Protein AF-A0A1G0Y8S6-F1 (afdb_monomer_lite)

pLDDT: mean 76.22, std 14.05, range [30.44, 97.62]

Structure (mmCIF, N/CA/C/O backbone):
data_AF-A0A1G0Y8S6-F1
#
_entry.id   AF-A0A1G0Y8S6-F1
#
loop_
_atom_site.group_PDB
_atom_site.id
_atom_site.type_symbol
_atom_site.label_atom_id
_atom_site.label_alt_id
_atom_site.label_comp_id
_atom_site.label_asym_id
_atom_site.label_entity_id
_atom_site.label_seq_id
_atom_site.pdbx_PDB_ins_code
_atom_site.Cartn_x
_atom_site.Cartn_y
_atom_site.Cartn_z
_atom_site.occupancy
_atom_site.B_iso_or_equiv
_atom_site.auth_seq_id
_atom_site.auth_comp_id
_atom_site.auth_asym_id
_atom_site.auth_atom_id
_atom_site.pdbx_PDB_model_num
ATOM 1 N N . MET A 1 1 ? -8.773 -1.621 13.819 1.00 30.67 1 MET A N 1
ATOM 2 C CA . MET A 1 1 ? -7.389 -1.190 13.480 1.00 30.67 1 MET A CA 1
ATOM 3 C C . MET A 1 1 ? -6.711 -2.099 12.460 1.00 30.67 1 MET A C 1
ATOM 5 O O . MET A 1 1 ? -6.146 -1.555 11.522 1.00 30.67 1 MET A O 1
ATOM 9 N N . LYS A 1 2 ? -6.812 -3.435 12.575 1.00 30.44 2 LYS A N 1
ATOM 10 C CA . LYS A 1 2 ? -6.300 -4.381 11.562 1.00 30.44 2 LYS A CA 1
ATOM 11 C C . LYS A 1 2 ? -6.852 -4.113 10.144 1.00 30.44 2 LYS A C 1
ATOM 13 O O . LYS A 1 2 ? -6.083 -4.081 9.198 1.00 30.44 2 LYS A O 1
ATOM 18 N N . THR A 1 3 ? -8.129 -3.753 10.005 1.00 31.64 3 THR A N 1
ATOM 19 C CA . THR A 1 3 ? -8.796 -3.513 8.704 1.00 31.64 3 THR A CA 1
ATOM 20 C C . THR A 1 3 ? -8.373 -2.226 7.988 1.00 31.64 3 THR A C 1
ATOM 22 O O . THR A 1 3 ? -8.253 -2.219 6.774 1.00 31.64 3 THR A O 1
ATOM 25 N N . ARG A 1 4 ? -8.048 -1.147 8.719 1.00 34.62 4 ARG A N 1
ATOM 26 C CA . ARG A 1 4 ? -7.542 0.110 8.121 1.00 34.62 4 ARG A CA 1
ATOM 27 C C . ARG A 1 4 ? -6.103 -0.017 7.600 1.00 34.62 4 ARG A C 1
ATOM 29 O O . ARG A 1 4 ? -5.719 0.720 6.698 1.00 34.62 4 ARG A O 1
ATOM 36 N N . ALA A 1 5 ? -5.329 -0.953 8.155 1.00 37.53 5 ALA A N 1
ATOM 37 C CA . ALA A 1 5 ? -4.032 -1.354 7.615 1.00 37.53 5 ALA A CA 1
ATOM 38 C C . ALA A 1 5 ? -4.201 -2.224 6.356 1.00 37.53 5 ALA A C 1
ATOM 40 O O . ALA A 1 5 ? -3.472 -2.025 5.390 1.00 37.53 5 ALA A O 1
ATOM 41 N N . ILE A 1 6 ? -5.235 -3.075 6.329 1.00 42.25 6 ILE A N 1
ATOM 42 C CA . ILE A 1 6 ? -5.616 -3.892 5.168 1.00 42.25 6 ILE A CA 1
ATOM 43 C C . ILE A 1 6 ? -6.104 -3.024 3.996 1.00 42.25 6 ILE A C 1
ATOM 45 O O . ILE A 1 6 ? -5.758 -3.316 2.862 1.00 42.25 6 ILE A O 1
ATOM 49 N N . THR A 1 7 ? -6.827 -1.918 4.218 1.00 44.09 7 THR A N 1
ATOM 50 C CA . THR A 1 7 ? -7.294 -1.046 3.114 1.00 44.09 7 THR A CA 1
ATOM 51 C C . THR A 1 7 ? -6.171 -0.208 2.490 1.00 44.09 7 THR A C 1
ATOM 53 O O . THR A 1 7 ? -6.143 -0.016 1.278 1.00 44.09 7 THR A O 1
ATOM 56 N N . LEU A 1 8 ? -5.211 0.266 3.296 1.00 43.88 8 LEU A N 1
ATOM 57 C CA . LEU A 1 8 ? -4.004 0.935 2.791 1.00 43.88 8 LEU A CA 1
ATOM 58 C C . LEU A 1 8 ? -3.078 -0.067 2.079 1.00 43.88 8 LEU A C 1
ATOM 60 O O . LEU A 1 8 ? -2.473 0.273 1.065 1.00 43.88 8 LEU A O 1
ATOM 64 N N . GLN A 1 9 ? -3.028 -1.313 2.562 1.00 43.22 9 GLN A N 1
ATOM 65 C CA . GLN A 1 9 ? -2.413 -2.433 1.851 1.00 43.22 9 GLN A CA 1
ATOM 66 C C . GLN A 1 9 ? -3.140 -2.756 0.548 1.00 43.22 9 GLN A C 1
ATOM 68 O O . GLN A 1 9 ? -2.463 -2.920 -0.448 1.00 43.22 9 GLN A O 1
ATOM 73 N N . LEU A 1 10 ? -4.473 -2.798 0.506 1.00 47.16 10 LEU A N 1
ATOM 74 C CA . LEU A 1 10 ? -5.250 -3.034 -0.715 1.00 47.16 10 LEU A CA 1
ATOM 75 C C . LEU A 1 10 ? -5.042 -1.912 -1.732 1.00 47.16 10 LEU A C 1
ATOM 77 O O . LEU A 1 10 ? -4.941 -2.194 -2.915 1.00 47.16 10 LEU A O 1
ATOM 81 N N . PHE A 1 11 ? -4.895 -0.660 -1.292 1.00 53.50 11 PHE A N 1
ATOM 82 C CA . PHE A 1 11 ? -4.526 0.452 -2.168 1.00 53.50 11 PHE A CA 1
ATOM 83 C C . PHE A 1 11 ? -3.085 0.323 -2.685 1.00 53.50 11 PHE A C 1
ATOM 85 O O . PHE A 1 11 ? -2.850 0.513 -3.872 1.00 53.50 11 PHE A O 1
ATOM 92 N N . LEU A 1 12 ? -2.123 -0.071 -1.843 1.00 50.16 12 LEU A N 1
ATOM 93 C CA . LEU A 1 12 ? -0.749 -0.373 -2.271 1.00 50.16 12 LEU A CA 1
ATOM 94 C C . LEU A 1 12 ? -0.668 -1.619 -3.167 1.00 50.16 12 LEU A C 1
ATOM 96 O O . LEU A 1 12 ? 0.142 -1.632 -4.081 1.00 50.16 12 LEU A O 1
ATOM 100 N N . ILE A 1 13 ? -1.525 -2.620 -2.961 1.00 52.06 13 ILE A N 1
ATOM 101 C CA . ILE A 1 13 ? -1.684 -3.824 -3.790 1.00 52.06 13 ILE A CA 1
ATOM 102 C C . ILE A 1 13 ? -2.394 -3.482 -5.100 1.00 52.06 13 ILE A C 1
ATOM 104 O O . ILE A 1 13 ? -2.052 -4.057 -6.120 1.00 52.06 13 ILE A O 1
ATOM 108 N N . LEU A 1 14 ? -3.331 -2.531 -5.118 1.00 52.31 14 LEU A N 1
ATOM 109 C CA . LEU A 1 14 ? -3.975 -2.035 -6.336 1.00 52.31 14 LEU A CA 1
ATOM 110 C C . LEU A 1 14 ? -3.008 -1.159 -7.136 1.00 52.31 14 LEU A C 1
ATOM 112 O O . LEU A 1 14 ? -2.934 -1.299 -8.346 1.00 52.31 14 LEU A O 1
ATOM 116 N N . VAL A 1 15 ? -2.214 -0.302 -6.487 1.00 55.47 15 VAL A N 1
ATOM 117 C CA . VAL A 1 15 ? -1.160 0.493 -7.141 1.00 55.47 15 VAL A CA 1
ATOM 118 C C . VAL A 1 15 ? -0.022 -0.409 -7.616 1.00 55.47 15 VAL A C 1
ATOM 120 O O . VAL A 1 15 ? 0.441 -0.247 -8.742 1.00 55.47 15 VAL A O 1
ATOM 123 N N . ALA A 1 16 ? 0.388 -1.404 -6.825 1.00 52.12 16 ALA A N 1
ATOM 124 C CA . ALA A 1 16 ? 1.326 -2.438 -7.250 1.00 52.12 16 ALA A CA 1
ATOM 125 C C . ALA A 1 16 ? 0.719 -3.321 -8.346 1.00 52.12 16 ALA A C 1
ATOM 127 O O . ALA A 1 16 ? 1.417 -3.651 -9.286 1.00 52.12 16 ALA A O 1
ATOM 128 N N . GLY A 1 17 ? -0.575 -3.631 -8.294 1.00 50.94 17 GLY A N 1
ATOM 129 C CA . GLY A 1 17 ? -1.324 -4.411 -9.278 1.00 50.94 17 GLY A CA 1
ATOM 130 C C . GLY A 1 17 ? -1.535 -3.666 -10.593 1.00 50.94 17 GLY A C 1
ATOM 131 O O . GLY A 1 17 ? -1.421 -4.270 -11.648 1.00 50.94 17 GLY A O 1
ATOM 132 N N . ILE A 1 18 ? -1.741 -2.348 -10.557 1.00 53.69 18 ILE A N 1
ATOM 133 C CA . ILE A 1 18 ? -1.744 -1.455 -11.724 1.00 53.69 18 ILE A CA 1
ATOM 134 C C . ILE A 1 18 ? -0.318 -1.297 -12.253 1.00 53.69 18 ILE A C 1
ATOM 136 O O . ILE A 1 18 ? -0.124 -1.318 -13.460 1.00 53.69 18 ILE A O 1
ATOM 140 N N . SER A 1 19 ? 0.692 -1.218 -11.382 1.00 49.88 19 SER A N 1
ATOM 141 C CA . SER A 1 19 ? 2.106 -1.213 -11.784 1.00 49.88 19 SER A CA 1
ATOM 142 C C . SER A 1 19 ? 2.529 -2.554 -12.390 1.00 49.88 19 SER A C 1
ATOM 144 O O . SER A 1 19 ? 3.310 -2.559 -13.329 1.00 49.88 19 SER A O 1
ATOM 146 N N . VAL A 1 20 ? 1.972 -3.675 -11.918 1.00 48.00 20 VAL A N 1
ATOM 147 C CA . VAL A 1 20 ? 2.131 -5.035 -12.454 1.00 48.00 20 VAL A CA 1
ATOM 148 C C . VAL A 1 20 ? 1.331 -5.208 -13.729 1.00 48.00 20 VAL A C 1
ATOM 150 O O . VAL A 1 20 ? 1.852 -5.799 -14.650 1.00 48.00 20 VAL A O 1
ATOM 153 N N . TYR A 1 21 ? 0.120 -4.671 -13.846 1.00 50.75 21 TYR A N 1
ATOM 154 C CA . TYR A 1 21 ? -0.646 -4.668 -15.090 1.00 50.75 21 TYR A CA 1
ATOM 155 C C . TYR A 1 21 ? 0.060 -3.812 -16.145 1.00 50.75 21 TYR A C 1
ATOM 157 O O . TYR A 1 21 ? 0.194 -4.245 -17.282 1.00 50.75 21 TYR A O 1
ATOM 165 N N . LEU A 1 22 ? 0.617 -2.656 -15.766 1.00 48.78 22 LEU A N 1
ATOM 166 C CA . LEU A 1 22 ? 1.491 -1.825 -16.602 1.00 48.78 22 LEU A CA 1
ATOM 167 C C . LEU A 1 22 ? 2.840 -2.508 -16.895 1.00 48.78 22 LEU A C 1
ATOM 169 O O . LEU A 1 22 ? 3.374 -2.331 -17.982 1.00 48.78 22 LEU A O 1
ATOM 173 N N . ALA A 1 23 ? 3.391 -3.310 -15.977 1.00 46.53 23 ALA A N 1
ATOM 174 C CA . ALA A 1 23 ? 4.618 -4.091 -16.182 1.00 46.53 23 ALA A CA 1
ATOM 175 C C . ALA A 1 23 ? 4.381 -5.399 -16.961 1.00 46.53 23 ALA A C 1
ATOM 177 O O . ALA A 1 23 ? 5.291 -5.877 -17.625 1.00 46.53 23 ALA A O 1
ATOM 178 N N . ALA A 1 24 ? 3.171 -5.960 -16.922 1.00 45.12 24 ALA A N 1
ATOM 179 C CA . ALA A 1 24 ? 2.723 -7.156 -17.634 1.00 45.12 24 ALA A CA 1
ATOM 180 C C . ALA A 1 24 ? 2.270 -6.801 -19.052 1.00 45.12 24 ALA A C 1
ATOM 182 O O . ALA A 1 24 ? 2.642 -7.484 -19.999 1.00 45.12 24 ALA A O 1
ATOM 183 N N . THR A 1 25 ? 1.600 -5.659 -19.234 1.00 45.56 25 THR A N 1
ATOM 184 C CA . THR A 1 25 ? 1.437 -5.034 -20.560 1.00 45.56 25 THR A CA 1
ATOM 185 C C . THR A 1 25 ? 2.776 -4.545 -21.129 1.00 45.56 25 THR A C 1
ATOM 187 O O . THR A 1 25 ? 2.906 -4.440 -22.342 1.00 45.56 25 THR A O 1
ATOM 190 N N . ARG A 1 26 ? 3.807 -4.351 -20.285 1.00 49.28 26 ARG A N 1
ATOM 191 C CA . ARG A 1 26 ? 5.222 -4.156 -20.670 1.00 49.28 26 ARG A CA 1
ATOM 192 C C . ARG A 1 26 ? 6.102 -5.415 -20.565 1.00 49.28 26 ARG A C 1
ATOM 194 O O . ARG A 1 26 ? 7.317 -5.294 -20.714 1.00 49.28 26 ARG A O 1
ATOM 201 N N . CYS A 1 27 ? 5.548 -6.617 -20.340 1.00 49.22 27 CYS A N 1
ATOM 202 C CA . CYS A 1 27 ? 6.350 -7.854 -20.410 1.00 49.22 27 CYS A CA 1
ATOM 203 C C . CYS A 1 27 ? 6.883 -8.068 -21.825 1.00 49.22 27 CYS A C 1
ATOM 205 O O . CYS A 1 27 ? 7.946 -8.660 -21.994 1.00 49.22 27 CYS A O 1
ATOM 207 N N . PHE A 1 28 ? 6.163 -7.517 -22.800 1.00 52.59 28 PHE A N 1
ATOM 208 C CA . PHE A 1 28 ? 6.634 -7.250 -24.140 1.00 52.59 28 PHE A CA 1
ATOM 209 C C . PHE A 1 28 ? 7.039 -5.783 -24.210 1.00 52.59 28 PHE A C 1
ATOM 211 O O . PHE A 1 28 ? 6.192 -4.891 -24.263 1.00 52.59 28 PHE A O 1
ATOM 218 N N . ILE A 1 29 ? 8.341 -5.521 -24.171 1.00 59.16 29 ILE A N 1
ATOM 219 C CA . ILE A 1 29 ? 8.837 -4.193 -24.517 1.00 59.16 29 ILE A CA 1
ATOM 220 C C . ILE A 1 29 ? 8.958 -4.154 -26.032 1.00 59.16 29 ILE A C 1
ATOM 222 O O . ILE A 1 29 ? 9.528 -5.054 -26.647 1.00 59.16 29 ILE A O 1
ATOM 226 N N . THR A 1 30 ? 8.390 -3.110 -26.624 1.00 64.12 30 THR A N 1
ATOM 227 C CA . THR A 1 30 ? 8.680 -2.716 -27.996 1.00 64.12 30 THR A CA 1
ATOM 228 C C . THR A 1 30 ? 10.148 -2.292 -28.054 1.00 64.12 30 THR A C 1
ATOM 230 O O . THR A 1 30 ? 10.500 -1.181 -27.656 1.00 64.12 30 THR A O 1
ATOM 233 N N . SER A 1 31 ? 11.005 -3.212 -28.480 1.00 70.62 31 SER A N 1
ATOM 234 C CA . SER A 1 31 ? 12.427 -2.988 -28.711 1.00 70.62 31 SER A CA 1
ATOM 235 C C . SER A 1 31 ? 12.639 -2.607 -30.170 1.00 70.62 31 SER A C 1
ATOM 237 O O . SER A 1 31 ? 11.973 -3.123 -31.068 1.00 70.62 31 SER A O 1
ATOM 239 N N . LYS A 1 32 ? 13.576 -1.695 -30.405 1.00 75.31 32 LYS A N 1
ATOM 240 C CA . LYS A 1 32 ? 14.074 -1.410 -31.750 1.00 75.31 32 LYS A CA 1
ATOM 241 C C . LYS A 1 32 ? 15.210 -2.361 -32.088 1.00 75.31 32 LYS A C 1
ATOM 243 O O . LYS A 1 32 ? 15.882 -2.859 -31.191 1.00 75.31 32 LYS A O 1
ATOM 248 N N . TYR A 1 33 ? 15.424 -2.568 -33.379 1.00 75.88 33 TYR A N 1
ATOM 249 C CA . TYR A 1 33 ? 16.599 -3.268 -33.878 1.00 75.88 33 TYR A CA 1
ATOM 250 C C . TYR A 1 33 ? 17.886 -2.514 -33.539 1.00 75.88 33 TYR A C 1
ATOM 252 O O . TYR A 1 33 ? 18.043 -1.338 -33.879 1.00 75.88 33 TYR A O 1
ATOM 260 N N . ASP A 1 34 ? 18.833 -3.214 -32.924 1.00 67.88 34 ASP A N 1
ATOM 261 C CA . ASP A 1 34 ? 20.193 -2.730 -32.728 1.00 67.88 34 ASP A CA 1
ATOM 262 C C . ASP A 1 34 ? 21.003 -2.949 -34.010 1.00 67.88 34 ASP A C 1
ATOM 264 O O . ASP A 1 34 ? 21.408 -4.070 -34.298 1.00 67.88 34 ASP A O 1
ATOM 268 N N . ILE A 1 35 ? 21.235 -1.876 -34.783 1.00 71.44 35 ILE A N 1
ATOM 269 C CA . ILE A 1 35 ? 22.024 -1.828 -36.040 1.00 71.44 35 ILE A CA 1
ATOM 270 C C . ILE A 1 35 ? 22.065 -3.196 -36.749 1.00 71.44 35 ILE A C 1
ATOM 272 O O . ILE A 1 35 ? 23.044 -3.940 -36.616 1.00 71.44 35 ILE A O 1
ATOM 276 N N . PRO A 1 36 ? 21.005 -3.564 -37.472 1.00 72.75 36 PRO A N 1
ATOM 277 C CA . PRO A 1 36 ? 20.971 -4.827 -38.184 1.00 72.75 36 PRO A CA 1
ATOM 278 C C . PRO A 1 36 ? 22.057 -4.834 -39.266 1.00 72.75 36 PRO A C 1
ATOM 280 O O . PRO A 1 36 ? 22.321 -3.821 -39.913 1.00 72.75 36 PRO A O 1
ATOM 283 N N . VAL A 1 37 ? 22.728 -5.969 -39.443 1.00 72.69 37 VAL A N 1
ATOM 284 C CA . VAL A 1 37 ? 23.848 -6.124 -40.394 1.00 72.69 37 VAL A CA 1
ATOM 285 C C . VAL A 1 37 ? 23.597 -7.201 -41.437 1.00 72.69 37 VAL A C 1
ATOM 287 O O . VAL A 1 37 ? 24.137 -7.128 -42.538 1.00 72.69 37 VAL A O 1
ATOM 290 N N . ALA A 1 38 ? 22.751 -8.179 -41.129 1.00 79.94 38 ALA A N 1
ATOM 291 C CA . ALA A 1 38 ? 22.314 -9.196 -42.071 1.00 79.94 38 ALA A CA 1
ATOM 292 C C . ALA A 1 38 ? 20.927 -9.697 -41.678 1.00 79.94 38 ALA A C 1
ATOM 294 O O . ALA A 1 38 ? 20.570 -9.692 -40.504 1.00 79.94 38 ALA A O 1
ATOM 295 N N . PHE A 1 39 ? 20.154 -10.174 -42.647 1.00 85.81 39 PHE A N 1
ATOM 296 C CA . PHE A 1 39 ? 18.897 -10.852 -42.372 1.00 85.81 39 PHE A CA 1
ATOM 297 C C . PHE A 1 39 ? 18.607 -11.906 -43.441 1.00 85.81 39 PHE A C 1
ATOM 299 O O . PHE A 1 39 ? 19.156 -11.858 -44.545 1.00 85.81 39 PHE A O 1
ATOM 306 N N . THR A 1 40 ? 17.747 -12.862 -43.114 1.00 84.38 40 THR A N 1
ATOM 307 C CA . THR A 1 40 ? 17.173 -13.811 -44.066 1.00 84.38 40 THR A CA 1
ATOM 308 C C . THR A 1 40 ? 15.798 -14.265 -43.584 1.00 84.38 40 THR A C 1
ATOM 310 O O . THR A 1 40 ? 15.443 -14.058 -42.426 1.00 84.38 40 THR A O 1
ATOM 313 N N . TYR A 1 41 ? 15.017 -14.882 -44.463 1.00 80.12 41 TYR A N 1
ATOM 314 C CA . TYR A 1 41 ? 13.725 -15.464 -44.116 1.00 80.12 41 TYR A CA 1
ATOM 315 C C . TYR A 1 41 ? 13.748 -16.962 -44.402 1.00 80.12 41 TYR A C 1
ATOM 317 O O . TYR A 1 41 ? 14.223 -17.372 -45.460 1.00 80.12 41 TYR A O 1
ATOM 325 N N . GLN A 1 42 ? 13.271 -17.773 -43.463 1.00 78.81 42 GLN A N 1
ATOM 326 C CA . GLN A 1 42 ? 13.177 -19.224 -43.617 1.00 78.81 42 GLN A CA 1
ATOM 327 C C . GLN A 1 42 ? 12.058 -19.764 -42.716 1.00 78.81 42 GLN A C 1
ATOM 329 O O . GLN A 1 42 ? 11.950 -19.346 -41.569 1.00 78.81 42 GLN A O 1
ATOM 334 N N . ASP A 1 43 ? 11.248 -20.701 -43.219 1.00 74.31 43 ASP A N 1
ATOM 335 C CA . ASP A 1 43 ? 10.218 -21.415 -42.438 1.00 74.31 43 ASP A CA 1
ATOM 336 C C . ASP A 1 43 ? 9.293 -20.498 -41.612 1.00 74.31 43 ASP A C 1
ATOM 338 O O . ASP A 1 43 ? 9.096 -20.704 -40.415 1.00 74.31 43 ASP A O 1
ATOM 342 N N . ASP A 1 44 ? 8.752 -19.464 -42.259 1.00 76.25 44 ASP A N 1
ATOM 343 C CA . ASP A 1 44 ? 7.870 -18.445 -41.666 1.00 76.25 44 ASP A CA 1
ATOM 344 C C . ASP A 1 44 ? 8.487 -17.612 -40.535 1.00 76.25 44 ASP A C 1
ATOM 346 O O . ASP A 1 44 ? 7.796 -16.992 -39.718 1.00 76.25 44 ASP A O 1
ATOM 350 N N . LYS A 1 45 ? 9.822 -17.581 -40.489 1.00 83.38 45 LYS A N 1
ATOM 351 C CA . LYS A 1 45 ? 10.598 -16.844 -39.498 1.00 83.38 45 LYS A CA 1
ATOM 352 C C . LYS A 1 45 ? 11.553 -15.877 -40.172 1.00 83.38 45 LYS A C 1
ATOM 354 O O . LYS A 1 45 ? 12.260 -16.213 -41.125 1.00 83.38 45 LYS A O 1
ATOM 359 N N . LEU A 1 46 ? 11.604 -14.671 -39.619 1.00 85.25 46 LEU A N 1
ATOM 360 C CA . LEU A 1 46 ? 12.569 -13.652 -39.997 1.00 85.25 46 LEU A CA 1
ATOM 361 C C . LEU A 1 46 ? 13.779 -13.754 -39.067 1.00 85.25 46 LEU A C 1
ATOM 363 O O . LEU A 1 46 ? 13.661 -13.630 -37.850 1.00 85.25 46 LEU A O 1
ATOM 367 N N . PHE A 1 47 ? 14.946 -13.962 -39.654 1.00 87.50 47 PHE A N 1
ATOM 368 C CA . PHE A 1 47 ? 16.224 -14.027 -38.963 1.00 87.50 47 PHE A CA 1
ATOM 369 C C . PHE A 1 47 ? 16.971 -12.726 -39.194 1.00 87.50 47 PHE A C 1
ATOM 371 O O . PHE A 1 47 ? 17.249 -12.392 -40.342 1.00 87.50 47 PHE A O 1
ATOM 378 N N . VAL A 1 48 ? 17.305 -11.994 -38.135 1.00 87.75 48 VAL A N 1
ATOM 379 C CA . VAL A 1 48 ? 18.015 -10.707 -38.219 1.00 87.75 48 VAL A CA 1
ATOM 380 C C . VAL A 1 48 ? 19.234 -10.759 -37.317 1.00 87.75 48 VAL A C 1
ATOM 382 O O . VAL A 1 48 ? 19.104 -11.094 -36.149 1.00 87.75 48 VAL A O 1
ATOM 385 N N . VAL A 1 49 ? 20.414 -10.430 -37.832 1.00 86.94 49 VAL A N 1
ATOM 386 C CA . VAL A 1 49 ? 21.620 -10.272 -37.014 1.00 86.94 49 VAL A CA 1
ATOM 387 C C . VAL A 1 49 ? 21.816 -8.805 -36.710 1.00 86.94 49 VAL A C 1
ATOM 389 O O . VAL A 1 49 ? 21.990 -7.987 -37.613 1.00 86.94 49 VAL A O 1
ATOM 392 N N . GLU A 1 50 ? 21.809 -8.502 -35.425 1.00 85.25 50 GLU A N 1
ATOM 393 C CA . GLU A 1 50 ? 22.183 -7.227 -34.840 1.00 85.25 50 GLU A CA 1
ATOM 394 C C . GLU A 1 50 ? 23.711 -7.155 -34.706 1.00 85.25 50 GLU A C 1
ATOM 396 O O . GLU A 1 50 ? 24.380 -8.135 -34.357 1.00 85.25 50 GLU A O 1
ATOM 401 N N . LYS A 1 51 ? 24.288 -5.983 -34.996 1.00 76.75 51 LYS A N 1
ATOM 402 C CA . LYS A 1 51 ? 25.746 -5.765 -34.965 1.00 76.75 51 LYS A CA 1
ATOM 403 C C . LYS A 1 51 ? 26.352 -6.028 -33.585 1.00 76.75 51 LYS A C 1
ATOM 405 O O . LYS A 1 51 ? 27.525 -6.386 -33.486 1.00 76.75 51 LYS A O 1
ATOM 410 N N . SER A 1 52 ? 25.584 -5.806 -32.520 1.00 70.12 52 SER A N 1
ATOM 411 C CA . SER A 1 52 ? 26.009 -6.009 -31.137 1.00 70.12 52 SER A CA 1
ATOM 412 C C . SER A 1 52 ? 26.365 -7.483 -30.908 1.00 70.12 52 SER A C 1
ATOM 414 O O . SER A 1 52 ? 25.502 -8.350 -30.814 1.00 70.12 52 SER A O 1
ATOM 416 N N . ALA A 1 53 ? 27.669 -7.773 -30.854 1.00 71.75 53 ALA A N 1
ATOM 417 C CA . ALA A 1 53 ? 28.227 -9.112 -30.644 1.00 71.75 53 ALA A CA 1
ATOM 418 C C . ALA A 1 53 ? 27.758 -10.196 -31.644 1.00 71.75 53 ALA A C 1
ATOM 420 O O . ALA A 1 53 ? 27.821 -11.375 -31.298 1.00 71.75 53 ALA A O 1
ATOM 421 N N . ASN A 1 54 ? 27.318 -9.817 -32.856 1.00 84.38 54 ASN A N 1
ATOM 422 C CA . ASN A 1 54 ? 26.678 -10.705 -33.844 1.00 84.38 54 ASN A CA 1
ATOM 423 C C . ASN A 1 54 ? 25.478 -11.466 -33.251 1.00 84.38 54 ASN A C 1
ATOM 425 O O . ASN A 1 54 ? 25.390 -12.698 -33.284 1.00 84.38 54 ASN A O 1
ATOM 429 N N . THR A 1 55 ? 24.552 -10.720 -32.657 1.00 87.69 55 THR A N 1
ATOM 430 C CA . THR A 1 55 ? 23.369 -11.291 -32.018 1.00 87.69 55 THR A CA 1
ATOM 431 C C . THR A 1 55 ? 22.312 -11.610 -33.067 1.00 87.69 55 THR A C 1
ATOM 433 O O . THR A 1 55 ? 21.771 -10.716 -33.707 1.00 87.69 55 THR A O 1
ATOM 436 N N . LEU A 1 56 ? 21.987 -12.888 -33.235 1.00 87.88 56 LEU A N 1
ATOM 437 C CA . LEU A 1 56 ? 20.910 -13.346 -34.100 1.00 87.88 56 LEU A CA 1
ATOM 438 C C . LEU A 1 56 ? 19.571 -13.322 -33.356 1.00 87.88 56 LEU A C 1
ATOM 440 O O . LEU A 1 56 ? 19.398 -13.984 -32.330 1.00 87.88 56 LEU A O 1
ATOM 444 N N . LEU A 1 57 ? 18.606 -12.618 -33.934 1.00 89.19 57 LEU A N 1
ATOM 445 C CA . LEU A 1 57 ? 17.199 -12.619 -33.569 1.00 89.19 57 LEU A CA 1
ATOM 446 C C . LEU A 1 57 ? 16.422 -13.544 -34.505 1.00 89.19 57 LEU A C 1
ATOM 448 O O . LEU A 1 57 ? 16.430 -13.360 -35.721 1.00 89.19 57 LEU A O 1
ATOM 452 N N . GLN A 1 58 ? 15.705 -14.504 -33.934 1.00 88.81 58 GLN A N 1
ATOM 453 C CA . GLN A 1 58 ? 14.684 -15.288 -34.620 1.00 88.81 58 GLN A CA 1
ATOM 454 C C . GLN A 1 58 ? 13.320 -14.687 -34.290 1.00 88.81 58 GLN A C 1
ATOM 456 O O . GLN A 1 58 ? 12.902 -14.693 -33.129 1.00 88.81 58 GLN A O 1
ATOM 461 N N . LEU A 1 59 ? 12.625 -14.194 -35.309 1.00 87.62 59 LEU A N 1
ATOM 462 C CA . LEU A 1 59 ? 11.358 -13.487 -35.178 1.00 87.62 59 LEU A CA 1
ATOM 463 C C . LEU A 1 59 ? 10.224 -14.268 -35.852 1.00 87.62 59 LEU A C 1
ATOM 465 O O . LEU A 1 59 ? 10.426 -14.849 -36.919 1.00 87.62 59 LEU A O 1
ATOM 469 N N . SER A 1 60 ? 9.032 -14.263 -35.253 1.00 83.25 60 SER A N 1
ATOM 470 C CA . SER A 1 60 ? 7.822 -14.903 -35.790 1.00 83.25 60 SER A CA 1
ATOM 471 C C . SER A 1 60 ? 6.632 -13.935 -35.830 1.00 83.25 60 SER A C 1
ATOM 473 O O . SER A 1 60 ? 6.573 -12.983 -35.049 1.00 83.25 60 SER A O 1
ATOM 475 N N . GLY A 1 61 ? 5.674 -14.215 -36.723 1.00 70.94 61 GLY A N 1
ATOM 476 C CA . GLY A 1 61 ? 4.337 -13.613 -36.734 1.00 70.94 61 GLY A CA 1
ATOM 477 C C . GLY A 1 61 ? 4.273 -12.144 -37.167 1.00 70.94 61 GLY A C 1
ATOM 478 O O . GLY A 1 61 ? 4.846 -11.257 -36.542 1.00 70.94 61 GLY A O 1
ATOM 479 N N . VAL A 1 62 ? 3.481 -11.863 -38.204 1.00 58.84 62 VAL A N 1
ATOM 480 C CA . VAL A 1 62 ? 3.026 -10.504 -38.529 1.00 58.84 62 VAL A CA 1
ATOM 481 C C . VAL A 1 62 ? 1.690 -10.290 -37.811 1.00 58.84 62 VAL A C 1
ATOM 483 O O . VAL A 1 62 ? 0.633 -10.643 -38.329 1.00 58.84 62 VAL A O 1
ATOM 486 N N . GLY A 1 63 ? 1.722 -9.803 -36.567 1.00 50.84 63 GLY A N 1
ATOM 487 C CA . GLY A 1 63 ? 0.502 -9.589 -35.776 1.00 50.84 63 GLY A CA 1
ATOM 488 C C . GLY A 1 63 ? -0.449 -8.551 -36.398 1.00 50.84 63 GLY A C 1
ATOM 489 O O . GLY A 1 63 ? -0.011 -7.661 -37.130 1.00 50.84 63 GLY A O 1
ATOM 490 N N . LYS A 1 64 ? -1.751 -8.625 -36.068 1.00 43.62 64 LYS A N 1
ATOM 491 C CA . LYS A 1 64 ? -2.785 -7.655 -36.504 1.00 43.62 64 LYS A CA 1
ATOM 492 C C . LYS A 1 64 ? -2.502 -6.207 -36.054 1.00 43.62 64 LYS A C 1
ATOM 494 O O . LYS A 1 64 ? -2.996 -5.287 -36.697 1.00 43.62 64 LYS A O 1
ATOM 499 N N . ASP A 1 65 ? -1.640 -6.031 -35.049 1.00 49.62 65 ASP A N 1
ATOM 500 C CA . ASP A 1 65 ? -1.196 -4.733 -34.514 1.00 49.62 65 ASP A CA 1
ATOM 501 C C . ASP A 1 65 ? 0.145 -4.243 -35.096 1.00 49.62 65 ASP A C 1
ATOM 503 O O . ASP A 1 65 ? 0.631 -3.178 -34.723 1.00 49.62 65 ASP A O 1
ATOM 507 N N . GLY A 1 66 ? 0.762 -4.994 -36.018 1.00 56.91 66 GLY A N 1
ATOM 508 C CA . GLY A 1 66 ? 1.892 -4.484 -36.794 1.00 56.91 66 GLY A CA 1
ATOM 509 C C . GLY A 1 66 ? 3.284 -4.594 -36.146 1.00 56.91 66 GLY A C 1
ATOM 510 O O . GLY A 1 66 ? 4.108 -3.722 -36.395 1.00 56.91 66 GLY A O 1
ATOM 511 N N . GLY A 1 67 ? 3.589 -5.631 -35.350 1.00 67.44 67 GLY A N 1
ATOM 512 C CA . GLY A 1 67 ? 4.939 -5.870 -34.794 1.00 67.44 67 GLY A CA 1
ATOM 513 C C . GLY A 1 67 ? 5.405 -7.330 -34.900 1.00 67.44 67 GLY A C 1
ATOM 514 O O . GLY A 1 67 ? 4.573 -8.234 -34.988 1.00 67.44 67 GLY A O 1
ATOM 515 N N . LEU A 1 68 ? 6.728 -7.548 -34.898 1.00 80.75 68 LEU A N 1
ATOM 516 C CA . LEU A 1 68 ? 7.379 -8.869 -34.976 1.00 80.75 68 LEU A CA 1
ATOM 517 C C . LEU A 1 68 ? 7.664 -9.423 -33.569 1.00 80.75 68 LEU A C 1
ATOM 519 O O . LEU A 1 68 ? 8.101 -8.681 -32.691 1.00 80.75 68 LEU A O 1
ATOM 523 N N . LYS A 1 69 ? 7.443 -10.719 -33.323 1.00 81.50 69 LYS A N 1
ATOM 524 C CA . LYS A 1 69 ? 7.678 -11.331 -32.003 1.00 81.50 69 LYS A CA 1
ATOM 525 C C . LYS A 1 69 ? 9.057 -11.980 -31.933 1.00 81.50 69 LYS A C 1
ATOM 527 O O . LYS A 1 69 ? 9.373 -12.812 -32.778 1.00 81.50 69 LYS A O 1
ATOM 532 N N . LEU A 1 70 ? 9.854 -11.656 -30.912 1.00 85.75 70 LEU A N 1
ATOM 533 C CA . LEU A 1 70 ? 11.123 -12.343 -30.662 1.00 85.75 70 LEU A CA 1
ATOM 534 C C . LEU A 1 70 ? 10.879 -13.735 -30.074 1.00 85.75 70 LEU A C 1
ATOM 536 O O . LEU A 1 70 ? 10.398 -13.866 -28.951 1.00 85.75 70 LEU A O 1
ATOM 540 N N . GLU A 1 71 ? 11.238 -14.771 -30.830 1.00 85.12 71 GLU A N 1
ATOM 541 C CA . GLU A 1 71 ? 11.193 -16.167 -30.380 1.00 85.12 71 GLU A CA 1
ATOM 542 C C . GLU A 1 71 ? 12.488 -16.569 -29.688 1.00 85.12 71 GLU A C 1
ATOM 544 O O . GLU A 1 71 ? 12.478 -17.274 -28.681 1.00 85.12 71 GLU A O 1
ATOM 549 N N . LYS A 1 72 ? 13.621 -16.138 -30.244 1.00 84.75 72 LYS A N 1
ATOM 550 C CA . LYS A 1 72 ? 14.927 -16.540 -29.744 1.00 84.75 72 LYS A CA 1
ATOM 551 C C . LYS A 1 72 ? 15.989 -15.506 -30.060 1.00 84.75 72 LYS A C 1
ATOM 553 O O . LYS A 1 72 ? 15.987 -14.919 -31.139 1.00 84.75 72 LYS A O 1
ATOM 558 N N . ARG A 1 73 ? 16.914 -15.336 -29.120 1.00 86.62 73 ARG A N 1
ATOM 559 C CA . ARG A 1 73 ? 18.136 -14.553 -29.278 1.00 86.62 73 ARG A CA 1
ATOM 560 C C . ARG A 1 73 ? 19.326 -15.468 -29.003 1.00 86.62 73 ARG A C 1
ATOM 562 O O . ARG A 1 73 ? 19.402 -16.037 -27.917 1.00 86.62 73 ARG A O 1
ATOM 569 N N . SER A 1 74 ? 20.235 -15.593 -29.963 1.00 86.38 74 SER A N 1
ATOM 570 C CA . SER A 1 74 ? 21.471 -16.372 -29.818 1.00 86.38 74 SER A CA 1
ATOM 571 C C . SER A 1 74 ? 22.650 -15.592 -30.382 1.00 86.38 74 SER A C 1
ATOM 573 O O . SER A 1 74 ? 22.512 -14.880 -31.372 1.00 86.38 74 SER A O 1
ATOM 575 N N . ARG A 1 75 ? 23.828 -15.738 -29.774 1.00 86.06 75 ARG A N 1
ATOM 576 C CA . ARG A 1 75 ? 25.070 -15.222 -30.355 1.00 86.06 75 ARG A CA 1
ATOM 577 C C . ARG A 1 75 ? 25.522 -16.175 -31.458 1.00 86.06 75 ARG A C 1
ATOM 579 O O . ARG A 1 75 ? 25.607 -17.375 -31.210 1.00 86.06 75 ARG A O 1
ATOM 586 N N . ILE A 1 76 ? 25.824 -15.653 -32.641 1.00 85.00 76 ILE A N 1
ATOM 587 C CA . ILE A 1 76 ? 26.445 -16.424 -33.725 1.00 85.00 76 ILE A CA 1
ATOM 588 C C . ILE A 1 76 ? 27.814 -15.829 -34.039 1.00 85.00 76 ILE A C 1
ATOM 590 O O . ILE A 1 76 ? 27.992 -14.630 -33.883 1.00 85.00 76 ILE A O 1
ATOM 594 N N . GLU A 1 77 ? 28.782 -16.648 -34.459 1.00 82.50 77 GLU A N 1
ATOM 595 C CA . GLU A 1 77 ? 30.140 -16.174 -34.795 1.00 82.50 77 GLU A CA 1
ATOM 596 C C . GLU A 1 77 ? 30.737 -15.273 -33.693 1.00 82.50 77 GLU A C 1
ATOM 598 O O . GLU A 1 77 ? 30.994 -14.083 -33.893 1.00 82.50 77 GLU A O 1
ATOM 603 N N . GLY A 1 78 ? 30.870 -15.836 -32.488 1.00 76.44 78 GLY A N 1
ATOM 604 C CA . GLY A 1 78 ? 31.521 -15.162 -31.367 1.00 76.44 78 GLY A CA 1
ATOM 605 C C . GLY A 1 78 ? 33.030 -15.036 -31.570 1.00 76.44 78 GLY A C 1
ATOM 606 O O . GLY A 1 78 ? 33.626 -15.790 -32.335 1.00 76.44 78 GLY A O 1
ATOM 607 N N . ASP A 1 79 ? 33.636 -14.085 -30.867 1.00 80.44 79 ASP A N 1
ATOM 608 C CA . ASP A 1 79 ? 35.078 -13.850 -30.946 1.00 80.44 79 ASP A CA 1
ATOM 609 C C . ASP A 1 79 ? 35.863 -15.031 -30.360 1.00 80.44 79 ASP A C 1
ATOM 611 O O . ASP A 1 79 ? 35.412 -15.665 -29.400 1.00 80.44 79 ASP A O 1
ATOM 615 N N . ASP A 1 80 ? 37.043 -15.312 -30.912 1.00 74.31 80 ASP A N 1
ATOM 616 C CA . ASP A 1 80 ? 37.936 -16.368 -30.432 1.00 74.31 80 ASP A CA 1
ATOM 617 C C . ASP A 1 80 ? 39.351 -15.838 -30.142 1.00 74.31 80 ASP A C 1
ATOM 619 O O . ASP A 1 80 ? 39.605 -14.639 -30.181 1.00 74.31 80 ASP A O 1
ATOM 623 N N . ALA A 1 81 ? 40.292 -16.721 -29.799 1.00 68.19 81 ALA A N 1
ATOM 624 C CA . ALA A 1 81 ? 41.658 -16.316 -29.455 1.00 68.19 81 ALA A CA 1
ATOM 625 C C . ALA A 1 81 ? 42.436 -15.663 -30.620 1.00 68.19 81 ALA A C 1
ATOM 627 O O . ALA A 1 81 ? 43.438 -14.991 -30.375 1.00 68.19 81 ALA A O 1
ATOM 628 N N . ASN A 1 82 ? 41.993 -15.857 -31.866 1.00 65.50 82 ASN A N 1
ATOM 629 C CA . ASN A 1 82 ? 42.710 -15.460 -33.077 1.00 65.50 82 ASN A CA 1
ATOM 630 C C . ASN A 1 82 ? 42.127 -14.200 -33.736 1.00 65.50 82 ASN A C 1
ATOM 632 O O . ASN A 1 82 ? 42.785 -13.606 -34.588 1.00 65.50 82 ASN A O 1
ATOM 636 N N . GLY A 1 83 ? 40.920 -13.772 -33.359 1.00 77.12 83 GLY A N 1
ATOM 637 C CA . GLY A 1 83 ? 40.274 -12.611 -33.962 1.00 77.12 83 GLY A CA 1
ATOM 638 C C . GLY A 1 83 ? 38.815 -12.439 -33.555 1.00 77.12 83 GLY A C 1
ATOM 639 O O . GLY A 1 83 ? 38.235 -13.263 -32.844 1.00 77.12 83 GLY A O 1
ATOM 640 N N . TYR A 1 84 ? 38.210 -11.357 -34.039 1.00 82.94 84 TYR A N 1
ATOM 641 C CA . TYR A 1 84 ? 36.766 -11.169 -33.959 1.00 82.94 84 TYR A CA 1
ATOM 642 C C . TYR A 1 84 ? 36.131 -11.351 -35.332 1.00 82.94 84 TYR A C 1
ATOM 644 O O . TYR A 1 84 ? 36.719 -11.072 -36.381 1.00 82.94 84 TYR A O 1
ATOM 652 N N . TYR A 1 85 ? 34.893 -11.819 -35.311 1.00 84.62 85 TYR A N 1
ATOM 653 C CA . TYR A 1 85 ? 34.124 -12.126 -36.503 1.00 84.62 85 TYR A CA 1
ATOM 654 C C . TYR A 1 85 ? 33.028 -11.082 -36.643 1.00 84.62 85 TYR A C 1
ATOM 656 O O . TYR A 1 85 ? 32.486 -10.602 -35.650 1.00 84.62 85 TYR A O 1
ATOM 664 N N . MET A 1 86 ? 32.677 -10.704 -37.865 1.00 82.44 86 MET A N 1
ATOM 665 C CA . MET A 1 86 ? 31.529 -9.829 -38.105 1.00 82.44 86 MET A CA 1
ATOM 666 C C . MET A 1 86 ? 30.650 -10.419 -39.183 1.00 82.44 86 MET A C 1
ATOM 668 O O . MET A 1 86 ? 31.062 -10.501 -40.340 1.00 82.44 86 MET A O 1
ATOM 672 N N . VAL A 1 87 ? 29.422 -10.776 -38.824 1.00 85.06 87 VAL A N 1
ATOM 673 C CA . VAL A 1 87 ? 28.441 -11.264 -39.793 1.00 85.06 87 VAL A CA 1
ATOM 674 C C . VAL A 1 87 ? 28.063 -10.126 -40.739 1.00 85.06 87 VAL A C 1
ATOM 676 O O . VAL A 1 87 ? 27.664 -9.043 -40.310 1.00 85.06 87 VAL A O 1
ATOM 679 N N . ARG A 1 88 ? 28.186 -10.369 -42.044 1.00 80.12 88 ARG A N 1
ATOM 680 C CA . ARG A 1 88 ? 27.837 -9.414 -43.112 1.00 80.12 88 ARG A CA 1
ATOM 681 C C . ARG A 1 88 ? 26.755 -9.943 -44.036 1.00 80.12 88 ARG A C 1
ATOM 683 O O . ARG A 1 88 ? 26.037 -9.172 -44.675 1.00 80.12 88 ARG A O 1
ATOM 690 N N . GLN A 1 89 ? 26.617 -11.262 -44.127 1.00 80.31 89 GLN A N 1
ATOM 691 C CA . GLN A 1 89 ? 25.675 -11.880 -45.041 1.00 80.31 89 GLN A CA 1
ATOM 692 C C . GLN A 1 89 ? 24.951 -13.064 -44.404 1.00 80.31 89 GLN A C 1
ATOM 694 O O . GLN A 1 89 ? 25.514 -13.789 -43.592 1.00 80.31 89 GLN A O 1
ATOM 699 N N . MET A 1 90 ? 23.684 -13.246 -44.782 1.00 82.62 90 MET A N 1
ATOM 700 C CA . MET A 1 90 ? 22.891 -14.417 -44.431 1.00 82.62 90 MET A CA 1
ATOM 701 C C . MET A 1 90 ? 22.014 -14.832 -45.608 1.00 82.62 90 MET A C 1
ATOM 703 O O . MET A 1 90 ? 21.449 -13.985 -46.306 1.00 82.62 90 MET A O 1
ATOM 707 N N . HIS A 1 91 ? 21.914 -16.140 -45.821 1.00 79.50 91 HIS A N 1
ATOM 708 C CA . HIS A 1 91 ? 21.147 -16.750 -46.902 1.00 79.50 91 HIS A CA 1
ATOM 709 C C . HIS A 1 91 ? 20.327 -17.916 -46.346 1.00 79.50 91 HIS A C 1
ATOM 711 O O . HIS A 1 91 ? 20.810 -18.679 -45.512 1.00 79.50 91 HIS A O 1
ATOM 717 N N . SER A 1 92 ? 19.087 -18.050 -46.806 1.00 75.81 92 SER A N 1
ATOM 718 C CA . SER A 1 92 ? 18.234 -19.206 -46.533 1.00 75.81 92 SER A CA 1
ATOM 719 C C . SER A 1 92 ? 18.760 -20.440 -47.261 1.00 75.81 92 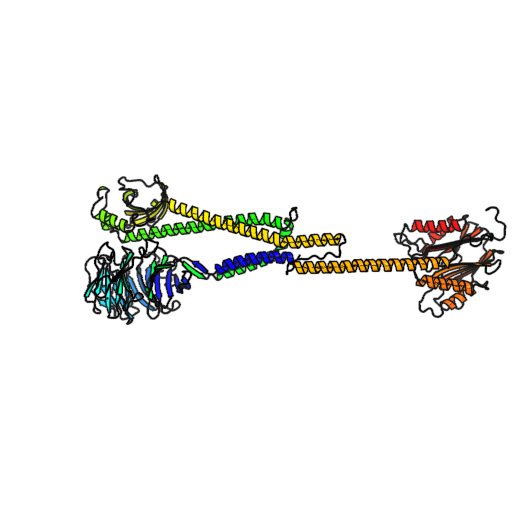SER A C 1
ATOM 721 O O . SER A 1 92 ? 19.214 -20.337 -48.401 1.00 75.81 92 SER A O 1
ATOM 723 N N . TYR A 1 93 ? 18.654 -21.602 -46.628 1.00 75.88 93 TYR A N 1
ATOM 724 C CA . TYR A 1 93 ? 19.032 -22.896 -47.182 1.00 75.88 93 TYR A CA 1
ATOM 725 C C . TYR A 1 93 ? 17.983 -23.957 -46.790 1.00 75.88 93 TYR A C 1
ATOM 727 O O . TYR A 1 93 ? 17.322 -23.819 -45.764 1.00 75.88 93 TYR A O 1
ATOM 735 N N . GLN A 1 94 ? 17.809 -25.009 -47.604 1.00 67.75 94 GLN A N 1
ATOM 736 C CA . GLN A 1 94 ? 16.745 -26.022 -47.426 1.00 67.75 94 GLN A CA 1
ATOM 737 C C . GLN A 1 94 ? 16.728 -26.660 -46.018 1.00 67.75 94 GLN A C 1
ATOM 739 O O . GLN A 1 94 ? 15.670 -27.023 -45.521 1.00 67.75 94 GLN A O 1
ATOM 744 N N . GLU A 1 95 ? 17.884 -26.729 -45.350 1.00 71.50 95 GLU A N 1
ATOM 745 C CA . GLU A 1 95 ? 18.040 -27.216 -43.972 1.00 71.50 95 GLU A CA 1
ATOM 746 C C . GLU A 1 95 ? 18.811 -26.211 -43.092 1.00 71.50 95 GLU A C 1
ATOM 748 O O . GLU A 1 95 ? 19.858 -26.545 -42.529 1.00 71.50 95 GLU A O 1
ATOM 753 N N . GLY A 1 96 ? 18.367 -24.951 -43.037 1.00 78.62 96 GLY A N 1
ATOM 754 C CA . GLY A 1 96 ? 18.921 -23.929 -42.135 1.00 78.62 96 GLY A CA 1
ATOM 755 C C . GLY A 1 96 ? 19.415 -22.673 -42.854 1.00 78.62 96 GLY A C 1
ATOM 756 O O . GLY A 1 96 ? 18.894 -22.309 -43.903 1.00 78.62 96 GLY A O 1
ATOM 757 N N . ILE A 1 97 ? 20.435 -21.999 -42.320 1.00 84.44 97 ILE A N 1
ATOM 758 C CA . ILE A 1 97 ? 20.967 -20.770 -42.934 1.00 84.44 97 ILE A CA 1
ATOM 759 C C . ILE A 1 97 ? 22.459 -20.864 -43.236 1.00 84.44 97 ILE A C 1
ATOM 761 O O . ILE A 1 97 ? 23.206 -21.585 -42.576 1.00 84.44 97 ILE A O 1
ATOM 765 N N . ILE A 1 98 ? 22.900 -20.085 -44.218 1.00 84.88 98 ILE A N 1
ATOM 766 C CA . ILE A 1 98 ? 24.312 -19.840 -44.497 1.00 84.88 98 ILE A CA 1
ATOM 767 C C . ILE A 1 98 ? 24.661 -18.447 -43.983 1.00 84.88 98 ILE A C 1
ATOM 769 O O . ILE A 1 98 ? 24.006 -17.474 -44.354 1.00 84.88 98 ILE A O 1
ATOM 773 N N . VAL A 1 99 ? 25.692 -18.351 -43.150 1.00 87.62 99 VAL A N 1
ATOM 774 C CA . VAL A 1 99 ? 26.199 -17.109 -42.559 1.00 87.62 99 VAL A CA 1
ATOM 775 C C . VAL A 1 99 ? 27.553 -16.790 -43.182 1.00 87.62 99 VAL A C 1
ATOM 777 O O . VAL A 1 99 ? 28.445 -17.634 -43.171 1.00 87.62 99 VAL A O 1
ATOM 780 N N . GLY A 1 100 ? 27.689 -15.584 -43.731 1.00 87.00 100 GLY A N 1
ATOM 781 C CA . GLY A 1 100 ? 28.932 -15.030 -44.262 1.00 87.00 100 GLY A CA 1
ATOM 782 C C . GLY A 1 100 ? 29.500 -13.970 -43.320 1.00 87.00 100 GLY A C 1
ATOM 783 O O . GLY A 1 100 ? 28.839 -12.959 -43.051 1.00 87.00 100 GLY A O 1
ATOM 784 N N . SER A 1 101 ? 30.722 -14.185 -42.844 1.00 87.12 101 SER A N 1
ATOM 785 C CA . SER A 1 101 ? 31.384 -13.373 -41.823 1.00 87.12 101 SER A CA 1
ATOM 786 C C . SER A 1 101 ? 32.744 -12.880 -42.282 1.00 87.12 101 SER A C 1
ATOM 788 O O . SER A 1 101 ? 33.514 -13.621 -42.885 1.00 87.12 101 SER A O 1
ATOM 790 N N . TYR A 1 102 ? 33.057 -11.629 -41.963 1.00 85.50 102 TYR A N 1
ATOM 791 C CA . TYR A 1 102 ? 34.388 -11.063 -42.153 1.00 85.50 102 TYR A CA 1
ATOM 792 C C . TYR A 1 102 ? 35.249 -11.384 -40.935 1.00 85.50 102 TYR A C 1
ATOM 794 O O . TYR A 1 102 ? 34.788 -11.279 -39.797 1.00 85.50 102 TYR A O 1
ATOM 802 N N . LEU A 1 103 ? 36.485 -11.789 -41.204 1.00 84.81 103 LEU A N 1
ATOM 803 C CA . LEU A 1 103 ? 37.502 -12.137 -40.221 1.00 84.81 103 LEU A CA 1
ATOM 804 C C . LEU A 1 103 ? 38.333 -10.890 -39.936 1.00 84.81 103 LEU A C 1
ATOM 806 O O . LEU A 1 103 ? 38.809 -10.259 -40.882 1.00 84.81 103 LEU A O 1
ATOM 810 N N . TYR A 1 104 ? 38.514 -10.540 -38.666 1.00 81.31 104 TYR A N 1
ATOM 811 C CA . TYR A 1 104 ? 39.352 -9.416 -38.264 1.00 81.31 104 TYR A CA 1
ATOM 812 C C . TYR A 1 104 ? 40.365 -9.830 -37.207 1.00 81.31 104 TYR A C 1
ATOM 814 O O . TYR A 1 104 ? 40.038 -10.534 -36.252 1.00 81.31 104 TYR A O 1
ATOM 822 N N . ASP A 1 105 ? 41.587 -9.328 -37.348 1.00 78.94 105 ASP A N 1
ATOM 823 C CA . ASP A 1 105 ? 42.630 -9.503 -36.343 1.00 78.94 105 ASP A CA 1
ATOM 824 C C . ASP A 1 105 ? 42.459 -8.494 -35.192 1.00 78.94 105 ASP A C 1
ATOM 826 O O . ASP A 1 105 ? 42.233 -7.298 -35.405 1.00 78.94 105 ASP A O 1
ATOM 830 N N . PHE A 1 106 ? 42.582 -8.970 -33.951 1.00 78.12 106 PHE A N 1
ATOM 831 C CA . PHE A 1 106 ? 42.368 -8.145 -32.757 1.00 78.12 106 PHE A CA 1
ATOM 832 C C . PHE A 1 106 ? 43.397 -7.025 -32.588 1.00 78.12 106 PHE A C 1
ATOM 834 O O . PHE A 1 106 ? 43.058 -5.959 -32.071 1.00 78.12 106 PHE A O 1
ATOM 841 N N . LYS A 1 107 ? 44.650 -7.259 -32.992 1.00 74.94 107 LYS A N 1
ATOM 842 C CA . LYS A 1 107 ? 45.761 -6.326 -32.756 1.00 74.94 107 LYS A CA 1
ATOM 843 C C . LYS A 1 107 ? 45.783 -5.212 -33.793 1.00 74.94 107 LYS A C 1
ATOM 845 O O . LYS A 1 107 ? 45.978 -4.051 -33.454 1.00 74.94 107 LYS A O 1
ATOM 850 N N . THR A 1 108 ? 45.591 -5.574 -35.054 1.00 73.62 108 THR A N 1
ATOM 851 C CA . THR A 1 108 ? 45.686 -4.675 -36.207 1.00 73.62 108 THR A CA 1
ATOM 852 C C . THR A 1 108 ? 44.342 -4.072 -36.598 1.00 73.62 108 THR A C 1
ATOM 854 O O . THR A 1 108 ? 44.320 -3.082 -37.323 1.00 73.62 108 THR A O 1
ATOM 857 N N . GLN A 1 109 ? 43.225 -4.657 -36.142 1.00 71.75 109 GLN A N 1
ATOM 858 C CA . GLN A 1 109 ? 41.857 -4.316 -36.558 1.00 71.75 109 GLN A CA 1
ATOM 859 C C . GLN A 1 109 ? 41.636 -4.403 -38.077 1.00 71.75 109 GLN A C 1
ATOM 861 O O . GLN A 1 109 ? 40.655 -3.870 -38.599 1.00 71.75 109 GLN A O 1
ATOM 866 N N . SER A 1 110 ? 42.540 -5.074 -38.792 1.00 74.25 110 SER A N 1
ATOM 867 C CA . SER A 1 110 ? 42.469 -5.250 -40.236 1.00 74.25 110 SER A CA 1
ATOM 868 C C . SER A 1 110 ? 41.641 -6.485 -40.586 1.00 74.25 110 SER A C 1
ATOM 870 O O . SER A 1 110 ? 41.601 -7.457 -39.826 1.00 74.25 110 SER A O 1
ATOM 872 N N . GLN A 1 111 ? 40.942 -6.431 -41.722 1.00 77.19 111 GLN A N 1
ATOM 873 C CA . GLN A 1 111 ? 40.198 -7.577 -42.235 1.00 77.19 111 GLN A CA 1
ATOM 874 C C . GLN A 1 111 ? 41.181 -8.589 -42.827 1.00 77.19 111 GLN A C 1
ATOM 876 O O . GLN A 1 111 ? 41.854 -8.288 -43.810 1.00 77.19 111 GLN A O 1
ATOM 881 N N . THR A 1 112 ? 41.227 -9.791 -42.261 1.00 77.62 112 THR A N 1
ATOM 882 C CA . THR A 1 112 ? 42.155 -10.866 -42.646 1.00 77.62 112 THR A CA 1
ATOM 883 C C . THR A 1 112 ? 41.525 -11.899 -43.578 1.00 77.62 112 THR A C 1
ATOM 885 O O . THR A 1 112 ? 42.226 -12.726 -44.165 1.00 77.62 112 THR A O 1
ATOM 888 N N . GLY A 1 113 ? 40.201 -11.860 -43.755 1.00 80.44 113 GLY A N 1
ATOM 889 C CA . GLY A 1 113 ? 39.515 -12.791 -44.642 1.00 80.44 113 GLY A CA 1
ATOM 890 C C . GLY A 1 113 ? 37.993 -12.807 -44.520 1.00 80.44 113 GLY A C 1
ATOM 891 O O . GLY A 1 113 ? 37.383 -11.905 -43.938 1.00 80.44 113 GLY A O 1
ATOM 892 N N . ILE A 1 114 ? 37.380 -13.839 -45.102 1.00 83.75 114 ILE A N 1
ATOM 893 C CA . ILE A 1 114 ? 35.929 -14.073 -45.129 1.00 83.75 114 ILE A CA 1
ATOM 894 C C . ILE A 1 114 ? 35.654 -15.560 -44.904 1.00 83.75 114 ILE A C 1
ATOM 896 O O . ILE A 1 114 ? 36.374 -16.417 -45.409 1.00 83.75 114 ILE A O 1
ATOM 900 N N . ARG A 1 115 ? 34.589 -15.876 -44.170 1.00 86.81 115 ARG A N 1
ATOM 901 C CA . ARG A 1 115 ? 34.141 -17.242 -43.900 1.00 86.81 115 ARG A CA 1
ATOM 902 C C . ARG A 1 115 ? 32.648 -17.395 -44.160 1.00 86.81 115 ARG A C 1
ATOM 904 O O . ARG A 1 115 ? 31.866 -16.559 -43.726 1.00 86.81 115 ARG A O 1
ATOM 911 N N . TYR A 1 116 ? 32.263 -18.496 -44.793 1.00 86.50 116 TYR A N 1
ATOM 912 C CA . TYR A 1 116 ? 30.885 -18.942 -44.958 1.00 86.50 116 TYR A CA 1
ATOM 913 C C . TYR A 1 116 ? 30.652 -20.242 -44.190 1.00 86.50 116 TYR A C 1
ATOM 915 O O . TYR A 1 116 ? 31.392 -21.211 -44.368 1.00 86.50 116 TYR A O 1
ATOM 923 N N . ARG A 1 117 ? 29.600 -20.277 -43.370 1.00 87.00 117 ARG A N 1
ATOM 924 C CA . ARG A 1 117 ? 29.207 -21.425 -42.540 1.00 87.00 117 ARG A CA 1
ATOM 925 C C . ARG A 1 117 ? 27.737 -21.764 -42.706 1.00 87.00 117 ARG A C 1
ATOM 927 O O . ARG A 1 117 ? 26.905 -20.865 -42.781 1.00 87.00 117 ARG A O 1
ATOM 934 N N . LYS A 1 118 ? 27.413 -23.055 -42.716 1.00 86.69 118 LYS A N 1
ATOM 935 C CA . LYS A 1 118 ? 26.045 -23.582 -42.677 1.00 86.69 118 LYS A CA 1
ATOM 936 C C . LYS A 1 118 ? 25.645 -23.868 -41.231 1.00 86.69 118 LYS A C 1
ATOM 938 O O . LYS A 1 118 ? 26.346 -24.577 -40.514 1.00 86.69 118 LYS A O 1
ATOM 943 N N . TYR A 1 119 ? 24.474 -23.384 -40.840 1.00 86.44 119 TYR A N 1
ATOM 944 C CA . TYR A 1 119 ? 23.842 -23.638 -39.550 1.00 86.44 119 TYR A CA 1
ATOM 945 C C . TYR A 1 119 ? 22.540 -24.408 -39.773 1.00 86.44 119 TYR A C 1
ATOM 947 O O . TYR A 1 119 ? 21.576 -23.824 -40.260 1.00 86.44 119 TYR A O 1
ATOM 955 N N . ARG A 1 120 ? 22.501 -25.703 -39.411 1.00 81.12 120 ARG A N 1
ATOM 956 C CA . ARG A 1 120 ? 21.258 -26.511 -39.441 1.00 81.12 120 ARG A CA 1
ATOM 957 C C . ARG A 1 120 ? 20.306 -26.132 -38.309 1.00 81.12 120 ARG A C 1
ATOM 959 O O . ARG A 1 120 ? 19.103 -26.013 -38.506 1.00 81.12 120 ARG A O 1
ATOM 966 N N . THR A 1 121 ? 20.867 -25.916 -37.123 1.00 76.50 121 THR A N 1
ATOM 967 C CA . THR A 1 121 ? 20.199 -25.349 -35.949 1.00 76.50 121 THR A CA 1
ATOM 968 C C . THR A 1 121 ? 21.126 -24.308 -35.326 1.00 76.50 121 THR A C 1
ATOM 970 O O . THR A 1 121 ? 22.345 -24.450 -35.379 1.00 76.50 121 THR A O 1
ATOM 973 N N . PHE A 1 122 ? 20.569 -23.252 -34.733 1.00 73.31 122 PHE A N 1
ATOM 974 C CA . PHE A 1 122 ? 21.366 -22.134 -34.202 1.00 73.31 122 PHE A CA 1
ATOM 975 C C . PHE A 1 122 ? 22.178 -22.460 -32.948 1.00 73.31 122 PHE A C 1
ATOM 977 O O . PHE A 1 122 ? 23.128 -21.748 -32.648 1.00 73.31 122 PHE A O 1
ATOM 984 N N . ASP A 1 123 ? 21.818 -23.533 -32.241 1.00 69.06 123 ASP A N 1
ATOM 985 C CA . ASP A 1 123 ? 22.589 -24.039 -31.097 1.00 69.06 123 ASP A CA 1
ATOM 986 C C . ASP A 1 123 ? 23.508 -25.205 -31.490 1.00 69.06 123 ASP A C 1
ATOM 988 O O . ASP A 1 123 ? 24.269 -25.707 -30.665 1.00 69.06 123 ASP A O 1
ATOM 992 N N . GLY A 1 124 ? 23.404 -25.684 -32.733 1.00 72.31 124 GLY A N 1
ATOM 993 C CA . GLY A 1 124 ? 24.231 -26.763 -33.252 1.00 72.31 124 GLY A CA 1
ATOM 994 C C . GLY A 1 124 ? 25.605 -26.262 -33.691 1.00 72.31 124 GLY A C 1
ATOM 995 O O . GLY A 1 124 ? 25.795 -25.085 -33.996 1.00 72.31 124 GLY A O 1
ATOM 996 N N . LYS A 1 125 ? 26.577 -27.177 -33.769 1.00 81.25 125 LYS A N 1
ATOM 997 C CA . LYS A 1 125 ? 27.899 -26.871 -34.327 1.00 81.25 125 LYS A CA 1
ATOM 998 C C . LYS A 1 125 ? 27.759 -26.542 -35.828 1.00 81.25 125 LYS A C 1
ATOM 1000 O O . LYS A 1 125 ? 27.220 -27.380 -36.554 1.00 81.25 125 LYS A O 1
ATOM 1005 N N . PRO A 1 126 ? 28.220 -25.368 -36.303 1.00 87.19 126 PRO A N 1
ATOM 1006 C CA . PRO A 1 126 ? 28.155 -25.023 -37.720 1.00 87.19 126 PRO A CA 1
ATOM 1007 C C . PRO A 1 126 ? 29.117 -25.861 -38.566 1.00 87.19 126 PRO A C 1
ATOM 1009 O O . PRO A 1 126 ? 30.150 -26.326 -38.082 1.00 87.19 126 PRO A O 1
ATOM 1012 N N . GLU A 1 127 ? 28.779 -26.016 -39.843 1.00 87.12 127 GLU A N 1
ATOM 1013 C CA . GLU A 1 127 ? 29.586 -26.699 -40.859 1.00 87.12 127 GLU A CA 1
ATOM 1014 C C . GLU A 1 127 ? 30.250 -25.658 -41.777 1.00 87.12 127 GLU A C 1
ATOM 1016 O O . GLU A 1 127 ? 29.574 -24.776 -42.311 1.00 87.12 127 GLU A O 1
ATOM 1021 N N . ASP A 1 128 ? 31.571 -25.732 -41.957 1.00 85.88 128 ASP A N 1
ATOM 1022 C CA . ASP A 1 128 ? 32.317 -24.788 -42.798 1.00 85.88 128 ASP A CA 1
ATOM 1023 C C . ASP A 1 128 ? 32.042 -25.032 -44.292 1.00 85.88 128 ASP A C 1
ATOM 1025 O O . ASP A 1 128 ? 32.119 -26.154 -44.792 1.00 85.88 128 ASP A O 1
ATOM 1029 N N . ILE A 1 129 ? 31.718 -23.965 -45.028 1.00 83.50 129 ILE A N 1
ATOM 1030 C CA . ILE A 1 129 ? 31.495 -24.006 -46.481 1.00 83.50 129 ILE A CA 1
ATOM 1031 C C . ILE A 1 129 ? 32.754 -23.560 -47.213 1.00 83.50 129 ILE A C 1
ATOM 1033 O O . ILE A 1 129 ? 33.288 -24.304 -48.034 1.00 83.50 129 ILE A O 1
ATOM 1037 N N . LEU A 1 130 ? 33.191 -22.337 -46.917 1.00 83.12 130 LEU A N 1
ATOM 1038 C CA . LEU A 1 130 ? 34.326 -21.680 -47.548 1.00 83.12 130 LEU A CA 1
ATOM 1039 C C . LEU A 1 130 ? 34.986 -20.771 -46.514 1.00 83.12 130 LEU A C 1
ATOM 1041 O O . LEU A 1 130 ? 34.329 -19.868 -46.001 1.00 83.12 130 LEU A O 1
ATOM 1045 N N . THR A 1 131 ? 36.267 -20.972 -46.232 1.00 84.38 131 THR A N 1
ATOM 1046 C CA . THR A 1 131 ? 37.079 -20.016 -45.468 1.00 84.38 131 THR A CA 1
ATOM 1047 C C . THR A 1 131 ? 38.188 -19.496 -46.364 1.00 84.38 131 THR A C 1
ATOM 1049 O O . THR A 1 131 ? 38.959 -20.270 -46.921 1.00 84.38 131 THR A O 1
ATOM 1052 N N . LEU A 1 132 ? 38.261 -18.179 -46.500 1.00 80.25 132 LEU A N 1
ATOM 1053 C CA . LEU A 1 132 ? 39.265 -17.478 -47.281 1.00 80.25 132 LEU A CA 1
ATOM 1054 C C . LEU A 1 132 ? 40.077 -16.599 -46.338 1.00 80.25 132 LEU A C 1
ATOM 1056 O O . LEU A 1 132 ? 39.538 -15.649 -45.772 1.00 80.25 132 LEU A O 1
ATOM 1060 N N . THR A 1 133 ? 41.356 -16.914 -46.177 1.00 76.88 133 THR A N 1
ATOM 1061 C CA . THR A 1 133 ? 42.322 -16.134 -45.393 1.00 76.88 133 THR A CA 1
ATOM 1062 C C . THR A 1 133 ? 43.396 -15.582 -46.324 1.00 76.88 133 THR A C 1
ATOM 1064 O O . THR A 1 133 ? 43.861 -16.265 -47.241 1.00 76.88 133 THR A O 1
ATOM 1067 N N . MET A 1 134 ? 43.757 -14.310 -46.151 1.00 71.75 134 MET A N 1
ATOM 1068 C CA . MET A 1 134 ? 44.734 -13.651 -47.021 1.00 71.75 134 MET A CA 1
ATOM 1069 C C . MET A 1 134 ? 45.718 -12.829 -46.199 1.00 71.75 134 MET A C 1
ATOM 1071 O O . MET A 1 134 ? 45.373 -11.760 -45.702 1.00 71.75 134 MET A O 1
ATOM 1075 N N . ASP A 1 135 ? 46.961 -13.310 -46.115 1.00 61.06 135 ASP A N 1
ATOM 1076 C CA . ASP A 1 135 ? 48.002 -12.718 -45.265 1.00 61.06 135 ASP A CA 1
ATOM 1077 C C . ASP A 1 135 ? 48.643 -11.462 -45.906 1.00 61.06 135 ASP A C 1
ATOM 1079 O O . ASP A 1 135 ? 49.290 -10.671 -45.222 1.00 61.06 135 ASP A O 1
ATOM 1083 N N . LYS A 1 136 ? 48.478 -11.250 -47.226 1.00 53.41 136 LYS A N 1
ATOM 1084 C CA . LYS A 1 136 ? 49.214 -10.227 -48.012 1.00 53.41 136 LYS A CA 1
ATOM 1085 C C . LYS A 1 136 ? 48.367 -9.140 -48.694 1.00 53.41 136 LYS A C 1
ATOM 1087 O O . LYS A 1 136 ? 48.925 -8.314 -49.417 1.00 53.41 136 LYS A O 1
ATOM 1092 N N . MET A 1 137 ? 47.046 -9.104 -48.510 1.00 50.72 137 MET A N 1
ATOM 1093 C CA . MET A 1 137 ? 46.181 -8.086 -49.137 1.00 50.72 137 MET A CA 1
ATOM 1094 C C . MET A 1 137 ? 45.826 -6.942 -48.178 1.00 50.72 137 MET A C 1
ATOM 1096 O O . MET A 1 137 ? 45.611 -7.163 -46.994 1.00 50.72 137 MET A O 1
ATOM 1100 N N . LYS A 1 138 ? 45.705 -5.710 -48.707 1.00 53.25 138 LYS A N 1
ATOM 1101 C CA . LYS A 1 138 ? 45.220 -4.538 -47.944 1.00 53.25 138 LYS A CA 1
ATOM 1102 C C . LYS A 1 138 ? 43.735 -4.654 -47.543 1.00 53.25 138 LYS A C 1
ATOM 1104 O O . LYS A 1 138 ? 43.320 -3.990 -46.599 1.00 53.25 138 LYS A O 1
ATOM 1109 N N . SER A 1 139 ? 42.943 -5.464 -48.255 1.00 54.41 139 SER A N 1
ATOM 1110 C CA . SER A 1 139 ? 41.525 -5.745 -47.972 1.00 54.41 139 SER A CA 1
ATOM 1111 C C . SER A 1 139 ? 41.078 -7.048 -48.645 1.00 54.41 139 SER A C 1
ATOM 1113 O O . SER A 1 139 ? 41.419 -7.277 -49.808 1.00 54.41 139 SER A O 1
ATOM 1115 N N . ALA A 1 140 ? 40.288 -7.878 -47.960 1.00 60.88 140 ALA A N 1
ATOM 1116 C CA . ALA A 1 140 ? 39.692 -9.073 -48.562 1.00 60.88 140 ALA A CA 1
ATOM 1117 C C . ALA A 1 140 ? 38.567 -8.703 -49.565 1.00 60.88 140 ALA A C 1
ATOM 1119 O O . ALA A 1 140 ? 37.886 -7.693 -49.367 1.00 60.88 140 ALA A O 1
ATOM 1120 N N . PRO A 1 141 ? 38.380 -9.478 -50.652 1.00 65.62 141 PRO A N 1
ATOM 1121 C CA . PRO A 1 141 ? 37.402 -9.187 -51.706 1.00 65.62 141 PRO A CA 1
ATOM 1122 C C . PRO A 1 141 ? 35.970 -9.407 -51.211 1.00 65.62 141 PRO A C 1
ATOM 1124 O O . PRO A 1 141 ? 35.723 -10.365 -50.490 1.00 65.62 141 PRO A O 1
ATOM 1127 N N . ASP A 1 142 ? 35.013 -8.578 -51.631 1.00 65.75 142 ASP A N 1
ATOM 1128 C CA . ASP A 1 142 ? 33.597 -8.850 -51.357 1.00 65.75 142 ASP A CA 1
ATOM 1129 C C . ASP A 1 142 ? 33.139 -10.047 -52.203 1.00 65.75 142 ASP A C 1
ATOM 1131 O O . ASP A 1 142 ? 33.327 -10.066 -53.422 1.00 65.75 142 ASP A O 1
ATOM 1135 N N . LEU A 1 143 ? 32.581 -11.065 -51.555 1.00 75.00 143 LEU A N 1
ATOM 1136 C CA . LEU A 1 143 ? 32.100 -12.280 -52.205 1.00 75.00 143 LEU A CA 1
ATOM 1137 C C . LEU A 1 143 ? 30.585 -12.323 -52.061 1.00 75.00 143 LEU A C 1
ATOM 1139 O O . LEU A 1 143 ? 30.059 -12.033 -50.988 1.00 75.00 143 LEU A O 1
ATOM 1143 N N . ALA A 1 144 ? 29.885 -12.743 -53.107 1.00 76.44 144 ALA A N 1
ATOM 1144 C CA . ALA A 1 144 ? 28.458 -13.030 -53.035 1.00 76.44 144 ALA A CA 1
ATOM 1145 C C . ALA A 1 144 ? 28.230 -14.504 -53.358 1.00 76.44 144 ALA A C 1
ATOM 1147 O O . ALA A 1 144 ? 28.786 -15.015 -54.326 1.00 76.44 144 ALA A O 1
ATOM 1148 N N . ILE A 1 145 ? 27.421 -15.189 -52.550 1.00 81.50 145 ILE A N 1
ATOM 1149 C CA . ILE A 1 145 ? 27.116 -16.612 -52.723 1.00 81.50 145 ILE A CA 1
ATOM 1150 C C . ILE A 1 145 ? 25.629 -16.824 -53.007 1.00 81.50 145 ILE A C 1
ATOM 1152 O O . ILE A 1 145 ? 24.757 -16.208 -52.387 1.00 81.50 145 ILE A O 1
ATOM 1156 N N . CYS A 1 146 ? 25.333 -17.746 -53.914 1.00 80.88 146 CYS A N 1
ATOM 1157 C CA . CYS A 1 146 ? 23.999 -18.303 -54.091 1.00 80.88 146 CYS A CA 1
ATOM 1158 C C . CYS A 1 146 ? 24.065 -19.831 -54.209 1.00 80.88 146 CYS A C 1
ATOM 1160 O O . CYS A 1 146 ? 25.140 -20.434 -54.270 1.00 80.88 146 CYS A O 1
ATOM 1162 N N . THR A 1 147 ? 22.908 -20.477 -54.150 1.00 79.38 147 THR A N 1
ATOM 1163 C CA . THR A 1 147 ? 22.774 -21.933 -54.237 1.00 79.38 147 THR A CA 1
ATOM 1164 C C . THR A 1 147 ? 21.588 -22.237 -55.136 1.00 79.38 147 THR A C 1
ATOM 1166 O O . THR A 1 147 ? 20.560 -21.577 -54.995 1.00 79.38 147 THR A O 1
ATOM 1169 N N . ASP A 1 148 ? 21.749 -23.183 -56.058 1.00 80.25 148 ASP A N 1
ATOM 1170 C CA . ASP A 1 148 ? 20.658 -23.645 -56.918 1.00 80.25 148 ASP A CA 1
ATOM 1171 C C . ASP A 1 148 ? 19.754 -24.666 -56.203 1.00 80.25 148 ASP A C 1
ATOM 1173 O O . ASP A 1 148 ? 20.039 -25.117 -55.088 1.00 80.25 148 ASP A O 1
ATOM 1177 N N . ASP A 1 149 ? 18.661 -25.059 -56.858 1.00 74.19 149 ASP A N 1
ATOM 1178 C CA . ASP A 1 149 ? 17.687 -26.019 -56.316 1.00 74.19 149 ASP A CA 1
ATOM 1179 C C . ASP A 1 149 ? 18.285 -27.413 -56.051 1.00 74.19 149 ASP A C 1
ATOM 1181 O O . ASP A 1 149 ? 17.736 -28.192 -55.267 1.00 74.19 149 ASP A O 1
ATOM 1185 N N . LYS A 1 150 ? 19.426 -27.728 -56.679 1.00 73.69 150 LYS A N 1
ATOM 1186 C CA . LYS A 1 150 ? 20.162 -28.993 -56.534 1.00 73.69 150 LYS A CA 1
ATOM 1187 C C . LYS A 1 150 ? 21.222 -28.926 -55.430 1.00 73.69 150 LYS A C 1
ATOM 1189 O O . LYS A 1 150 ? 21.907 -29.917 -55.181 1.00 73.69 150 LYS A O 1
ATOM 1194 N N . GLY A 1 151 ? 21.360 -27.786 -54.751 1.00 73.62 151 GLY A N 1
ATOM 1195 C CA . GLY A 1 151 ? 22.317 -27.587 -53.666 1.00 73.62 151 GLY A CA 1
ATOM 1196 C C . GLY A 1 151 ? 23.734 -27.230 -54.123 1.00 73.62 151 GLY A C 1
ATOM 1197 O O . GLY A 1 151 ? 24.625 -27.142 -53.271 1.00 73.62 151 GLY A O 1
ATOM 1198 N N . VAL A 1 152 ? 23.958 -27.000 -55.422 1.00 80.88 152 VAL A N 1
ATOM 1199 C CA . VAL A 1 152 ? 25.249 -26.550 -55.959 1.00 80.88 152 VAL A CA 1
ATOM 1200 C C . VAL A 1 152 ? 25.419 -25.067 -55.669 1.00 80.88 152 VAL A C 1
ATOM 1202 O O . VAL A 1 152 ? 24.482 -24.276 -55.793 1.00 80.88 152 VAL A O 1
ATOM 1205 N N . ARG A 1 153 ? 26.623 -24.673 -55.253 1.00 85.25 153 ARG A N 1
ATOM 1206 C CA . ARG A 1 153 ? 26.894 -23.309 -54.788 1.00 85.25 153 ARG A CA 1
ATOM 1207 C C . ARG A 1 153 ? 27.698 -22.544 -55.821 1.00 85.25 153 ARG A C 1
ATOM 1209 O O . ARG A 1 153 ? 28.679 -23.066 -56.345 1.00 85.25 153 ARG A O 1
ATOM 1216 N N . TYR A 1 154 ? 27.314 -21.294 -56.037 1.00 86.56 154 TYR A N 1
ATOM 1217 C CA . TYR A 1 154 ? 27.996 -20.381 -56.944 1.00 86.56 154 TYR A CA 1
ATOM 1218 C C . TYR A 1 154 ? 28.457 -19.159 -56.155 1.00 86.56 154 TYR A C 1
ATOM 1220 O O . TYR A 1 154 ? 27.657 -18.536 -55.453 1.00 86.56 154 TYR A O 1
ATOM 1228 N N . VAL A 1 155 ? 29.742 -18.831 -56.245 1.00 85.38 155 VAL A N 1
ATOM 1229 C CA . VAL A 1 155 ? 30.361 -17.685 -55.575 1.00 85.38 155 VAL A CA 1
ATOM 1230 C C . VAL A 1 155 ? 30.851 -16.705 -56.631 1.00 85.38 155 VAL A C 1
ATOM 1232 O O . VAL A 1 155 ? 31.624 -17.079 -57.509 1.00 85.38 155 VAL A O 1
ATOM 1235 N N . LEU A 1 156 ? 30.433 -15.445 -56.538 1.00 81.56 156 LEU A N 1
ATOM 1236 C CA . LEU A 1 156 ? 31.078 -14.361 -57.270 1.00 81.56 156 LEU A CA 1
ATOM 1237 C C . LEU A 1 156 ? 32.422 -14.082 -56.631 1.00 81.56 156 LEU A C 1
ATOM 1239 O O . LEU A 1 156 ? 32.499 -13.672 -55.471 1.00 81.56 156 LEU A O 1
ATOM 1243 N N . ASN A 1 157 ? 33.468 -14.291 -57.410 1.00 78.31 157 ASN A N 1
ATOM 1244 C CA . ASN A 1 157 ? 34.825 -14.021 -57.012 1.00 78.31 157 ASN A CA 1
ATOM 1245 C C . ASN A 1 157 ? 35.235 -12.634 -57.525 1.00 78.31 157 ASN A C 1
ATOM 1247 O O . ASN A 1 157 ? 35.340 -12.415 -58.728 1.00 78.31 157 ASN A O 1
ATOM 1251 N N . ASN A 1 158 ? 35.488 -11.705 -56.599 1.00 75.12 158 ASN A N 1
ATOM 1252 C CA . ASN A 1 158 ? 35.988 -10.359 -56.900 1.00 75.12 158 ASN A CA 1
ATOM 1253 C C . ASN A 1 158 ? 37.490 -10.187 -56.604 1.00 75.12 158 ASN A C 1
ATOM 1255 O O . ASN A 1 158 ? 37.966 -9.052 -56.487 1.00 75.12 158 ASN A O 1
ATOM 1259 N N . ILE A 1 159 ? 38.261 -11.275 -56.473 1.00 73.62 159 ILE A N 1
ATOM 1260 C CA . ILE A 1 159 ? 39.717 -11.190 -56.294 1.00 73.62 159 ILE A CA 1
ATOM 1261 C C . ILE A 1 159 ? 40.325 -10.411 -57.476 1.00 73.62 159 ILE A C 1
ATOM 1263 O O . ILE A 1 159 ? 40.088 -10.764 -58.638 1.00 73.62 159 ILE A O 1
ATOM 1267 N N . PRO A 1 160 ? 41.117 -9.349 -57.223 1.00 66.25 160 PRO A N 1
ATOM 1268 C CA . PRO A 1 160 ? 41.797 -8.617 -58.286 1.00 66.25 160 PRO A CA 1
ATOM 1269 C C . PRO A 1 160 ? 42.608 -9.556 -59.194 1.00 66.25 160 PRO A C 1
ATOM 1271 O O . PRO A 1 160 ? 43.405 -10.355 -58.712 1.00 66.25 160 PRO A O 1
ATOM 1274 N N . GLY A 1 161 ? 42.395 -9.473 -60.511 1.00 64.88 161 GLY A N 1
ATOM 1275 C CA . GLY A 1 161 ? 43.079 -10.311 -61.508 1.00 64.88 161 GLY A CA 1
ATOM 1276 C C . GLY A 1 161 ? 42.434 -11.677 -61.789 1.00 64.88 161 GLY A C 1
ATOM 1277 O O . GLY A 1 161 ? 42.816 -12.324 -62.758 1.00 64.88 161 GLY A O 1
ATOM 1278 N N . ARG A 1 162 ? 41.435 -12.100 -61.005 1.00 68.75 162 ARG A N 1
ATOM 1279 C CA . ARG A 1 162 ? 40.612 -13.296 -61.253 1.00 68.75 162 ARG A CA 1
ATOM 1280 C C . ARG A 1 162 ? 39.166 -12.984 -60.887 1.00 68.75 162 ARG A C 1
ATOM 1282 O O . ARG A 1 162 ? 38.688 -13.448 -59.865 1.00 68.75 162 ARG A O 1
ATOM 1289 N N . ARG A 1 163 ? 38.495 -12.131 -61.661 1.00 74.69 163 ARG A N 1
ATOM 1290 C CA . ARG A 1 163 ? 37.068 -11.844 -61.453 1.00 74.69 163 ARG A CA 1
ATOM 1291 C C . ARG A 1 163 ? 36.240 -12.795 -62.305 1.00 74.69 163 ARG A C 1
ATOM 1293 O O . ARG A 1 163 ? 36.324 -12.699 -63.524 1.00 74.69 163 ARG A O 1
ATOM 1300 N N . ASN A 1 164 ? 35.522 -13.719 -61.674 1.00 81.12 164 ASN A N 1
ATOM 1301 C CA . ASN A 1 164 ? 34.748 -14.775 -62.335 1.00 81.12 164 ASN A CA 1
ATOM 1302 C C . ASN A 1 164 ? 33.712 -15.406 -61.380 1.00 81.12 164 ASN A C 1
ATOM 1304 O O . ASN A 1 164 ? 33.523 -14.949 -60.249 1.00 81.12 164 ASN A O 1
ATOM 1308 N N . ILE A 1 165 ? 33.016 -16.447 -61.843 1.00 86.25 165 ILE A N 1
ATOM 1309 C CA . ILE A 1 165 ? 32.057 -17.232 -61.055 1.00 86.25 165 ILE A CA 1
ATOM 1310 C C . ILE A 1 165 ? 32.721 -18.548 -60.645 1.00 86.25 165 ILE A C 1
ATOM 1312 O O . ILE A 1 165 ? 33.275 -19.261 -61.475 1.00 86.25 165 ILE A O 1
ATOM 1316 N N . TRP A 1 166 ? 32.639 -18.910 -59.371 1.00 86.06 166 TRP A N 1
ATOM 1317 C CA . TRP A 1 166 ? 33.113 -20.192 -58.853 1.00 86.06 166 TRP A CA 1
ATOM 1318 C C . TRP A 1 166 ? 31.949 -21.120 -58.552 1.00 86.06 166 TRP A C 1
ATOM 1320 O O . TRP A 1 166 ? 31.111 -20.801 -57.713 1.00 86.06 166 TRP A O 1
ATOM 1330 N N . LYS A 1 167 ? 31.930 -22.297 -59.172 1.00 87.38 167 LYS A N 1
ATOM 1331 C CA . LYS A 1 167 ? 31.004 -23.389 -58.864 1.00 87.38 167 LYS A CA 1
ATOM 1332 C C . LYS A 1 167 ? 31.667 -24.359 -57.884 1.00 87.38 167 LYS A C 1
ATOM 1334 O O . LYS A 1 167 ? 32.693 -24.961 -58.202 1.00 87.38 167 LYS A O 1
ATOM 1339 N N . LEU A 1 168 ? 31.097 -24.486 -56.686 1.00 84.69 168 LEU A N 1
ATOM 1340 C CA . LEU A 1 168 ? 31.610 -25.323 -55.599 1.00 84.69 168 LEU A CA 1
ATOM 1341 C C . LEU A 1 168 ? 30.828 -26.643 -55.540 1.00 84.69 168 LEU A C 1
ATOM 1343 O O . LEU A 1 168 ? 29.626 -26.639 -55.266 1.00 84.69 168 LEU A O 1
ATOM 1347 N N . ASN A 1 169 ? 31.526 -27.765 -55.740 1.00 72.62 169 ASN A N 1
ATOM 1348 C CA . ASN A 1 169 ? 30.934 -29.111 -55.689 1.00 72.62 169 ASN A CA 1
ATOM 1349 C C . ASN A 1 169 ? 31.124 -29.814 -54.327 1.00 72.62 169 ASN A C 1
ATOM 1351 O O . ASN A 1 169 ? 30.534 -30.865 -54.092 1.00 72.62 169 ASN A O 1
ATOM 1355 N N . VAL A 1 170 ? 31.939 -29.248 -53.427 1.00 70.38 170 VAL A N 1
ATOM 1356 C CA . VAL A 1 170 ? 32.255 -29.791 -52.090 1.00 70.38 170 VAL A CA 1
ATOM 1357 C C . VAL A 1 170 ? 32.178 -28.695 -51.012 1.00 70.38 170 VAL A C 1
ATOM 1359 O O . VAL A 1 170 ? 32.271 -27.508 -51.321 1.00 70.38 170 VAL A O 1
ATOM 1362 N N . SER A 1 171 ? 31.967 -29.080 -49.746 1.00 73.44 171 SER A N 1
ATOM 1363 C CA . SER A 1 171 ? 32.000 -28.174 -48.574 1.00 73.44 171 SER A CA 1
ATOM 1364 C C . SER A 1 171 ? 33.356 -28.258 -47.856 1.00 73.44 171 SER A C 1
ATOM 1366 O O . SER A 1 171 ? 34.132 -29.168 -48.130 1.00 73.44 171 SER A O 1
ATOM 1368 N N . GLY A 1 172 ? 33.641 -27.337 -46.931 1.00 72.56 172 GLY A N 1
ATOM 1369 C CA . GLY A 1 172 ? 34.884 -27.341 -46.148 1.00 72.56 172 GLY A CA 1
ATOM 1370 C C . GLY A 1 172 ? 36.111 -26.841 -46.910 1.00 72.56 172 GLY A C 1
ATOM 1371 O O . GLY A 1 172 ? 37.230 -27.234 -46.600 1.00 72.56 172 GLY A O 1
ATOM 1372 N N . ILE A 1 173 ? 35.912 -25.998 -47.922 1.00 77.44 173 ILE A N 1
ATOM 1373 C CA . ILE A 1 173 ? 37.004 -25.472 -48.740 1.00 77.44 173 ILE A CA 1
ATOM 1374 C C . ILE A 1 173 ? 37.729 -24.381 -47.947 1.00 77.44 173 ILE A C 1
ATOM 1376 O O . ILE A 1 173 ? 37.138 -23.358 -47.599 1.00 77.44 173 ILE A O 1
ATOM 1380 N N . GLU A 1 174 ? 39.015 -24.574 -47.681 1.00 76.25 174 GLU A N 1
ATOM 1381 C CA . GLU A 1 174 ? 39.875 -23.552 -47.090 1.00 76.25 174 GLU A CA 1
ATOM 1382 C C . GLU A 1 174 ? 40.884 -23.071 -48.130 1.00 76.25 174 GLU A C 1
ATOM 1384 O O . GLU A 1 174 ? 41.586 -23.869 -48.752 1.00 76.25 174 GLU A O 1
ATOM 1389 N N . MET A 1 175 ? 40.934 -21.757 -48.339 1.00 74.75 175 MET A N 1
ATOM 1390 C CA . MET A 1 175 ? 41.857 -21.125 -49.267 1.00 74.75 175 MET A CA 1
ATOM 1391 C C . MET A 1 175 ? 42.735 -20.121 -48.532 1.00 74.75 175 MET A C 1
ATOM 1393 O O . MET A 1 175 ? 42.232 -19.192 -47.898 1.00 74.75 175 MET A O 1
ATOM 1397 N N . ARG A 1 176 ? 44.049 -20.279 -48.702 1.00 71.31 176 ARG A N 1
ATOM 1398 C CA . ARG A 1 176 ? 45.070 -19.372 -48.185 1.00 71.31 176 ARG A CA 1
ATOM 1399 C C . ARG A 1 176 ? 45.850 -18.775 -49.351 1.00 71.31 176 ARG A C 1
ATOM 1401 O O . ARG A 1 176 ? 46.314 -19.510 -50.214 1.00 71.31 176 ARG A O 1
ATOM 1408 N N . ASP A 1 177 ? 45.954 -17.450 -49.404 1.00 66.62 177 ASP A N 1
ATOM 1409 C CA . ASP A 1 177 ? 46.765 -16.714 -50.392 1.00 66.62 177 ASP A CA 1
ATOM 1410 C C . ASP A 1 177 ? 46.405 -16.927 -51.887 1.00 66.62 177 ASP A C 1
ATOM 1412 O O . ASP A 1 177 ? 47.232 -16.717 -52.773 1.00 66.62 177 ASP A O 1
ATOM 1416 N N . GLY A 1 178 ? 45.152 -17.279 -52.205 1.00 60.47 178 GLY A N 1
ATOM 1417 C CA . GLY A 1 178 ? 44.629 -17.247 -53.585 1.00 60.47 178 GLY A CA 1
ATOM 1418 C C . GLY A 1 178 ? 44.900 -18.485 -54.457 1.00 60.47 178 GLY A C 1
ATOM 1419 O O . GLY A 1 178 ? 44.653 -18.448 -55.668 1.00 60.47 178 GLY A O 1
ATOM 1420 N N . THR A 1 179 ? 45.387 -19.585 -53.881 1.00 65.00 179 THR A N 1
ATOM 1421 C CA . THR A 1 179 ? 45.495 -20.891 -54.556 1.00 65.00 179 THR A CA 1
ATOM 1422 C C . THR A 1 179 ? 44.168 -21.652 -54.509 1.00 65.00 179 THR A C 1
ATOM 1424 O O . THR A 1 179 ? 43.687 -22.001 -53.438 1.00 65.00 179 THR A O 1
ATOM 1427 N N . LEU A 1 180 ? 43.573 -21.935 -55.675 1.00 64.94 180 LEU A N 1
ATOM 1428 C CA . LEU A 1 180 ? 42.306 -22.673 -55.786 1.00 64.94 180 LEU A CA 1
ATOM 1429 C C . LEU A 1 180 ? 42.457 -24.118 -55.261 1.00 64.94 180 LEU A C 1
ATOM 1431 O O . LEU A 1 180 ? 43.285 -24.862 -55.792 1.00 64.94 180 LEU A O 1
ATOM 1435 N N . PRO A 1 181 ? 41.668 -24.547 -54.261 1.00 65.62 181 PRO A N 1
ATOM 1436 C CA . PRO A 1 181 ? 41.640 -25.938 -53.806 1.00 65.62 181 PRO A CA 1
ATOM 1437 C C . PRO A 1 181 ? 40.960 -26.869 -54.825 1.00 65.62 181 PRO A C 1
ATOM 1439 O O . PRO A 1 181 ? 40.178 -26.428 -55.670 1.00 65.62 181 PRO A O 1
ATOM 1442 N N . ALA A 1 182 ? 41.207 -28.178 -54.721 1.00 63.34 182 ALA A N 1
ATOM 1443 C CA . ALA A 1 182 ? 40.505 -29.175 -55.531 1.00 63.34 182 ALA A CA 1
ATOM 1444 C C . ALA A 1 182 ? 38.985 -29.134 -55.256 1.00 63.34 182 ALA A C 1
ATOM 1446 O O . ALA A 1 182 ? 38.565 -29.197 -54.102 1.00 63.34 182 ALA A O 1
ATOM 1447 N N . GLY A 1 183 ? 38.160 -29.037 -56.310 1.00 68.56 183 GLY A N 1
ATOM 1448 C CA . GLY A 1 183 ? 36.689 -29.040 -56.206 1.00 68.56 183 GLY A CA 1
ATOM 1449 C C . GLY A 1 183 ? 35.972 -27.736 -56.590 1.00 68.56 183 GLY A C 1
ATOM 1450 O O . GLY A 1 183 ? 34.742 -27.685 -56.490 1.00 68.56 183 GLY A O 1
ATOM 1451 N N . ILE A 1 184 ? 36.705 -26.713 -57.054 1.00 79.31 184 ILE A N 1
ATOM 1452 C CA . ILE A 1 184 ? 36.154 -25.467 -57.618 1.00 79.31 184 ILE A CA 1
ATOM 1453 C C . ILE A 1 184 ? 36.235 -25.503 -59.148 1.00 79.31 184 ILE A C 1
ATOM 1455 O O . ILE A 1 184 ? 37.295 -25.776 -59.704 1.00 79.31 184 ILE A O 1
ATOM 1459 N N . THR A 1 185 ? 35.125 -25.211 -59.830 1.00 84.06 185 THR A N 1
ATOM 1460 C CA . THR A 1 185 ? 35.094 -24.970 -61.285 1.00 84.06 185 THR A CA 1
ATOM 1461 C C . THR A 1 185 ? 34.894 -23.480 -61.549 1.00 84.06 185 THR A C 1
ATOM 1463 O O . THR A 1 185 ? 33.960 -22.887 -61.012 1.00 84.06 185 THR A O 1
ATOM 1466 N N . GLU A 1 186 ? 35.761 -22.871 -62.353 1.00 84.81 186 GLU A N 1
ATOM 1467 C CA . GLU A 1 186 ? 35.650 -21.462 -62.748 1.00 84.81 186 GLU A CA 1
ATOM 1468 C C . GLU A 1 186 ? 34.755 -21.320 -63.991 1.00 84.81 186 GLU A C 1
ATOM 1470 O O . GLU A 1 186 ? 34.904 -22.078 -64.946 1.00 84.81 186 GLU A O 1
ATOM 1475 N N . LEU A 1 187 ? 33.818 -20.369 -63.966 1.00 83.75 187 LEU A N 1
ATOM 1476 C CA . LEU A 1 187 ? 32.831 -20.087 -65.014 1.00 83.75 187 LEU A CA 1
ATOM 1477 C C . LEU A 1 187 ? 32.787 -18.577 -65.319 1.00 83.75 187 LEU A C 1
ATOM 1479 O O . LEU A 1 187 ? 33.075 -17.753 -64.444 1.00 83.75 187 LEU A O 1
ATOM 1483 N N . GLY A 1 188 ? 32.337 -18.217 -66.523 1.00 74.56 188 GLY A N 1
ATOM 1484 C CA . GLY A 1 188 ? 32.200 -16.827 -66.971 1.00 74.56 188 GLY A CA 1
ATOM 1485 C C . GLY A 1 188 ? 33.499 -16.214 -67.504 1.00 74.56 188 GLY A C 1
ATOM 1486 O O . GLY A 1 188 ? 34.591 -16.753 -67.318 1.00 74.56 188 GLY A O 1
ATOM 1487 N N . ASP A 1 189 ? 33.374 -15.066 -68.168 1.00 67.62 189 ASP A N 1
ATOM 1488 C CA . ASP A 1 189 ? 34.511 -14.362 -68.763 1.00 67.62 189 ASP A CA 1
ATOM 1489 C C . ASP A 1 189 ? 35.422 -13.738 -67.695 1.00 67.62 189 ASP A C 1
ATOM 1491 O O . ASP A 1 189 ? 34.963 -13.093 -66.748 1.00 67.62 189 ASP A O 1
ATOM 1495 N N . VAL A 1 190 ? 36.737 -13.874 -67.882 1.00 62.03 190 VAL A N 1
ATOM 1496 C CA . VAL A 1 190 ? 37.745 -13.216 -67.046 1.00 62.03 190 VAL A CA 1
ATOM 1497 C C . VAL A 1 190 ? 38.029 -11.824 -67.617 1.00 62.03 190 VAL A C 1
ATOM 1499 O O . VAL A 1 190 ? 38.721 -11.689 -68.618 1.00 62.03 190 VAL A O 1
ATOM 1502 N N . ASN A 1 191 ? 37.578 -10.790 -66.903 1.00 54.16 191 ASN A N 1
ATOM 1503 C CA . ASN A 1 191 ? 38.036 -9.397 -67.016 1.00 54.16 191 ASN A CA 1
ATOM 1504 C C . ASN A 1 191 ? 37.648 -8.616 -68.301 1.00 54.16 191 ASN A C 1
ATOM 1506 O O . ASN A 1 191 ? 38.307 -8.689 -69.333 1.00 54.16 191 ASN A O 1
ATOM 1510 N N . THR A 1 192 ? 36.690 -7.695 -68.160 1.00 49.69 192 THR A N 1
ATOM 1511 C CA . THR A 1 192 ? 36.672 -6.417 -68.898 1.00 49.69 192 THR A CA 1
ATOM 1512 C C . THR A 1 192 ? 36.528 -5.278 -67.886 1.00 49.69 192 THR A C 1
ATOM 1514 O O . THR A 1 192 ? 35.934 -5.461 -66.825 1.00 49.69 192 THR A O 1
ATOM 1517 N N . GLU A 1 193 ? 37.141 -4.136 -68.182 1.00 48.44 193 GLU A N 1
ATOM 1518 C CA . GLU A 1 193 ? 37.401 -2.990 -67.299 1.00 48.44 193 GLU A CA 1
ATOM 1519 C C . GLU A 1 193 ? 36.355 -2.699 -66.202 1.00 48.44 193 GLU A C 1
ATOM 1521 O O . GLU A 1 193 ? 35.156 -2.595 -66.443 1.00 48.44 193 GLU A O 1
ATOM 1526 N N . ASN A 1 194 ? 36.847 -2.490 -64.974 1.00 49.53 194 ASN A N 1
ATOM 1527 C CA . ASN A 1 194 ? 36.150 -1.844 -63.852 1.00 49.53 194 ASN A CA 1
ATOM 1528 C C . ASN A 1 194 ? 34.757 -2.351 -63.436 1.00 49.53 194 ASN A C 1
ATOM 1530 O O . ASN A 1 194 ? 34.125 -1.715 -62.597 1.00 49.53 194 ASN A O 1
ATOM 1534 N N . SER A 1 195 ? 34.283 -3.517 -63.870 1.00 54.88 195 SER A N 1
ATOM 1535 C CA . SER A 1 195 ? 33.036 -4.066 -63.330 1.00 54.88 195 SER A CA 1
ATOM 1536 C C . SER A 1 195 ? 33.284 -4.767 -61.990 1.00 54.88 195 SER A C 1
ATOM 1538 O O . SER A 1 195 ? 33.710 -5.919 -61.964 1.00 54.88 195 SER A O 1
ATOM 1540 N N . ASN A 1 196 ? 33.030 -4.085 -60.869 1.00 61.94 196 ASN A N 1
ATOM 1541 C CA . ASN A 1 196 ? 32.863 -4.750 -59.572 1.00 61.94 196 ASN A CA 1
ATOM 1542 C C . ASN A 1 196 ? 31.532 -5.521 -59.610 1.00 61.94 196 ASN A C 1
ATOM 1544 O O . ASN A 1 196 ? 30.476 -4.907 -59.816 1.00 61.94 196 ASN A O 1
ATOM 1548 N N . TRP A 1 197 ? 31.584 -6.852 -59.526 1.00 74.31 197 TRP A N 1
ATOM 1549 C CA . TRP A 1 197 ? 30.390 -7.697 -59.569 1.00 74.31 197 TRP A CA 1
ATOM 1550 C C . TRP A 1 197 ? 29.729 -7.671 -58.197 1.00 74.31 197 TRP A C 1
ATOM 1552 O O . TRP A 1 197 ? 30.409 -7.837 -57.187 1.00 74.31 197 TRP A O 1
ATOM 1562 N N . MET A 1 198 ? 28.424 -7.411 -58.145 1.00 72.62 198 MET A N 1
ATOM 1563 C CA . MET A 1 198 ? 27.759 -7.111 -56.871 1.00 72.62 198 MET A CA 1
ATOM 1564 C C . MET A 1 198 ? 26.797 -8.205 -56.402 1.00 72.62 198 MET A C 1
ATOM 1566 O O . MET A 1 198 ? 26.781 -8.522 -55.215 1.00 72.62 198 MET A O 1
ATOM 1570 N N . GLY A 1 199 ? 26.029 -8.818 -57.304 1.00 79.25 199 GLY A N 1
ATOM 1571 C CA . GLY A 1 199 ? 25.038 -9.834 -56.951 1.00 79.25 199 GLY A CA 1
ATOM 1572 C C . GLY A 1 199 ? 24.971 -10.977 -57.954 1.00 79.25 199 GLY A C 1
ATOM 1573 O O . GLY A 1 199 ? 25.217 -10.772 -59.142 1.00 79.25 199 GLY A O 1
ATOM 1574 N N . ILE A 1 200 ? 24.609 -12.167 -57.461 1.00 85.75 200 ILE A N 1
ATOM 1575 C CA . ILE A 1 200 ? 24.428 -13.399 -58.242 1.00 85.75 200 ILE A CA 1
ATOM 1576 C C . ILE A 1 200 ? 23.122 -14.104 -57.879 1.00 85.75 200 ILE A C 1
ATOM 1578 O O . ILE A 1 200 ? 22.766 -14.192 -56.702 1.00 85.75 200 ILE A O 1
ATOM 1582 N N . ALA A 1 201 ? 22.438 -14.639 -58.888 1.00 86.81 201 ALA A N 1
ATOM 1583 C CA . ALA A 1 201 ? 21.295 -15.536 -58.743 1.00 86.81 201 ALA A CA 1
ATOM 1584 C C . ALA A 1 201 ? 21.364 -16.652 -59.792 1.00 86.81 201 ALA A C 1
ATOM 1586 O O . ALA A 1 201 ? 21.937 -16.449 -60.860 1.00 86.81 201 ALA A O 1
ATOM 1587 N N . VAL A 1 202 ? 20.776 -17.812 -59.493 1.00 87.81 202 VAL A N 1
ATOM 1588 C CA . VAL A 1 202 ? 20.710 -18.961 -60.409 1.00 87.81 202 VAL A CA 1
ATOM 1589 C C . VAL A 1 202 ? 19.280 -19.478 -60.460 1.00 87.81 202 VAL A C 1
ATOM 1591 O O . VAL A 1 202 ? 18.651 -19.593 -59.407 1.00 87.81 202 VAL A O 1
ATOM 1594 N N . ASP A 1 203 ? 18.761 -19.733 -61.662 1.00 86.06 203 ASP A N 1
ATOM 1595 C CA . ASP A 1 203 ? 17.410 -20.272 -61.857 1.00 86.06 203 ASP A CA 1
ATOM 1596 C C . ASP A 1 203 ? 17.353 -21.807 -61.798 1.00 86.06 203 ASP A C 1
ATOM 1598 O O . ASP A 1 203 ? 18.364 -22.492 -61.642 1.00 86.06 203 ASP A O 1
ATOM 1602 N N . SER A 1 204 ? 16.143 -22.360 -61.913 1.00 81.69 204 SER A N 1
ATOM 1603 C CA . SER A 1 204 ? 15.906 -23.808 -61.888 1.00 81.69 204 SER A CA 1
ATOM 1604 C C . SER A 1 204 ? 16.514 -24.555 -63.083 1.00 81.69 204 SER A C 1
ATOM 1606 O O . SER A 1 204 ? 16.706 -25.771 -63.020 1.00 81.69 204 SER A O 1
ATOM 1608 N N . GLU A 1 205 ? 16.796 -23.850 -64.182 1.00 82.81 205 GLU A N 1
ATOM 1609 C CA . GLU A 1 205 ? 17.424 -24.392 -65.394 1.00 82.81 205 GLU A CA 1
ATOM 1610 C C . GLU A 1 205 ? 18.963 -24.313 -65.321 1.00 82.81 205 GLU A C 1
ATOM 1612 O O . GLU A 1 205 ? 19.661 -25.007 -66.061 1.00 82.81 205 GLU A O 1
ATOM 1617 N N . GLY A 1 206 ? 19.496 -23.561 -64.353 1.00 83.00 206 GLY A N 1
ATOM 1618 C CA . GLY A 1 206 ? 20.918 -23.372 -64.098 1.00 83.00 206 GLY A CA 1
ATOM 1619 C C . GLY A 1 206 ? 21.512 -22.133 -64.769 1.00 83.00 206 GLY A C 1
ATOM 1620 O O . GLY A 1 206 ? 22.737 -22.003 -64.778 1.00 83.00 206 GLY A O 1
ATOM 1621 N N . HIS A 1 207 ? 20.694 -21.236 -65.331 1.00 88.00 207 HIS A N 1
ATOM 1622 C CA . HIS A 1 207 ? 21.173 -19.955 -65.850 1.00 88.00 207 HIS A CA 1
ATOM 1623 C C . HIS A 1 207 ? 21.630 -19.059 -64.702 1.00 88.00 207 HIS A C 1
ATOM 1625 O O . HIS A 1 207 ? 20.966 -18.963 -63.668 1.00 88.00 207 HIS A O 1
ATOM 1631 N N . ILE A 1 208 ? 22.768 -18.394 -64.889 1.00 88.75 208 ILE A N 1
ATOM 1632 C CA . ILE A 1 208 ? 23.433 -17.590 -63.868 1.00 88.75 208 ILE A CA 1
ATOM 1633 C C . ILE A 1 208 ? 23.300 -16.112 -64.224 1.00 88.75 208 ILE A C 1
ATOM 1635 O O . ILE A 1 208 ? 23.745 -15.670 -65.279 1.00 88.75 208 ILE A O 1
ATOM 1639 N N . PHE A 1 209 ? 22.738 -15.323 -63.316 1.00 88.25 209 PHE A N 1
ATOM 1640 C CA . PHE A 1 209 ? 22.540 -13.886 -63.479 1.00 88.25 209 PHE A CA 1
ATOM 1641 C C . PHE A 1 209 ? 23.511 -13.125 -62.586 1.00 88.25 209 PHE A C 1
ATOM 1643 O O . PHE A 1 209 ? 23.574 -13.397 -61.388 1.00 88.25 209 PHE A O 1
ATOM 1650 N N . VAL A 1 210 ? 24.235 -12.152 -63.142 1.00 85.81 210 VAL A N 1
ATOM 1651 C CA . VAL A 1 210 ? 25.260 -11.378 -62.425 1.00 85.81 210 VAL A CA 1
ATOM 1652 C C . VAL A 1 210 ? 25.089 -9.882 -62.657 1.00 85.81 210 VAL A C 1
ATOM 1654 O O . VAL A 1 210 ? 25.033 -9.435 -63.802 1.00 85.81 210 VAL A O 1
ATOM 1657 N N . THR A 1 211 ? 25.067 -9.086 -61.587 1.00 80.62 211 THR A N 1
ATOM 1658 C CA . THR A 1 211 ? 24.997 -7.617 -61.679 1.00 80.62 211 THR A CA 1
ATOM 1659 C C . THR A 1 211 ? 26.373 -6.964 -61.610 1.00 80.62 211 THR A C 1
ATOM 1661 O O . THR A 1 211 ? 27.263 -7.402 -60.876 1.00 80.62 211 THR A O 1
ATOM 1664 N N . SER A 1 212 ? 26.530 -5.851 -62.326 1.00 73.19 212 SER A N 1
ATOM 1665 C CA . SER A 1 212 ? 27.708 -4.987 -62.252 1.00 73.19 212 SER A CA 1
ATOM 1666 C C . SER A 1 212 ? 27.335 -3.606 -61.716 1.00 73.19 212 SER A C 1
ATOM 1668 O O . SER A 1 212 ? 26.612 -2.856 -62.371 1.00 73.19 212 SER A O 1
ATOM 1670 N N . GLY A 1 213 ? 27.897 -3.237 -60.561 1.00 61.94 213 GLY A N 1
ATOM 1671 C CA . GLY A 1 213 ? 27.649 -1.928 -59.945 1.00 61.94 213 GLY A CA 1
ATOM 1672 C C . GLY A 1 213 ? 28.185 -0.765 -60.778 1.00 61.94 213 GLY A C 1
ATOM 1673 O O . GLY A 1 213 ? 27.524 0.257 -60.912 1.00 61.94 213 GLY A O 1
ATOM 1674 N N . ALA A 1 214 ? 29.349 -0.954 -61.406 1.00 59.09 214 ALA A N 1
ATOM 1675 C CA . ALA A 1 214 ? 30.013 0.081 -62.199 1.00 59.09 214 ALA A CA 1
ATOM 1676 C C . ALA A 1 214 ? 29.335 0.358 -63.548 1.00 59.09 214 ALA A C 1
ATOM 1678 O O . ALA A 1 214 ? 29.408 1.474 -64.053 1.00 59.09 214 ALA A O 1
ATOM 1679 N N . THR A 1 215 ? 28.695 -0.653 -64.144 1.00 61.28 215 THR A N 1
ATOM 1680 C CA . THR A 1 215 ? 28.044 -0.511 -65.455 1.00 61.28 215 THR A CA 1
ATOM 1681 C C . THR A 1 215 ? 26.524 -0.459 -65.368 1.00 61.28 215 THR A C 1
ATOM 1683 O O . THR A 1 215 ? 25.893 -0.140 -66.364 1.00 61.28 215 THR A O 1
ATOM 1686 N N . GLY A 1 216 ? 25.921 -0.777 -64.215 1.00 65.38 216 GLY A N 1
ATOM 1687 C CA . GLY A 1 216 ? 24.466 -0.851 -64.048 1.00 65.38 216 GLY A CA 1
ATOM 1688 C C . GLY A 1 216 ? 23.796 -2.004 -64.807 1.00 65.38 216 GLY A C 1
ATOM 1689 O O . GLY A 1 216 ? 22.572 -2.057 -64.862 1.00 65.38 216 GLY A O 1
ATOM 1690 N N . LYS A 1 217 ? 24.579 -2.923 -65.388 1.00 74.31 217 LYS A N 1
ATOM 1691 C CA . LYS A 1 217 ? 24.110 -4.011 -66.260 1.00 74.31 217 LYS A CA 1
ATOM 1692 C C . LYS A 1 217 ? 23.902 -5.320 -65.502 1.00 74.31 217 LYS A C 1
ATOM 1694 O O . LYS A 1 217 ? 24.578 -5.577 -64.498 1.00 74.31 217 LYS A O 1
ATOM 1699 N N . VAL A 1 218 ? 23.024 -6.174 -66.032 1.00 83.06 218 VAL A N 1
ATOM 1700 C CA . VAL A 1 218 ? 22.843 -7.561 -65.582 1.00 83.06 218 VAL A CA 1
ATOM 1701 C C . VAL A 1 218 ? 23.212 -8.513 -66.712 1.00 83.06 218 VAL A C 1
ATOM 1703 O O . VAL A 1 218 ? 22.647 -8.440 -67.794 1.00 83.06 218 VAL A O 1
ATOM 1706 N N . ASN A 1 219 ? 24.171 -9.400 -66.479 1.00 85.44 219 ASN A N 1
ATOM 1707 C CA . ASN A 1 219 ? 24.602 -10.402 -67.451 1.00 85.44 219 ASN A CA 1
ATOM 1708 C C . ASN A 1 219 ? 23.956 -11.748 -67.128 1.00 85.44 219 ASN A C 1
ATOM 1710 O O . ASN A 1 219 ? 23.925 -12.141 -65.963 1.00 85.44 219 ASN A O 1
ATOM 1714 N N . GLU A 1 220 ? 23.486 -12.448 -68.153 1.00 88.12 220 GLU A N 1
ATOM 1715 C CA . GLU A 1 220 ? 22.982 -13.818 -68.063 1.00 88.12 220 GLU A CA 1
ATOM 1716 C C . GLU A 1 220 ? 23.995 -14.776 -68.697 1.00 88.12 220 GLU A C 1
ATOM 1718 O O . GLU A 1 220 ? 24.462 -14.537 -69.814 1.00 88.12 220 GLU A O 1
ATOM 1723 N N . TYR A 1 221 ? 24.322 -15.853 -67.989 1.00 88.06 221 TYR A N 1
ATOM 1724 C CA . TYR A 1 221 ? 25.226 -16.915 -68.418 1.00 88.06 221 TYR A CA 1
ATOM 1725 C C . TYR A 1 221 ? 24.508 -18.265 -68.402 1.00 88.06 221 TYR A C 1
ATOM 1727 O O . TYR A 1 221 ? 23.642 -18.510 -67.563 1.00 88.06 221 TYR A O 1
ATOM 1735 N N . SER A 1 222 ? 24.892 -19.168 -69.295 1.00 87.94 222 SER A N 1
ATOM 1736 C CA . SER A 1 222 ? 24.443 -20.560 -69.292 1.00 87.94 222 SER A CA 1
ATOM 1737 C C . SER A 1 222 ? 25.064 -21.364 -68.137 1.00 87.94 222 SER A C 1
ATOM 1739 O O . SER A 1 222 ? 26.053 -20.928 -67.537 1.00 87.94 222 SER A O 1
ATOM 1741 N N . PRO A 1 223 ? 24.535 -22.568 -67.826 1.00 84.75 223 PRO A N 1
ATOM 1742 C CA . PRO A 1 223 ? 25.061 -23.422 -66.751 1.00 84.75 223 PRO A CA 1
ATOM 1743 C C . PRO A 1 223 ? 26.543 -23.823 -66.891 1.00 84.75 223 PRO A C 1
ATOM 1745 O O . PRO A 1 223 ? 27.163 -24.255 -65.914 1.00 84.75 223 PRO A O 1
ATOM 1748 N N . ASP A 1 224 ? 27.094 -23.723 -68.103 1.00 83.75 224 ASP A N 1
ATOM 1749 C CA . ASP A 1 224 ? 28.496 -23.981 -68.451 1.00 83.75 224 ASP A CA 1
ATOM 1750 C C . ASP A 1 224 ? 29.376 -22.713 -68.443 1.00 83.75 224 ASP A C 1
ATOM 1752 O O . ASP A 1 224 ? 30.585 -22.809 -68.633 1.00 83.75 224 ASP A O 1
ATOM 1756 N N . GLY A 1 225 ? 28.799 -21.537 -68.166 1.00 81.94 225 GLY A N 1
ATOM 1757 C CA . GLY A 1 225 ? 29.516 -20.270 -68.032 1.00 81.94 225 GLY A CA 1
ATOM 1758 C C . GLY A 1 225 ? 29.590 -19.407 -69.294 1.00 81.94 225 GLY A C 1
ATOM 1759 O O . GLY A 1 225 ? 30.237 -18.363 -69.245 1.00 81.94 225 GLY A O 1
ATOM 1760 N N . THR A 1 226 ? 28.935 -19.779 -70.397 1.00 86.00 226 THR A N 1
ATOM 1761 C CA . THR A 1 226 ? 28.897 -18.952 -71.619 1.00 86.00 226 THR A CA 1
ATOM 1762 C C . THR A 1 226 ? 27.943 -17.765 -71.450 1.00 86.00 226 THR A C 1
ATOM 1764 O O . THR A 1 226 ? 26.809 -17.937 -71.010 1.00 86.00 226 THR A O 1
ATOM 1767 N N . LYS A 1 227 ? 28.359 -16.539 -71.800 1.00 86.38 227 LYS A N 1
ATOM 1768 C CA . LYS A 1 227 ? 27.477 -15.359 -71.734 1.00 86.38 227 LYS A CA 1
ATOM 1769 C C . LYS A 1 227 ? 26.367 -15.464 -72.787 1.00 86.38 227 LYS A C 1
ATOM 1771 O O . LYS A 1 227 ? 26.649 -15.480 -73.981 1.00 86.38 227 LYS A O 1
ATOM 1776 N N . LEU A 1 228 ? 25.110 -15.497 -72.346 1.00 86.06 228 LEU A N 1
ATOM 1777 C CA . LEU A 1 228 ? 23.931 -15.609 -73.210 1.00 86.06 228 LEU A CA 1
ATOM 1778 C C . LEU A 1 228 ? 23.449 -14.240 -73.693 1.00 86.06 228 LEU A C 1
ATOM 1780 O O . LEU A 1 228 ? 23.271 -14.028 -74.891 1.00 86.06 228 LEU A O 1
ATOM 1784 N N . ARG A 1 229 ? 23.229 -13.300 -72.766 1.00 85.75 229 ARG A N 1
ATOM 1785 C CA . ARG A 1 229 ? 22.764 -11.939 -73.079 1.00 85.75 229 ARG A CA 1
ATOM 1786 C C . ARG A 1 229 ? 23.036 -10.953 -71.946 1.00 85.75 229 ARG A C 1
ATOM 1788 O O . ARG A 1 229 ? 23.479 -11.316 -70.858 1.00 85.75 229 ARG A O 1
ATOM 1795 N N . GLU A 1 230 ? 22.749 -9.688 -72.220 1.00 83.81 230 GLU A N 1
ATOM 1796 C CA . GLU A 1 230 ? 22.799 -8.582 -71.267 1.00 83.81 230 GLU A CA 1
ATOM 1797 C C . GLU A 1 230 ? 21.392 -7.985 -71.110 1.00 83.81 230 GLU A C 1
ATOM 1799 O O . GLU A 1 230 ? 20.699 -7.758 -72.102 1.00 83.81 230 GLU A O 1
ATOM 1804 N N . ILE A 1 231 ? 20.957 -7.781 -69.867 1.00 80.25 231 ILE A N 1
ATOM 1805 C CA . ILE A 1 231 ? 19.605 -7.373 -69.480 1.00 80.25 231 ILE A CA 1
ATOM 1806 C C . ILE A 1 231 ? 19.670 -6.004 -68.786 1.00 80.25 231 ILE A C 1
ATOM 1808 O O . ILE A 1 231 ? 20.435 -5.808 -67.836 1.00 80.25 231 ILE A O 1
ATOM 1812 N N . GLY A 1 232 ? 18.818 -5.081 -69.244 1.00 67.19 232 GLY A N 1
ATOM 1813 C CA . GLY A 1 232 ? 18.648 -3.731 -68.695 1.00 67.19 232 GLY A CA 1
ATOM 1814 C C . GLY A 1 232 ? 19.414 -2.629 -69.445 1.00 67.19 232 GLY A C 1
ATOM 1815 O O . GLY A 1 232 ? 20.444 -2.873 -70.069 1.00 67.19 232 GLY A O 1
ATOM 1816 N N . THR A 1 233 ? 18.906 -1.396 -69.365 1.00 58.28 233 THR A N 1
ATOM 1817 C CA . THR A 1 233 ? 19.558 -0.165 -69.850 1.00 58.28 233 THR A CA 1
ATOM 1818 C C . THR A 1 233 ? 19.841 0.788 -68.685 1.00 58.28 233 THR A C 1
ATOM 1820 O O . THR A 1 233 ? 19.073 0.865 -67.723 1.00 58.28 233 THR A O 1
ATOM 1823 N N . VAL A 1 234 ? 20.969 1.503 -68.757 1.00 51.66 234 VAL A N 1
ATOM 1824 C CA . VAL A 1 234 ? 21.392 2.483 -67.742 1.00 51.66 234 VAL A CA 1
ATOM 1825 C C . VAL A 1 234 ? 20.680 3.812 -67.979 1.00 51.66 234 VAL A C 1
ATOM 1827 O O . VAL A 1 234 ? 20.798 4.366 -69.069 1.00 51.66 234 VAL A O 1
ATOM 1830 N N . GLY A 1 235 ? 20.050 4.375 -66.945 1.00 48.28 235 GLY A N 1
ATOM 1831 C CA . GLY A 1 235 ? 19.586 5.763 -66.970 1.00 48.28 235 GLY A CA 1
ATOM 1832 C C . GLY A 1 235 ? 18.816 6.219 -65.716 1.00 48.28 235 GLY A C 1
ATOM 1833 O O . GLY A 1 235 ? 18.859 5.567 -64.671 1.00 48.28 235 GLY A O 1
ATOM 1834 N N . PHE A 1 236 ? 18.210 7.412 -65.796 1.00 43.72 236 PHE A N 1
ATOM 1835 C CA . PHE A 1 236 ? 17.596 8.167 -64.686 1.00 43.72 236 PHE A CA 1
ATOM 1836 C C . PHE A 1 236 ? 16.057 8.229 -64.736 1.00 43.72 236 PHE A C 1
ATOM 1838 O O . PHE A 1 236 ? 15.456 8.929 -63.914 1.00 43.72 236 PHE A O 1
ATOM 1845 N N . ALA A 1 237 ? 15.417 7.545 -65.688 1.00 49.03 237 ALA A N 1
ATOM 1846 C CA . ALA A 1 237 ? 13.965 7.459 -65.790 1.00 49.03 237 ALA A CA 1
ATOM 1847 C C . ALA A 1 237 ? 13.389 6.384 -64.851 1.00 49.03 237 ALA A C 1
ATOM 1849 O O . ALA A 1 237 ? 14.086 5.484 -64.375 1.00 49.03 237 ALA A O 1
ATOM 1850 N N . LYS A 1 238 ? 12.080 6.477 -64.592 1.00 50.56 238 LYS A N 1
ATOM 1851 C CA . LYS A 1 238 ? 11.310 5.361 -64.032 1.00 50.56 238 LYS A CA 1
ATOM 1852 C C . LYS A 1 238 ? 11.496 4.194 -65.015 1.00 50.56 238 LYS A C 1
ATOM 1854 O O . LYS A 1 238 ? 11.298 4.423 -66.201 1.00 50.56 238 LYS A O 1
ATOM 1859 N N . ASP A 1 239 ? 11.937 3.029 -64.532 1.00 55.50 239 ASP A N 1
ATOM 1860 C CA . ASP A 1 239 ? 12.197 1.789 -65.302 1.00 55.50 239 ASP A CA 1
ATOM 1861 C C . ASP A 1 239 ? 13.668 1.482 -65.686 1.00 55.50 239 ASP A C 1
ATOM 1863 O O . ASP A 1 239 ? 13.928 0.434 -66.274 1.00 55.50 239 ASP A O 1
ATOM 1867 N N . GLU A 1 240 ? 14.652 2.299 -65.281 1.00 61.97 240 GLU A N 1
ATOM 1868 C CA . GLU A 1 240 ? 16.087 2.060 -65.561 1.00 61.97 240 GLU A CA 1
ATOM 1869 C C . GLU A 1 240 ? 16.905 1.608 -64.327 1.00 61.97 240 GLU A C 1
ATOM 1871 O O . GLU A 1 240 ? 16.573 1.916 -63.176 1.00 61.97 240 GLU A O 1
ATOM 1876 N N . LEU A 1 241 ? 18.007 0.872 -64.555 1.00 63.09 241 LEU A N 1
ATOM 1877 C CA . LEU A 1 241 ? 18.890 0.361 -63.493 1.00 63.09 241 LEU A CA 1
ATOM 1878 C C . LEU A 1 241 ? 20.056 1.314 -63.218 1.00 63.09 241 LEU A C 1
ATOM 1880 O O . LEU A 1 241 ? 21.036 1.361 -63.963 1.00 63.09 241 LEU A O 1
ATOM 1884 N N . LEU A 1 242 ? 19.994 2.028 -62.093 1.00 62.72 242 LEU A N 1
ATOM 1885 C CA . LEU A 1 242 ? 21.117 2.821 -61.588 1.00 62.72 242 LEU A CA 1
ATOM 1886 C C . LEU A 1 242 ? 21.881 2.021 -60.523 1.00 62.72 242 LEU A C 1
ATOM 1888 O O . LEU A 1 242 ? 21.292 1.684 -59.505 1.00 62.72 242 LEU A O 1
ATOM 1892 N N . ALA A 1 243 ? 23.171 1.725 -60.694 1.00 63.06 243 ALA A N 1
ATOM 1893 C CA . ALA A 1 243 ? 23.945 0.954 -59.705 1.00 63.06 243 ALA A CA 1
ATOM 1894 C C . ALA A 1 243 ? 23.226 -0.352 -59.282 1.00 63.06 243 ALA A C 1
ATOM 1896 O O . ALA A 1 243 ? 22.765 -0.508 -58.147 1.00 63.06 243 ALA A O 1
ATOM 1897 N N . ALA A 1 244 ? 23.063 -1.274 -60.239 1.00 72.06 244 ALA A N 1
ATOM 1898 C CA . ALA A 1 244 ? 22.470 -2.588 -60.000 1.00 72.06 244 ALA A CA 1
ATOM 1899 C C . ALA A 1 244 ? 23.322 -3.359 -58.983 1.00 72.06 244 ALA A C 1
ATOM 1901 O O . ALA A 1 244 ? 24.396 -3.875 -59.299 1.00 72.06 244 ALA A O 1
ATOM 1902 N N . SER A 1 245 ? 22.847 -3.419 -57.743 1.00 68.81 245 SER A N 1
ATOM 1903 C CA . SER A 1 245 ? 23.629 -3.939 -56.629 1.00 68.81 245 SER A CA 1
ATOM 1904 C C . SER A 1 245 ? 23.323 -5.404 -56.366 1.00 68.81 245 SER A C 1
ATOM 1906 O O . SER A 1 245 ? 24.217 -6.159 -56.010 1.00 68.81 245 SER A O 1
ATOM 1908 N N . ASN A 1 246 ? 22.073 -5.835 -56.540 1.00 76.81 246 ASN A N 1
ATOM 1909 C CA . ASN A 1 246 ? 21.683 -7.211 -56.253 1.00 76.81 246 ASN A CA 1
ATOM 1910 C C . ASN A 1 246 ? 20.668 -7.747 -57.245 1.00 76.81 246 ASN A C 1
ATOM 1912 O O . ASN A 1 246 ? 19.880 -6.998 -57.819 1.00 76.81 246 ASN A O 1
ATOM 1916 N N . VAL A 1 247 ? 20.666 -9.067 -57.385 1.00 81.88 247 VAL A N 1
ATOM 1917 C CA . VAL A 1 247 ? 19.786 -9.806 -58.279 1.00 81.88 247 VAL A CA 1
ATOM 1918 C C . VAL A 1 247 ? 19.198 -11.003 -57.553 1.00 81.88 247 VAL A C 1
ATOM 1920 O O . VAL A 1 247 ? 19.869 -11.655 -56.752 1.00 81.88 247 VAL A O 1
ATOM 1923 N N . TYR A 1 248 ? 17.927 -11.269 -57.827 1.00 81.94 248 TYR A N 1
ATOM 1924 C CA . TYR A 1 248 ? 17.164 -12.356 -57.232 1.00 81.94 248 TYR A CA 1
ATOM 1925 C C . TYR A 1 248 ? 16.184 -12.922 -58.246 1.00 81.94 248 TYR A C 1
ATOM 1927 O O . TYR A 1 248 ? 15.793 -12.250 -59.197 1.00 81.94 248 TYR A O 1
ATOM 1935 N N . LEU A 1 249 ? 15.703 -14.125 -57.967 1.00 82.81 249 LEU A N 1
ATOM 1936 C CA . LEU A 1 249 ? 14.551 -14.699 -58.644 1.00 82.81 249 LEU A CA 1
ATOM 1937 C C . LEU A 1 249 ? 13.387 -14.685 -57.664 1.00 82.81 249 LEU A C 1
ATOM 1939 O O . LEU A 1 249 ? 13.410 -15.371 -56.642 1.00 82.81 249 LEU A O 1
ATOM 1943 N N . ILE A 1 250 ? 12.402 -13.831 -57.936 1.00 78.81 250 ILE A N 1
ATOM 1944 C CA . ILE A 1 250 ? 11.295 -13.563 -57.016 1.00 78.81 250 ILE A CA 1
ATOM 1945 C C . ILE A 1 250 ? 9.979 -13.833 -57.720 1.00 78.81 250 ILE A C 1
ATOM 1947 O O . ILE A 1 250 ? 9.696 -13.290 -58.787 1.00 78.81 250 ILE A O 1
ATOM 1951 N N . LYS A 1 251 ? 9.147 -14.645 -57.073 1.00 79.06 251 LYS A N 1
ATOM 1952 C CA . LYS A 1 251 ? 7.759 -14.876 -57.455 1.00 79.06 251 LYS A CA 1
ATOM 1953 C C . LYS A 1 251 ? 6.864 -14.013 -56.569 1.00 79.06 251 LYS A C 1
ATOM 1955 O O . LYS A 1 251 ? 6.736 -14.294 -55.383 1.00 79.06 251 LYS A O 1
ATOM 1960 N N . LEU A 1 252 ? 6.276 -12.956 -57.130 1.00 73.94 252 LEU A N 1
ATOM 1961 C CA . LEU A 1 252 ? 5.284 -12.151 -56.410 1.00 73.94 252 LEU A CA 1
ATOM 1962 C C . LEU A 1 252 ? 3.921 -12.867 -56.356 1.00 73.94 252 LEU A C 1
ATOM 1964 O O . LEU A 1 252 ? 3.644 -13.711 -57.218 1.00 73.94 252 LEU A O 1
ATOM 1968 N N . PRO A 1 253 ? 3.042 -12.506 -55.398 1.00 68.62 253 PRO A N 1
ATOM 1969 C CA . PRO A 1 253 ? 1.676 -13.019 -55.348 1.00 68.62 253 PRO A CA 1
ATOM 1970 C C . PRO A 1 253 ? 0.955 -12.829 -56.692 1.00 68.62 253 PRO A C 1
ATOM 1972 O O . PRO A 1 253 ? 0.955 -11.731 -57.247 1.00 68.62 253 PRO A O 1
ATOM 1975 N N . GLY A 1 254 ? 0.358 -13.904 -57.216 1.00 67.00 254 GLY A N 1
ATOM 1976 C CA . GLY A 1 254 ? -0.389 -13.896 -58.482 1.00 67.00 254 GLY A CA 1
ATOM 1977 C C . GLY A 1 254 ? 0.424 -14.177 -59.754 1.00 67.00 254 GLY A C 1
ATOM 1978 O O . GLY A 1 254 ? -0.162 -14.215 -60.831 1.00 67.00 254 GLY A O 1
ATOM 1979 N N . MET A 1 255 ? 1.740 -14.401 -59.667 1.00 72.19 255 MET A N 1
ATOM 1980 C CA . MET A 1 255 ? 2.561 -14.829 -60.813 1.00 72.19 255 MET A CA 1
ATOM 1981 C C . MET A 1 255 ? 2.708 -16.355 -60.870 1.00 72.19 255 MET A C 1
ATOM 1983 O O . MET A 1 255 ? 2.675 -17.015 -59.834 1.00 72.19 255 MET A O 1
ATOM 1987 N N . GLU A 1 256 ? 2.927 -16.931 -62.058 1.00 73.44 256 GLU A N 1
ATOM 1988 C CA . GLU A 1 256 ? 3.162 -18.378 -62.219 1.00 73.44 256 GLU A CA 1
ATOM 1989 C C . GLU A 1 256 ? 4.627 -18.777 -61.976 1.00 73.44 256 GLU A C 1
ATOM 1991 O O . GLU A 1 256 ? 4.892 -19.728 -61.231 1.00 73.44 256 GLU A O 1
ATOM 1996 N N . LYS A 1 257 ? 5.580 -18.018 -62.537 1.00 78.44 257 LYS A N 1
ATOM 1997 C CA . LYS A 1 257 ? 7.030 -18.274 -62.465 1.00 78.44 257 LYS A CA 1
ATOM 1998 C C . LYS A 1 257 ? 7.771 -17.149 -61.726 1.00 78.44 257 LYS A C 1
ATOM 2000 O O . LYS A 1 257 ? 7.309 -16.008 -61.761 1.00 78.44 257 LYS A O 1
ATOM 2005 N N . PRO A 1 258 ? 8.900 -17.441 -61.049 1.00 81.50 258 PRO A N 1
ATOM 2006 C CA . PRO A 1 258 ? 9.766 -16.399 -60.512 1.00 81.50 258 PRO A CA 1
ATOM 2007 C C . PRO A 1 258 ? 10.359 -15.563 -61.651 1.00 81.50 258 PRO A C 1
ATOM 2009 O O . PRO A 1 258 ? 10.708 -16.092 -62.706 1.00 81.50 258 PRO A O 1
ATOM 2012 N N . LEU A 1 259 ? 10.464 -14.256 -61.428 1.00 85.50 259 LEU A N 1
ATOM 2013 C CA . LEU A 1 259 ? 11.040 -13.307 -62.374 1.00 85.50 259 LEU A CA 1
ATOM 2014 C C . LEU A 1 259 ? 12.364 -12.760 -61.849 1.00 85.50 259 LEU A C 1
ATOM 2016 O O . LEU A 1 259 ? 12.548 -12.580 -60.637 1.00 85.50 259 LEU A O 1
ATOM 2020 N N . LEU A 1 260 ? 13.259 -12.444 -62.782 1.00 86.94 260 LEU A N 1
ATOM 2021 C CA . LEU A 1 260 ? 14.514 -11.766 -62.496 1.00 86.94 260 LEU A CA 1
ATOM 2022 C C . LEU A 1 260 ? 14.211 -10.397 -61.891 1.00 86.94 260 LEU A C 1
ATOM 2024 O O . LEU A 1 260 ? 13.640 -9.530 -62.540 1.00 86.94 260 LEU A O 1
ATOM 2028 N N . THR A 1 261 ? 14.571 -10.208 -60.631 1.00 85.31 261 THR A N 1
ATOM 2029 C CA . THR A 1 261 ? 14.336 -8.974 -59.886 1.00 85.31 261 THR A CA 1
ATOM 2030 C C . THR A 1 261 ? 15.670 -8.371 -59.502 1.00 85.31 261 THR A C 1
ATOM 2032 O O . THR A 1 261 ? 16.470 -9.002 -58.814 1.00 85.31 261 THR A O 1
ATOM 2035 N N . VAL A 1 262 ? 15.901 -7.141 -59.939 1.00 82.19 262 VAL A N 1
ATOM 2036 C CA . VAL A 1 262 ? 17.160 -6.427 -59.746 1.00 82.19 262 VAL A CA 1
ATOM 2037 C C . VAL A 1 262 ? 16.916 -5.250 -58.815 1.00 82.19 262 VAL A C 1
ATOM 2039 O O . VAL A 1 262 ? 15.993 -4.463 -59.023 1.00 82.19 262 VAL A O 1
ATOM 2042 N N . ALA A 1 263 ? 17.744 -5.137 -57.781 1.00 78.12 263 ALA A N 1
ATOM 2043 C CA . ALA A 1 263 ? 17.743 -4.011 -56.863 1.00 78.12 263 ALA A CA 1
ATOM 2044 C C . ALA A 1 263 ? 18.780 -2.971 -57.266 1.00 78.12 263 ALA A C 1
ATOM 2046 O O . ALA A 1 263 ? 19.958 -3.287 -57.446 1.00 78.12 263 ALA A O 1
ATOM 2047 N N . SER A 1 264 ? 18.328 -1.726 -57.363 1.00 73.31 264 SER A N 1
ATOM 2048 C CA . SER A 1 264 ? 19.173 -0.557 -57.558 1.00 73.31 264 SER A CA 1
ATOM 2049 C C . SER A 1 264 ? 19.497 0.072 -56.203 1.00 73.31 264 SER A C 1
ATOM 2051 O O . SER A 1 264 ? 18.595 0.511 -55.486 1.00 73.31 264 SER A O 1
ATOM 2053 N N . SER A 1 265 ? 20.784 0.154 -55.853 1.00 62.81 265 SER A N 1
ATOM 2054 C CA . SER A 1 265 ? 21.219 0.923 -54.677 1.00 62.81 265 SER A CA 1
ATOM 2055 C C . SER A 1 265 ? 21.163 2.429 -54.922 1.00 62.81 265 SER A C 1
ATOM 2057 O O . SER A 1 265 ? 21.012 3.199 -53.977 1.00 62.81 265 SER A O 1
ATOM 2059 N N . GLY A 1 266 ? 21.280 2.850 -56.183 1.00 60.25 266 GLY A N 1
ATOM 2060 C CA . GLY A 1 266 ? 21.344 4.257 -56.550 1.00 60.25 266 GLY A CA 1
ATOM 2061 C C . GLY A 1 266 ? 19.987 4.959 -56.488 1.00 60.25 266 GLY A C 1
ATOM 2062 O O . GLY A 1 266 ? 19.847 5.958 -55.787 1.00 60.25 266 GLY A O 1
ATOM 2063 N N . ASN A 1 267 ? 18.984 4.451 -57.215 1.00 61.69 267 ASN A N 1
ATOM 2064 C CA . ASN A 1 267 ? 17.644 5.052 -57.254 1.00 61.69 267 ASN A CA 1
ATOM 2065 C C . ASN A 1 267 ? 16.653 4.377 -56.305 1.00 61.69 267 ASN A C 1
ATOM 2067 O O . ASN A 1 267 ? 15.502 4.804 -56.249 1.00 61.69 267 ASN A O 1
ATOM 2071 N N . ARG A 1 268 ? 17.098 3.364 -55.547 1.00 69.56 268 ARG A N 1
ATOM 2072 C CA . ARG A 1 268 ? 16.310 2.791 -54.457 1.00 69.56 268 ARG A CA 1
ATOM 2073 C C . ARG A 1 268 ? 15.005 2.137 -54.939 1.00 69.56 268 ARG A C 1
ATOM 2075 O O . ARG A 1 268 ? 14.021 2.053 -54.203 1.00 69.56 268 ARG A O 1
ATOM 2082 N N . THR A 1 269 ? 15.025 1.608 -56.164 1.00 73.88 269 THR A N 1
ATOM 2083 C CA . THR A 1 269 ? 13.917 0.855 -56.768 1.00 73.88 269 THR A CA 1
ATOM 2084 C C . THR A 1 269 ? 14.281 -0.604 -57.027 1.00 73.88 269 THR A C 1
ATOM 2086 O O . THR A 1 269 ? 15.455 -0.983 -57.130 1.00 73.88 269 THR A O 1
ATOM 2089 N N . TRP A 1 270 ? 13.247 -1.434 -57.155 1.00 80.31 270 TRP A N 1
ATOM 2090 C CA . TRP A 1 270 ? 13.380 -2.791 -57.671 1.00 80.31 270 TRP A CA 1
ATOM 2091 C C . TRP A 1 270 ? 12.709 -2.905 -59.028 1.00 80.31 270 TRP A C 1
ATOM 2093 O O . TRP A 1 270 ? 11.557 -2.502 -59.188 1.00 80.31 270 TRP A O 1
ATOM 2103 N N . VAL A 1 271 ? 13.408 -3.509 -59.980 1.00 81.38 271 VAL A N 1
ATOM 2104 C CA . VAL A 1 271 ? 12.909 -3.721 -61.339 1.00 81.38 271 VAL A CA 1
ATOM 2105 C C . VAL A 1 271 ? 12.807 -5.218 -61.590 1.00 81.38 271 VAL A C 1
ATOM 2107 O O . VAL A 1 271 ? 13.776 -5.952 -61.393 1.00 81.38 271 VAL A O 1
ATOM 2110 N N . GLN A 1 272 ? 11.626 -5.680 -61.993 1.00 84.50 272 GLN A N 1
ATOM 2111 C CA . GLN A 1 272 ? 11.389 -7.059 -62.406 1.00 84.50 272 GLN A CA 1
ATOM 2112 C C . GLN A 1 272 ? 11.406 -7.165 -63.924 1.00 84.50 272 GLN A C 1
ATOM 2114 O O . GLN A 1 272 ? 10.715 -6.407 -64.608 1.00 84.50 272 GLN A O 1
ATOM 2119 N N . TYR A 1 273 ? 12.146 -8.146 -64.423 1.00 85.75 273 TYR A N 1
ATOM 2120 C CA . TYR A 1 273 ? 12.309 -8.444 -65.834 1.00 85.75 273 TYR A CA 1
ATOM 2121 C C . TYR A 1 273 ? 11.566 -9.718 -66.215 1.00 85.75 273 TYR A C 1
ATOM 2123 O O . TYR A 1 273 ? 11.585 -10.717 -65.490 1.00 85.75 273 TYR A O 1
ATOM 2131 N N . GLY A 1 274 ? 10.919 -9.671 -67.374 1.00 82.44 274 GLY A N 1
ATOM 2132 C CA . GLY A 1 274 ? 10.351 -10.835 -68.032 1.00 82.44 274 GLY A CA 1
ATOM 2133 C C . GLY A 1 274 ? 11.441 -11.741 -68.600 1.00 82.44 274 GLY A C 1
ATOM 2134 O O . GLY A 1 274 ? 12.611 -11.371 -68.691 1.00 82.44 274 GLY A O 1
ATOM 2135 N N . GLN A 1 275 ? 11.039 -12.933 -69.038 1.00 80.00 275 GLN A N 1
ATOM 2136 C CA . GLN A 1 275 ? 11.930 -13.889 -69.708 1.00 80.00 275 GLN A CA 1
ATOM 2137 C C . GLN A 1 275 ? 12.506 -13.338 -71.027 1.00 80.00 275 GLN A C 1
ATOM 2139 O O . GLN A 1 275 ? 13.559 -13.777 -71.482 1.00 80.00 275 GLN A O 1
ATOM 2144 N N . ASP A 1 276 ? 11.852 -12.342 -71.626 1.00 78.75 276 ASP A N 1
ATOM 2145 C CA . ASP A 1 276 ? 12.309 -11.609 -72.811 1.00 78.75 276 ASP A CA 1
ATOM 2146 C C . ASP A 1 276 ? 13.303 -10.474 -72.489 1.00 78.75 276 ASP A C 1
ATOM 2148 O O . ASP A 1 276 ? 13.799 -9.821 -73.405 1.00 78.75 276 ASP A O 1
ATOM 2152 N N . GLY A 1 277 ? 13.612 -10.240 -71.208 1.00 76.19 277 GLY A N 1
ATOM 2153 C CA . GLY A 1 277 ? 14.504 -9.175 -70.749 1.00 76.19 277 GLY A CA 1
ATOM 2154 C C . GLY A 1 277 ? 13.854 -7.790 -70.671 1.00 76.19 277 GLY A C 1
ATOM 2155 O O . GLY A 1 277 ? 14.559 -6.816 -70.408 1.00 76.19 277 GLY A O 1
ATOM 2156 N N . LYS A 1 278 ? 12.533 -7.665 -70.875 1.00 81.38 278 LYS A N 1
ATOM 2157 C CA . LYS A 1 278 ? 11.808 -6.389 -70.740 1.00 81.38 278 LYS A CA 1
ATOM 2158 C C . LYS A 1 278 ? 11.325 -6.153 -69.314 1.00 81.38 278 LYS A C 1
ATOM 2160 O O . LYS A 1 278 ? 11.064 -7.097 -68.571 1.00 81.38 278 LYS A O 1
ATOM 2165 N N . VAL A 1 279 ? 11.166 -4.884 -68.943 1.00 83.12 279 VAL A N 1
ATOM 2166 C CA . VAL A 1 279 ? 10.626 -4.494 -67.635 1.00 83.12 279 VAL A CA 1
ATOM 2167 C C . VAL A 1 279 ? 9.149 -4.878 -67.544 1.00 83.12 279 VAL A C 1
ATOM 2169 O O . VAL A 1 279 ? 8.331 -4.450 -68.354 1.00 83.12 279 VAL A O 1
ATOM 2172 N N . VAL A 1 280 ? 8.812 -5.685 -66.540 1.00 82.38 280 VAL A N 1
ATOM 2173 C CA . VAL A 1 280 ? 7.443 -6.127 -66.233 1.00 82.38 280 VAL A CA 1
ATOM 2174 C C . VAL A 1 280 ? 6.845 -5.293 -65.106 1.00 82.38 280 VAL A C 1
ATOM 2176 O O . VAL A 1 280 ? 5.663 -4.955 -65.136 1.00 82.38 280 VAL A O 1
ATOM 2179 N N . LYS A 1 281 ? 7.646 -4.973 -64.084 1.00 81.19 281 LYS A N 1
ATOM 2180 C CA . LYS A 1 281 ? 7.179 -4.232 -62.910 1.00 81.19 281 LYS A CA 1
ATOM 2181 C C . LYS A 1 281 ? 8.310 -3.448 -62.265 1.00 81.19 281 LYS A C 1
ATOM 2183 O O . LYS A 1 281 ? 9.374 -4.005 -62.009 1.00 81.19 281 LYS A O 1
ATOM 2188 N N . VAL A 1 282 ? 8.034 -2.195 -61.914 1.00 80.69 282 VAL A N 1
ATOM 2189 C CA . VAL A 1 282 ? 8.893 -1.389 -61.042 1.00 80.69 282 VAL A CA 1
ATOM 2190 C C . VAL A 1 282 ? 8.224 -1.227 -59.691 1.00 80.69 282 VAL A C 1
ATOM 2192 O O . VAL A 1 282 ? 7.072 -0.801 -59.592 1.00 80.69 282 VAL A O 1
ATOM 2195 N N . ILE A 1 283 ? 8.951 -1.590 -58.644 1.00 77.94 283 ILE A N 1
ATOM 2196 C CA . ILE A 1 283 ? 8.539 -1.395 -57.263 1.00 77.94 283 ILE A CA 1
ATOM 2197 C C . ILE A 1 283 ? 9.327 -0.197 -56.740 1.00 77.94 283 ILE A C 1
ATOM 2199 O O . ILE A 1 283 ? 10.524 -0.290 -56.469 1.00 77.94 283 ILE A O 1
ATOM 2203 N N . ASP A 1 284 ? 8.623 0.924 -56.625 1.00 75.12 284 ASP A N 1
ATOM 2204 C CA . ASP A 1 284 ? 9.106 2.165 -56.028 1.00 75.12 284 ASP A CA 1
ATOM 2205 C C . ASP A 1 284 ? 8.464 2.308 -54.637 1.00 75.12 284 ASP A C 1
ATOM 2207 O O . ASP A 1 284 ? 7.252 2.562 -54.531 1.00 75.12 284 ASP A O 1
ATOM 2211 N N . PRO A 1 285 ? 9.237 2.098 -53.556 1.00 72.25 285 PRO A N 1
ATOM 2212 C CA . PRO A 1 285 ? 8.693 2.154 -52.210 1.00 72.25 285 PRO A CA 1
ATOM 2213 C C . PRO A 1 285 ? 8.125 3.522 -51.818 1.00 72.25 285 PRO A C 1
ATOM 2215 O O . PRO A 1 285 ? 7.107 3.577 -51.123 1.00 72.25 285 PRO A O 1
ATOM 2218 N N . LEU A 1 286 ? 8.732 4.615 -52.290 1.00 67.00 286 LEU A N 1
ATOM 2219 C CA . LEU A 1 286 ? 8.303 5.981 -51.976 1.00 67.00 286 LEU A CA 1
ATOM 2220 C C . LEU A 1 286 ? 6.965 6.290 -52.637 1.00 67.00 286 LEU A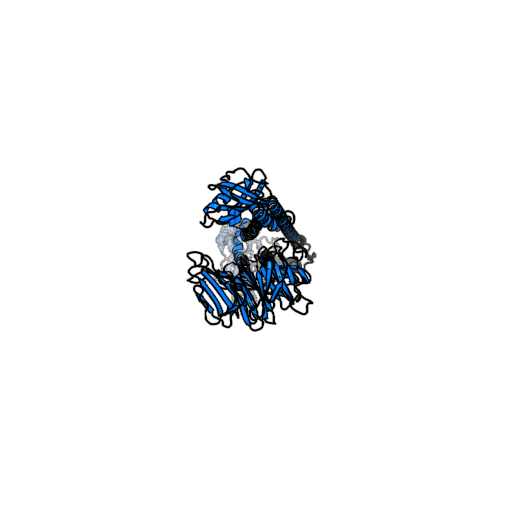 C 1
ATOM 2222 O O . LEU A 1 286 ? 6.035 6.750 -51.973 1.00 67.00 286 LEU A O 1
ATOM 2226 N N . ALA A 1 287 ? 6.828 5.945 -53.919 1.00 69.94 287 ALA A N 1
ATOM 2227 C CA . ALA A 1 287 ? 5.564 6.091 -54.639 1.00 69.94 287 ALA A CA 1
ATOM 2228 C C . ALA A 1 287 ? 4.431 5.232 -54.040 1.00 69.94 287 ALA A C 1
ATOM 2230 O O . ALA A 1 287 ? 3.256 5.548 -54.210 1.00 69.94 287 ALA A O 1
ATOM 2231 N N . SER A 1 288 ? 4.773 4.166 -53.311 1.00 68.38 288 SER A N 1
ATOM 2232 C CA . SER A 1 288 ? 3.826 3.211 -52.719 1.00 68.38 288 SER A CA 1
ATOM 2233 C C . SER A 1 288 ? 3.418 3.543 -51.272 1.00 68.38 288 SER A C 1
ATOM 2235 O O . SER A 1 288 ? 2.798 2.715 -50.601 1.00 68.38 288 SER A O 1
ATOM 2237 N N . GLY A 1 289 ? 3.743 4.744 -50.776 1.00 63.78 289 GLY A N 1
ATOM 2238 C CA . GLY A 1 289 ? 3.303 5.247 -49.467 1.00 63.78 289 GLY A CA 1
ATOM 2239 C C . GLY A 1 289 ? 4.276 5.012 -48.307 1.00 63.78 289 GLY A C 1
ATOM 2240 O O . GLY A 1 289 ? 3.926 5.289 -47.155 1.00 63.78 289 GLY A O 1
ATOM 2241 N N . TYR A 1 290 ? 5.493 4.532 -48.578 1.00 66.69 290 TYR A N 1
ATOM 2242 C CA . TYR A 1 290 ? 6.559 4.498 -47.581 1.00 66.69 290 TYR A CA 1
ATOM 2243 C C . TYR A 1 290 ? 7.098 5.907 -47.316 1.00 66.69 290 TYR A C 1
ATOM 2245 O O . TYR A 1 290 ? 7.321 6.685 -48.239 1.00 66.69 290 TYR A O 1
ATOM 2253 N N . ARG A 1 291 ? 7.305 6.248 -46.041 1.00 56.25 291 ARG A N 1
ATOM 2254 C CA . ARG A 1 291 ? 7.562 7.637 -45.627 1.00 56.25 291 ARG A CA 1
ATOM 2255 C C . ARG A 1 291 ? 9.032 8.032 -45.577 1.00 56.25 291 ARG A C 1
ATOM 2257 O O . ARG A 1 291 ? 9.303 9.225 -45.475 1.00 56.25 291 ARG A O 1
ATOM 2264 N N . PHE A 1 292 ? 9.963 7.076 -45.596 1.00 59.16 292 PHE A N 1
ATOM 2265 C CA . PHE A 1 292 ? 11.385 7.402 -45.496 1.00 59.16 292 PHE A CA 1
ATOM 2266 C C . PHE A 1 292 ? 12.068 7.337 -46.867 1.00 59.16 292 PHE A C 1
ATOM 2268 O O . PHE A 1 292 ? 11.998 6.303 -47.523 1.00 59.16 292 PHE A O 1
ATOM 2275 N N . PRO A 1 293 ? 12.784 8.395 -47.276 1.00 49.50 293 PRO A N 1
ATOM 2276 C CA . PRO A 1 293 ? 13.486 8.486 -48.565 1.00 49.50 293 PRO A CA 1
ATOM 2277 C C . PRO A 1 293 ? 14.631 7.471 -48.716 1.00 49.50 293 PRO A C 1
ATOM 2279 O O . PRO A 1 293 ? 15.188 7.320 -49.803 1.00 49.50 293 PRO A O 1
ATOM 2282 N N . ASP A 1 294 ? 15.005 6.808 -47.615 1.00 53.38 294 ASP A N 1
ATOM 2283 C CA . ASP A 1 294 ? 16.266 6.090 -47.434 1.00 53.38 294 ASP A CA 1
ATOM 2284 C C . ASP A 1 294 ? 16.271 4.600 -47.776 1.00 53.38 294 ASP A C 1
ATOM 2286 O O . ASP A 1 294 ? 17.287 3.935 -47.571 1.00 53.38 294 ASP A O 1
ATOM 2290 N N . ILE A 1 295 ? 15.201 4.061 -48.367 1.00 50.50 295 ILE A N 1
ATOM 2291 C CA . ILE A 1 295 ? 15.176 2.622 -48.639 1.00 50.50 295 ILE A CA 1
ATOM 2292 C C . ILE A 1 295 ? 16.138 2.268 -49.769 1.00 50.50 295 ILE A C 1
ATOM 2294 O O . ILE A 1 295 ? 15.813 2.505 -50.909 1.00 50.50 295 ILE A O 1
ATOM 2298 N N . LEU A 1 296 ? 17.250 1.591 -49.501 1.00 51.53 296 LEU A N 1
ATOM 2299 C CA . LEU A 1 296 ? 17.350 0.164 -49.841 1.00 51.53 296 LEU A CA 1
ATOM 2300 C C . LEU A 1 296 ? 18.727 -0.402 -49.562 1.00 51.53 296 LEU A C 1
ATOM 2302 O O . LEU A 1 296 ? 19.733 0.023 -50.122 1.00 51.53 296 LEU A O 1
ATOM 2306 N N . VAL A 1 297 ? 18.725 -1.473 -48.770 1.00 50.97 297 VAL A N 1
ATOM 2307 C CA . VAL A 1 297 ? 19.836 -2.406 -48.702 1.00 50.97 297 VAL A CA 1
ATOM 2308 C C . VAL A 1 297 ? 19.391 -3.753 -49.252 1.00 50.97 297 VAL A C 1
ATOM 2310 O O . VAL A 1 297 ? 18.693 -4.518 -48.599 1.00 50.97 297 VAL A O 1
ATOM 2313 N N . ASN A 1 298 ? 19.838 -4.007 -50.479 1.00 52.91 298 ASN A N 1
ATOM 2314 C CA . ASN A 1 298 ? 20.547 -5.197 -50.953 1.00 52.91 298 ASN A CA 1
ATOM 2315 C C . ASN A 1 298 ? 20.039 -6.615 -50.658 1.00 52.91 298 ASN A C 1
ATOM 2317 O O . ASN A 1 298 ? 20.731 -7.547 -51.064 1.00 52.91 298 ASN A O 1
ATOM 2321 N N . LYS A 1 299 ? 18.901 -6.868 -50.000 1.00 66.25 299 LYS A N 1
ATOM 2322 C CA . LYS A 1 299 ? 18.362 -8.234 -49.831 1.00 66.25 299 LYS A CA 1
ATOM 2323 C C . LYS A 1 299 ? 16.842 -8.188 -49.878 1.00 66.25 299 LYS A C 1
ATOM 2325 O O . LYS A 1 299 ? 16.228 -7.584 -49.016 1.00 66.25 299 LYS A O 1
ATOM 2330 N N . ILE A 1 300 ? 16.234 -8.833 -50.869 1.00 74.62 300 ILE A N 1
ATOM 2331 C CA . ILE A 1 300 ? 14.820 -9.215 -50.809 1.00 74.62 300 ILE A CA 1
ATOM 2332 C C . ILE A 1 300 ? 14.777 -10.725 -50.618 1.00 74.62 300 ILE A C 1
ATOM 2334 O O . ILE A 1 300 ? 15.534 -11.461 -51.256 1.00 74.62 300 ILE A O 1
ATOM 2338 N N . LYS A 1 301 ? 13.907 -11.196 -49.730 1.00 77.00 301 LYS A N 1
ATOM 2339 C CA . LYS A 1 301 ? 13.651 -12.618 -49.506 1.00 77.00 301 LYS A CA 1
ATOM 2340 C C . LYS A 1 301 ? 12.161 -12.884 -49.634 1.00 77.00 301 LYS A C 1
ATOM 2342 O O . LYS A 1 301 ? 11.353 -12.092 -49.163 1.00 77.00 301 LYS A O 1
ATOM 2347 N N . VAL A 1 302 ? 11.809 -13.989 -50.274 1.00 74.44 302 VAL A N 1
ATOM 2348 C CA . VAL A 1 302 ? 10.413 -14.410 -50.423 1.00 74.44 302 VAL A CA 1
ATOM 2349 C C . VAL A 1 302 ? 10.075 -15.343 -49.267 1.00 74.44 302 VAL A C 1
ATOM 2351 O O . VAL A 1 302 ? 10.819 -16.292 -49.009 1.00 74.44 302 VAL A O 1
ATOM 2354 N N . GLY A 1 303 ? 8.993 -15.047 -48.549 1.00 71.88 303 GLY A N 1
ATOM 2355 C CA . GLY A 1 303 ? 8.448 -15.941 -47.534 1.00 71.88 303 GLY A CA 1
ATOM 2356 C C . GLY A 1 303 ? 7.642 -17.087 -48.137 1.00 71.88 303 GLY A C 1
ATOM 2357 O O . GLY A 1 303 ? 7.297 -17.061 -49.319 1.00 71.88 303 GLY A O 1
ATOM 2358 N N . LYS A 1 304 ? 7.319 -18.115 -47.340 1.00 67.81 304 LYS A N 1
ATOM 2359 C CA . LYS A 1 304 ? 6.456 -19.214 -47.821 1.00 67.81 304 LYS A CA 1
ATOM 2360 C C . LYS A 1 304 ? 5.025 -18.743 -48.086 1.00 67.81 304 LYS A C 1
ATOM 2362 O O . LYS A 1 304 ? 4.328 -19.339 -48.899 1.00 67.81 304 LYS A O 1
ATOM 2367 N N . ASP A 1 305 ? 4.620 -17.655 -47.441 1.00 66.06 305 ASP A N 1
ATOM 2368 C CA . ASP A 1 305 ? 3.363 -16.940 -47.661 1.00 66.06 305 ASP A CA 1
ATOM 2369 C C . ASP A 1 305 ? 3.322 -16.140 -48.979 1.00 66.06 305 ASP A C 1
ATOM 2371 O O . ASP A 1 305 ? 2.300 -15.540 -49.310 1.00 66.06 305 ASP A O 1
ATOM 2375 N N . GLY A 1 306 ? 4.420 -16.130 -49.744 1.00 68.81 306 GLY A N 1
ATOM 2376 C CA . GLY A 1 306 ? 4.545 -15.393 -50.999 1.00 68.81 306 GLY A CA 1
ATOM 2377 C C . GLY A 1 306 ? 4.755 -13.888 -50.818 1.00 68.81 306 GLY A C 1
ATOM 2378 O O . GLY A 1 306 ? 4.832 -13.171 -51.816 1.00 68.81 306 GLY A O 1
ATOM 2379 N N . LEU A 1 307 ? 4.866 -13.388 -49.581 1.00 75.12 307 LEU A N 1
ATOM 2380 C CA . LEU A 1 307 ? 5.213 -11.994 -49.321 1.00 75.12 307 LEU A CA 1
ATOM 2381 C C . LEU A 1 307 ? 6.717 -11.783 -49.492 1.00 75.12 307 LEU A C 1
ATOM 2383 O O . LEU A 1 307 ? 7.543 -12.626 -49.134 1.00 75.12 307 LEU A O 1
ATOM 2387 N N . CYS A 1 308 ? 7.083 -10.622 -50.026 1.00 78.44 308 CYS A N 1
ATOM 2388 C CA . CYS A 1 308 ? 8.481 -10.244 -50.169 1.00 78.44 308 CYS A CA 1
ATOM 2389 C C . CYS A 1 308 ? 8.915 -9.409 -48.970 1.00 78.44 308 CYS A C 1
ATOM 2391 O O . CYS A 1 308 ? 8.323 -8.379 -48.658 1.00 78.44 308 CYS A O 1
ATOM 2393 N N . TYR A 1 309 ? 9.978 -9.842 -48.313 1.00 79.00 309 TYR A N 1
ATOM 2394 C CA . TYR A 1 309 ? 10.565 -9.182 -47.162 1.00 79.00 309 TYR A CA 1
ATOM 2395 C C . TYR A 1 309 ? 11.854 -8.489 -47.582 1.00 79.00 309 TYR A C 1
ATOM 2397 O O . TYR A 1 309 ? 12.726 -9.094 -48.205 1.00 79.00 309 TYR A O 1
ATOM 2405 N N . SER A 1 310 ? 11.986 -7.227 -47.206 1.00 79.88 310 SER A N 1
ATOM 2406 C CA . SER A 1 310 ? 13.219 -6.456 -47.307 1.00 79.88 310 SER A CA 1
ATOM 2407 C C . SER A 1 310 ? 13.563 -5.888 -45.937 1.00 79.88 310 SER A C 1
ATOM 2409 O O . SER A 1 310 ? 12.708 -5.817 -45.057 1.00 79.88 310 SER A O 1
ATOM 2411 N N . PHE A 1 311 ? 14.805 -5.468 -45.739 1.00 75.69 311 PHE A N 1
ATOM 2412 C CA . PHE A 1 311 ? 15.208 -4.796 -44.514 1.00 75.69 311 PHE A CA 1
ATOM 2413 C C . PHE A 1 311 ? 15.886 -3.476 -44.856 1.00 75.69 311 PHE A C 1
ATOM 2415 O O . PHE A 1 311 ? 16.815 -3.411 -45.661 1.00 75.69 311 PHE A O 1
ATOM 2422 N N . ASP A 1 312 ? 15.404 -2.412 -44.238 1.00 73.69 312 ASP A N 1
ATOM 2423 C CA . ASP A 1 312 ? 15.998 -1.093 -44.295 1.00 73.69 312 ASP A CA 1
ATOM 2424 C C . ASP A 1 312 ? 17.076 -1.003 -43.212 1.00 73.69 312 ASP A C 1
ATOM 2426 O O . ASP A 1 312 ? 16.774 -0.759 -42.043 1.00 73.69 312 ASP A O 1
ATOM 2430 N N . LEU A 1 313 ? 18.342 -1.248 -43.576 1.00 64.44 313 LEU A N 1
ATOM 2431 C CA . LEU A 1 313 ? 19.439 -1.108 -42.610 1.00 64.44 313 LEU A CA 1
ATOM 2432 C C . LEU A 1 313 ? 19.608 0.344 -42.151 1.00 64.44 313 LEU A C 1
ATOM 2434 O O . LEU A 1 313 ? 20.098 0.573 -41.046 1.00 64.44 313 LEU A O 1
ATOM 2438 N N . ALA A 1 314 ? 19.220 1.322 -42.978 1.00 59.88 314 ALA A N 1
ATOM 2439 C CA . ALA A 1 314 ? 19.404 2.726 -42.650 1.00 59.88 314 ALA A CA 1
ATOM 2440 C C . ALA A 1 314 ? 18.441 3.167 -41.544 1.00 59.88 314 ALA A C 1
ATOM 2442 O O . ALA A 1 314 ? 18.852 3.860 -40.614 1.00 59.88 314 ALA A O 1
ATOM 2443 N N . ASN A 1 315 ? 17.194 2.703 -41.624 1.00 62.44 315 ASN A N 1
ATOM 2444 C CA . ASN A 1 315 ? 16.141 2.972 -40.646 1.00 62.44 315 ASN A CA 1
ATOM 2445 C C . ASN A 1 315 ? 15.939 1.822 -39.646 1.00 62.44 315 ASN A C 1
ATOM 2447 O O . ASN A 1 315 ? 15.010 1.859 -38.845 1.00 62.44 315 ASN A O 1
ATOM 2451 N N . SER A 1 316 ? 16.797 0.798 -39.675 1.00 72.94 316 SER A N 1
ATOM 2452 C CA . SER A 1 316 ? 16.719 -0.392 -38.819 1.00 72.94 316 SER A CA 1
ATOM 2453 C C . SER A 1 316 ? 15.318 -1.027 -38.796 1.00 72.94 316 SER A C 1
ATOM 2455 O O . SER A 1 316 ? 14.802 -1.333 -37.729 1.00 72.94 316 SER A O 1
ATOM 2457 N N . SER A 1 317 ? 14.679 -1.171 -39.960 1.00 75.25 317 SER A N 1
ATOM 2458 C CA . SER A 1 317 ? 13.261 -1.544 -40.065 1.00 75.25 317 SER A CA 1
ATOM 2459 C C . SER A 1 317 ? 13.022 -2.677 -41.062 1.00 75.25 317 SER A C 1
ATOM 2461 O O . SER A 1 317 ? 13.596 -2.691 -42.150 1.00 75.25 317 SER A O 1
ATOM 2463 N N . ALA A 1 318 ? 12.141 -3.618 -40.727 1.00 79.56 318 ALA A N 1
ATOM 2464 C CA . ALA A 1 318 ? 11.720 -4.672 -41.643 1.00 79.56 318 ALA A CA 1
ATOM 2465 C C . ALA A 1 318 ? 10.568 -4.181 -42.533 1.00 79.56 318 ALA A C 1
ATOM 2467 O O . ALA A 1 318 ? 9.589 -3.607 -42.059 1.00 79.56 318 ALA A O 1
ATOM 2468 N N . ILE A 1 319 ? 10.670 -4.431 -43.833 1.00 79.00 319 ILE A N 1
ATOM 2469 C CA . ILE A 1 319 ? 9.699 -4.031 -44.850 1.00 79.00 319 ILE A CA 1
ATOM 2470 C C . ILE A 1 319 ? 9.039 -5.286 -45.405 1.00 79.00 319 ILE A C 1
ATOM 2472 O O . ILE A 1 319 ? 9.717 -6.207 -45.853 1.00 79.00 319 ILE A O 1
ATOM 2476 N N . VAL A 1 320 ? 7.710 -5.299 -45.420 1.00 80.31 320 VAL A N 1
ATOM 2477 C CA . VAL A 1 320 ? 6.905 -6.368 -46.013 1.00 80.31 320 VAL A CA 1
ATOM 2478 C C . VAL A 1 320 ? 6.177 -5.817 -47.231 1.00 80.31 320 VAL A C 1
ATOM 2480 O O . VAL A 1 320 ? 5.465 -4.814 -47.147 1.00 80.31 320 VAL A O 1
ATOM 2483 N N . ILE A 1 321 ? 6.360 -6.484 -48.363 1.00 76.50 321 ILE A N 1
ATOM 2484 C CA . ILE A 1 321 ? 5.848 -6.108 -49.675 1.00 76.50 321 ILE A CA 1
ATOM 2485 C C . ILE A 1 321 ? 4.781 -7.137 -50.062 1.00 76.50 321 ILE A C 1
ATOM 2487 O O . ILE A 1 321 ? 5.088 -8.290 -50.371 1.00 76.50 321 ILE A O 1
ATOM 2491 N N . GLY A 1 322 ? 3.524 -6.698 -50.027 1.00 72.81 322 GLY A N 1
ATOM 2492 C CA . GLY A 1 322 ? 2.357 -7.418 -50.548 1.00 72.81 322 GLY A CA 1
ATOM 2493 C C . GLY A 1 322 ? 1.550 -6.506 -51.476 1.00 72.81 322 GLY A C 1
ATOM 2494 O O . GLY A 1 322 ? 2.130 -5.794 -52.290 1.00 72.81 322 GLY A O 1
ATOM 2495 N N . GLU A 1 323 ? 0.223 -6.457 -51.321 1.00 67.19 323 GLU A N 1
ATOM 2496 C CA . GLU A 1 323 ? -0.627 -5.465 -52.016 1.00 67.19 323 GLU A CA 1
ATOM 2497 C C . GLU A 1 323 ? -0.336 -4.015 -51.586 1.00 67.19 323 GLU A C 1
ATOM 2499 O O . GLU A 1 323 ? -0.514 -3.076 -52.358 1.00 67.19 323 GLU A O 1
ATOM 2504 N N . LYS A 1 324 ? 0.123 -3.832 -50.342 1.00 69.69 324 LYS A N 1
ATOM 2505 C CA . LYS A 1 324 ? 0.600 -2.564 -49.776 1.00 69.69 324 LYS A CA 1
ATOM 2506 C C . LYS A 1 324 ? 1.921 -2.801 -49.056 1.00 69.69 324 LYS A C 1
ATOM 2508 O O . LYS A 1 324 ? 2.153 -3.894 -48.534 1.00 69.69 324 LYS A O 1
ATOM 2513 N N . ILE A 1 325 ? 2.757 -1.769 -48.990 1.00 75.44 325 ILE A N 1
ATOM 2514 C CA . ILE A 1 325 ? 3.995 -1.806 -48.209 1.00 75.44 325 ILE A CA 1
ATOM 2515 C C . ILE A 1 325 ? 3.658 -1.630 -46.725 1.00 75.44 325 ILE A C 1
ATOM 2517 O O . ILE A 1 325 ? 2.953 -0.693 -46.346 1.00 75.44 325 ILE A O 1
ATOM 2521 N N . LYS A 1 326 ? 4.165 -2.534 -45.885 1.00 76.00 326 LYS A N 1
ATOM 2522 C CA . LYS A 1 326 ? 4.099 -2.447 -44.419 1.00 76.00 326 LYS A CA 1
ATOM 2523 C C . LYS A 1 326 ? 5.507 -2.370 -43.842 1.00 76.00 326 LYS A C 1
ATOM 2525 O O . LYS A 1 326 ? 6.422 -2.994 -44.374 1.00 76.00 326 LYS A O 1
ATOM 2530 N N . VAL A 1 327 ? 5.663 -1.629 -42.750 1.00 77.38 327 VAL A N 1
ATOM 2531 C CA . VAL A 1 327 ? 6.964 -1.357 -42.128 1.00 77.38 327 VAL A CA 1
ATOM 2532 C C . VAL A 1 327 ? 6.896 -1.679 -40.647 1.00 77.38 327 VAL A C 1
ATOM 2534 O O . VAL A 1 327 ? 5.931 -1.310 -39.978 1.00 77.38 327 VAL A O 1
ATOM 2537 N N . PHE A 1 328 ? 7.913 -2.384 -40.170 1.00 76.69 328 PHE A N 1
ATOM 2538 C CA . PHE A 1 328 ? 8.038 -2.876 -38.811 1.00 76.69 328 PHE A CA 1
ATOM 2539 C C . PHE A 1 328 ? 9.401 -2.458 -38.260 1.00 76.69 328 PHE A C 1
ATOM 2541 O O . PHE A 1 328 ? 10.414 -3.114 -38.493 1.00 76.69 328 PHE A O 1
ATOM 2548 N N . ASP A 1 329 ? 9.415 -1.363 -37.511 1.00 73.06 329 ASP A N 1
ATOM 2549 C CA . ASP A 1 329 ? 10.646 -0.791 -36.944 1.00 73.06 329 ASP A CA 1
ATOM 2550 C C . ASP A 1 329 ? 10.970 -1.395 -35.566 1.00 73.06 329 ASP A C 1
ATOM 2552 O O . ASP A 1 329 ? 12.039 -1.163 -34.999 1.00 73.06 329 ASP A O 1
ATOM 2556 N N . ASN A 1 330 ? 10.017 -2.144 -35.000 1.00 76.44 330 ASN A N 1
ATOM 2557 C CA . ASN A 1 330 ? 10.099 -2.682 -33.655 1.00 76.44 330 ASN A CA 1
ATOM 2558 C C . ASN A 1 330 ? 9.746 -4.171 -33.607 1.00 76.44 330 ASN A C 1
ATOM 2560 O O . ASN A 1 330 ? 8.860 -4.651 -34.322 1.00 76.44 330 ASN A O 1
ATOM 2564 N N . TYR A 1 331 ? 10.372 -4.863 -32.663 1.00 77.81 331 TYR A N 1
ATOM 2565 C CA . TYR A 1 331 ? 10.010 -6.209 -32.251 1.00 77.81 331 TYR A CA 1
ATOM 2566 C C . TYR A 1 331 ? 9.655 -6.244 -30.765 1.00 77.81 331 TYR A C 1
ATOM 2568 O O . TYR A 1 331 ? 10.029 -5.371 -29.983 1.00 77.81 331 TYR A O 1
ATOM 2576 N N . PHE A 1 332 ? 8.911 -7.264 -30.365 1.00 73.94 332 PHE A N 1
ATOM 2577 C CA . PHE A 1 332 ? 8.529 -7.473 -28.976 1.00 73.94 332 PHE A CA 1
ATOM 2578 C C . PHE A 1 332 ? 9.517 -8.415 -28.292 1.00 73.94 332 PHE A C 1
ATOM 2580 O O . PHE A 1 332 ? 9.639 -9.575 -28.689 1.00 73.94 332 PHE A O 1
ATOM 2587 N N . GLU A 1 333 ? 10.198 -7.925 -27.255 1.00 70.25 333 GLU A N 1
ATOM 2588 C CA . GLU A 1 333 ? 11.104 -8.712 -26.412 1.00 70.25 333 GLU A CA 1
ATOM 2589 C C . GLU A 1 333 ? 10.448 -9.060 -25.071 1.00 70.25 333 GLU A C 1
ATOM 2591 O O . GLU A 1 333 ? 9.896 -8.192 -24.391 1.00 70.25 333 GLU A O 1
ATOM 2596 N N . SER A 1 334 ? 10.551 -10.332 -24.678 1.00 63.00 334 SER A N 1
ATOM 2597 C CA . SER A 1 334 ? 10.127 -10.835 -23.368 1.00 63.00 334 SER A CA 1
ATOM 2598 C C . SER A 1 334 ? 11.175 -10.513 -22.296 1.00 63.00 334 SER A C 1
ATOM 2600 O O . SER A 1 334 ? 12.307 -10.993 -22.364 1.00 63.00 334 SER A O 1
ATOM 2602 N N . ARG A 1 335 ? 10.812 -9.730 -21.269 1.00 63.31 335 ARG A N 1
ATOM 2603 C CA . ARG A 1 335 ? 11.693 -9.414 -20.122 1.00 63.31 335 ARG A CA 1
ATOM 2604 C C . ARG A 1 335 ? 11.240 -10.080 -18.828 1.00 63.31 335 ARG A C 1
ATOM 2606 O O . ARG A 1 335 ? 10.811 -9.423 -17.879 1.00 63.31 335 ARG A O 1
ATOM 2613 N N . TRP A 1 336 ? 11.415 -11.396 -18.760 1.00 57.91 336 TRP A N 1
ATOM 2614 C CA . TRP A 1 336 ? 11.041 -12.191 -17.585 1.00 57.91 336 TRP A CA 1
ATOM 2615 C C . TRP A 1 336 ? 11.763 -11.758 -16.289 1.00 57.91 336 TRP A C 1
ATOM 2617 O O . TRP A 1 336 ? 11.171 -11.787 -15.216 1.00 57.91 336 TRP A O 1
ATOM 2627 N N . LEU A 1 337 ? 13.009 -11.273 -16.363 1.00 55.53 337 LEU A N 1
ATOM 2628 C CA . LEU A 1 337 ? 13.739 -10.770 -15.187 1.00 55.53 337 LEU A CA 1
ATOM 2629 C C . LEU A 1 337 ? 13.154 -9.470 -14.625 1.00 55.53 337 LEU A C 1
ATOM 2631 O O . LEU A 1 337 ? 13.154 -9.279 -13.414 1.00 55.53 337 LEU A O 1
ATOM 2635 N N . LEU A 1 338 ? 12.635 -8.584 -15.483 1.00 54.25 338 LEU A N 1
ATOM 2636 C CA . LEU A 1 338 ? 11.952 -7.366 -15.037 1.00 54.25 338 LEU A CA 1
ATOM 2637 C C . LEU A 1 338 ? 10.648 -7.727 -14.322 1.00 54.25 338 LEU A C 1
ATOM 2639 O O . LEU A 1 338 ? 10.338 -7.159 -13.281 1.00 54.25 338 LEU A O 1
ATOM 2643 N N . PHE A 1 339 ? 9.938 -8.729 -14.841 1.00 52.66 339 PHE A N 1
ATOM 2644 C CA . PHE A 1 339 ? 8.780 -9.314 -14.178 1.00 52.66 339 PHE A CA 1
ATOM 2645 C C . PHE A 1 339 ? 9.143 -9.867 -12.787 1.00 52.66 339 PHE A C 1
ATOM 2647 O O . PHE A 1 339 ? 8.488 -9.524 -11.803 1.00 52.66 339 PHE A O 1
ATOM 2654 N N . VAL A 1 340 ? 10.241 -10.623 -12.662 1.00 55.22 340 VAL A N 1
ATOM 2655 C CA . VAL A 1 340 ? 10.738 -11.119 -11.363 1.00 55.22 340 VAL A CA 1
ATOM 2656 C C . VAL A 1 340 ? 11.171 -9.979 -10.433 1.00 55.22 340 VAL A C 1
ATOM 2658 O O . VAL A 1 340 ? 10.834 -10.000 -9.254 1.00 55.22 340 VAL A O 1
ATOM 2661 N N . ALA A 1 341 ? 11.862 -8.954 -10.934 1.00 52.22 341 ALA A N 1
ATOM 2662 C CA . ALA A 1 341 ? 12.271 -7.791 -10.144 1.00 52.22 341 ALA A CA 1
ATOM 2663 C C . ALA A 1 341 ? 11.065 -6.987 -9.631 1.00 52.22 341 ALA A C 1
ATOM 2665 O O . ALA A 1 341 ? 11.066 -6.539 -8.486 1.00 52.22 341 ALA A O 1
ATOM 2666 N N . CYS A 1 342 ? 10.006 -6.859 -10.435 1.00 54.06 342 CYS A N 1
ATOM 2667 C CA . CYS A 1 342 ? 8.732 -6.297 -9.994 1.00 54.06 342 CYS A CA 1
ATOM 2668 C C . CYS A 1 342 ? 8.093 -7.156 -8.893 1.00 54.06 342 CYS A C 1
ATOM 2670 O O . CYS A 1 342 ? 7.647 -6.606 -7.890 1.00 54.06 342 CYS A O 1
ATOM 2672 N N . MET A 1 343 ? 8.124 -8.488 -9.014 1.00 52.91 343 MET A N 1
ATOM 2673 C CA . MET A 1 343 ? 7.671 -9.401 -7.951 1.00 52.91 343 MET A CA 1
ATOM 2674 C C . MET A 1 343 ? 8.499 -9.266 -6.663 1.00 52.91 343 MET A C 1
ATOM 2676 O O . MET A 1 343 ? 7.962 -9.341 -5.559 1.00 52.91 343 MET A O 1
ATOM 2680 N N . LEU A 1 344 ? 9.796 -8.993 -6.784 1.00 50.66 344 LEU A N 1
ATOM 2681 C CA . LEU A 1 344 ? 10.698 -8.763 -5.655 1.00 50.66 344 LEU A CA 1
ATOM 2682 C C . LEU A 1 344 ? 10.468 -7.390 -5.002 1.00 50.66 344 LEU A C 1
ATOM 2684 O O . LEU A 1 344 ? 10.484 -7.281 -3.780 1.00 50.66 344 LEU A O 1
ATOM 2688 N N . ALA A 1 345 ? 10.168 -6.354 -5.789 1.00 51.12 345 ALA A N 1
ATOM 2689 C CA . ALA A 1 345 ? 9.747 -5.046 -5.285 1.00 51.12 345 ALA A CA 1
ATOM 2690 C C . ALA A 1 345 ? 8.404 -5.126 -4.539 1.00 51.12 345 ALA A C 1
ATOM 2692 O O . ALA A 1 345 ? 8.226 -4.457 -3.524 1.00 51.12 345 ALA A O 1
ATOM 2693 N N . ILE A 1 346 ? 7.490 -5.994 -4.986 1.00 51.50 346 ILE A N 1
ATOM 2694 C CA . ILE A 1 346 ? 6.258 -6.336 -4.261 1.00 51.50 346 ILE A CA 1
ATOM 2695 C C . ILE A 1 346 ? 6.599 -7.013 -2.934 1.00 51.50 346 ILE A C 1
ATOM 2697 O O . ILE A 1 346 ? 6.091 -6.595 -1.899 1.00 51.50 346 ILE A O 1
ATOM 2701 N N . ALA A 1 347 ? 7.504 -7.995 -2.934 1.00 53.16 347 ALA A N 1
ATOM 2702 C CA . ALA A 1 347 ? 7.959 -8.647 -1.707 1.00 53.16 347 ALA A CA 1
ATOM 2703 C C . ALA A 1 347 ? 8.624 -7.658 -0.730 1.00 53.16 347 ALA A C 1
ATOM 2705 O O . ALA A 1 347 ? 8.399 -7.736 0.474 1.00 53.16 347 ALA A O 1
ATOM 2706 N N . LEU A 1 348 ? 9.375 -6.674 -1.235 1.00 49.03 348 LEU A N 1
ATOM 2707 C CA . LEU A 1 348 ? 9.990 -5.610 -0.435 1.00 49.03 348 LEU A CA 1
ATOM 2708 C C . LEU A 1 348 ? 8.971 -4.577 0.067 1.00 49.03 348 LEU A C 1
ATOM 2710 O O . LEU A 1 348 ? 9.091 -4.122 1.201 1.00 49.03 348 LEU A O 1
ATOM 2714 N N . ALA A 1 349 ? 7.941 -4.240 -0.712 1.00 53.94 349 ALA A N 1
ATOM 2715 C CA . ALA A 1 349 ? 6.822 -3.409 -0.260 1.00 53.94 349 ALA A CA 1
ATOM 2716 C C . ALA A 1 349 ? 5.996 -4.123 0.828 1.00 53.94 349 ALA A C 1
ATOM 2718 O O . ALA A 1 349 ? 5.605 -3.507 1.822 1.00 53.94 349 ALA A O 1
ATOM 2719 N N . ILE A 1 350 ? 5.814 -5.441 0.687 1.00 52.50 350 ILE A N 1
ATOM 2720 C CA . ILE A 1 350 ? 5.262 -6.332 1.716 1.00 52.50 350 ILE A CA 1
ATOM 2721 C C . ILE A 1 350 ? 6.211 -6.418 2.924 1.00 52.50 350 ILE A C 1
ATOM 2723 O O . ILE A 1 350 ? 5.748 -6.487 4.053 1.00 52.50 350 ILE A O 1
ATOM 2727 N N . GLY A 1 351 ? 7.528 -6.344 2.736 1.00 52.16 351 GLY A N 1
ATOM 2728 C CA . GLY A 1 351 ? 8.507 -6.241 3.824 1.00 52.16 351 GLY A CA 1
ATOM 2729 C C . GLY A 1 351 ? 8.444 -4.896 4.561 1.00 52.16 351 GLY A C 1
ATOM 2730 O O . GLY A 1 351 ? 8.493 -4.853 5.788 1.00 52.16 351 GLY A O 1
ATOM 2731 N N . GLY A 1 352 ? 8.241 -3.791 3.839 1.00 49.34 352 GLY A N 1
ATOM 2732 C CA . GLY A 1 352 ? 8.065 -2.445 4.399 1.00 49.34 352 GLY A CA 1
ATOM 2733 C C . GLY A 1 352 ? 6.822 -2.311 5.285 1.00 49.34 352 GLY A C 1
ATOM 2734 O O . GLY A 1 352 ? 6.823 -1.528 6.237 1.00 49.34 352 GLY A O 1
ATOM 2735 N N . PHE A 1 353 ? 5.804 -3.147 5.051 1.00 49.75 353 PHE A N 1
ATOM 2736 C CA . PHE A 1 353 ? 4.651 -3.326 5.939 1.00 49.75 353 PHE A CA 1
ATOM 2737 C C . PHE A 1 353 ? 5.064 -3.675 7.380 1.00 49.75 353 PHE A C 1
ATOM 2739 O O . PHE A 1 353 ? 4.428 -3.224 8.330 1.00 49.75 353 PHE A O 1
ATOM 2746 N N . PHE A 1 354 ? 6.182 -4.384 7.575 1.00 52.31 354 PHE A N 1
ATOM 2747 C CA . PHE A 1 354 ? 6.679 -4.729 8.910 1.00 52.31 354 PHE A CA 1
ATOM 2748 C C . PHE A 1 354 ? 7.360 -3.556 9.648 1.00 52.31 354 PHE A C 1
ATOM 2750 O O . PHE A 1 354 ? 7.545 -3.628 10.862 1.00 52.31 354 PHE A O 1
ATOM 2757 N N . VAL A 1 355 ? 7.662 -2.435 8.974 1.00 51.31 355 VAL A N 1
ATOM 2758 C CA . VAL A 1 355 ? 8.364 -1.258 9.548 1.00 51.31 355 VAL A CA 1
ATOM 2759 C C . VAL A 1 355 ? 7.397 -0.114 9.947 1.00 51.31 355 VAL A C 1
ATOM 2761 O O . VAL A 1 355 ? 7.788 0.885 10.557 1.00 51.31 355 VAL A O 1
ATOM 2764 N N . GLN A 1 356 ? 6.093 -0.288 9.696 1.00 50.47 356 GLN A N 1
ATOM 2765 C CA . GLN A 1 356 ? 4.991 0.686 9.833 1.00 50.47 356 GLN A CA 1
ATOM 2766 C C . GLN A 1 356 ? 4.898 1.437 11.183 1.00 50.47 356 GLN A C 1
ATOM 2768 O O . GLN A 1 356 ? 4.383 2.558 11.235 1.00 50.47 356 GLN A O 1
ATOM 2773 N N . LYS A 1 357 ? 5.413 0.870 12.282 1.00 50.22 357 LYS A N 1
ATOM 2774 C CA . LYS A 1 357 ? 5.307 1.464 13.630 1.00 50.22 357 LYS A CA 1
ATOM 2775 C C . LYS A 1 357 ? 6.010 2.820 13.784 1.00 50.22 357 LYS A C 1
ATOM 2777 O O . LYS A 1 357 ? 5.569 3.621 14.602 1.00 50.22 357 LYS A O 1
ATOM 2782 N N . ARG A 1 358 ? 7.067 3.109 13.015 1.00 53.31 358 ARG A N 1
ATOM 2783 C CA . ARG A 1 358 ? 7.862 4.345 13.190 1.00 53.31 358 ARG A CA 1
ATOM 2784 C C . ARG A 1 358 ? 7.260 5.590 12.530 1.00 53.31 358 ARG A C 1
ATOM 2786 O O . ARG A 1 358 ? 7.450 6.689 13.035 1.00 53.31 358 ARG A O 1
ATOM 2793 N N . ILE A 1 359 ? 6.503 5.437 11.445 1.00 48.84 359 ILE A N 1
ATOM 2794 C CA . ILE A 1 359 ? 5.980 6.576 10.666 1.00 48.84 359 ILE A CA 1
ATOM 2795 C C . ILE A 1 359 ? 4.697 7.149 11.293 1.00 48.84 359 ILE A C 1
ATOM 2797 O O . ILE A 1 359 ? 4.471 8.359 11.254 1.00 48.84 359 ILE A O 1
ATOM 2801 N N . LEU A 1 360 ? 3.898 6.310 11.965 1.00 49.91 360 LEU A N 1
ATOM 2802 C CA . LEU A 1 360 ? 2.682 6.743 12.666 1.00 49.91 360 LEU A CA 1
ATOM 2803 C C . LEU A 1 360 ? 2.958 7.777 13.776 1.00 49.91 360 LEU A C 1
ATOM 2805 O O . LEU A 1 360 ? 2.111 8.629 14.041 1.00 49.91 360 LEU A O 1
ATOM 2809 N N . ALA A 1 361 ? 4.147 7.734 14.387 1.00 53.66 361 ALA A N 1
ATOM 2810 C CA . ALA A 1 361 ? 4.532 8.611 15.493 1.00 53.66 361 ALA A CA 1
ATOM 2811 C C . ALA A 1 361 ? 4.715 10.087 15.080 1.00 53.66 361 ALA A C 1
ATOM 2813 O O . ALA A 1 361 ? 4.518 10.984 15.896 1.00 53.66 361 ALA A O 1
ATOM 2814 N N . LEU A 1 362 ? 5.037 10.364 13.811 1.00 47.50 362 LEU A N 1
ATOM 2815 C CA . LEU A 1 362 ? 5.364 11.717 13.335 1.00 47.50 362 LEU A CA 1
ATOM 2816 C C . LEU A 1 362 ? 4.137 12.542 12.910 1.00 47.50 362 LEU A C 1
ATOM 2818 O O . LEU A 1 362 ? 4.152 13.767 12.985 1.00 47.50 362 LEU A O 1
ATOM 2822 N N . THR A 1 363 ? 3.040 11.897 12.508 1.00 45.53 363 THR A N 1
ATOM 2823 C CA . THR A 1 363 ? 1.867 12.589 11.925 1.00 45.53 363 THR A CA 1
ATOM 2824 C C . THR A 1 363 ? 0.780 13.005 12.929 1.00 45.53 363 THR A C 1
ATOM 2826 O O . THR A 1 363 ? -0.241 13.580 12.545 1.00 45.53 363 THR A O 1
ATOM 2829 N N . ALA A 1 364 ? 0.986 12.759 14.226 1.00 45.91 364 ALA A N 1
ATOM 2830 C CA . ALA A 1 364 ? -0.027 12.941 15.270 1.00 45.91 364 ALA A CA 1
ATOM 2831 C C . ALA A 1 364 ? -0.362 14.411 15.626 1.00 45.91 364 ALA A C 1
ATOM 2833 O O . ALA A 1 364 ? -1.329 14.648 16.343 1.00 45.91 364 ALA A O 1
ATOM 2834 N N . LYS A 1 365 ? 0.380 15.412 15.123 1.00 51.25 365 LYS A N 1
ATOM 2835 C CA . LYS A 1 365 ? 0.276 16.814 15.594 1.00 51.25 365 LYS A CA 1
ATOM 2836 C C . LYS A 1 365 ? -0.597 17.781 14.768 1.00 51.25 365 LYS A C 1
ATOM 2838 O O . LYS A 1 365 ? -0.821 18.897 15.219 1.00 51.25 365 LYS A O 1
ATOM 2843 N N . ALA A 1 366 ? -1.137 17.409 13.604 1.00 47.09 366 ALA A N 1
ATOM 2844 C CA . ALA A 1 366 ? -1.931 18.332 12.765 1.00 47.09 366 ALA A CA 1
ATOM 2845 C C . ALA A 1 366 ? -3.461 18.143 12.923 1.00 47.09 366 ALA A C 1
ATOM 2847 O O . ALA A 1 366 ? -3.931 17.009 12.979 1.00 47.09 366 ALA A O 1
ATOM 2848 N N . LYS A 1 367 ? -4.275 19.214 12.928 1.00 45.31 367 LYS A N 1
ATOM 2849 C CA . LYS A 1 367 ? -5.762 19.171 13.000 1.00 45.31 367 LYS A CA 1
ATOM 2850 C C . LYS A 1 367 ? -6.416 19.279 11.607 1.00 45.31 367 LYS A C 1
ATOM 2852 O O . LYS A 1 367 ? -6.949 20.309 11.227 1.00 45.31 367 LYS A O 1
ATOM 2857 N N . LEU A 1 368 ? -6.383 18.197 10.837 1.00 52.19 368 LEU A N 1
ATOM 2858 C CA . LEU A 1 368 ? -7.083 18.035 9.549 1.00 52.19 368 LEU A CA 1
ATOM 2859 C C . LEU A 1 368 ? -7.728 16.635 9.513 1.00 52.19 368 LEU A C 1
ATOM 2861 O O . LEU A 1 368 ? -7.227 15.713 10.171 1.00 52.19 368 LEU A O 1
ATOM 2865 N N . ASN A 1 369 ? -8.809 16.451 8.745 1.00 57.47 369 ASN A N 1
ATOM 2866 C CA . ASN A 1 369 ? -9.411 15.128 8.531 1.00 57.47 369 ASN A CA 1
ATOM 2867 C C . ASN A 1 369 ? -8.358 14.165 7.959 1.00 57.47 369 ASN A C 1
ATOM 2869 O O . ASN A 1 369 ? -7.610 14.531 7.054 1.00 57.47 369 ASN A O 1
ATOM 2873 N N . PHE A 1 370 ? -8.290 12.943 8.498 1.00 57.91 370 PHE A N 1
ATOM 2874 C CA . PHE A 1 370 ? -7.212 11.977 8.234 1.00 57.91 370 PHE A CA 1
ATOM 2875 C C . PHE A 1 370 ? -6.913 11.787 6.735 1.00 57.91 370 PHE A C 1
ATOM 2877 O O . PHE A 1 370 ? -5.760 11.873 6.327 1.00 57.91 370 PHE A O 1
ATOM 2884 N N . PHE A 1 371 ? -7.947 11.639 5.902 1.00 59.06 371 PHE A N 1
ATOM 2885 C CA . PHE A 1 371 ? -7.792 11.483 4.451 1.00 59.06 371 PHE A CA 1
ATOM 2886 C C . PHE A 1 371 ? -7.333 12.754 3.728 1.00 59.06 371 PHE A C 1
ATOM 2888 O O . PHE A 1 371 ? -6.556 12.679 2.777 1.00 59.06 371 PHE A O 1
ATOM 2895 N N . LEU A 1 372 ? -7.746 13.933 4.200 1.00 60.19 372 LEU A N 1
ATOM 2896 C CA . LEU A 1 372 ? -7.333 15.203 3.603 1.00 60.19 372 LEU A CA 1
ATOM 2897 C C . LEU A 1 372 ? -5.842 15.472 3.854 1.00 60.19 372 LEU A C 1
ATOM 2899 O O . LEU A 1 372 ? -5.152 15.943 2.960 1.00 60.19 372 LEU A O 1
ATOM 2903 N N . LYS A 1 373 ? -5.319 15.082 5.026 1.00 62.91 373 LYS A N 1
ATOM 2904 C CA . LYS A 1 373 ? -3.874 15.135 5.323 1.00 62.91 373 LYS A CA 1
ATOM 2905 C C . LYS A 1 373 ? -3.057 14.292 4.352 1.00 62.91 373 LYS A C 1
ATOM 2907 O O . LYS A 1 373 ? -2.042 14.756 3.848 1.00 62.91 373 LYS A O 1
ATOM 2912 N N . PHE A 1 374 ? -3.517 13.070 4.083 1.00 62.31 374 PHE A N 1
ATOM 2913 C CA . PHE A 1 374 ? -2.883 12.192 3.103 1.00 62.31 374 PHE A CA 1
ATOM 2914 C C . PHE A 1 374 ? -2.947 12.800 1.703 1.00 62.31 374 PHE A C 1
ATOM 2916 O O . PHE A 1 374 ? -1.946 12.811 1.002 1.00 62.31 374 PHE A O 1
ATOM 2923 N N . THR A 1 375 ? -4.078 13.392 1.324 1.00 66.19 375 THR A N 1
ATOM 2924 C CA . THR A 1 375 ? -4.243 14.032 0.010 1.00 66.19 375 THR A CA 1
ATOM 2925 C C . THR A 1 375 ? -3.274 15.210 -0.173 1.00 66.19 375 THR A C 1
ATOM 2927 O O . THR A 1 375 ? -2.605 15.303 -1.199 1.00 66.19 375 THR A O 1
ATOM 2930 N N . VAL A 1 376 ? -3.117 16.055 0.852 1.00 64.31 376 VAL A N 1
ATOM 2931 C CA . VAL A 1 376 ? -2.182 17.197 0.849 1.00 64.31 376 VAL A CA 1
ATOM 2932 C C . VAL A 1 376 ? -0.718 16.753 0.776 1.00 64.31 376 VAL A C 1
ATOM 2934 O O . VAL A 1 376 ? 0.091 17.466 0.198 1.00 64.31 376 VAL A O 1
ATOM 2937 N N . LEU A 1 377 ? -0.366 15.585 1.322 1.00 61.41 377 LEU A N 1
ATOM 2938 C CA . LEU A 1 377 ? 1.010 15.079 1.294 1.00 61.41 377 LEU A CA 1
ATOM 2939 C C . LEU A 1 377 ? 1.327 14.293 0.010 1.00 61.41 377 LEU A C 1
ATOM 2941 O O . LEU A 1 377 ? 2.401 14.441 -0.568 1.00 61.41 377 LEU A O 1
ATOM 2945 N N . PHE A 1 378 ? 0.388 13.463 -0.450 1.00 65.19 378 PHE A N 1
ATOM 2946 C CA . PHE A 1 378 ? 0.596 12.567 -1.585 1.00 65.19 378 PHE A CA 1
ATOM 2947 C C . PHE A 1 378 ? 0.489 13.275 -2.931 1.00 65.19 378 PHE A C 1
ATOM 2949 O O . PHE A 1 378 ? 1.230 12.905 -3.834 1.00 65.19 378 PHE A O 1
ATOM 2956 N N . ILE A 1 379 ? -0.371 14.291 -3.085 1.00 70.19 379 ILE A N 1
ATOM 2957 C CA . ILE A 1 379 ? -0.494 15.009 -4.365 1.00 70.19 379 ILE A CA 1
ATOM 2958 C C . ILE A 1 379 ? 0.824 15.707 -4.752 1.00 70.19 379 ILE A C 1
ATOM 2960 O O . ILE A 1 379 ? 1.282 15.475 -5.870 1.00 70.19 379 ILE A O 1
ATOM 2964 N N . PRO A 1 380 ? 1.495 16.484 -3.876 1.00 67.69 380 PRO A N 1
ATOM 2965 C CA . PRO A 1 380 ? 2.790 17.082 -4.202 1.00 67.69 380 PRO A CA 1
ATOM 2966 C C . PRO A 1 380 ? 3.878 16.040 -4.461 1.00 67.69 380 PRO A C 1
ATOM 2968 O O . PRO A 1 380 ? 4.703 16.229 -5.349 1.00 67.69 380 PRO A O 1
ATOM 2971 N N . MET A 1 381 ? 3.871 14.924 -3.725 1.00 60.78 381 MET A N 1
ATOM 2972 C CA . MET A 1 381 ? 4.865 13.861 -3.896 1.00 60.78 381 MET A CA 1
ATOM 2973 C C . MET A 1 381 ? 4.668 13.101 -5.218 1.00 60.78 381 MET A C 1
ATOM 2975 O O . MET A 1 381 ? 5.641 12.822 -5.915 1.00 60.78 381 MET A O 1
ATOM 2979 N N . LEU A 1 382 ? 3.415 12.829 -5.600 1.00 61.72 382 LEU A N 1
ATOM 2980 C CA . LEU A 1 382 ? 3.047 12.284 -6.911 1.00 61.72 382 LEU A CA 1
ATOM 2981 C C . LEU A 1 382 ? 3.402 13.260 -8.031 1.00 61.72 382 LEU A C 1
ATOM 2983 O O . LEU A 1 382 ? 3.976 12.840 -9.031 1.00 61.72 382 LEU A O 1
ATOM 2987 N N . ALA A 1 383 ? 3.126 14.553 -7.854 1.00 66.44 383 ALA A N 1
ATOM 2988 C CA . ALA A 1 383 ? 3.489 15.582 -8.821 1.00 66.44 383 ALA A CA 1
ATOM 2989 C C . ALA A 1 383 ? 5.014 15.679 -8.995 1.00 66.44 383 ALA A C 1
ATOM 2991 O O . ALA A 1 383 ? 5.494 15.704 -10.126 1.00 66.44 383 ALA A O 1
ATOM 2992 N N . ALA A 1 384 ? 5.782 15.653 -7.901 1.00 63.53 384 ALA A N 1
ATOM 2993 C CA . ALA A 1 384 ? 7.244 15.675 -7.931 1.00 63.53 384 ALA A CA 1
ATOM 2994 C C . ALA A 1 384 ? 7.832 14.402 -8.563 1.00 63.53 384 ALA A C 1
ATOM 2996 O O . ALA A 1 384 ? 8.716 14.487 -9.413 1.00 63.53 384 ALA A O 1
ATOM 2997 N N . SER A 1 385 ? 7.316 13.223 -8.201 1.00 59.88 385 SER A N 1
ATOM 2998 C CA . SER A 1 385 ? 7.736 11.942 -8.781 1.00 59.88 385 SER A CA 1
ATOM 2999 C C . SER A 1 385 ? 7.415 11.866 -10.272 1.00 59.88 385 SER A C 1
ATOM 3001 O O . SER A 1 385 ? 8.282 11.492 -11.068 1.00 59.88 385 SER A O 1
ATOM 3003 N N . SER A 1 386 ? 6.204 12.279 -10.657 1.00 62.94 386 SER A N 1
ATOM 3004 C CA . SER A 1 386 ? 5.807 12.408 -12.053 1.00 62.94 386 SER A CA 1
ATOM 3005 C C . SER A 1 386 ? 6.787 13.332 -12.765 1.00 62.94 386 SER A C 1
ATOM 3007 O O . SER A 1 386 ? 7.451 12.888 -13.692 1.00 62.94 386 SER A O 1
ATOM 3009 N N . TYR A 1 387 ? 6.977 14.560 -12.279 1.00 69.81 387 TYR A N 1
ATOM 3010 C CA . TYR A 1 387 ? 7.879 15.549 -12.872 1.00 69.81 387 TYR A CA 1
ATOM 3011 C C . TYR A 1 387 ? 9.301 15.011 -13.110 1.00 69.81 387 TYR A C 1
ATOM 3013 O O . TYR A 1 387 ? 9.788 15.061 -14.240 1.00 69.81 387 TYR A O 1
ATOM 3021 N N . ILE A 1 388 ? 9.933 14.409 -12.094 1.00 64.19 388 ILE A N 1
ATOM 3022 C CA . ILE A 1 388 ? 11.276 13.811 -12.213 1.00 64.19 388 ILE A CA 1
ATOM 3023 C C . ILE A 1 388 ? 11.297 12.716 -13.290 1.00 64.19 388 ILE A C 1
ATOM 3025 O O . ILE A 1 388 ? 12.196 12.689 -14.131 1.00 64.19 388 ILE A O 1
ATOM 3029 N N . THR A 1 389 ? 10.284 11.847 -13.309 1.00 61.78 389 THR A N 1
ATOM 3030 C CA . THR A 1 389 ? 10.197 10.730 -14.263 1.00 61.78 389 THR A CA 1
ATOM 3031 C C . THR A 1 389 ? 10.116 11.211 -15.713 1.00 61.78 389 THR A C 1
ATOM 3033 O O . THR A 1 389 ? 10.683 10.582 -16.607 1.00 61.78 389 THR A O 1
ATOM 3036 N N . GLY A 1 390 ? 9.445 12.329 -15.987 1.00 60.34 390 GLY A N 1
ATOM 3037 C CA . GLY A 1 390 ? 9.375 12.872 -17.352 1.00 60.34 390 GLY A CA 1
ATOM 3038 C C . GLY A 1 390 ? 10.567 13.669 -17.774 1.00 60.34 390 GLY A C 1
ATOM 3039 O O . GLY A 1 390 ? 10.853 13.646 -18.963 1.00 60.34 390 GLY A O 1
ATOM 3040 N N . LEU A 1 391 ? 11.259 14.337 -16.850 1.00 67.12 391 LEU A N 1
ATOM 3041 C CA . LEU A 1 391 ? 12.560 14.917 -17.171 1.00 67.12 391 LEU A CA 1
ATOM 3042 C C . LEU A 1 391 ? 13.495 13.808 -17.664 1.00 67.12 391 LEU A C 1
ATOM 3044 O O . LEU A 1 391 ? 13.986 13.871 -18.786 1.00 67.12 391 LEU A O 1
ATOM 3048 N N . TRP A 1 392 ? 13.593 12.715 -16.902 1.00 63.47 392 TRP A N 1
ATOM 3049 C CA . TRP A 1 392 ? 14.381 11.541 -17.285 1.00 63.47 392 TRP A CA 1
ATOM 3050 C C . TRP A 1 392 ? 13.914 10.907 -18.599 1.00 63.47 392 TRP A C 1
ATOM 3052 O O . TRP A 1 392 ? 14.725 10.586 -19.466 1.00 63.47 392 TRP A O 1
ATOM 3062 N N . SER A 1 393 ? 12.602 10.733 -18.773 1.00 59.91 393 SER A N 1
ATOM 3063 C CA . SER A 1 393 ? 12.052 10.146 -20.000 1.00 59.91 393 SER A CA 1
ATOM 3064 C C . SER A 1 393 ? 12.305 11.037 -21.218 1.00 59.91 393 SER A C 1
ATOM 3066 O O . SER A 1 393 ? 12.636 10.532 -22.287 1.00 59.91 393 SER A O 1
ATOM 3068 N N . SER A 1 394 ? 12.181 12.357 -21.063 1.00 66.88 394 SER A N 1
ATOM 3069 C CA . SER A 1 394 ? 12.460 13.330 -22.120 1.00 66.88 394 SER A CA 1
ATOM 3070 C C . SER A 1 394 ? 13.932 13.296 -22.526 1.00 66.88 394 SER A C 1
ATOM 3072 O O . SER A 1 394 ? 14.218 13.303 -23.722 1.00 66.88 394 SER A O 1
ATOM 3074 N N . ASP A 1 395 ? 14.852 13.194 -21.566 1.00 69.81 395 ASP A N 1
ATOM 3075 C CA . ASP A 1 395 ? 16.292 13.120 -21.835 1.00 69.81 395 ASP A CA 1
ATOM 3076 C C . ASP A 1 395 ? 16.673 11.836 -22.581 1.00 69.81 395 ASP A C 1
ATOM 3078 O O . ASP A 1 395 ? 17.412 11.884 -23.565 1.00 69.81 395 ASP A O 1
ATOM 3082 N N . ILE A 1 396 ? 16.114 10.687 -22.182 1.00 68.06 396 ILE A N 1
ATOM 3083 C CA . ILE A 1 396 ? 16.334 9.404 -22.872 1.00 68.06 396 ILE A CA 1
ATOM 3084 C C . ILE A 1 396 ? 15.817 9.468 -24.312 1.00 68.06 396 ILE A C 1
ATOM 3086 O O . ILE A 1 396 ? 16.517 9.075 -25.248 1.00 68.06 396 ILE A O 1
ATOM 3090 N N . VAL A 1 397 ? 14.595 9.972 -24.507 1.00 64.75 397 VAL A N 1
ATOM 3091 C CA . VAL A 1 397 ? 14.006 10.103 -25.846 1.00 64.75 397 VAL A CA 1
ATOM 3092 C C . VAL A 1 397 ? 14.831 11.067 -26.701 1.00 64.75 397 VAL A C 1
ATOM 3094 O O . VAL A 1 397 ? 15.072 10.779 -27.872 1.00 64.75 397 VAL A O 1
ATOM 3097 N N . MET A 1 398 ? 15.314 12.170 -26.127 1.00 72.06 398 MET A N 1
ATOM 3098 C CA . MET A 1 398 ? 16.151 13.138 -26.834 1.00 72.06 398 MET A CA 1
ATOM 3099 C C . MET A 1 398 ? 17.479 12.534 -27.276 1.00 72.06 398 MET A C 1
ATOM 3101 O O . MET A 1 398 ? 17.861 12.687 -28.436 1.00 72.06 398 MET A O 1
ATOM 3105 N N . LYS A 1 399 ? 18.146 11.794 -26.387 1.00 73.81 399 LYS A N 1
ATOM 3106 C CA . LYS A 1 399 ? 19.387 11.090 -26.715 1.00 73.81 399 LYS A CA 1
ATOM 3107 C C . LYS A 1 399 ? 19.179 10.098 -27.860 1.00 73.81 399 LYS A C 1
ATOM 3109 O O . LYS A 1 399 ? 19.928 10.124 -28.828 1.00 73.81 399 LYS A O 1
ATOM 3114 N N . ASN A 1 400 ? 18.099 9.317 -27.817 1.00 68.25 400 ASN A N 1
ATOM 3115 C CA . ASN A 1 400 ? 17.762 8.378 -28.888 1.00 68.25 400 ASN A CA 1
ATOM 3116 C C . ASN A 1 400 ? 17.517 9.076 -30.234 1.00 68.25 400 ASN A C 1
ATOM 3118 O O . ASN A 1 400 ? 17.920 8.559 -31.274 1.00 68.25 400 ASN A O 1
ATOM 3122 N N . ILE A 1 401 ? 16.863 10.243 -30.230 1.00 68.88 401 ILE A N 1
ATOM 3123 C CA . ILE A 1 401 ? 16.658 11.044 -31.444 1.00 68.88 401 ILE A CA 1
ATOM 3124 C C . ILE A 1 401 ? 17.997 11.564 -31.971 1.00 68.88 401 ILE A C 1
ATOM 3126 O O . ILE A 1 401 ? 18.237 11.500 -33.172 1.00 68.88 401 ILE A O 1
ATOM 3130 N N . GLN A 1 402 ? 18.886 12.049 -31.106 1.00 76.12 402 GLN A N 1
ATOM 3131 C CA . GLN A 1 402 ? 20.215 12.496 -31.526 1.00 76.12 402 GLN A CA 1
ATOM 3132 C C . GLN A 1 402 ? 21.044 11.346 -32.111 1.00 76.12 402 GLN A C 1
ATOM 3134 O O . GLN A 1 402 ? 21.608 11.500 -33.192 1.00 76.12 402 GLN A O 1
ATOM 3139 N N . ASP A 1 403 ? 21.048 10.179 -31.467 1.00 72.06 403 A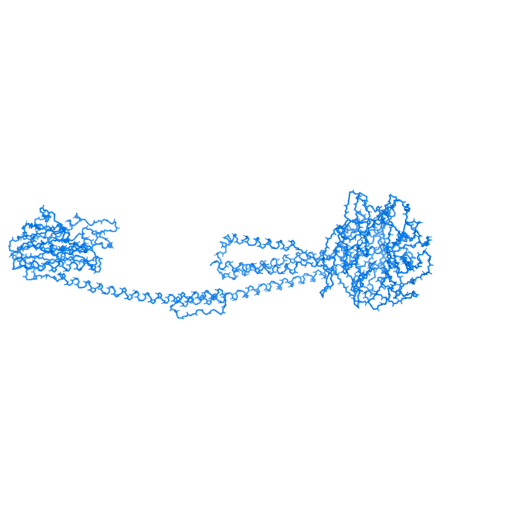SP A N 1
ATOM 3140 C CA . ASP A 1 403 ? 21.733 8.980 -31.962 1.00 72.06 403 ASP A CA 1
ATOM 3141 C C . ASP A 1 403 ? 21.170 8.518 -33.315 1.00 72.06 403 ASP A C 1
ATOM 3143 O O . ASP A 1 403 ? 21.904 8.070 -34.196 1.00 72.06 403 ASP A O 1
ATOM 3147 N N . GLU A 1 404 ? 19.857 8.642 -33.512 1.00 66.31 404 GLU A N 1
ATOM 3148 C CA . GLU A 1 404 ? 19.195 8.389 -34.794 1.00 66.31 404 GLU A CA 1
ATOM 3149 C C . GLU A 1 404 ? 19.633 9.390 -35.875 1.00 66.31 404 GLU A C 1
ATOM 3151 O O . GLU A 1 404 ? 19.946 8.998 -36.999 1.00 66.31 404 GLU A O 1
ATOM 3156 N N . TYR A 1 405 ? 19.727 10.680 -35.543 1.00 72.19 405 TYR A N 1
ATOM 3157 C CA . TYR A 1 405 ? 20.238 11.706 -36.457 1.00 72.19 405 TYR A CA 1
ATOM 3158 C C . TYR A 1 405 ? 21.688 11.426 -36.873 1.00 72.19 405 TYR A C 1
ATOM 3160 O O . TYR A 1 405 ? 22.014 11.537 -38.056 1.00 72.19 405 TYR A O 1
ATOM 3168 N N . ILE A 1 406 ? 22.543 11.022 -35.928 1.00 76.00 406 ILE A N 1
ATOM 3169 C CA . ILE A 1 406 ? 23.935 10.631 -36.195 1.00 76.00 406 ILE A CA 1
ATOM 3170 C C . ILE A 1 406 ? 23.975 9.432 -37.140 1.00 76.00 406 ILE A C 1
ATOM 3172 O O . ILE A 1 406 ? 24.700 9.462 -38.132 1.00 76.00 406 ILE A O 1
ATOM 3176 N N . ARG A 1 407 ? 23.173 8.395 -36.872 1.00 61.78 407 ARG A N 1
ATOM 3177 C CA . ARG A 1 407 ? 23.109 7.184 -37.704 1.00 61.78 407 ARG A CA 1
ATOM 3178 C C . ARG A 1 407 ? 22.664 7.480 -39.134 1.00 61.78 407 ARG A C 1
ATOM 3180 O O . ARG A 1 407 ? 23.310 7.026 -40.074 1.00 61.78 407 ARG A O 1
ATOM 3187 N N . ARG A 1 408 ? 21.620 8.292 -39.314 1.00 67.31 408 ARG A N 1
ATOM 3188 C CA . ARG A 1 408 ? 21.142 8.698 -40.649 1.00 67.31 408 ARG A CA 1
ATOM 3189 C C . ARG A 1 408 ? 22.204 9.462 -41.424 1.00 67.31 408 ARG A C 1
ATOM 3191 O O . ARG A 1 408 ? 22.458 9.152 -42.585 1.00 67.31 408 ARG A O 1
ATOM 3198 N N . SER A 1 409 ? 22.857 10.421 -40.774 1.00 75.56 409 SER A N 1
ATOM 3199 C CA . SER A 1 409 ? 23.961 11.153 -41.388 1.00 75.56 409 SER A CA 1
ATOM 3200 C C . SER A 1 409 ? 25.136 10.229 -41.724 1.00 75.56 409 SER A C 1
ATOM 3202 O O . SER A 1 409 ? 25.688 10.334 -42.811 1.00 75.56 409 SER A O 1
ATOM 3204 N N . ALA A 1 410 ? 25.465 9.255 -40.872 1.00 66.94 410 ALA A N 1
ATOM 3205 C CA . ALA A 1 410 ? 26.498 8.262 -41.166 1.00 66.94 410 ALA A CA 1
ATOM 3206 C C . ALA A 1 410 ? 26.183 7.429 -42.418 1.00 66.94 410 ALA A C 1
ATOM 3208 O O . ALA A 1 410 ? 27.065 7.198 -43.240 1.00 66.94 410 ALA A O 1
ATOM 3209 N N . ASN A 1 411 ? 24.929 7.010 -42.600 1.00 57.56 411 ASN A N 1
ATOM 3210 C CA . ASN A 1 411 ? 24.518 6.222 -43.763 1.00 57.56 411 ASN A CA 1
ATOM 3211 C C . ASN A 1 411 ? 24.579 7.028 -45.063 1.00 57.56 411 ASN A C 1
ATOM 3213 O O . ASN A 1 411 ? 25.113 6.540 -46.057 1.00 57.56 411 ASN A O 1
ATOM 3217 N N . ILE A 1 412 ? 24.091 8.272 -45.042 1.00 64.44 412 ILE A N 1
ATOM 3218 C CA . ILE A 1 412 ? 24.189 9.185 -46.190 1.00 64.44 412 ILE A CA 1
ATOM 3219 C C . ILE A 1 412 ? 25.660 9.471 -46.505 1.00 64.44 412 ILE A C 1
ATOM 3221 O O . ILE A 1 412 ? 26.060 9.407 -47.664 1.00 64.44 412 ILE A O 1
ATOM 3225 N N . ALA A 1 413 ? 26.478 9.724 -45.481 1.00 70.31 413 ALA A N 1
ATOM 3226 C CA . ALA A 1 413 ? 27.905 9.947 -45.653 1.00 70.31 413 ALA A CA 1
ATOM 3227 C C . ALA A 1 413 ? 28.582 8.733 -46.297 1.00 70.31 413 ALA A C 1
ATOM 3229 O O . ALA A 1 413 ? 29.287 8.893 -47.283 1.00 70.31 413 ALA A O 1
ATOM 3230 N N . ASN A 1 414 ? 28.314 7.519 -45.811 1.00 60.56 414 ASN A N 1
ATOM 3231 C CA . ASN A 1 414 ? 28.863 6.295 -46.394 1.00 60.56 414 ASN A CA 1
ATOM 3232 C C . ASN A 1 414 ? 28.433 6.104 -47.854 1.00 60.56 414 ASN A C 1
ATOM 3234 O O . ASN A 1 414 ? 29.277 5.791 -48.684 1.00 60.56 414 ASN A O 1
ATOM 3238 N N . ALA A 1 415 ? 27.159 6.333 -48.184 1.00 54.81 415 ALA A N 1
ATOM 3239 C CA . ALA A 1 415 ? 26.677 6.230 -49.561 1.00 54.81 415 ALA A CA 1
ATOM 3240 C C . ALA A 1 415 ? 27.401 7.219 -50.492 1.00 54.81 415 ALA A C 1
ATOM 3242 O O . ALA A 1 415 ? 27.870 6.831 -51.559 1.00 54.81 415 ALA A O 1
ATOM 3243 N N . ILE A 1 416 ? 27.558 8.474 -50.057 1.00 65.44 416 ILE A N 1
ATOM 3244 C CA . ILE A 1 416 ? 28.309 9.497 -50.796 1.00 65.44 416 ILE A CA 1
ATOM 3245 C C . ILE A 1 416 ? 29.778 9.078 -50.962 1.00 65.44 416 ILE A C 1
ATOM 3247 O O . ILE A 1 416 ? 30.327 9.168 -52.056 1.00 65.44 416 ILE A O 1
ATOM 3251 N N . LEU A 1 417 ? 30.417 8.593 -49.897 1.00 65.56 417 LEU A N 1
ATOM 3252 C CA . LEU A 1 417 ? 31.827 8.198 -49.915 1.00 65.56 417 LEU A CA 1
ATOM 3253 C C . LEU A 1 417 ? 32.101 6.950 -50.763 1.00 65.56 417 LEU A C 1
ATOM 3255 O O . LEU A 1 417 ? 33.185 6.847 -51.329 1.00 65.56 417 LEU A O 1
ATOM 3259 N N . CYS A 1 418 ? 31.149 6.020 -50.864 1.00 58.19 418 CYS A N 1
ATOM 3260 C CA . CYS A 1 418 ? 31.273 4.832 -51.710 1.00 58.19 418 CYS A CA 1
ATOM 3261 C C . CYS A 1 418 ? 31.147 5.143 -53.208 1.00 58.19 418 CYS A C 1
ATOM 3263 O O . CYS A 1 418 ? 31.740 4.429 -54.012 1.00 58.19 418 CYS A O 1
ATOM 3265 N N . GLU A 1 419 ? 30.398 6.186 -53.577 1.00 57.72 419 GLU A N 1
ATOM 3266 C CA . GLU A 1 419 ? 30.133 6.534 -54.981 1.00 57.72 419 GLU A CA 1
ATOM 3267 C C . GLU A 1 419 ? 31.080 7.606 -55.542 1.00 57.72 419 GLU A C 1
ATOM 3269 O O . GLU A 1 419 ? 31.246 7.737 -56.756 1.00 57.72 419 GLU A O 1
ATOM 3274 N N . ILE A 1 420 ? 31.738 8.389 -54.683 1.00 69.06 420 ILE A N 1
ATOM 3275 C CA . ILE A 1 420 ? 32.694 9.404 -55.133 1.00 69.06 420 ILE A CA 1
ATOM 3276 C C . ILE A 1 420 ? 34.043 8.773 -55.497 1.00 69.06 420 ILE A C 1
ATOM 3278 O O . ILE A 1 420 ? 34.679 8.070 -54.715 1.00 69.06 420 ILE A O 1
ATOM 3282 N N . SER A 1 421 ? 34.547 9.136 -56.676 1.00 73.56 421 SER A N 1
ATOM 3283 C CA . SER A 1 421 ? 35.898 8.801 -57.127 1.00 73.56 421 SER A CA 1
ATOM 3284 C C . SER A 1 421 ? 36.953 9.633 -56.384 1.00 73.56 421 SER A C 1
ATOM 3286 O O . SER A 1 421 ? 37.063 10.844 -56.582 1.00 73.56 421 SER A O 1
ATOM 3288 N N . ILE A 1 422 ? 37.771 8.982 -55.544 1.00 74.69 422 ILE A N 1
ATOM 3289 C CA . ILE A 1 422 ? 38.919 9.618 -54.866 1.00 74.69 422 ILE A CA 1
ATOM 3290 C C . ILE A 1 422 ? 39.904 10.249 -55.875 1.00 74.69 422 ILE A C 1
ATOM 3292 O O . ILE A 1 422 ? 40.354 11.368 -55.617 1.00 74.69 422 ILE A O 1
ATOM 3296 N N . PRO A 1 423 ? 40.248 9.609 -57.014 1.00 75.00 423 PRO A N 1
ATOM 3297 C CA . PRO A 1 423 ? 41.071 10.240 -58.048 1.00 75.00 423 PRO A CA 1
ATOM 3298 C C . PRO A 1 423 ? 40.472 11.536 -58.606 1.00 75.00 423 PRO A C 1
ATOM 3300 O O . PRO A 1 423 ? 41.191 12.529 -58.715 1.00 75.00 423 PRO A O 1
ATOM 3303 N N . ASP A 1 424 ? 39.166 11.558 -58.889 1.00 78.44 424 ASP A N 1
ATOM 3304 C CA . ASP A 1 424 ? 38.484 12.758 -59.398 1.00 78.44 424 ASP A CA 1
ATOM 3305 C C . ASP A 1 424 ? 38.484 13.860 -58.319 1.00 78.44 424 ASP A C 1
ATOM 3307 O O . ASP A 1 424 ? 38.787 15.019 -58.598 1.00 78.44 424 ASP A O 1
ATOM 3311 N N . LEU A 1 425 ? 38.283 13.489 -57.048 1.00 80.50 425 LEU A N 1
ATOM 3312 C CA . LEU A 1 425 ? 38.316 14.416 -55.908 1.00 80.50 425 LEU A CA 1
ATOM 3313 C C . LEU A 1 425 ? 39.719 14.995 -55.648 1.00 80.50 425 LEU A C 1
ATOM 3315 O O . LEU A 1 425 ? 39.864 16.071 -55.063 1.00 80.50 425 LEU A O 1
ATOM 3319 N N . ARG A 1 426 ? 40.782 14.291 -56.057 1.00 78.50 426 ARG A N 1
ATOM 3320 C CA . ARG A 1 426 ? 42.161 14.801 -55.991 1.00 78.50 426 ARG A CA 1
ATOM 3321 C C . ARG A 1 426 ? 42.453 15.819 -57.083 1.00 78.50 426 ARG A C 1
ATOM 3323 O O . ARG A 1 426 ? 43.166 16.775 -56.790 1.00 78.50 426 ARG A O 1
ATOM 3330 N N . ARG A 1 427 ? 41.916 15.615 -58.292 1.00 81.50 427 ARG A N 1
ATOM 3331 C CA . ARG A 1 427 ? 42.075 16.541 -59.427 1.00 81.50 427 ARG A CA 1
ATOM 3332 C C . ARG A 1 427 ? 41.448 17.902 -59.151 1.00 81.50 427 ARG A C 1
ATOM 3334 O O . ARG A 1 427 ? 41.981 18.900 -59.608 1.00 81.50 427 ARG A O 1
ATOM 3341 N N . ILE A 1 428 ? 40.393 17.930 -58.339 1.00 81.31 428 ILE A N 1
ATOM 3342 C CA . ILE A 1 428 ? 39.803 19.157 -57.799 1.00 81.31 428 ILE A CA 1
ATOM 3343 C C . ILE A 1 428 ? 40.706 19.671 -56.668 1.00 81.31 428 ILE A C 1
ATOM 3345 O O . ILE A 1 428 ? 40.650 19.202 -55.524 1.00 81.31 428 ILE A O 1
ATOM 3349 N N . GLY A 1 429 ? 41.602 20.595 -57.000 1.00 75.88 429 GLY A N 1
ATOM 3350 C CA . GLY A 1 429 ? 42.664 21.091 -56.127 1.00 75.88 429 GLY A CA 1
ATOM 3351 C C . GLY A 1 429 ? 42.549 22.569 -55.772 1.00 75.88 429 GLY A C 1
ATOM 3352 O O . GLY A 1 429 ? 43.129 22.974 -54.760 1.00 75.88 429 GLY A O 1
ATOM 3353 N N . LYS A 1 430 ? 41.813 23.360 -56.558 1.00 79.88 430 LYS A N 1
ATOM 3354 C CA . LYS A 1 430 ? 41.661 24.804 -56.367 1.00 79.88 430 LYS A CA 1
ATOM 3355 C C . LYS A 1 430 ? 40.219 25.264 -56.613 1.00 79.88 430 LYS A C 1
ATOM 3357 O O . LYS A 1 430 ? 39.451 24.545 -57.253 1.00 79.88 430 LYS A O 1
ATOM 3362 N N . PRO A 1 431 ? 39.830 26.456 -56.131 1.00 76.62 431 PRO A N 1
ATOM 3363 C CA . PRO A 1 431 ? 38.475 26.955 -56.330 1.00 76.62 431 PRO A CA 1
ATOM 3364 C C . PRO A 1 431 ? 38.103 27.184 -57.809 1.00 76.62 431 PRO A C 1
ATOM 3366 O O . PRO A 1 431 ? 36.922 27.132 -58.144 1.00 76.62 431 PRO A O 1
ATOM 3369 N N . GLU A 1 432 ? 39.083 27.381 -58.700 1.00 79.75 432 GLU A N 1
ATOM 3370 C CA . GLU A 1 432 ? 38.869 27.555 -60.147 1.00 79.75 432 GLU A CA 1
ATOM 3371 C C . GLU A 1 432 ? 38.464 26.259 -60.872 1.00 79.75 432 GLU A C 1
ATOM 3373 O O . GLU A 1 432 ? 37.993 26.322 -62.004 1.00 79.75 432 GLU A O 1
ATOM 3378 N N . ASP A 1 433 ? 38.585 25.091 -60.226 1.00 78.50 433 ASP A N 1
ATOM 3379 C CA . ASP A 1 433 ? 38.164 23.797 -60.787 1.00 78.50 433 ASP A CA 1
ATOM 3380 C C . ASP A 1 433 ? 36.626 23.620 -60.783 1.00 78.50 433 ASP A C 1
ATOM 3382 O O . ASP A 1 433 ? 36.103 22.570 -61.176 1.00 78.50 433 ASP A O 1
ATOM 3386 N N . LEU A 1 434 ? 35.882 24.633 -60.326 1.00 71.06 434 LEU A N 1
ATOM 3387 C CA . LEU A 1 434 ? 34.423 24.690 -60.362 1.00 71.06 434 LEU A CA 1
ATOM 3388 C C . LEU A 1 434 ? 33.910 24.588 -61.810 1.00 71.06 434 LEU A C 1
ATOM 3390 O O . LEU A 1 434 ? 34.310 25.356 -62.679 1.00 71.06 434 LEU A O 1
ATOM 3394 N N . GLY A 1 435 ? 32.994 23.653 -62.069 1.00 69.25 435 GLY A N 1
ATOM 3395 C CA . GLY A 1 435 ? 32.456 23.415 -63.417 1.00 69.25 435 GLY A CA 1
ATOM 3396 C C . GLY A 1 435 ? 33.349 22.551 -64.316 1.00 69.25 435 GLY A C 1
ATOM 3397 O O . GLY A 1 435 ? 32.972 22.273 -65.454 1.00 69.25 435 GLY A O 1
ATOM 3398 N N . SER A 1 436 ? 34.496 22.073 -63.813 1.00 83.12 436 SER A N 1
ATOM 3399 C CA . SER A 1 436 ? 35.235 20.981 -64.456 1.00 83.12 436 SER A CA 1
ATOM 3400 C C . SER A 1 436 ? 34.381 19.712 -64.546 1.00 83.12 436 SER A C 1
ATOM 3402 O O . SER A 1 436 ? 33.440 19.509 -63.770 1.00 83.12 436 SER A O 1
ATOM 3404 N N . SER A 1 437 ? 34.731 18.823 -65.480 1.00 77.94 437 SER A N 1
ATOM 3405 C CA . SER A 1 437 ? 34.020 17.552 -65.658 1.00 77.94 437 SER A CA 1
ATOM 3406 C C . SER A 1 437 ? 34.046 16.689 -64.389 1.00 77.94 437 SER A C 1
ATOM 3408 O O . SER A 1 437 ? 33.054 16.053 -64.035 1.00 77.94 437 SER A O 1
ATOM 3410 N N . GLU A 1 438 ? 35.158 16.734 -63.655 1.00 80.12 438 GLU A N 1
ATOM 3411 C CA . GLU A 1 438 ? 35.380 16.059 -62.384 1.00 80.12 438 GLU A CA 1
ATOM 3412 C C . GLU A 1 438 ? 34.540 16.666 -61.258 1.00 80.12 438 GLU A C 1
ATOM 3414 O O . GLU A 1 438 ? 33.900 15.926 -60.506 1.00 80.12 438 GLU A O 1
ATOM 3419 N N . TYR A 1 439 ? 34.497 17.999 -61.158 1.00 85.31 439 TYR A N 1
ATOM 3420 C CA . TYR A 1 439 ? 33.656 18.694 -60.184 1.00 85.31 439 TYR A CA 1
ATOM 3421 C C . TYR A 1 439 ? 32.185 18.359 -60.394 1.00 85.31 439 TYR A C 1
ATOM 3423 O O . TYR A 1 439 ? 31.509 17.957 -59.447 1.00 85.31 439 TYR A O 1
ATOM 3431 N N . GLU A 1 440 ? 31.701 18.470 -61.632 1.00 80.81 440 GLU A N 1
ATOM 3432 C CA . GLU A 1 440 ? 30.296 18.227 -61.949 1.00 80.81 440 GLU A CA 1
ATOM 3433 C C . GLU A 1 440 ? 29.913 16.769 -61.679 1.00 80.81 440 GLU A C 1
ATOM 3435 O O . GLU A 1 440 ? 28.863 16.492 -61.101 1.00 80.81 440 GLU A O 1
ATOM 3440 N N . LYS A 1 441 ? 30.805 15.822 -61.989 1.00 76.94 441 LYS A N 1
ATOM 3441 C CA . LYS A 1 441 ? 30.607 14.404 -61.677 1.00 76.94 441 LYS A CA 1
ATOM 3442 C C . LYS A 1 441 ? 30.456 14.166 -60.173 1.00 76.94 441 LYS A C 1
ATOM 3444 O O . LYS A 1 441 ? 29.525 13.471 -59.764 1.00 76.94 441 LYS A O 1
ATOM 3449 N N . ILE A 1 442 ? 31.316 14.750 -59.339 1.00 80.75 442 ILE A N 1
ATOM 3450 C CA . ILE A 1 442 ? 31.240 14.598 -57.876 1.00 80.75 442 ILE A CA 1
ATOM 3451 C C . ILE A 1 442 ? 30.020 15.316 -57.304 1.00 80.75 442 ILE A C 1
ATOM 3453 O O . ILE A 1 442 ? 29.288 14.733 -56.502 1.00 80.75 442 ILE A O 1
ATOM 3457 N N . PHE A 1 443 ? 29.768 16.551 -57.739 1.00 83.25 443 PHE A N 1
ATOM 3458 C CA . PHE A 1 443 ? 28.625 17.342 -57.302 1.00 83.25 443 PHE A CA 1
ATOM 3459 C C . PHE A 1 443 ? 27.306 16.636 -57.619 1.00 83.25 443 PHE A C 1
ATOM 3461 O O . PHE A 1 443 ? 26.476 16.471 -56.728 1.00 83.25 443 PHE A O 1
ATOM 3468 N N . GLN A 1 444 ? 27.131 16.141 -58.847 1.00 74.69 444 GLN A N 1
ATOM 3469 C CA . GLN A 1 444 ? 25.930 15.403 -59.239 1.00 74.69 444 GLN A CA 1
ATOM 3470 C C . GLN A 1 444 ? 25.802 14.070 -58.505 1.00 74.69 444 GLN A C 1
ATOM 3472 O O . GLN A 1 444 ? 24.691 13.679 -58.163 1.00 74.69 444 GLN A O 1
ATOM 3477 N N . THR A 1 445 ? 26.910 13.384 -58.217 1.00 68.19 445 THR A N 1
ATOM 3478 C CA . THR A 1 445 ? 26.898 12.136 -57.436 1.00 68.19 445 THR A CA 1
ATOM 3479 C C . THR A 1 445 ? 26.405 12.385 -56.011 1.00 68.19 445 THR A C 1
ATOM 3481 O O . THR A 1 445 ? 25.438 11.766 -55.571 1.00 68.19 445 THR A O 1
ATOM 3484 N N . ALA A 1 446 ? 26.988 13.361 -55.311 1.00 72.31 446 ALA A N 1
ATOM 3485 C CA . ALA A 1 446 ? 26.568 13.721 -53.960 1.00 72.31 446 ALA A CA 1
ATOM 3486 C C . ALA A 1 446 ? 25.149 14.320 -53.925 1.00 72.31 446 ALA A C 1
ATOM 3488 O O . ALA A 1 446 ? 24.355 13.977 -53.050 1.00 72.31 446 ALA A O 1
ATOM 3489 N N . LYS A 1 447 ? 24.787 15.157 -54.908 1.00 73.12 447 LYS A N 1
ATOM 3490 C CA . LYS A 1 447 ? 23.443 15.738 -55.036 1.00 73.12 447 LYS A CA 1
ATOM 3491 C C . LYS A 1 447 ? 22.379 14.670 -55.270 1.00 73.12 447 LYS A C 1
ATOM 3493 O O . LYS A 1 447 ? 21.322 14.771 -54.671 1.00 73.12 447 LYS A O 1
ATOM 3498 N N . LYS A 1 448 ? 22.647 13.641 -56.082 1.00 64.06 448 LYS A N 1
ATOM 3499 C CA . LYS A 1 448 ? 21.705 12.528 -56.312 1.00 64.06 448 LYS A CA 1
ATOM 3500 C C . LYS A 1 448 ? 21.407 11.738 -55.041 1.00 64.06 448 LYS A C 1
ATOM 3502 O O . LYS A 1 448 ? 20.282 11.285 -54.869 1.00 64.06 448 LYS A O 1
ATOM 3507 N N . ILE A 1 449 ? 22.400 11.592 -54.166 1.00 61.28 449 ILE A N 1
ATOM 3508 C CA . ILE A 1 449 ? 22.273 10.850 -52.906 1.00 61.28 449 ILE A CA 1
ATOM 3509 C C . ILE A 1 449 ? 21.618 11.716 -51.819 1.00 61.28 449 ILE A C 1
ATOM 3511 O O . ILE A 1 449 ? 20.826 11.215 -51.024 1.00 61.28 449 ILE A O 1
ATOM 3515 N N . ALA A 1 450 ? 21.922 13.015 -51.793 1.00 65.44 450 ALA A N 1
ATOM 3516 C CA . ALA A 1 450 ? 21.417 13.972 -50.814 1.00 65.44 450 ALA A CA 1
ATOM 3517 C C . ALA A 1 450 ? 20.782 15.199 -51.504 1.00 65.44 450 ALA A C 1
ATOM 3519 O O . ALA A 1 450 ? 21.290 16.325 -51.417 1.00 65.44 450 ALA A O 1
ATOM 3520 N N . ASP A 1 451 ? 19.650 14.968 -52.182 1.00 65.50 451 ASP A N 1
ATOM 3521 C CA . ASP A 1 451 ? 18.847 16.008 -52.838 1.00 65.50 451 ASP A CA 1
ATOM 3522 C C . ASP A 1 451 ? 17.771 16.569 -51.892 1.00 65.50 451 ASP A C 1
ATOM 3524 O O . ASP A 1 451 ? 16.938 15.837 -51.354 1.00 65.50 451 ASP A O 1
ATOM 3528 N N . ILE A 1 452 ? 17.770 17.889 -51.706 1.00 55.59 452 ILE A N 1
ATOM 3529 C CA . ILE A 1 452 ? 16.803 18.611 -50.863 1.00 55.59 452 ILE A CA 1
ATOM 3530 C C . ILE A 1 452 ? 15.504 18.888 -51.640 1.00 55.59 452 ILE A C 1
ATOM 3532 O O . ILE A 1 452 ? 14.445 19.049 -51.041 1.00 55.59 452 ILE A O 1
ATOM 3536 N N . SER A 1 453 ? 15.557 18.922 -52.978 1.00 52.75 453 SER A N 1
ATOM 3537 C CA . SER A 1 453 ? 14.413 19.304 -53.822 1.00 52.75 453 SER A CA 1
ATOM 3538 C C . SER A 1 453 ? 13.331 18.228 -53.927 1.00 52.75 453 SER A C 1
ATOM 3540 O O . SER A 1 453 ? 12.183 18.537 -54.235 1.00 52.75 453 SER A O 1
ATOM 3542 N N . LYS A 1 454 ? 13.687 16.967 -53.661 1.00 48.66 454 LYS A N 1
ATOM 3543 C CA . LYS A 1 454 ? 12.783 15.813 -53.776 1.00 48.66 454 LYS A CA 1
ATOM 3544 C C . LYS A 1 454 ? 12.240 15.330 -52.435 1.00 48.66 454 LYS A C 1
ATOM 3546 O O . LYS A 1 454 ? 11.235 14.627 -52.414 1.00 48.66 454 LYS A O 1
ATOM 3551 N N . VAL A 1 455 ? 12.910 15.667 -51.332 1.00 50.06 455 VAL A N 1
ATOM 3552 C CA . VAL A 1 455 ? 12.616 15.119 -50.008 1.00 50.06 455 VAL A CA 1
ATOM 3553 C C . VAL A 1 455 ? 12.846 16.184 -48.941 1.00 50.06 455 VAL A C 1
ATOM 3555 O O . VAL A 1 455 ? 13.970 16.616 -48.677 1.00 50.06 455 VAL A O 1
ATOM 3558 N N . GLU A 1 456 ? 11.762 16.577 -48.282 1.00 47.00 456 GLU A N 1
ATOM 3559 C CA . GLU A 1 456 ? 11.810 17.435 -47.105 1.00 47.00 456 GLU A CA 1
ATOM 3560 C C . GLU A 1 456 ? 12.570 16.686 -45.987 1.00 47.00 456 GLU A C 1
ATOM 3562 O O . GLU A 1 456 ? 12.219 15.552 -45.672 1.00 47.00 456 GLU A O 1
ATOM 3567 N N . GLN A 1 457 ? 13.602 17.308 -45.389 1.00 56.59 457 GLN A N 1
ATOM 3568 C CA . GLN A 1 457 ? 14.507 16.777 -44.333 1.00 56.59 457 GLN A CA 1
ATOM 3569 C C . GLN A 1 457 ? 15.858 16.156 -44.762 1.00 56.59 457 GLN A C 1
ATOM 3571 O O . GLN A 1 457 ? 16.607 15.695 -43.890 1.00 56.59 457 GLN A O 1
ATOM 3576 N N . THR A 1 458 ? 16.242 16.190 -46.042 1.00 64.31 458 THR A N 1
ATOM 3577 C CA . THR A 1 458 ? 17.611 15.814 -46.452 1.00 64.31 458 THR A CA 1
ATOM 3578 C C . THR A 1 458 ? 18.644 16.765 -45.821 1.00 64.31 458 THR A C 1
ATOM 3580 O O . THR A 1 458 ? 18.451 17.985 -45.874 1.00 64.31 458 THR A O 1
ATOM 3583 N N . PRO A 1 459 ? 19.737 16.263 -45.202 1.00 70.75 459 PRO A N 1
ATOM 3584 C CA . PRO A 1 459 ? 20.776 17.133 -44.673 1.00 70.75 459 PRO A CA 1
ATOM 3585 C C . PRO A 1 459 ? 21.412 17.917 -45.812 1.00 70.75 459 PRO A C 1
ATOM 3587 O O . PRO A 1 459 ? 21.665 17.402 -46.903 1.00 70.75 459 PRO A O 1
ATOM 3590 N N . LYS A 1 460 ? 21.713 19.173 -45.528 1.00 81.75 460 LYS A N 1
ATOM 3591 C CA . LYS A 1 460 ? 22.573 19.953 -46.397 1.00 81.75 460 LYS A CA 1
ATOM 3592 C C . LYS A 1 460 ? 23.998 19.410 -46.252 1.00 81.75 460 LYS A C 1
ATOM 3594 O O . LYS A 1 460 ? 24.359 18.909 -45.184 1.00 81.75 460 LYS A O 1
ATOM 3599 N N . TRP A 1 461 ? 24.790 19.460 -47.316 1.00 85.88 461 TRP A N 1
ATOM 3600 C CA . TRP A 1 461 ? 26.093 18.798 -47.334 1.00 85.88 461 TRP A CA 1
ATOM 3601 C C . TRP A 1 461 ? 27.184 19.666 -47.942 1.00 85.88 461 TRP A C 1
ATOM 3603 O O . TRP A 1 461 ? 26.925 20.566 -48.744 1.00 85.88 461 TRP A O 1
ATOM 3613 N N . ILE A 1 462 ? 28.416 19.403 -47.517 1.00 87.81 462 ILE A N 1
ATOM 3614 C CA . ILE A 1 462 ? 29.631 20.008 -48.052 1.00 87.81 462 ILE A CA 1
ATOM 3615 C C . ILE A 1 462 ? 30.786 19.013 -47.965 1.00 87.81 462 ILE A C 1
ATOM 3617 O O . ILE A 1 462 ? 30.995 18.375 -46.940 1.00 87.81 462 ILE A O 1
ATOM 3621 N N . ILE A 1 463 ? 31.552 18.881 -49.039 1.00 88.88 463 ILE A N 1
ATOM 3622 C CA . ILE A 1 463 ? 32.832 18.180 -49.051 1.00 88.88 463 ILE A CA 1
ATOM 3623 C C . ILE A 1 463 ? 33.903 19.252 -48.964 1.00 88.88 463 ILE A C 1
ATOM 3625 O O . ILE A 1 463 ? 34.177 19.952 -49.938 1.00 88.88 463 ILE A O 1
ATOM 3629 N N . HIS A 1 464 ? 34.476 19.404 -47.780 1.00 87.12 464 HIS A N 1
ATOM 3630 C CA . HIS A 1 464 ? 35.528 20.367 -47.513 1.00 87.12 464 HIS A CA 1
ATOM 3631 C C . HIS A 1 464 ? 36.874 19.843 -47.994 1.00 87.12 464 HIS A C 1
ATOM 3633 O O . HIS A 1 464 ? 37.301 18.775 -47.558 1.00 87.12 464 HIS A O 1
ATOM 3639 N N . LYS A 1 465 ? 37.580 20.620 -48.812 1.00 86.62 465 LYS A N 1
ATOM 3640 C CA . LYS A 1 465 ? 38.990 20.400 -49.131 1.00 86.62 465 LYS A CA 1
ATOM 3641 C C . LYS A 1 465 ? 39.854 21.013 -48.036 1.00 86.62 465 LYS A C 1
ATOM 3643 O O . LYS A 1 465 ? 39.670 22.177 -47.668 1.00 86.62 465 LYS A O 1
ATOM 3648 N N . LEU A 1 466 ? 40.811 20.241 -47.531 1.00 84.50 466 LEU A N 1
ATOM 3649 C CA . LEU A 1 466 ? 41.759 20.723 -46.533 1.00 84.50 466 LEU A CA 1
ATOM 3650 C C . LEU A 1 466 ? 43.048 21.203 -47.199 1.00 84.50 466 LEU A C 1
ATOM 3652 O O . LEU A 1 466 ? 43.608 20.524 -48.059 1.00 84.50 466 LEU A O 1
ATOM 3656 N N . HIS A 1 467 ? 43.556 22.347 -46.749 1.00 77.88 467 HIS A N 1
ATOM 3657 C CA . HIS A 1 467 ? 44.896 22.826 -47.071 1.00 77.88 467 HIS A CA 1
ATOM 3658 C C . HIS A 1 467 ? 45.605 23.223 -45.776 1.00 77.88 467 HIS A C 1
ATOM 3660 O O . HIS A 1 467 ? 45.107 24.056 -45.021 1.00 77.88 467 HIS A O 1
ATOM 3666 N N . ARG A 1 468 ? 46.757 22.599 -45.487 1.00 72.81 468 ARG A N 1
ATOM 3667 C CA . ARG A 1 468 ? 47.537 22.825 -44.249 1.00 72.81 468 ARG A CA 1
ATOM 3668 C C . ARG A 1 468 ? 46.705 22.710 -42.955 1.00 72.81 468 ARG A C 1
ATOM 3670 O O . ARG A 1 468 ? 46.915 23.466 -42.016 1.00 72.81 468 ARG A O 1
ATOM 3677 N N . GLY A 1 469 ? 45.746 21.782 -42.910 1.00 67.81 469 GLY A N 1
ATOM 3678 C CA . GLY A 1 469 ? 44.891 21.559 -41.733 1.00 67.81 469 GLY A CA 1
ATOM 3679 C C . GLY A 1 469 ? 43.725 22.544 -41.565 1.00 67.81 469 GLY A C 1
ATOM 3680 O O . GLY A 1 469 ? 42.984 22.436 -40.591 1.00 67.81 469 GLY A O 1
ATOM 3681 N N . HIS A 1 470 ? 43.524 23.462 -42.514 1.00 71.88 470 HIS A N 1
ATOM 3682 C CA . HIS A 1 470 ? 42.403 24.405 -42.539 1.00 71.88 470 HIS A CA 1
ATOM 3683 C C . HIS A 1 470 ? 41.465 24.127 -43.718 1.00 71.88 470 HIS A C 1
ATOM 3685 O O . HIS A 1 470 ? 41.870 23.512 -44.709 1.00 71.88 470 HIS A O 1
ATOM 3691 N N . TYR A 1 471 ? 40.215 24.590 -43.623 1.00 77.56 471 TYR A N 1
ATOM 3692 C CA . TYR A 1 471 ? 39.301 24.569 -44.762 1.00 77.56 471 TYR A CA 1
ATOM 3693 C C . TYR A 1 471 ? 39.775 25.540 -45.835 1.00 77.56 471 TYR A C 1
ATOM 3695 O O . TYR A 1 471 ? 40.060 26.701 -45.546 1.00 77.56 471 TYR A O 1
ATOM 3703 N N . TYR A 1 472 ? 39.860 25.042 -47.065 1.00 76.94 472 TYR A N 1
ATOM 3704 C CA . TYR A 1 472 ? 40.302 25.824 -48.211 1.00 76.94 472 TYR A CA 1
ATOM 3705 C C . TYR A 1 472 ? 39.122 26.228 -49.098 1.00 76.94 472 TYR A C 1
ATOM 3707 O O . TYR A 1 472 ? 38.781 27.400 -49.159 1.00 76.94 472 TYR A O 1
ATOM 3715 N N . PHE A 1 473 ? 38.458 25.250 -49.714 1.00 81.06 473 PHE A N 1
ATOM 3716 C CA . PHE A 1 473 ? 37.197 25.416 -50.445 1.00 81.06 473 PHE A CA 1
ATOM 3717 C C . PHE A 1 473 ? 36.357 24.145 -50.295 1.00 81.06 473 PHE A C 1
ATOM 3719 O O . PHE A 1 473 ? 36.844 23.141 -49.767 1.00 81.06 473 PHE A O 1
ATOM 3726 N N . GLY A 1 474 ? 35.102 24.149 -50.744 1.00 80.19 474 GLY A N 1
ATOM 3727 C CA . GLY A 1 474 ? 34.269 22.952 -50.645 1.00 80.19 474 GLY A CA 1
ATOM 3728 C C . GLY A 1 474 ? 33.183 22.823 -51.703 1.00 80.19 474 GLY A C 1
ATOM 3729 O O . GLY A 1 474 ? 32.577 23.806 -52.130 1.00 80.19 474 GLY A O 1
ATOM 3730 N N . ILE A 1 475 ? 32.911 21.576 -52.087 1.00 85.88 475 ILE A N 1
ATOM 3731 C CA . ILE A 1 475 ? 31.815 21.190 -52.984 1.00 85.88 475 ILE A CA 1
ATOM 3732 C C . ILE A 1 475 ? 30.555 21.083 -52.128 1.00 85.88 475 ILE A C 1
ATOM 3734 O O . ILE A 1 475 ? 30.543 20.293 -51.190 1.00 85.88 475 ILE A O 1
ATOM 3738 N N . ASN A 1 476 ? 29.510 21.867 -52.385 1.00 82.19 476 ASN A N 1
ATOM 3739 C CA . ASN A 1 476 ? 28.334 21.897 -51.511 1.00 82.19 476 ASN A CA 1
ATOM 3740 C C . ASN A 1 476 ? 27.044 22.203 -52.268 1.00 82.19 476 ASN A C 1
ATOM 3742 O O . ASN A 1 476 ? 27.082 22.743 -53.368 1.00 82.19 476 ASN A O 1
ATOM 3746 N N . ASN A 1 477 ? 25.905 21.898 -51.645 1.00 76.94 477 ASN A N 1
ATOM 3747 C CA . ASN A 1 477 ? 24.577 22.105 -52.225 1.00 76.94 477 ASN A CA 1
ATOM 3748 C C . ASN A 1 477 ? 23.801 23.307 -51.653 1.00 76.94 477 ASN A C 1
ATOM 3750 O O . ASN A 1 477 ? 22.625 23.459 -51.981 1.00 76.94 477 ASN A O 1
ATOM 3754 N N . TRP A 1 478 ? 24.404 24.130 -50.785 1.00 64.94 478 TRP A N 1
ATOM 3755 C CA . TRP A 1 478 ? 23.656 25.158 -50.042 1.00 64.94 478 TRP A CA 1
ATOM 3756 C C . TRP A 1 478 ? 24.373 26.493 -49.822 1.00 64.94 478 TRP A C 1
ATOM 3758 O O . TRP A 1 478 ? 23.715 27.525 -49.919 1.00 64.94 478 TRP A O 1
ATOM 3768 N N . ARG A 1 479 ? 25.678 26.523 -49.526 1.00 59.22 479 ARG A N 1
ATOM 3769 C CA . ARG A 1 479 ? 26.396 27.781 -49.225 1.00 59.22 479 ARG A CA 1
ATOM 3770 C C . ARG A 1 479 ? 26.830 28.565 -50.458 1.00 59.22 479 ARG A C 1
ATOM 3772 O O . ARG A 1 479 ? 27.471 29.600 -50.318 1.00 59.22 479 ARG A O 1
ATOM 3779 N N . GLY A 1 480 ? 26.501 28.082 -51.653 1.00 59.19 480 GLY A N 1
ATOM 3780 C CA . GLY A 1 480 ? 27.217 28.514 -52.841 1.00 59.19 480 GLY A CA 1
ATOM 3781 C C . GLY A 1 480 ? 28.705 28.153 -52.721 1.00 59.19 480 GLY A C 1
ATOM 3782 O O . GLY A 1 480 ? 29.153 27.587 -51.721 1.00 59.19 480 GLY A O 1
ATOM 3783 N N . PRO A 1 481 ? 29.498 28.402 -53.756 1.00 56.66 481 PRO A N 1
ATOM 3784 C CA . PRO A 1 481 ? 30.914 28.075 -53.719 1.00 56.66 481 PRO A CA 1
ATOM 3785 C C . PRO A 1 481 ? 31.649 28.891 -52.638 1.00 56.66 481 PRO A C 1
ATOM 3787 O O . PRO A 1 481 ? 31.605 30.118 -52.617 1.00 56.66 481 PRO A O 1
ATOM 3790 N N . ILE A 1 482 ? 32.290 28.183 -51.701 1.00 61.00 482 ILE A N 1
ATOM 3791 C CA . ILE A 1 482 ? 33.121 28.776 -50.646 1.00 61.00 482 ILE A CA 1
ATOM 3792 C C . ILE A 1 482 ? 34.527 28.925 -51.222 1.00 61.00 482 ILE A C 1
ATOM 3794 O O . ILE A 1 482 ? 35.200 27.916 -51.424 1.00 61.00 482 ILE A O 1
ATOM 3798 N N . TYR A 1 483 ? 34.937 30.158 -51.521 1.00 58.09 483 TYR A N 1
ATOM 3799 C CA . TYR A 1 483 ? 36.201 30.458 -52.210 1.00 58.09 483 TYR A CA 1
ATOM 3800 C C . TYR A 1 483 ? 37.327 30.910 -51.277 1.00 58.09 483 TYR A C 1
ATOM 3802 O O . TYR A 1 483 ? 38.500 30.807 -51.635 1.00 58.09 483 TYR A O 1
ATOM 3810 N N . GLU A 1 484 ? 36.981 31.422 -50.096 1.00 60.75 484 GLU A N 1
ATOM 3811 C CA . GLU A 1 484 ? 37.958 31.960 -49.158 1.00 60.75 484 GLU A CA 1
ATOM 3812 C C . GLU A 1 484 ? 38.358 30.902 -48.120 1.00 60.75 484 GLU A C 1
ATOM 3814 O O . GLU A 1 484 ? 37.479 30.301 -47.487 1.00 60.75 484 GLU A O 1
ATOM 3819 N N . PRO A 1 485 ? 39.671 30.686 -47.904 1.00 64.19 485 PRO A N 1
ATOM 3820 C CA . PRO A 1 485 ? 40.144 29.868 -46.802 1.00 64.19 485 PRO A CA 1
ATOM 3821 C C . PRO A 1 485 ? 39.616 30.447 -45.490 1.00 64.19 485 PRO A C 1
ATOM 3823 O O . PRO A 1 485 ? 39.934 31.576 -45.118 1.00 64.19 485 PRO A O 1
ATOM 3826 N N . PHE A 1 486 ? 38.824 29.662 -44.769 1.00 69.62 486 PHE A N 1
ATOM 3827 C CA . PHE A 1 486 ? 38.244 30.067 -43.497 1.00 69.62 486 PHE A CA 1
ATOM 3828 C C . PHE A 1 486 ? 38.856 29.244 -42.365 1.00 69.62 486 PHE A C 1
ATOM 3830 O O . PHE A 1 486 ? 38.901 28.009 -42.397 1.00 69.62 486 PHE A O 1
ATOM 3837 N N . ILE A 1 487 ? 39.328 29.945 -41.335 1.00 70.44 487 ILE A N 1
ATOM 3838 C CA . ILE A 1 487 ? 39.846 29.311 -40.126 1.00 70.44 487 ILE A CA 1
ATOM 3839 C C . ILE A 1 487 ? 38.660 28.859 -39.284 1.00 70.44 487 ILE A C 1
ATOM 3841 O O . ILE A 1 487 ? 37.905 29.677 -38.765 1.00 70.44 487 ILE A O 1
ATOM 3845 N N . VAL A 1 488 ? 38.533 27.545 -39.109 1.00 72.50 488 VAL A N 1
ATOM 3846 C CA . VAL A 1 488 ? 37.508 26.967 -38.240 1.00 72.50 488 VAL A CA 1
ATOM 3847 C C . VAL A 1 488 ? 37.700 27.465 -36.803 1.00 72.50 488 VAL A C 1
ATOM 3849 O O . VAL A 1 488 ? 38.781 27.260 -36.243 1.00 72.50 488 VAL A O 1
ATOM 3852 N N . PRO A 1 489 ? 36.674 28.079 -36.181 1.00 76.50 489 PRO A N 1
ATOM 3853 C CA . PRO A 1 489 ? 36.724 28.498 -34.790 1.00 76.50 489 PRO A CA 1
ATOM 3854 C C . PRO A 1 489 ? 37.105 27.334 -33.881 1.00 76.50 489 PRO A C 1
ATOM 3856 O O . PRO A 1 489 ? 36.608 26.219 -34.057 1.00 76.50 489 PRO A O 1
ATOM 3859 N N . ARG A 1 490 ? 37.946 27.592 -32.870 1.00 74.75 490 ARG A N 1
ATOM 3860 C CA . ARG A 1 490 ? 38.354 26.569 -31.886 1.00 74.75 490 ARG A CA 1
ATOM 3861 C C . ARG A 1 490 ? 37.171 25.923 -31.164 1.00 74.75 490 ARG A C 1
ATOM 3863 O O . ARG A 1 490 ? 37.248 24.759 -30.796 1.00 74.75 490 ARG A O 1
ATOM 3870 N N . GLU A 1 491 ? 36.077 26.663 -31.024 1.00 75.56 491 GLU A N 1
ATOM 3871 C CA . GLU A 1 491 ? 34.809 26.214 -30.437 1.00 75.56 491 GLU A CA 1
ATOM 3872 C C . GLU A 1 491 ? 34.168 25.052 -31.211 1.00 75.56 491 GLU A C 1
ATOM 3874 O O . GLU A 1 491 ? 33.374 24.291 -30.660 1.00 75.56 491 GLU A O 1
ATOM 3879 N N . ARG A 1 492 ? 34.544 24.845 -32.480 1.00 82.62 492 ARG A N 1
ATOM 3880 C CA . ARG A 1 492 ? 34.078 23.721 -33.295 1.00 82.62 492 ARG A CA 1
ATOM 3881 C C . ARG A 1 492 ? 34.931 22.473 -33.049 1.00 82.62 492 ARG A C 1
ATOM 3883 O O . ARG A 1 492 ? 35.516 21.913 -33.975 1.00 82.62 492 ARG A O 1
ATOM 3890 N N . GLU A 1 493 ? 34.984 22.018 -31.797 1.00 82.44 493 GLU A N 1
ATOM 3891 C CA . GLU A 1 493 ? 35.849 20.910 -31.352 1.00 82.44 493 GLU A CA 1
ATOM 3892 C C . GLU A 1 493 ? 35.754 19.654 -32.229 1.00 82.44 493 GLU A C 1
ATOM 3894 O O . GLU A 1 493 ? 36.764 19.010 -32.511 1.00 82.44 493 GLU A O 1
ATOM 3899 N N . MET A 1 494 ? 34.543 19.309 -32.680 1.00 86.62 494 MET A N 1
ATOM 3900 C CA . MET A 1 494 ? 34.285 18.132 -33.517 1.00 86.62 494 MET A CA 1
ATOM 3901 C C . MET A 1 494 ? 35.104 18.128 -34.816 1.00 86.62 494 MET A C 1
ATOM 3903 O O . MET A 1 494 ? 35.466 17.064 -35.311 1.00 86.62 494 MET A O 1
ATOM 3907 N N . PHE A 1 495 ? 35.441 19.306 -35.349 1.00 85.19 495 PHE A N 1
ATOM 3908 C CA . PHE A 1 495 ? 36.288 19.422 -36.529 1.00 85.19 495 PHE A CA 1
ATOM 3909 C C . PHE A 1 495 ? 37.737 19.027 -36.221 1.00 85.19 495 PHE A C 1
ATOM 3911 O O . PHE A 1 495 ? 38.330 18.208 -36.912 1.00 85.19 495 PHE A O 1
ATOM 3918 N N . PHE A 1 496 ? 38.314 19.536 -35.138 1.00 86.00 496 PHE A N 1
ATOM 3919 C CA . PHE A 1 496 ? 39.683 19.169 -34.773 1.00 86.00 496 PHE A CA 1
ATOM 3920 C C . PHE A 1 496 ? 39.783 17.696 -34.359 1.00 86.00 496 PHE A C 1
ATOM 3922 O O . PHE A 1 496 ? 40.753 17.023 -34.710 1.00 86.00 496 PHE A O 1
ATOM 3929 N N . LYS A 1 497 ? 38.742 17.161 -33.707 1.00 87.31 497 LYS A N 1
ATOM 3930 C CA . LYS A 1 497 ? 38.637 15.730 -33.385 1.00 87.31 497 LYS A CA 1
ATOM 3931 C C . LYS A 1 497 ? 38.578 14.854 -34.638 1.00 87.31 497 LYS A C 1
ATOM 3933 O O . LYS A 1 497 ? 39.260 13.834 -34.672 1.00 87.31 497 LYS A O 1
ATOM 3938 N N . VAL A 1 498 ? 37.850 15.249 -35.695 1.00 87.81 498 VAL A N 1
ATOM 3939 C CA . VAL A 1 498 ? 37.757 14.435 -36.928 1.00 87.81 498 VAL A CA 1
ATOM 3940 C C . VAL A 1 498 ? 39.115 14.334 -37.629 1.00 87.81 498 VAL A C 1
ATOM 3942 O O . VAL A 1 498 ? 39.463 13.275 -38.152 1.00 87.81 498 VAL A O 1
ATOM 3945 N N . LEU A 1 499 ? 39.914 15.408 -37.587 1.00 86.75 499 LEU A N 1
ATOM 3946 C CA . LEU A 1 499 ? 41.267 15.440 -38.148 1.00 86.75 499 LEU A CA 1
ATOM 3947 C C . LEU A 1 499 ? 42.264 14.618 -37.321 1.00 86.75 499 LEU A C 1
ATOM 3949 O O . LEU A 1 499 ? 43.061 13.873 -37.890 1.00 86.75 499 LEU A O 1
ATOM 3953 N N . ALA A 1 500 ? 42.214 14.746 -35.993 1.00 85.25 500 ALA A N 1
ATOM 3954 C CA . ALA A 1 500 ? 43.139 14.072 -35.085 1.00 85.25 500 ALA A CA 1
ATOM 3955 C C . ALA A 1 500 ? 42.868 12.563 -34.989 1.00 85.25 500 ALA A C 1
ATOM 3957 O O . ALA A 1 500 ? 43.786 11.753 -35.097 1.00 85.25 500 ALA A O 1
ATOM 3958 N N . GLU A 1 501 ? 41.603 12.177 -34.812 1.00 85.62 501 GLU A N 1
ATOM 3959 C CA . GLU A 1 501 ? 41.208 10.782 -34.591 1.00 85.62 501 GLU A CA 1
ATOM 3960 C C . GLU A 1 501 ? 41.007 10.006 -35.897 1.00 85.62 501 GLU A C 1
ATOM 3962 O O . GLU A 1 501 ? 40.921 8.778 -35.866 1.00 85.62 501 GLU A O 1
ATOM 3967 N N . LYS A 1 502 ? 40.912 10.705 -37.040 1.00 84.00 502 LYS A N 1
ATOM 3968 C CA . LYS A 1 502 ? 40.622 10.131 -38.369 1.00 84.00 502 LYS A CA 1
ATOM 3969 C C . LYS A 1 502 ? 39.363 9.256 -38.377 1.00 84.00 502 LYS A C 1
ATOM 3971 O O . LYS A 1 502 ? 39.247 8.307 -39.151 1.00 84.00 502 LYS A O 1
ATOM 3976 N N . LYS A 1 503 ? 38.409 9.582 -37.505 1.00 83.81 503 LYS A N 1
ATOM 3977 C CA . LYS A 1 503 ? 37.128 8.893 -37.321 1.00 83.81 503 LYS A CA 1
ATOM 3978 C C . LYS A 1 503 ? 35.988 9.899 -37.398 1.00 83.81 503 LYS A C 1
ATOM 3980 O O . LYS A 1 503 ? 36.213 11.052 -37.033 1.00 83.81 503 LYS A O 1
ATOM 3985 N N . PRO A 1 504 ? 34.784 9.485 -37.831 1.00 85.81 504 PRO A N 1
ATOM 3986 C CA . PRO A 1 504 ? 33.647 10.387 -37.902 1.00 85.81 504 PRO A CA 1
ATOM 3987 C C . PRO A 1 504 ? 33.317 11.039 -36.557 1.00 85.81 504 PRO A C 1
ATOM 3989 O O . PRO A 1 504 ? 33.394 10.387 -35.518 1.00 85.81 504 PRO A O 1
ATOM 3992 N N . GLN A 1 505 ? 32.918 12.308 -36.589 1.00 92.38 505 GLN A N 1
ATOM 3993 C CA . GLN A 1 505 ? 32.544 13.096 -35.411 1.00 92.38 505 GLN A CA 1
ATOM 3994 C C . GLN A 1 505 ? 31.177 13.741 -35.614 1.00 92.38 505 GLN A C 1
ATOM 3996 O O . GLN A 1 505 ? 30.744 13.962 -36.743 1.00 92.38 505 GLN A O 1
ATOM 4001 N N . SER A 1 506 ? 30.500 14.091 -34.526 1.00 90.25 506 SER A N 1
ATOM 4002 C CA . SER A 1 506 ? 29.223 14.802 -34.593 1.00 90.25 506 SER A CA 1
ATOM 4003 C C . SER A 1 506 ? 29.047 15.757 -33.428 1.00 90.25 506 SER A C 1
ATOM 4005 O O . SER A 1 506 ? 29.551 15.496 -32.337 1.00 90.25 506 SER A O 1
ATOM 4007 N N . GLY A 1 507 ? 28.290 16.829 -33.629 1.00 87.19 507 GLY A N 1
ATOM 4008 C CA . GLY A 1 507 ? 28.048 17.805 -32.576 1.00 87.19 507 GLY A CA 1
ATOM 4009 C C . GLY A 1 507 ? 27.165 18.961 -33.016 1.00 87.19 507 GLY A C 1
ATOM 4010 O O . GLY A 1 507 ? 26.842 19.114 -34.195 1.00 87.19 507 GLY A O 1
ATOM 4011 N N . ARG A 1 508 ? 26.768 19.772 -32.033 1.00 87.56 508 ARG A N 1
ATOM 4012 C CA . ARG A 1 508 ? 26.107 21.053 -32.276 1.00 87.56 508 ARG A CA 1
ATOM 4013 C C . ARG A 1 508 ? 27.151 22.154 -32.382 1.00 87.56 508 ARG A C 1
ATOM 4015 O O . ARG A 1 508 ? 28.124 22.147 -31.632 1.00 87.56 508 ARG A O 1
ATOM 4022 N N . PHE A 1 509 ? 26.932 23.105 -33.275 1.00 85.06 509 PHE A N 1
ATOM 4023 C CA . PHE A 1 509 ? 27.692 24.347 -33.320 1.00 85.06 509 PHE A CA 1
ATOM 4024 C C . PHE A 1 509 ? 26.774 25.488 -33.753 1.00 85.06 509 PHE A C 1
ATOM 4026 O O . PHE A 1 509 ? 25.714 25.259 -34.335 1.00 85.06 509 PHE A O 1
ATOM 4033 N N . LYS A 1 510 ? 27.185 26.717 -33.456 1.00 82.56 510 LYS A N 1
ATOM 4034 C CA . LYS A 1 510 ? 26.458 27.922 -33.835 1.00 82.56 510 LYS A CA 1
ATOM 4035 C C . LYS A 1 510 ? 27.327 28.756 -34.761 1.00 82.56 510 LYS A C 1
ATOM 4037 O O . LYS A 1 510 ? 28.517 28.914 -34.500 1.00 82.56 510 LYS A O 1
ATOM 4042 N N . ASP A 1 511 ? 26.731 29.267 -35.825 1.00 78.00 511 ASP A N 1
ATOM 4043 C CA . ASP A 1 511 ? 27.344 30.249 -36.710 1.00 78.00 511 ASP A CA 1
ATOM 4044 C C . ASP A 1 511 ? 26.408 31.444 -36.938 1.00 78.00 511 ASP A C 1
ATOM 4046 O O . ASP A 1 511 ? 25.404 31.618 -36.242 1.00 78.00 511 ASP A O 1
ATOM 4050 N N . ASP A 1 512 ? 26.780 32.301 -37.883 1.00 75.00 512 ASP A N 1
ATOM 4051 C CA . ASP A 1 512 ? 26.048 33.492 -38.307 1.00 75.00 512 ASP A CA 1
ATOM 4052 C C . ASP A 1 512 ? 24.667 33.183 -38.913 1.00 75.00 512 ASP A C 1
ATOM 4054 O O . ASP A 1 512 ? 23.793 34.048 -38.919 1.00 75.00 512 ASP A O 1
ATOM 4058 N N . GLN A 1 513 ? 24.446 31.952 -39.381 1.00 71.06 513 GLN A N 1
ATOM 4059 C CA . GLN A 1 513 ? 23.214 31.516 -40.041 1.00 71.06 513 GLN A CA 1
ATOM 4060 C C . GLN A 1 513 ? 22.291 30.706 -39.123 1.00 71.06 513 GLN A C 1
ATOM 4062 O O . GLN A 1 513 ? 21.152 30.434 -39.504 1.00 71.06 513 GLN A O 1
ATOM 4067 N N . GLY A 1 514 ? 22.747 30.323 -37.926 1.00 78.44 514 GLY A N 1
ATOM 4068 C CA . GLY A 1 514 ? 21.923 29.646 -36.927 1.00 78.44 514 GLY A CA 1
ATOM 4069 C C . GLY A 1 514 ? 22.673 28.610 -36.095 1.00 78.44 514 GLY A C 1
ATOM 4070 O O . GLY A 1 514 ? 23.901 28.567 -36.048 1.00 78.44 514 GLY A O 1
ATOM 4071 N N . GLU A 1 515 ? 21.908 27.773 -35.397 1.00 84.88 515 GLU A N 1
ATOM 4072 C CA . GLU A 1 515 ? 22.433 26.604 -34.693 1.00 84.88 515 GLU A CA 1
ATOM 4073 C C . GLU A 1 515 ? 22.235 25.351 -35.556 1.00 84.88 515 GLU A C 1
ATOM 4075 O O . GLU A 1 515 ? 21.157 25.084 -36.101 1.00 84.88 515 GLU A O 1
ATOM 4080 N N . TRP A 1 516 ? 23.305 24.575 -35.684 1.00 84.88 516 TRP A N 1
ATOM 4081 C CA . TRP A 1 516 ? 23.387 23.433 -36.580 1.00 84.88 516 TRP A CA 1
ATOM 4082 C C . TRP A 1 516 ? 23.822 22.190 -35.823 1.00 84.88 516 TRP A C 1
ATOM 4084 O O . TRP A 1 516 ? 24.708 22.231 -34.969 1.00 84.88 516 TRP A O 1
ATOM 4094 N N . PHE A 1 517 ? 23.232 21.057 -36.189 1.00 87.81 517 PHE A N 1
ATOM 4095 C CA . PHE A 1 517 ? 23.743 19.740 -35.842 1.00 87.81 517 PHE A CA 1
ATOM 4096 C C . PHE A 1 517 ? 24.498 19.165 -37.040 1.00 87.81 517 PHE A C 1
ATOM 4098 O O . PHE A 1 517 ? 23.908 19.001 -38.111 1.00 87.81 517 PHE A O 1
ATOM 4105 N N . SER A 1 518 ? 25.773 18.836 -36.847 1.00 89.00 518 SER A N 1
ATOM 4106 C CA . SER A 1 518 ? 26.660 18.348 -37.901 1.00 89.00 518 SER A CA 1
ATOM 4107 C C . SER A 1 518 ? 27.173 16.946 -37.642 1.00 89.00 518 SER A C 1
ATOM 4109 O O . SER A 1 518 ? 27.448 16.560 -36.506 1.00 89.00 518 SER A O 1
ATOM 4111 N N . TYR A 1 519 ? 27.379 16.223 -38.737 1.00 90.12 519 TYR A N 1
ATOM 4112 C CA . TYR A 1 519 ? 28.108 14.966 -38.804 1.00 90.12 519 TYR A CA 1
ATOM 4113 C C . TYR A 1 519 ? 29.260 15.113 -39.802 1.00 90.12 519 TYR A C 1
ATOM 4115 O O . TYR A 1 519 ? 29.021 15.459 -40.958 1.00 90.12 519 TYR A O 1
ATOM 4123 N N . LEU A 1 520 ? 30.492 14.861 -39.364 1.00 90.75 520 LEU A N 1
ATOM 4124 C CA . LEU A 1 520 ? 31.706 14.957 -40.171 1.00 90.75 520 LEU A CA 1
ATOM 4125 C C . LEU A 1 520 ? 32.287 13.566 -40.406 1.00 90.75 520 LEU A C 1
ATOM 4127 O O . LEU A 1 520 ? 32.559 12.847 -39.447 1.00 90.75 520 LEU A O 1
ATOM 4131 N N . ALA A 1 521 ? 32.543 13.219 -41.663 1.00 87.62 521 ALA A N 1
ATOM 4132 C CA . ALA A 1 521 ? 33.226 12.001 -42.072 1.00 87.62 521 ALA A CA 1
ATOM 4133 C C . ALA A 1 521 ? 34.557 12.349 -42.771 1.00 87.62 521 ALA A C 1
ATOM 4135 O O . ALA A 1 521 ? 34.556 13.113 -43.742 1.00 87.62 521 ALA A O 1
ATOM 4136 N N . PRO A 1 522 ? 35.702 11.821 -42.299 1.00 88.50 522 PRO A N 1
ATOM 4137 C CA . PRO A 1 522 ? 36.999 12.097 -42.909 1.00 88.50 522 PRO A CA 1
ATOM 4138 C C . PRO A 1 522 ? 37.183 11.304 -44.209 1.00 88.50 522 PRO A C 1
ATOM 4140 O O . PRO A 1 522 ? 36.825 10.131 -44.288 1.00 88.50 522 PRO A O 1
ATOM 4143 N N . ILE A 1 523 ? 37.809 11.928 -45.207 1.00 85.94 523 ILE A N 1
ATOM 4144 C CA . ILE A 1 523 ? 38.218 11.295 -46.466 1.00 85.94 523 ILE A CA 1
ATOM 4145 C C . ILE A 1 523 ? 39.742 11.228 -46.487 1.00 85.94 523 ILE A C 1
ATOM 4147 O O . ILE A 1 523 ? 40.431 12.252 -46.593 1.00 85.94 523 ILE A O 1
ATOM 4151 N N . THR A 1 524 ? 40.280 10.018 -46.369 1.00 81.81 524 THR A N 1
ATOM 4152 C CA . THR A 1 524 ? 41.723 9.786 -46.296 1.00 81.81 524 THR A CA 1
ATOM 4153 C C . THR A 1 524 ? 42.337 9.551 -47.677 1.00 81.81 524 THR A C 1
ATOM 4155 O O . THR A 1 524 ? 41.755 8.909 -48.549 1.00 81.81 524 THR A O 1
ATOM 4158 N N . GLY A 1 525 ? 43.527 10.113 -47.896 1.00 70.44 525 GLY A N 1
ATOM 4159 C CA . GLY A 1 525 ? 44.355 9.808 -49.064 1.00 70.44 525 GLY A CA 1
ATOM 4160 C C . GLY A 1 525 ? 45.096 8.474 -48.915 1.00 70.44 525 GLY A C 1
ATOM 4161 O O . GLY A 1 525 ? 45.061 7.846 -47.859 1.00 70.44 525 GLY A O 1
ATOM 4162 N N . GLU A 1 526 ? 45.835 8.064 -49.949 1.00 65.44 526 GLU A N 1
ATOM 4163 C CA . GLU A 1 526 ? 46.645 6.825 -49.948 1.00 65.44 526 GLU A CA 1
ATOM 4164 C C . GLU A 1 526 ? 47.671 6.746 -48.809 1.00 65.44 526 GLU A C 1
ATOM 4166 O O . GLU A 1 526 ? 47.992 5.655 -48.345 1.00 65.44 526 GLU A O 1
ATOM 4171 N N . ASN A 1 527 ? 48.124 7.902 -48.319 1.00 67.62 527 ASN A N 1
ATOM 4172 C CA . ASN A 1 527 ? 49.098 8.019 -47.233 1.00 67.62 527 ASN A CA 1
ATOM 4173 C C . ASN A 1 527 ? 48.437 8.017 -45.838 1.00 67.62 527 ASN A C 1
ATOM 4175 O O . ASN A 1 527 ? 49.113 8.196 -44.828 1.00 67.62 527 ASN A O 1
ATOM 4179 N N . GLY A 1 528 ? 47.109 7.863 -45.759 1.00 68.44 528 GLY A N 1
ATOM 4180 C CA . GLY A 1 528 ? 46.355 7.851 -44.502 1.00 68.44 528 GLY A CA 1
ATOM 4181 C C . GLY A 1 528 ? 46.132 9.228 -43.860 1.00 68.44 528 GLY A C 1
ATOM 4182 O O . GLY A 1 528 ? 45.653 9.296 -42.726 1.00 68.44 528 GLY A O 1
ATOM 4183 N N . GLU A 1 529 ? 46.470 10.326 -44.540 1.00 81.00 529 GLU A N 1
ATOM 4184 C CA . GLU A 1 529 ? 46.139 11.695 -44.118 1.00 81.00 529 GLU A CA 1
ATOM 4185 C C . GLU A 1 529 ? 44.728 12.093 -44.559 1.00 81.00 529 GLU A C 1
ATOM 4187 O O . GLU A 1 529 ? 44.272 11.700 -45.635 1.00 81.00 529 GLU A O 1
ATOM 4192 N N . VAL A 1 530 ? 44.033 12.886 -43.738 1.00 83.38 530 VAL A N 1
ATOM 4193 C CA . VAL A 1 530 ? 42.706 13.417 -44.076 1.00 83.38 530 VAL A CA 1
ATOM 4194 C C . VAL A 1 530 ? 42.887 14.543 -45.092 1.00 83.38 530 VAL A C 1
ATOM 4196 O O . VAL A 1 530 ? 43.447 15.587 -44.776 1.00 83.38 530 VAL A O 1
ATOM 4199 N N . THR A 1 531 ? 42.429 14.319 -46.323 1.00 84.06 531 THR A N 1
ATOM 4200 C CA . THR A 1 531 ? 42.554 15.283 -47.434 1.00 84.06 531 THR A CA 1
ATOM 4201 C C . THR A 1 531 ? 41.286 16.104 -47.628 1.00 84.06 531 THR A C 1
ATOM 4203 O O . THR A 1 531 ? 41.342 17.257 -48.055 1.00 84.06 531 THR A O 1
ATOM 4206 N N . ASN A 1 532 ? 40.136 15.511 -47.305 1.00 88.94 532 ASN A N 1
ATOM 4207 C CA . ASN A 1 532 ? 38.836 16.160 -47.363 1.00 88.94 532 ASN A CA 1
ATOM 4208 C C . ASN A 1 532 ? 37.983 15.730 -46.163 1.00 88.94 532 ASN A C 1
ATOM 4210 O O . ASN A 1 532 ? 38.238 14.691 -45.553 1.00 88.94 532 ASN A O 1
ATOM 4214 N N . VAL A 1 533 ? 36.945 16.501 -45.848 1.00 89.50 533 VAL A N 1
ATOM 4215 C CA . VAL A 1 533 ? 35.945 16.159 -44.828 1.00 89.50 533 VAL A CA 1
ATOM 4216 C C . VAL A 1 533 ? 34.559 16.344 -45.424 1.00 89.50 533 VAL A C 1
ATOM 4218 O O . VAL A 1 533 ? 34.198 17.452 -45.808 1.00 89.50 533 VAL A O 1
ATOM 4221 N N . LEU A 1 534 ? 33.776 15.270 -45.490 1.00 89.19 534 LEU A N 1
ATOM 4222 C CA . LEU A 1 534 ? 32.356 15.363 -45.806 1.00 89.19 534 LEU A CA 1
ATOM 4223 C C . LEU A 1 534 ? 31.610 15.780 -44.542 1.00 89.19 534 LEU A C 1
ATOM 4225 O O . LEU A 1 534 ? 31.660 15.086 -43.532 1.00 89.19 534 LEU A O 1
ATOM 4229 N N . GLU A 1 535 ? 30.901 16.894 -44.602 1.00 89.88 535 GLU A N 1
ATOM 4230 C CA . GLU A 1 535 ? 30.059 17.380 -43.525 1.00 89.88 535 GLU A CA 1
ATOM 4231 C C . GLU A 1 535 ? 28.591 17.412 -43.961 1.00 89.88 535 GLU A C 1
ATOM 4233 O O . GLU A 1 535 ? 28.242 17.973 -45.000 1.00 89.88 535 GLU A O 1
ATOM 4238 N N . LEU A 1 536 ? 27.731 16.828 -43.129 1.00 87.00 536 LEU A N 1
ATOM 4239 C CA . LEU A 1 536 ? 26.278 16.839 -43.258 1.00 87.00 536 LEU A CA 1
ATOM 4240 C C . LEU A 1 536 ? 25.692 17.653 -42.106 1.00 87.00 536 LEU A C 1
ATOM 4242 O O . LEU A 1 536 ? 25.850 17.261 -40.949 1.00 87.00 536 LEU A O 1
ATOM 4246 N N . TYR A 1 537 ? 25.003 18.753 -42.406 1.00 83.81 537 TYR A N 1
ATOM 4247 C CA . TYR A 1 537 ? 24.447 19.664 -41.405 1.00 83.81 537 TYR A CA 1
ATOM 4248 C C . TYR A 1 537 ? 22.926 19.784 -41.523 1.00 83.81 537 TYR A C 1
ATOM 4250 O O . TYR A 1 537 ? 22.334 19.782 -42.609 1.00 83.81 537 TYR A O 1
ATOM 4258 N N . ARG A 1 538 ? 22.277 19.873 -40.359 1.00 83.69 538 ARG A N 1
ATOM 4259 C CA . ARG A 1 538 ? 20.828 20.037 -40.208 1.00 83.69 538 ARG A CA 1
ATOM 4260 C C . ARG A 1 538 ? 20.539 21.195 -39.255 1.00 83.69 538 ARG A C 1
ATOM 4262 O O . ARG A 1 538 ? 21.226 21.298 -38.237 1.00 83.69 538 ARG A O 1
ATOM 4269 N N . PRO A 1 539 ? 19.537 22.040 -39.544 1.00 80.94 539 PRO A N 1
ATOM 4270 C CA . PRO A 1 539 ? 19.131 23.076 -38.603 1.00 80.94 539 PRO A CA 1
ATOM 4271 C C . PRO A 1 539 ? 18.615 22.414 -37.322 1.00 80.94 539 PRO A C 1
ATOM 4273 O O . PRO A 1 539 ? 17.830 21.458 -37.388 1.00 80.94 539 PRO A O 1
ATOM 4276 N N . THR A 1 540 ? 19.036 22.902 -36.153 1.00 81.00 540 THR A N 1
ATOM 4277 C CA . THR A 1 540 ? 18.546 22.349 -34.879 1.00 81.00 540 THR A CA 1
ATOM 4278 C C . THR A 1 540 ? 17.070 22.633 -34.661 1.00 81.00 540 THR A C 1
ATOM 4280 O O . THR A 1 540 ? 16.437 21.893 -33.925 1.00 81.00 540 THR A O 1
ATOM 4283 N N . GLU A 1 541 ? 16.475 23.589 -35.379 1.00 76.44 541 GLU A N 1
ATOM 4284 C CA . GLU A 1 541 ? 15.048 23.924 -35.319 1.00 76.44 541 GLU A CA 1
ATOM 4285 C C . GLU A 1 541 ? 14.122 22.707 -35.405 1.00 76.44 541 GLU A C 1
ATOM 4287 O O . GLU A 1 541 ? 13.104 22.660 -34.719 1.00 76.44 541 GLU A O 1
ATOM 4292 N N . ALA A 1 542 ? 14.447 21.718 -36.244 1.00 68.25 542 ALA A N 1
ATOM 4293 C CA . ALA A 1 542 ? 13.659 20.493 -36.362 1.00 68.25 542 ALA A CA 1
ATOM 4294 C C . ALA A 1 542 ? 13.802 19.606 -35.114 1.00 68.25 542 ALA A C 1
ATOM 4296 O O . ALA A 1 542 ? 12.820 19.045 -34.623 1.00 68.25 542 ALA A O 1
ATOM 4297 N N . LEU A 1 543 ? 15.018 19.522 -34.572 1.00 72.12 543 LEU A N 1
ATOM 4298 C CA . LEU A 1 543 ? 15.331 18.789 -33.351 1.00 72.12 543 LEU A CA 1
ATOM 4299 C C . LEU A 1 543 ? 14.714 19.475 -32.120 1.00 72.12 543 LEU A C 1
ATOM 4301 O O . LEU A 1 543 ? 14.171 18.807 -31.245 1.00 72.12 543 LEU A O 1
ATOM 4305 N N . ASP A 1 544 ? 14.724 20.805 -32.084 1.00 76.75 544 ASP A N 1
ATOM 4306 C CA . ASP A 1 544 ? 14.171 21.631 -31.015 1.00 76.75 544 ASP A CA 1
ATOM 4307 C C . ASP A 1 544 ? 12.639 21.683 -31.077 1.00 76.75 544 ASP A C 1
ATOM 4309 O O . ASP A 1 544 ? 11.983 21.608 -30.034 1.00 76.75 544 ASP A O 1
ATOM 4313 N N . ARG A 1 545 ? 12.041 21.692 -32.279 1.00 75.81 545 ARG A N 1
ATOM 4314 C CA . ARG A 1 545 ? 10.598 21.462 -32.467 1.00 75.81 545 ARG A CA 1
ATOM 4315 C C . ARG A 1 545 ? 10.204 20.089 -31.941 1.00 75.81 545 ARG A C 1
ATOM 4317 O O . ARG A 1 545 ? 9.315 20.023 -31.093 1.00 75.81 545 ARG A O 1
ATOM 4324 N N . ALA A 1 546 ? 10.901 19.025 -32.344 1.00 68.81 546 ALA A N 1
ATOM 4325 C CA . ALA A 1 546 ? 10.663 17.681 -31.818 1.00 68.81 546 ALA A CA 1
ATOM 4326 C C . ALA A 1 546 ? 10.801 17.643 -30.285 1.00 68.81 546 ALA A C 1
ATOM 4328 O O . ALA A 1 546 ? 9.938 17.099 -29.600 1.00 68.81 546 ALA A O 1
ATOM 4329 N N . ASN A 1 547 ? 11.820 18.304 -29.732 1.00 73.44 547 ASN A N 1
ATOM 4330 C CA . ASN A 1 547 ? 12.027 18.436 -28.291 1.00 73.44 547 ASN A CA 1
ATOM 4331 C C . ASN A 1 547 ? 10.843 19.123 -27.594 1.00 73.44 547 ASN A C 1
ATOM 4333 O O . ASN A 1 547 ? 10.328 18.637 -26.588 1.00 73.44 547 ASN A O 1
ATOM 4337 N N . SER A 1 548 ? 10.365 20.237 -28.151 1.00 76.19 548 SER A N 1
ATOM 4338 C CA . SER A 1 548 ? 9.220 20.974 -27.614 1.00 76.19 548 SER A CA 1
ATOM 4339 C C . SER A 1 548 ? 7.927 20.154 -27.656 1.00 76.19 548 SER A C 1
ATOM 4341 O O . SER A 1 548 ? 7.175 20.141 -26.681 1.00 76.19 548 SER A O 1
ATOM 4343 N N . GLU A 1 549 ? 7.694 19.400 -28.733 1.00 75.88 549 GLU A N 1
ATOM 4344 C CA . GLU A 1 549 ? 6.521 18.541 -28.858 1.00 75.88 549 GLU A CA 1
ATOM 4345 C C . GLU A 1 549 ? 6.557 17.371 -27.884 1.00 75.88 549 GLU A C 1
ATOM 4347 O O . GLU A 1 549 ? 5.526 17.030 -27.302 1.00 75.88 549 GLU A O 1
ATOM 4352 N N . ILE A 1 550 ? 7.731 16.769 -27.689 1.00 71.31 550 ILE A N 1
ATOM 4353 C CA . ILE A 1 550 ? 7.936 15.671 -26.745 1.00 71.31 550 ILE A CA 1
ATOM 4354 C C . ILE A 1 550 ? 7.719 16.172 -25.325 1.00 71.31 550 ILE A C 1
ATOM 4356 O O . ILE A 1 550 ? 6.905 15.592 -24.611 1.00 71.31 550 ILE A O 1
ATOM 4360 N N . ARG A 1 551 ? 8.334 17.296 -24.935 1.00 74.50 551 ARG A N 1
ATOM 4361 C CA . ARG A 1 551 ? 8.098 17.913 -23.621 1.00 74.50 551 ARG A CA 1
ATOM 4362 C C . ARG A 1 551 ? 6.626 18.248 -23.399 1.00 74.50 551 ARG A C 1
ATOM 4364 O O . ARG A 1 551 ? 6.104 17.975 -22.323 1.00 74.50 551 ARG A O 1
ATOM 4371 N N . ARG A 1 552 ? 5.932 18.772 -24.415 1.00 77.62 552 ARG A N 1
ATOM 4372 C CA . ARG A 1 552 ? 4.491 19.061 -24.343 1.00 77.62 552 ARG A CA 1
ATOM 4373 C C . ARG A 1 552 ? 3.661 17.787 -24.174 1.00 77.62 552 ARG A C 1
ATOM 4375 O O . ARG A 1 552 ? 2.781 17.757 -23.321 1.00 77.62 552 ARG A O 1
ATOM 4382 N N . LYS A 1 553 ? 3.930 16.735 -24.954 1.00 70.38 553 LYS A N 1
ATOM 4383 C CA . LYS A 1 553 ? 3.221 15.444 -24.865 1.00 70.38 553 LYS A CA 1
ATOM 4384 C C . LYS A 1 553 ? 3.476 14.755 -23.524 1.00 70.38 553 LYS A C 1
ATOM 4386 O O . LYS A 1 553 ? 2.526 14.314 -22.887 1.00 70.38 553 LYS A O 1
ATOM 4391 N N . VAL A 1 554 ? 4.729 14.716 -23.070 1.00 68.50 554 VAL A N 1
ATOM 4392 C CA . VAL A 1 554 ? 5.110 14.186 -21.753 1.00 68.50 554 VAL A CA 1
ATOM 4393 C C . VAL A 1 554 ? 4.422 14.990 -20.650 1.00 68.50 554 VAL A C 1
ATOM 4395 O O . VAL A 1 554 ? 3.753 14.400 -19.809 1.00 68.50 554 VAL A O 1
ATOM 4398 N N . GLY A 1 555 ? 4.486 16.324 -20.698 1.00 70.12 555 GLY A N 1
ATOM 4399 C CA . GLY A 1 555 ? 3.814 17.203 -19.739 1.00 70.12 555 GLY A CA 1
ATOM 4400 C C . GLY A 1 555 ? 2.293 17.017 -19.706 1.00 70.12 555 GLY A C 1
ATOM 4401 O O . GLY A 1 555 ? 1.704 16.966 -18.629 1.00 70.12 555 GLY A O 1
ATOM 4402 N N . PHE A 1 556 ? 1.652 16.832 -20.862 1.00 76.31 556 PHE A N 1
ATOM 4403 C CA . PHE A 1 556 ? 0.221 16.531 -20.937 1.00 76.31 556 PHE A CA 1
ATOM 4404 C C . PHE A 1 556 ? -0.119 15.185 -20.287 1.00 76.31 556 PHE A C 1
ATOM 4406 O O . PHE A 1 556 ? -1.026 15.117 -19.461 1.00 76.31 556 PHE A O 1
ATOM 4413 N N . VAL A 1 557 ? 0.627 14.122 -20.610 1.00 67.12 557 VAL A N 1
ATOM 4414 C CA . VAL A 1 557 ? 0.421 12.787 -20.021 1.00 67.12 557 VAL A CA 1
ATOM 4415 C C . VAL A 1 557 ? 0.610 12.826 -18.506 1.00 67.12 557 VAL A C 1
ATOM 4417 O O . VAL A 1 557 ? -0.172 12.222 -17.774 1.00 67.12 557 VAL A O 1
ATOM 4420 N N . MET A 1 558 ? 1.590 13.580 -18.011 1.00 66.06 558 MET A N 1
ATOM 4421 C CA . MET A 1 558 ? 1.786 13.789 -16.576 1.00 66.06 558 MET A CA 1
ATOM 4422 C C . MET A 1 558 ? 0.630 14.494 -15.906 1.00 66.06 558 MET A C 1
ATOM 4424 O O . MET A 1 558 ? 0.180 14.055 -14.849 1.00 66.06 558 MET A O 1
ATOM 4428 N N . LEU A 1 559 ? 0.168 15.590 -16.508 1.00 74.12 559 LEU A N 1
ATOM 4429 C CA . LEU A 1 559 ? -0.934 16.370 -15.976 1.00 74.12 559 LEU A CA 1
ATOM 4430 C C . LEU A 1 559 ? -2.201 15.514 -15.937 1.00 74.12 559 LEU A C 1
ATOM 4432 O O . LEU A 1 559 ? -2.856 15.449 -14.902 1.00 74.12 559 LEU A O 1
ATOM 4436 N N . ALA A 1 560 ? -2.493 14.792 -17.019 1.00 70.75 560 ALA A N 1
ATOM 4437 C CA . ALA A 1 560 ? -3.625 13.879 -17.106 1.00 70.75 560 ALA A CA 1
ATOM 4438 C C . ALA A 1 560 ? -3.537 12.751 -16.065 1.00 70.75 560 ALA A C 1
ATOM 4440 O O . ALA A 1 560 ? -4.512 12.484 -15.369 1.00 70.75 560 ALA A O 1
ATOM 4441 N N . THR A 1 561 ? -2.364 12.132 -15.901 1.00 64.50 561 THR A N 1
ATOM 4442 C CA . THR A 1 561 ? -2.147 11.066 -14.907 1.00 64.50 561 THR A CA 1
ATOM 4443 C C . THR A 1 561 ? -2.266 11.604 -13.479 1.00 64.50 561 THR A C 1
ATOM 4445 O O . THR A 1 561 ? -2.910 10.979 -12.639 1.00 64.50 561 THR A O 1
ATOM 4448 N N . SER A 1 562 ? -1.711 12.787 -13.203 1.00 69.19 562 SER A N 1
ATOM 4449 C CA . SER A 1 562 ? -1.803 13.445 -11.892 1.00 69.19 562 SER A CA 1
ATOM 4450 C C . SER A 1 562 ? -3.240 13.839 -11.554 1.00 69.19 562 SER A C 1
ATOM 4452 O O . SER A 1 562 ? -3.691 13.610 -10.434 1.00 69.19 562 SER A O 1
ATOM 4454 N N . LEU A 1 563 ? -3.981 14.379 -12.527 1.00 74.12 563 LEU A N 1
ATOM 4455 C CA . LEU A 1 563 ? -5.400 14.716 -12.387 1.00 74.12 563 LEU A CA 1
ATOM 4456 C C . LEU A 1 563 ? -6.256 13.466 -12.188 1.00 74.12 563 LEU A C 1
ATOM 4458 O O . LEU A 1 563 ? -7.113 13.462 -11.312 1.00 74.12 563 LEU A O 1
ATOM 4462 N N . ALA A 1 564 ? -6.009 12.395 -12.945 1.00 68.56 564 ALA A N 1
ATOM 4463 C CA . ALA A 1 564 ? -6.707 11.124 -12.779 1.00 68.56 564 ALA A CA 1
ATOM 4464 C C . ALA A 1 564 ? -6.436 10.515 -11.396 1.00 68.56 564 ALA A C 1
ATOM 4466 O O . ALA A 1 564 ? -7.374 10.118 -10.710 1.00 68.56 564 ALA A O 1
ATOM 4467 N N . ALA A 1 565 ? -5.181 10.509 -10.938 1.00 65.50 565 ALA A N 1
ATOM 4468 C CA . ALA A 1 565 ? -4.821 10.048 -9.599 1.00 65.50 565 ALA A CA 1
ATOM 4469 C C . ALA A 1 565 ? -5.471 10.906 -8.501 1.00 65.50 565 ALA A C 1
ATOM 4471 O O . ALA A 1 565 ? -6.003 10.363 -7.533 1.00 65.50 565 ALA A O 1
ATOM 4472 N N . ALA A 1 566 ? -5.492 12.233 -8.665 1.00 71.69 566 ALA A N 1
ATOM 4473 C CA . ALA A 1 566 ? -6.187 13.139 -7.755 1.00 71.69 566 ALA A CA 1
ATOM 4474 C C . ALA A 1 566 ? -7.703 12.889 -7.752 1.00 71.69 566 ALA A C 1
ATOM 4476 O O . ALA A 1 566 ? -8.309 12.848 -6.685 1.00 71.69 566 ALA A O 1
ATOM 4477 N N . LEU A 1 567 ? -8.316 12.660 -8.915 1.00 74.19 567 LEU A N 1
ATOM 4478 C CA . LEU A 1 567 ? -9.739 12.355 -9.040 1.00 74.19 567 LEU A CA 1
ATOM 4479 C C . LEU A 1 567 ? -10.083 11.006 -8.403 1.00 74.19 567 LEU A C 1
ATOM 4481 O O . LEU A 1 567 ? -11.079 10.919 -7.693 1.00 74.19 567 LEU A O 1
ATOM 4485 N N . VAL A 1 568 ? -9.240 9.984 -8.571 1.00 69.12 568 VAL A N 1
ATOM 4486 C CA . VAL A 1 568 ? -9.373 8.690 -7.885 1.00 69.12 568 VAL A CA 1
ATOM 4487 C C . VAL A 1 568 ? -9.225 8.861 -6.373 1.00 69.12 568 VAL A C 1
ATOM 4489 O O . VAL A 1 568 ? -10.044 8.325 -5.636 1.00 69.12 568 VAL A O 1
ATOM 4492 N N . LEU A 1 569 ? -8.254 9.646 -5.893 1.00 68.31 569 LEU A N 1
ATOM 4493 C CA . LEU A 1 569 ? -8.089 9.963 -4.466 1.00 68.31 569 LEU A CA 1
ATOM 4494 C C . LEU A 1 569 ? -9.301 10.716 -3.896 1.00 68.31 569 LEU A C 1
ATOM 4496 O O . LEU A 1 569 ? -9.761 10.401 -2.798 1.00 68.31 569 LEU A O 1
ATOM 4500 N N . LEU A 1 570 ? -9.848 11.682 -4.638 1.00 71.69 570 LEU A N 1
ATOM 4501 C CA . LEU A 1 570 ? -11.049 12.428 -4.256 1.00 71.69 570 LEU A CA 1
ATOM 4502 C C . LEU A 1 570 ? -12.298 11.541 -4.275 1.00 71.69 570 LEU A C 1
ATOM 4504 O O . LEU A 1 570 ? -13.085 11.590 -3.332 1.00 71.69 570 LEU A O 1
ATOM 4508 N N . CYS A 1 571 ? -12.460 10.691 -5.291 1.00 69.50 571 CYS A N 1
ATOM 4509 C CA . CYS A 1 571 ? -13.540 9.709 -5.367 1.00 69.50 571 CYS A CA 1
ATOM 4510 C C . CYS A 1 571 ? -13.434 8.693 -4.230 1.00 69.50 571 CYS A C 1
ATOM 4512 O O . CYS A 1 571 ? -14.428 8.432 -3.563 1.00 69.50 571 CYS A O 1
ATOM 4514 N N . PHE A 1 572 ? -12.237 8.180 -3.945 1.00 65.62 572 PHE A N 1
ATOM 4515 C CA . PHE A 1 572 ? -11.983 7.287 -2.817 1.00 65.62 572 PHE A CA 1
ATOM 4516 C C . PHE A 1 572 ? -12.332 7.977 -1.496 1.00 65.62 572 PHE A C 1
ATOM 4518 O O . PHE A 1 572 ? -13.075 7.427 -0.689 1.00 65.62 572 PHE A O 1
ATOM 4525 N N . SER A 1 573 ? -11.888 9.224 -1.304 1.00 67.88 573 SER A N 1
ATOM 4526 C CA . SER A 1 573 ? -12.267 10.041 -0.149 1.00 67.88 573 SER A CA 1
ATOM 4527 C C . SER A 1 573 ? -13.786 10.185 -0.042 1.00 67.88 573 SER A C 1
ATOM 4529 O O . SER A 1 573 ? -14.340 9.974 1.032 1.00 67.88 573 SER A O 1
ATOM 4531 N N . TYR A 1 574 ? -14.492 10.464 -1.137 1.00 70.62 574 TYR A N 1
ATOM 4532 C CA . TYR A 1 574 ? -15.948 10.608 -1.136 1.00 70.62 574 TYR A CA 1
ATOM 4533 C C . TYR A 1 574 ? -16.676 9.293 -0.819 1.00 70.62 574 TYR A C 1
ATOM 4535 O O . TYR A 1 574 ? -17.528 9.264 0.072 1.00 70.62 574 TYR A O 1
ATOM 4543 N N . VAL A 1 575 ? -16.310 8.206 -1.504 1.00 66.62 575 VAL A N 1
ATOM 4544 C CA . VAL A 1 575 ? -16.918 6.874 -1.372 1.00 66.62 575 VAL A CA 1
ATOM 4545 C C . VAL A 1 575 ? -16.685 6.295 0.022 1.00 66.62 575 VAL A C 1
ATOM 4547 O O . VAL A 1 575 ? -17.616 5.742 0.593 1.00 66.62 575 VAL A O 1
ATOM 4550 N N . PHE A 1 576 ? -15.503 6.485 0.616 1.00 65.25 576 PHE A N 1
ATOM 4551 C CA . PHE A 1 576 ? -15.189 5.968 1.955 1.00 65.25 576 PHE A CA 1
ATOM 4552 C C . PHE A 1 576 ? -15.654 6.894 3.089 1.00 65.25 576 PHE A C 1
ATOM 4554 O O . PHE A 1 576 ? -16.046 6.424 4.160 1.00 65.25 576 PHE A O 1
ATOM 4561 N N . THR A 1 577 ? -15.640 8.217 2.891 1.00 69.81 577 THR A N 1
ATOM 4562 C CA . THR A 1 577 ? -16.014 9.167 3.954 1.00 69.81 577 THR A CA 1
ATOM 4563 C C . THR A 1 577 ? -17.523 9.219 4.168 1.00 69.81 577 THR A C 1
ATOM 4565 O O . THR A 1 577 ? -17.955 9.414 5.303 1.00 69.81 577 THR A O 1
ATOM 4568 N N . ARG A 1 578 ? -18.350 9.033 3.128 1.00 70.88 578 ARG A N 1
ATOM 4569 C CA . ARG A 1 578 ? -19.820 9.075 3.267 1.00 70.88 578 ARG A CA 1
ATOM 4570 C C . ARG A 1 578 ? -20.375 7.992 4.209 1.00 70.88 578 ARG A C 1
ATOM 4572 O O . ARG A 1 578 ? -21.070 8.368 5.158 1.00 70.88 578 ARG A O 1
ATOM 4579 N N . PRO A 1 579 ? -20.064 6.693 4.028 1.00 69.12 579 PRO A N 1
ATOM 4580 C CA . PRO A 1 579 ? -20.496 5.635 4.942 1.00 69.12 579 PRO A CA 1
ATOM 4581 C C . PRO A 1 579 ? -19.970 5.860 6.360 1.00 69.12 579 PRO A C 1
ATOM 4583 O O . PRO A 1 579 ? -20.721 5.744 7.324 1.00 69.12 579 PRO A O 1
ATOM 4586 N N . LEU A 1 580 ? -18.711 6.294 6.497 1.00 70.69 580 LEU A N 1
ATOM 4587 C CA . LEU A 1 580 ? -18.115 6.586 7.800 1.00 70.69 580 LEU A CA 1
ATOM 4588 C C . LEU A 1 580 ? -18.810 7.757 8.509 1.00 70.69 580 LEU A C 1
ATOM 4590 O O . LEU A 1 580 ? -19.045 7.696 9.711 1.00 70.69 580 LEU A O 1
ATOM 4594 N N . LYS A 1 581 ? -19.167 8.820 7.780 1.00 74.88 581 LYS A N 1
ATOM 4595 C CA . LYS A 1 581 ? -19.917 9.956 8.329 1.00 74.88 581 LYS A CA 1
ATOM 4596 C C . LYS A 1 581 ? -21.323 9.535 8.755 1.00 74.88 581 LYS A C 1
ATOM 4598 O O . LYS A 1 581 ? -21.776 9.993 9.796 1.00 74.88 581 LYS A O 1
ATOM 4603 N N . THR A 1 582 ? -21.958 8.641 7.997 1.00 75.50 582 THR A N 1
ATOM 4604 C CA . THR A 1 582 ? -23.273 8.061 8.322 1.00 75.50 582 THR A CA 1
ATOM 4605 C C . THR A 1 582 ? -23.197 7.219 9.599 1.00 75.50 582 THR A C 1
ATOM 4607 O O . THR A 1 582 ? -23.992 7.427 10.506 1.00 75.50 582 THR A O 1
ATOM 4610 N N . LEU A 1 583 ? -22.171 6.371 9.744 1.00 73.00 583 LEU A N 1
ATOM 4611 C CA . LEU A 1 583 ? -21.881 5.628 10.979 1.00 73.00 583 LEU A CA 1
ATOM 4612 C C . LEU A 1 583 ? -21.614 6.561 12.174 1.00 73.00 583 LEU A C 1
ATOM 4614 O O . LEU A 1 583 ? -22.181 6.379 13.247 1.00 73.00 583 LEU A O 1
ATOM 4618 N N . ILE A 1 584 ? -20.794 7.605 11.997 1.00 74.00 584 ILE A N 1
ATOM 4619 C CA . ILE A 1 584 ? -20.517 8.597 13.053 1.00 74.00 584 ILE A CA 1
ATOM 4620 C C . ILE A 1 584 ? -21.797 9.343 13.456 1.00 74.00 584 ILE A C 1
ATOM 4622 O O . ILE A 1 584 ? -22.022 9.586 14.638 1.00 74.00 584 ILE A O 1
ATOM 4626 N N . GLN A 1 585 ? -22.642 9.721 12.498 1.00 78.00 585 GLN A N 1
ATOM 4627 C CA . GLN A 1 585 ? -23.924 10.362 12.792 1.00 78.00 585 GLN A CA 1
ATOM 4628 C C . GLN A 1 585 ? -24.876 9.403 13.514 1.00 78.00 585 GLN A C 1
ATOM 4630 O O . GLN A 1 585 ? -25.425 9.792 14.540 1.00 78.00 585 GLN A O 1
ATOM 4635 N N . GLY A 1 586 ? -24.983 8.152 13.060 1.00 74.94 586 GLY A N 1
ATOM 4636 C CA . GLY A 1 586 ? -25.775 7.111 13.715 1.00 74.94 586 GLY A CA 1
ATOM 4637 C C . GLY A 1 586 ? -25.342 6.870 15.162 1.00 74.94 586 GLY A C 1
ATOM 4638 O O . GLY A 1 586 ? -26.161 6.934 16.069 1.00 74.94 586 GLY A O 1
ATOM 4639 N N . THR A 1 587 ? -24.038 6.724 15.419 1.00 71.00 587 THR A N 1
ATOM 4640 C CA . THR A 1 587 ? -23.517 6.588 16.796 1.00 71.00 587 THR A CA 1
ATOM 4641 C C . THR A 1 587 ? -23.790 7.811 17.677 1.00 71.00 587 THR A C 1
ATOM 4643 O O . THR A 1 587 ? -24.059 7.650 18.864 1.00 71.00 587 THR A O 1
ATOM 4646 N N . ARG A 1 588 ? -23.782 9.031 17.116 1.00 74.94 588 ARG A N 1
ATOM 4647 C CA . ARG A 1 588 ? -24.146 10.254 17.855 1.00 74.94 588 ARG A CA 1
ATOM 4648 C C . ARG A 1 588 ? -25.635 10.329 18.198 1.00 74.94 588 ARG A C 1
ATOM 4650 O O . ARG A 1 588 ? -25.974 10.923 19.218 1.00 74.94 588 ARG A O 1
ATOM 4657 N N . LEU A 1 589 ? -26.512 9.784 17.356 1.00 76.25 589 LEU A N 1
ATOM 4658 C CA . LEU A 1 589 ? -27.951 9.705 17.633 1.00 76.25 589 LEU A CA 1
ATOM 4659 C C . LEU A 1 589 ? -28.232 8.673 18.732 1.00 76.25 589 LEU A C 1
ATOM 4661 O O . LEU A 1 589 ? -28.902 8.995 19.708 1.00 76.25 589 LEU A O 1
ATOM 4665 N N . VAL A 1 590 ? -27.588 7.507 18.659 1.00 73.06 590 VAL A N 1
ATOM 4666 C CA . VAL A 1 590 ? -27.654 6.468 19.702 1.00 73.06 590 VAL A CA 1
ATOM 4667 C C . VAL A 1 590 ? -27.124 6.987 21.042 1.00 73.06 590 VAL A C 1
ATOM 4669 O O . VAL A 1 590 ? -27.757 6.783 22.071 1.00 73.06 590 VAL A O 1
ATOM 4672 N N . SER A 1 591 ? -26.018 7.746 21.055 1.00 68.69 591 SER A N 1
ATOM 4673 C CA . SER A 1 591 ? -25.510 8.357 22.297 1.00 68.69 591 SER A CA 1
ATOM 4674 C C . SER A 1 591 ? -26.456 9.393 22.917 1.00 68.69 591 SER A C 1
ATOM 4676 O O . SER A 1 591 ? -26.277 9.763 24.070 1.00 68.69 591 SER A O 1
ATOM 4678 N N . LYS A 1 592 ? -27.436 9.891 22.151 1.00 76.00 592 LYS A N 1
ATOM 4679 C CA . LYS A 1 592 ? -28.479 10.814 22.621 1.00 76.00 592 LYS A CA 1
ATOM 4680 C C . LYS A 1 592 ? -29.773 10.098 23.036 1.00 76.00 592 LYS A C 1
ATOM 4682 O O . LYS A 1 592 ? -30.749 10.778 23.327 1.00 76.00 592 LYS A O 1
ATOM 4687 N N . GLY A 1 593 ? -29.780 8.763 23.074 1.00 66.44 593 GLY A N 1
ATOM 4688 C CA . GLY A 1 593 ? -30.907 7.956 23.555 1.00 66.44 593 GLY A CA 1
ATOM 4689 C C . GLY A 1 593 ? -31.868 7.451 22.474 1.00 66.44 593 GLY A C 1
ATOM 4690 O O . GLY A 1 593 ? -32.869 6.829 22.812 1.00 66.44 593 GLY A O 1
ATOM 4691 N N . ASP A 1 594 ? -31.586 7.674 21.186 1.00 79.50 594 ASP A N 1
ATOM 4692 C CA . ASP A 1 594 ? -32.388 7.117 20.088 1.00 79.50 594 ASP A CA 1
ATOM 4693 C C . ASP A 1 594 ? -31.896 5.704 19.720 1.00 79.50 594 ASP A C 1
ATOM 4695 O O . ASP A 1 594 ? -31.026 5.524 18.862 1.00 79.50 594 ASP A O 1
ATOM 4699 N N . PHE A 1 595 ? -32.432 4.695 20.414 1.00 78.94 595 PHE A N 1
ATOM 4700 C CA . PHE A 1 595 ? -32.108 3.276 20.201 1.00 78.94 595 PHE A CA 1
ATOM 4701 C C . PHE A 1 595 ? -32.962 2.598 19.108 1.00 78.94 595 PHE A C 1
ATOM 4703 O O . PHE A 1 595 ? -32.719 1.438 18.750 1.00 78.94 595 PHE A O 1
ATOM 4710 N N . GLU A 1 596 ? -33.947 3.306 18.546 1.00 77.56 596 GLU A N 1
ATOM 4711 C CA . GLU A 1 596 ? -34.755 2.819 17.420 1.00 77.56 596 GLU A CA 1
ATOM 4712 C C . GLU A 1 596 ? -34.075 3.088 16.078 1.00 77.56 596 GLU A C 1
ATOM 4714 O O . GLU A 1 596 ? -34.288 2.350 15.113 1.00 77.56 596 GLU A O 1
ATOM 4719 N N . HIS A 1 597 ? -33.194 4.090 16.022 1.00 78.50 597 HIS A N 1
ATOM 4720 C CA . HIS A 1 597 ? -32.417 4.376 14.829 1.00 78.50 597 HIS A CA 1
ATOM 4721 C C . HIS A 1 597 ? -31.623 3.147 14.359 1.00 78.50 597 HIS A C 1
ATOM 4723 O O . HIS A 1 597 ? -30.942 2.459 15.129 1.00 78.50 597 HIS A O 1
ATOM 4729 N N . ARG A 1 598 ? -31.695 2.873 13.056 1.00 78.88 598 ARG A N 1
ATOM 4730 C CA . ARG A 1 598 ? -30.886 1.853 12.385 1.00 78.88 598 ARG A CA 1
ATOM 4731 C C . ARG A 1 598 ? -29.974 2.532 11.387 1.00 78.88 598 ARG A C 1
ATOM 4733 O O . ARG A 1 598 ? -30.403 3.358 10.584 1.00 78.88 598 ARG A O 1
ATOM 4740 N N . ILE A 1 599 ? -28.696 2.181 11.452 1.00 81.25 599 ILE A N 1
ATOM 4741 C CA . ILE A 1 599 ? -27.699 2.709 10.532 1.00 81.25 599 ILE A CA 1
ATOM 4742 C C . ILE A 1 599 ? -27.817 1.910 9.237 1.00 81.25 599 ILE A C 1
ATOM 4744 O O . ILE A 1 599 ? -27.352 0.773 9.156 1.00 81.25 599 ILE A O 1
ATOM 4748 N N . GLU A 1 600 ? -28.443 2.505 8.225 1.00 78.56 600 GLU A N 1
ATOM 4749 C CA . GLU A 1 600 ? -28.537 1.911 6.895 1.00 78.56 600 GLU A CA 1
ATOM 4750 C C . GLU A 1 600 ? -27.342 2.319 6.032 1.00 78.56 600 GLU A C 1
ATOM 4752 O O . GLU A 1 600 ? -27.206 3.462 5.588 1.00 78.56 600 GLU A O 1
ATOM 4757 N N . VAL A 1 601 ? -26.470 1.354 5.752 1.00 76.88 601 VAL A N 1
ATOM 4758 C CA . VAL A 1 601 ? -25.378 1.517 4.793 1.00 76.88 601 VAL A CA 1
ATOM 4759 C C . VAL A 1 601 ? -25.706 0.700 3.548 1.00 76.88 601 VAL A C 1
ATOM 4761 O O . VAL A 1 601 ? -25.807 -0.520 3.600 1.00 76.88 601 VAL A O 1
ATOM 4764 N N . ARG A 1 602 ? -25.849 1.372 2.397 1.00 69.25 602 ARG A N 1
ATOM 4765 C CA . ARG A 1 602 ? -26.162 0.735 1.097 1.00 69.25 602 ARG A CA 1
ATOM 4766 C C . ARG A 1 602 ? -25.009 -0.088 0.497 1.00 69.25 602 ARG A C 1
ATOM 4768 O O . ARG A 1 602 ? -25.161 -0.639 -0.590 1.00 69.25 602 ARG A O 1
ATOM 4775 N N . SER A 1 603 ? -23.864 -0.141 1.172 1.00 64.25 603 SER A N 1
ATOM 4776 C CA . SER A 1 603 ? -22.710 -0.929 0.736 1.00 64.25 603 SER A CA 1
ATOM 4777 C C . SER A 1 603 ? -22.933 -2.427 0.982 1.00 64.25 603 SER A C 1
ATOM 4779 O O . SER A 1 603 ? -23.820 -2.806 1.741 1.00 64.25 603 SER A O 1
ATOM 4781 N N . ARG A 1 604 ? -22.156 -3.295 0.330 1.00 64.62 604 ARG A N 1
ATOM 4782 C CA . ARG A 1 604 ? -22.191 -4.765 0.521 1.00 64.62 604 ARG A CA 1
ATOM 4783 C C . ARG A 1 604 ? -20.854 -5.325 1.025 1.00 64.62 604 ARG A C 1
ATOM 4785 O O . ARG A 1 604 ? -20.577 -6.503 0.845 1.00 64.62 604 ARG A O 1
ATOM 4792 N N . ASP A 1 605 ? -20.027 -4.457 1.583 1.00 68.56 605 ASP A N 1
ATOM 4793 C CA . ASP A 1 605 ? -18.662 -4.726 2.029 1.00 68.56 605 ASP A CA 1
ATOM 4794 C C . ASP A 1 605 ? -18.555 -4.607 3.562 1.00 68.56 605 ASP A C 1
ATOM 4796 O O . ASP A 1 605 ? -19.563 -4.595 4.273 1.00 68.56 605 ASP A O 1
ATOM 4800 N N . GLU A 1 606 ? -17.341 -4.460 4.091 1.00 63.12 606 GLU A N 1
ATOM 4801 C CA . GLU A 1 606 ? -17.079 -4.390 5.531 1.00 63.12 606 GLU A CA 1
ATOM 4802 C C . GLU A 1 606 ? -17.765 -3.198 6.219 1.00 63.12 606 GLU A C 1
ATOM 4804 O O . GLU A 1 606 ? -17.917 -3.193 7.442 1.00 63.12 606 GLU A O 1
ATOM 4809 N N . PHE A 1 607 ? -18.196 -2.170 5.473 1.00 66.69 607 PHE A N 1
ATOM 4810 C CA . PHE A 1 607 ? -18.997 -1.088 6.048 1.00 66.69 607 PHE A CA 1
ATOM 4811 C C . PHE A 1 607 ? -20.412 -1.535 6.389 1.00 66.69 607 PHE A C 1
ATOM 4813 O O . PHE A 1 607 ? -20.985 -0.997 7.337 1.00 66.69 607 PHE A O 1
ATOM 4820 N N . LYS A 1 608 ? -20.962 -2.504 5.651 1.00 73.12 608 LYS A N 1
ATOM 4821 C CA . LYS A 1 608 ? -22.232 -3.133 5.999 1.00 73.12 608 LYS A CA 1
ATOM 4822 C C . LYS A 1 608 ? -22.067 -4.060 7.194 1.00 73.12 608 LYS A C 1
ATOM 4824 O O . LYS A 1 608 ? -22.818 -3.899 8.140 1.00 73.12 608 LYS A O 1
ATOM 4829 N N . ASP A 1 609 ? -21.029 -4.893 7.232 1.00 66.44 609 ASP A N 1
ATOM 4830 C CA . ASP A 1 609 ? -20.759 -5.745 8.402 1.00 66.44 609 ASP A CA 1
ATOM 4831 C C . ASP A 1 609 ? -20.543 -4.917 9.678 1.00 66.44 609 ASP A C 1
ATOM 4833 O O . ASP A 1 609 ? -20.995 -5.279 10.767 1.00 66.44 609 ASP A O 1
ATOM 4837 N N . LEU A 1 610 ? -19.873 -3.765 9.550 1.00 70.81 610 LEU A N 1
ATOM 4838 C CA . LEU A 1 610 ? -19.700 -2.820 10.647 1.00 70.81 610 LEU A CA 1
ATOM 4839 C C . LEU A 1 610 ? -21.023 -2.147 11.027 1.00 70.81 610 LEU A C 1
ATOM 4841 O O . LEU A 1 610 ? -21.296 -2.021 12.216 1.00 70.81 610 LEU A O 1
ATOM 4845 N N . ALA A 1 611 ? -21.842 -1.730 10.058 1.00 75.31 611 ALA A N 1
ATOM 4846 C CA . ALA A 1 611 ? -23.173 -1.185 10.324 1.00 75.31 611 ALA A CA 1
ATOM 4847 C C . ALA A 1 611 ? -24.083 -2.219 10.999 1.00 75.31 611 ALA A C 1
ATOM 4849 O O . ALA A 1 611 ? -24.742 -1.883 11.974 1.00 75.31 611 ALA A O 1
ATOM 4850 N N . ASP A 1 612 ? -24.045 -3.475 10.563 1.00 77.50 612 ASP A N 1
ATOM 4851 C CA . ASP A 1 612 ? -24.796 -4.590 11.136 1.00 77.50 612 ASP A CA 1
ATOM 4852 C C . ASP A 1 612 ? -24.297 -4.921 12.549 1.00 77.50 612 ASP A C 1
ATOM 4854 O O . ASP A 1 612 ? -25.103 -5.111 13.455 1.00 77.50 612 ASP A O 1
ATOM 4858 N N . SER A 1 613 ? -22.982 -4.880 12.788 1.00 74.44 613 SER A N 1
ATOM 4859 C CA . SER A 1 613 ? -22.398 -5.019 14.132 1.00 74.44 613 SER A CA 1
ATOM 4860 C C . SER A 1 613 ? -22.780 -3.857 15.054 1.00 74.44 613 SER A C 1
ATOM 4862 O O . SER A 1 613 ? -23.080 -4.078 16.225 1.00 74.44 613 SER A O 1
ATOM 4864 N N . PHE A 1 614 ? -22.808 -2.622 14.542 1.00 73.81 614 PHE A N 1
ATOM 4865 C CA . PHE A 1 614 ? -23.300 -1.457 15.283 1.00 73.81 614 PHE A CA 1
ATOM 4866 C C . PHE A 1 614 ? -24.799 -1.567 15.562 1.00 73.81 614 PHE A C 1
ATOM 4868 O O . PHE A 1 614 ? -25.212 -1.302 16.681 1.00 73.81 614 PHE A O 1
ATOM 4875 N N . ASN A 1 615 ? -25.606 -2.003 14.594 1.00 81.75 615 ASN A N 1
ATOM 4876 C CA . ASN A 1 615 ? -27.035 -2.253 14.773 1.00 81.75 615 ASN A CA 1
ATOM 4877 C C . ASN A 1 615 ? -27.274 -3.364 15.804 1.00 81.75 615 ASN A C 1
ATOM 4879 O O . ASN A 1 615 ? -28.155 -3.225 16.647 1.00 81.75 615 ASN A O 1
ATOM 4883 N N . LYS A 1 616 ? -26.449 -4.418 15.807 1.00 78.38 616 LYS A N 1
ATOM 4884 C CA . LYS A 1 616 ? -26.466 -5.460 16.837 1.00 78.38 616 LYS A CA 1
ATOM 4885 C C . LYS A 1 616 ? -26.106 -4.900 18.212 1.00 78.38 616 LYS A C 1
ATOM 4887 O O . LYS A 1 616 ? -26.848 -5.133 19.149 1.00 78.38 616 LYS A O 1
ATOM 4892 N N . MET A 1 617 ? -25.062 -4.078 18.321 1.00 78.31 617 MET A N 1
ATOM 4893 C CA . MET A 1 617 ? -24.726 -3.374 19.564 1.00 78.31 617 MET A CA 1
ATOM 4894 C C . MET A 1 617 ? -25.838 -2.411 20.009 1.00 78.31 617 MET A C 1
ATOM 4896 O O . MET A 1 617 ? -26.047 -2.268 21.201 1.00 78.31 617 MET A O 1
ATOM 4900 N N . ILE A 1 618 ? -26.566 -1.752 19.098 1.00 81.19 618 ILE A N 1
ATOM 4901 C CA . ILE A 1 618 ? -27.733 -0.914 19.438 1.00 81.19 618 ILE A CA 1
ATOM 4902 C C . ILE A 1 618 ? -28.856 -1.780 20.018 1.00 81.19 618 ILE A C 1
ATOM 4904 O O . ILE A 1 618 ? -29.471 -1.389 21.004 1.00 81.19 618 ILE A O 1
ATOM 4908 N N . VAL A 1 619 ? -29.102 -2.961 19.443 1.00 80.50 619 VAL A N 1
ATOM 4909 C CA . VAL A 1 619 ? -30.054 -3.945 19.983 1.00 80.50 619 VAL A CA 1
ATOM 4910 C C . VAL A 1 619 ? -29.592 -4.463 21.344 1.00 80.50 619 VAL A C 1
ATOM 4912 O O . VAL A 1 619 ? -30.396 -4.500 22.267 1.00 80.50 619 VAL A O 1
ATOM 4915 N N . ASP A 1 620 ? -28.310 -4.795 21.493 1.00 74.50 620 ASP A N 1
ATOM 4916 C CA . ASP A 1 620 ? -27.731 -5.247 22.756 1.00 74.50 620 ASP A CA 1
ATOM 4917 C C . ASP A 1 620 ? -27.747 -4.125 23.796 1.00 74.50 620 ASP A C 1
ATOM 4919 O O . ASP A 1 620 ? -28.058 -4.397 24.937 1.00 74.50 620 ASP A O 1
ATOM 4923 N N . LEU A 1 621 ? -27.489 -2.864 23.433 1.00 71.00 621 LEU A N 1
ATOM 4924 C CA . LEU A 1 621 ? -27.595 -1.707 24.328 1.00 71.00 621 LEU A CA 1
ATOM 4925 C C . LEU A 1 621 ? -29.040 -1.431 24.714 1.00 71.00 621 LEU A C 1
ATOM 4927 O O . LEU A 1 621 ? -29.282 -1.148 25.873 1.00 71.00 621 LEU A O 1
ATOM 4931 N N . LYS A 1 622 ? -29.996 -1.545 23.785 1.00 76.44 622 LYS A N 1
ATOM 4932 C CA . LYS A 1 622 ? -31.429 -1.483 24.097 1.00 76.44 622 LYS A CA 1
ATOM 4933 C C . LYS A 1 622 ? -31.815 -2.603 25.058 1.00 76.44 622 LYS A C 1
ATOM 4935 O O . LYS A 1 622 ? -32.568 -2.369 25.996 1.00 76.44 622 LYS A O 1
ATOM 4940 N N . LYS A 1 623 ? -31.285 -3.808 24.844 1.00 72.75 623 LYS A N 1
ATOM 4941 C CA . LYS A 1 623 ? -31.465 -4.936 25.749 1.00 72.75 623 LYS A CA 1
ATOM 4942 C C . LYS A 1 623 ? -30.815 -4.649 27.098 1.00 72.75 623 LYS A C 1
ATOM 4944 O O . LYS A 1 623 ? -31.510 -4.714 28.082 1.00 72.75 623 LYS A O 1
ATOM 4949 N N . TYR A 1 624 ? -29.568 -4.191 27.151 1.00 63.69 624 TYR A N 1
ATOM 4950 C CA . TYR A 1 624 ? -28.874 -3.809 28.377 1.00 63.69 624 TYR A CA 1
ATOM 4951 C C . TYR A 1 624 ? -29.551 -2.653 29.104 1.00 63.69 624 TYR A C 1
ATOM 4953 O O . TYR A 1 624 ? -29.550 -2.676 30.316 1.00 63.69 624 TYR A O 1
ATOM 4961 N N . THR A 1 625 ? -30.119 -1.649 28.433 1.00 62.09 625 THR A N 1
ATOM 4962 C CA . THR A 1 625 ? -30.859 -0.564 29.098 1.00 62.09 625 THR A CA 1
ATOM 4963 C C . THR A 1 625 ? -32.228 -1.028 29.583 1.00 62.09 625 THR A C 1
ATOM 4965 O O . THR A 1 625 ? -32.672 -0.559 30.625 1.00 62.09 625 THR A O 1
ATOM 4968 N N . THR A 1 626 ? -32.868 -1.969 28.881 1.00 61.44 626 THR A N 1
ATOM 4969 C CA . THR A 1 626 ? -34.104 -2.632 29.331 1.00 61.44 626 THR A CA 1
ATOM 4970 C C . THR A 1 626 ? -33.821 -3.567 30.511 1.00 61.44 626 THR A C 1
ATOM 4972 O O . THR A 1 626 ? -34.501 -3.475 31.522 1.00 61.44 626 THR A O 1
ATOM 4975 N N . ASP A 1 627 ? -32.762 -4.371 30.435 1.00 59.41 627 ASP A N 1
ATOM 4976 C CA . ASP A 1 627 ? -32.254 -5.249 31.489 1.00 59.41 627 ASP A CA 1
ATOM 4977 C C . ASP A 1 627 ? -31.750 -4.415 32.679 1.00 59.41 627 ASP A C 1
ATOM 4979 O O . ASP A 1 627 ? -31.948 -4.806 33.820 1.00 59.41 627 ASP A O 1
ATOM 4983 N N . LEU A 1 628 ? -31.137 -3.243 32.458 1.00 53.25 628 LEU A N 1
ATOM 4984 C CA . LEU A 1 628 ? -30.746 -2.309 33.520 1.00 53.25 628 LEU A CA 1
ATOM 4985 C C . LEU A 1 628 ? -31.991 -1.706 34.169 1.00 53.25 628 LEU A C 1
ATOM 4987 O O . LEU A 1 628 ? -32.036 -1.657 35.386 1.00 53.25 628 LEU A O 1
ATOM 4991 N N . ALA A 1 629 ? -33.014 -1.318 33.401 1.00 55.28 629 ALA A N 1
ATOM 4992 C CA . ALA A 1 629 ? -34.296 -0.871 33.948 1.00 55.28 629 ALA A CA 1
ATOM 4993 C C . ALA A 1 629 ? -35.006 -1.988 34.740 1.00 55.28 629 ALA A C 1
ATOM 4995 O O . ALA A 1 629 ? -35.584 -1.724 35.793 1.00 55.28 629 ALA A O 1
ATOM 4996 N N . GLU A 1 630 ? -34.899 -3.240 34.294 1.00 55.62 630 GLU A N 1
ATOM 4997 C CA . GLU A 1 630 ? -35.390 -4.420 35.010 1.00 55.62 630 GLU A CA 1
ATOM 4998 C C . GLU A 1 630 ? -34.561 -4.706 36.274 1.00 55.62 630 GLU A C 1
ATOM 5000 O O . GLU A 1 630 ? -35.125 -4.968 37.330 1.00 55.62 630 GLU A O 1
ATOM 5005 N N . THR A 1 631 ? -33.235 -4.555 36.219 1.00 48.78 631 THR A N 1
ATOM 5006 C CA . THR A 1 631 ? -32.322 -4.742 37.362 1.00 48.78 631 THR A CA 1
ATOM 5007 C C . THR A 1 631 ? -32.471 -3.614 38.385 1.00 48.78 631 THR A C 1
ATOM 5009 O O . THR A 1 631 ? -32.405 -3.866 39.584 1.00 48.78 631 THR A O 1
ATOM 5012 N N . THR A 1 632 ? -32.713 -2.374 37.949 1.00 51.91 632 THR A N 1
ATOM 5013 C CA . THR A 1 632 ? -33.045 -1.244 38.827 1.00 51.91 632 THR A CA 1
ATOM 5014 C C . THR A 1 632 ? -34.406 -1.467 39.476 1.00 51.91 632 THR A C 1
ATOM 5016 O O . THR A 1 632 ? -34.501 -1.317 40.685 1.00 51.91 632 THR A O 1
ATOM 5019 N N . SER A 1 633 ? -35.413 -1.948 38.738 1.00 53.81 633 SER A N 1
ATOM 5020 C CA . SER A 1 633 ? -36.718 -2.312 39.308 1.00 53.81 633 SER A CA 1
ATOM 5021 C C . SER A 1 633 ? -36.628 -3.483 40.297 1.00 53.81 633 SER A C 1
ATOM 5023 O O . SER A 1 633 ? -37.269 -3.452 41.344 1.00 53.81 633 SER A O 1
ATOM 5025 N N . GLN A 1 634 ? -35.794 -4.493 40.029 1.00 54.84 634 GLN A N 1
ATOM 5026 C CA . GLN A 1 634 ? -35.538 -5.597 40.961 1.00 54.84 634 GLN A CA 1
ATOM 5027 C C . GLN A 1 634 ? -34.751 -5.140 42.194 1.00 54.84 634 GLN A C 1
ATOM 5029 O O . GLN A 1 634 ? -35.070 -5.561 43.301 1.00 54.84 634 GLN A O 1
ATOM 5034 N N . LYS A 1 635 ? -33.761 -4.255 42.032 1.00 56.53 635 LYS A N 1
ATOM 5035 C CA . LYS A 1 635 ? -32.993 -3.687 43.144 1.00 56.53 635 LYS A CA 1
ATOM 5036 C C . LYS A 1 635 ? -33.854 -2.773 44.015 1.00 56.53 635 LYS A C 1
ATOM 5038 O O . LYS A 1 635 ? -33.826 -2.926 45.226 1.00 56.53 635 LYS A O 1
ATOM 5043 N N . GLU A 1 636 ? -34.665 -1.900 43.419 1.00 63.56 636 GLU A N 1
ATOM 5044 C CA . GLU A 1 636 ? -35.650 -1.072 44.128 1.00 63.56 636 GLU A CA 1
ATOM 5045 C C . GLU A 1 636 ? -36.689 -1.936 44.848 1.00 63.56 636 GLU A C 1
ATOM 5047 O O . GLU A 1 636 ? -37.060 -1.637 45.980 1.00 63.56 636 GLU A O 1
ATOM 5052 N N . LYS A 1 637 ? -37.119 -3.044 44.234 1.00 67.81 637 LYS A N 1
ATOM 5053 C CA . LYS A 1 637 ? -38.025 -4.004 44.867 1.00 67.81 637 LYS A CA 1
ATOM 5054 C C . LYS A 1 637 ? -37.374 -4.708 46.060 1.00 67.81 637 LYS A C 1
ATOM 5056 O O . LYS A 1 637 ? -37.989 -4.748 47.117 1.00 67.81 637 LYS A O 1
ATOM 5061 N N . ILE A 1 638 ? -36.139 -5.197 45.934 1.00 72.00 638 ILE A N 1
ATOM 5062 C CA . ILE A 1 638 ? -35.400 -5.835 47.038 1.00 72.00 638 ILE A CA 1
ATOM 5063 C C . ILE A 1 638 ? -35.086 -4.821 48.147 1.00 72.00 638 ILE A C 1
ATOM 5065 O O . ILE A 1 638 ? -35.259 -5.134 49.319 1.00 72.00 638 ILE A O 1
ATOM 5069 N N . GLU A 1 639 ? -34.672 -3.595 47.815 1.00 75.12 639 GLU A N 1
ATOM 5070 C CA . GLU A 1 639 ? -34.456 -2.523 48.799 1.00 75.12 639 GLU A CA 1
ATOM 5071 C C . GLU A 1 639 ? -35.763 -2.117 49.492 1.00 75.12 639 GLU A C 1
ATOM 5073 O O . GLU A 1 639 ? -35.765 -1.856 50.694 1.00 75.12 639 GLU A O 1
ATOM 5078 N N . SER A 1 640 ? -36.887 -2.106 48.768 1.00 74.69 640 SER A N 1
ATOM 5079 C CA . SER A 1 640 ? -38.215 -1.889 49.346 1.00 74.69 640 SER A CA 1
ATOM 5080 C C . SER A 1 640 ? -38.627 -3.039 50.267 1.00 74.69 640 SER A C 1
ATOM 5082 O O . SER A 1 640 ? -39.135 -2.783 51.354 1.00 74.69 640 SER A O 1
ATOM 5084 N N . GLU A 1 641 ? -38.411 -4.294 49.871 1.00 79.50 641 GLU A N 1
ATOM 5085 C CA . GLU A 1 641 ? -38.711 -5.478 50.689 1.00 79.50 641 GLU A CA 1
ATOM 5086 C C . GLU A 1 641 ? -37.833 -5.526 51.950 1.00 79.50 641 GLU A C 1
ATOM 5088 O O . GLU A 1 641 ? -38.335 -5.790 53.041 1.00 79.50 641 GLU A O 1
ATOM 5093 N N . LEU A 1 642 ? -36.546 -5.185 51.836 1.00 81.00 642 LEU A N 1
ATOM 5094 C CA . LEU A 1 642 ? -35.630 -5.081 52.972 1.00 81.00 642 LEU A CA 1
ATOM 5095 C C . LEU A 1 642 ? -35.973 -3.909 53.899 1.00 81.00 642 LEU A C 1
ATOM 5097 O O . LEU A 1 642 ? -35.818 -4.044 55.108 1.00 81.00 642 LEU A O 1
ATOM 5101 N N . ARG A 1 643 ? -36.476 -2.786 53.370 1.00 81.88 643 ARG A N 1
ATOM 5102 C CA . ARG A 1 643 ? -36.981 -1.672 54.190 1.00 81.88 643 ARG A CA 1
ATOM 5103 C C . ARG A 1 643 ? -38.225 -2.073 54.980 1.00 81.88 643 ARG A C 1
ATOM 5105 O O . ARG A 1 643 ? -38.307 -1.782 56.163 1.00 81.88 643 ARG A O 1
ATOM 5112 N N . ILE A 1 644 ? -39.151 -2.801 54.357 1.00 82.00 644 ILE A N 1
ATOM 5113 C CA . ILE A 1 644 ? -40.311 -3.361 55.065 1.00 82.00 644 ILE A CA 1
ATOM 5114 C C . ILE A 1 644 ? -39.843 -4.333 56.160 1.00 82.00 644 ILE A C 1
ATOM 5116 O O . ILE A 1 644 ? -40.346 -4.284 57.278 1.00 82.00 644 ILE A O 1
ATOM 5120 N N . ALA A 1 645 ? -38.860 -5.191 55.870 1.00 80.56 645 ALA A N 1
ATOM 5121 C CA . ALA A 1 645 ? -38.289 -6.100 56.864 1.00 80.56 645 ALA A CA 1
ATOM 5122 C C . ALA A 1 645 ? -37.604 -5.355 58.027 1.00 80.56 645 ALA A C 1
ATOM 5124 O O . ALA A 1 645 ? -37.748 -5.779 59.173 1.00 80.56 645 ALA A O 1
ATOM 5125 N N . HIS A 1 646 ? -36.920 -4.239 57.748 1.00 86.44 646 HIS A N 1
ATOM 5126 C CA . HIS A 1 646 ? -36.361 -3.337 58.759 1.00 86.44 646 HIS A CA 1
ATOM 5127 C C . HIS A 1 646 ? -37.448 -2.785 59.679 1.00 86.44 646 HIS A C 1
ATOM 5129 O O . HIS A 1 646 ? -37.362 -2.941 60.895 1.00 86.44 646 HIS A O 1
ATOM 5135 N N . ASP A 1 647 ? -38.504 -2.207 59.105 1.00 84.69 647 ASP A N 1
ATOM 5136 C CA . ASP A 1 647 ? -39.603 -1.620 59.873 1.00 84.69 647 ASP A CA 1
ATOM 5137 C C . ASP A 1 647 ? -40.298 -2.680 60.750 1.00 84.69 647 ASP A C 1
ATOM 5139 O O . ASP A 1 647 ? -40.609 -2.424 61.916 1.00 84.69 647 ASP A O 1
ATOM 5143 N N . ILE A 1 648 ? -40.474 -3.906 60.234 1.00 84.06 648 ILE A N 1
ATOM 5144 C CA . ILE A 1 648 ? -41.002 -5.044 61.003 1.00 84.06 648 ILE A CA 1
ATOM 5145 C C . ILE A 1 648 ? -40.059 -5.406 62.155 1.00 84.06 648 ILE A C 1
ATOM 5147 O O . ILE A 1 648 ? -40.519 -5.500 63.292 1.00 84.06 648 ILE A O 1
ATOM 5151 N N . GLN A 1 649 ? -38.758 -5.583 61.903 1.00 84.12 649 GLN A N 1
ATOM 5152 C CA . GLN A 1 649 ? -37.775 -5.887 62.948 1.00 84.12 649 GLN A CA 1
ATOM 5153 C C . GLN A 1 649 ? -37.791 -4.831 64.057 1.00 84.12 649 GLN A C 1
ATOM 5155 O O . GLN A 1 649 ? -37.889 -5.170 65.237 1.00 84.12 649 GLN A O 1
ATOM 5160 N N . MET A 1 650 ? -37.733 -3.554 63.680 1.00 87.44 650 MET A N 1
ATOM 5161 C CA . MET A 1 650 ? -37.719 -2.455 64.638 1.00 87.44 650 MET A CA 1
ATOM 5162 C C . MET A 1 650 ? -39.032 -2.359 65.421 1.00 87.44 650 MET A C 1
ATOM 5164 O O . MET A 1 650 ? -39.008 -1.892 66.554 1.00 87.44 650 MET A O 1
ATOM 5168 N N . SER A 1 651 ? -40.159 -2.837 64.872 1.00 85.31 651 SER A N 1
ATOM 5169 C CA . SER A 1 651 ? -41.437 -2.957 65.596 1.00 85.31 651 SER A CA 1
ATOM 5170 C C . SER A 1 651 ? -41.486 -4.122 66.595 1.00 85.31 651 SER A C 1
ATOM 5172 O O . SER A 1 651 ? -42.290 -4.095 67.525 1.00 85.31 651 SER A O 1
ATOM 5174 N N . ILE A 1 652 ? -40.639 -5.144 66.414 1.00 84.38 652 ILE A N 1
ATOM 5175 C CA . ILE A 1 652 ? -40.570 -6.312 67.299 1.00 84.38 652 ILE A CA 1
ATOM 5176 C C . ILE A 1 652 ? -39.817 -5.967 68.586 1.00 84.38 652 ILE A C 1
ATOM 5178 O O . ILE A 1 652 ? -40.181 -6.475 69.645 1.00 84.38 652 ILE A O 1
ATOM 5182 N N . ILE A 1 653 ? -38.791 -5.113 68.537 1.00 89.50 653 ILE A N 1
ATOM 5183 C CA . ILE A 1 653 ? -38.029 -4.663 69.716 1.00 89.50 653 ILE A CA 1
ATOM 5184 C C . ILE A 1 653 ? -38.698 -3.454 70.405 1.00 89.50 653 ILE A C 1
ATOM 5186 O O . ILE A 1 653 ? -39.402 -2.690 69.744 1.00 89.50 653 ILE A O 1
ATOM 5190 N N . PRO A 1 654 ? -38.531 -3.257 71.728 1.00 89.06 654 PRO A N 1
ATOM 5191 C CA . PRO A 1 654 ? -39.173 -2.141 72.424 1.00 89.06 654 PRO A CA 1
ATOM 5192 C C . PRO A 1 654 ? -38.596 -0.798 71.962 1.00 89.06 654 PRO A C 1
ATOM 5194 O O . PRO A 1 654 ? -37.458 -0.488 72.265 1.00 89.06 654 PRO A O 1
ATOM 5197 N N . ASN A 1 655 ? -39.373 0.017 71.253 1.00 86.38 655 ASN A N 1
ATOM 5198 C CA . ASN A 1 655 ? -38.884 1.269 70.653 1.00 86.38 655 ASN A CA 1
ATOM 5199 C C . ASN A 1 655 ? -39.613 2.533 71.156 1.00 86.38 655 ASN A C 1
ATOM 5201 O O . ASN A 1 655 ? -39.335 3.639 70.692 1.00 86.38 655 ASN A O 1
ATOM 5205 N N . ILE A 1 656 ? -40.532 2.378 72.113 1.00 86.69 656 ILE A N 1
ATOM 5206 C CA . ILE A 1 656 ? -41.276 3.473 72.743 1.00 86.69 656 ILE A CA 1
ATOM 5207 C C . ILE A 1 656 ? -40.600 3.811 74.072 1.00 86.69 656 ILE A C 1
ATOM 5209 O O . ILE A 1 656 ? -40.564 2.980 74.979 1.00 86.69 656 ILE A O 1
ATOM 5213 N N . PHE A 1 657 ? -40.107 5.045 74.193 1.00 89.00 657 PHE A N 1
ATOM 5214 C CA . PHE A 1 657 ? -39.482 5.569 75.407 1.00 89.00 657 PHE A CA 1
ATOM 5215 C C . PHE A 1 657 ? -40.138 6.895 75.837 1.00 89.00 657 PHE A C 1
ATOM 5217 O O . PHE A 1 657 ? -40.501 7.690 74.966 1.00 89.00 657 PHE A O 1
ATOM 5224 N N . PRO A 1 658 ? -40.278 7.167 77.149 1.00 85.81 658 PRO A N 1
ATOM 5225 C CA . PRO A 1 658 ? -39.982 6.266 78.268 1.00 85.81 658 PRO A CA 1
ATOM 5226 C C . PRO A 1 658 ? -40.932 5.058 78.275 1.00 85.81 658 PRO A C 1
ATOM 5228 O O . PRO A 1 658 ? -42.135 5.207 78.078 1.00 85.81 658 PRO A O 1
ATOM 5231 N N . ALA A 1 659 ? -40.393 3.855 78.480 1.00 86.00 659 ALA A N 1
ATOM 5232 C CA . ALA A 1 659 ? -41.173 2.621 78.355 1.00 86.00 659 ALA A CA 1
ATOM 5233 C C . ALA A 1 659 ? -42.219 2.447 79.470 1.00 86.00 659 ALA A C 1
ATOM 5235 O O . ALA A 1 659 ? -43.274 1.851 79.255 1.00 86.00 659 ALA A O 1
ATOM 5236 N N . PHE A 1 660 ? -41.938 2.987 80.658 1.00 90.50 660 PHE A N 1
ATOM 5237 C CA . PHE A 1 660 ? -42.797 2.888 81.838 1.00 90.50 660 PHE A CA 1
ATOM 5238 C C . PHE A 1 660 ? -42.936 4.259 82.517 1.00 90.50 660 PHE A C 1
ATOM 5240 O O . PHE A 1 660 ? -42.406 4.458 83.605 1.00 90.50 660 PHE A O 1
ATOM 5247 N N . PRO A 1 661 ? -43.665 5.220 81.920 1.00 85.25 661 PRO A N 1
ATOM 5248 C CA . PRO A 1 661 ? -43.743 6.599 82.423 1.00 85.25 661 PRO A CA 1
ATOM 5249 C C . PRO A 1 661 ? -44.357 6.725 83.828 1.00 85.25 661 PRO A C 1
ATOM 5251 O O . PRO A 1 661 ? -44.218 7.757 84.475 1.00 85.25 661 PRO A O 1
ATOM 5254 N N . HIS A 1 662 ? -45.066 5.694 84.297 1.00 86.56 662 HIS A N 1
ATOM 5255 C CA . HIS A 1 662 ? -45.698 5.657 85.620 1.00 86.56 662 HIS A CA 1
ATOM 5256 C C . HIS A 1 662 ? -44.841 4.975 86.695 1.00 86.56 662 HIS A C 1
ATOM 5258 O O . HIS A 1 662 ? -45.293 4.837 87.830 1.00 86.56 662 HIS A O 1
ATOM 5264 N N . ARG A 1 663 ? -43.636 4.521 86.342 1.00 87.94 663 ARG A N 1
ATOM 5265 C CA . ARG A 1 663 ? -42.677 3.896 87.251 1.00 87.94 663 ARG A CA 1
ATOM 5266 C C . ARG A 1 663 ? -41.541 4.881 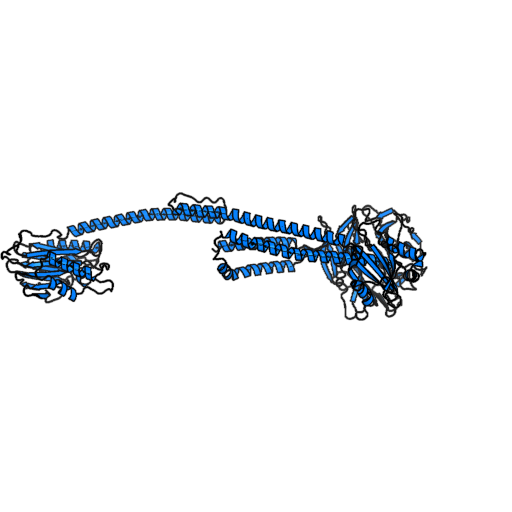87.503 1.00 87.94 663 ARG A C 1
ATOM 5268 O O . ARG A 1 663 ? -40.971 5.405 86.556 1.00 87.94 663 ARG A O 1
ATOM 5275 N N . SER A 1 664 ? -41.245 5.157 88.768 1.00 89.06 664 SER A N 1
ATOM 5276 C CA . SER A 1 664 ? -40.176 6.078 89.190 1.00 89.06 664 SER A CA 1
ATOM 5277 C C . SER A 1 664 ? -38.991 5.357 89.832 1.00 89.06 664 SER A C 1
ATOM 5279 O O . SER A 1 664 ? -38.020 5.995 90.222 1.00 89.06 664 SER A O 1
ATOM 5281 N N . GLU A 1 665 ? -39.093 4.040 90.002 1.00 92.62 665 GLU A N 1
ATOM 5282 C CA . GLU A 1 665 ? -38.119 3.199 90.693 1.00 92.62 665 GLU A CA 1
ATOM 5283 C C . GLU A 1 665 ? -36.831 2.990 89.874 1.00 92.62 665 GLU A C 1
ATOM 5285 O O . GLU A 1 665 ? -35.806 2.587 90.426 1.00 92.62 665 GLU A O 1
ATOM 5290 N N . PHE A 1 666 ? -36.871 3.265 88.568 1.00 93.94 666 PHE A N 1
ATOM 5291 C CA . PHE A 1 666 ? -35.750 3.150 87.636 1.00 93.94 666 PHE A CA 1
ATOM 5292 C C . PHE A 1 666 ? -35.964 4.031 86.396 1.00 93.94 666 PHE A C 1
ATOM 5294 O O . PHE A 1 666 ? -37.087 4.440 86.103 1.00 93.94 666 PHE A O 1
ATOM 5301 N N . ASP A 1 667 ? -34.887 4.264 85.654 1.00 94.38 667 ASP A N 1
ATOM 5302 C CA . ASP A 1 667 ? -34.886 4.841 84.309 1.00 94.38 667 ASP A CA 1
ATOM 5303 C C . ASP A 1 667 ? -34.233 3.847 83.336 1.00 94.38 667 ASP A C 1
ATOM 5305 O O . ASP A 1 667 ? -33.256 3.188 83.692 1.00 94.38 667 ASP A O 1
ATOM 5309 N N . ILE A 1 668 ? -34.781 3.692 82.128 1.00 95.62 668 ILE A N 1
ATOM 5310 C CA . ILE A 1 668 ? -34.269 2.747 81.128 1.00 95.62 668 ILE A CA 1
ATOM 5311 C C . ILE A 1 668 ? -34.358 3.322 79.720 1.00 95.62 668 ILE A C 1
ATOM 5313 O O . ILE A 1 668 ? -35.408 3.799 79.278 1.00 95.62 668 ILE A O 1
ATOM 5317 N N . TYR A 1 669 ? -33.268 3.170 78.977 1.00 97.12 669 TYR A N 1
ATOM 5318 C CA . TYR A 1 669 ? -33.218 3.501 77.565 1.00 97.12 669 TYR A CA 1
ATOM 5319 C C . TYR A 1 669 ? -32.310 2.531 76.821 1.00 97.12 669 TYR A C 1
ATOM 5321 O O . TYR A 1 669 ? -31.268 2.114 77.329 1.00 97.12 669 TYR A O 1
ATOM 5329 N N . ALA A 1 670 ? -32.710 2.168 75.606 1.00 96.19 670 ALA A N 1
ATOM 5330 C CA . ALA A 1 670 ? -31.940 1.291 74.743 1.00 96.19 670 ALA A CA 1
ATOM 5331 C C . ALA A 1 670 ? -31.966 1.795 73.303 1.00 96.19 670 ALA A C 1
ATOM 5333 O O . ALA A 1 670 ? -32.927 2.426 72.854 1.00 96.19 670 ALA A O 1
ATOM 5334 N N . LYS A 1 671 ? -30.893 1.509 72.574 1.00 95.44 671 LYS A N 1
ATOM 5335 C CA . LYS A 1 671 ? -30.727 1.899 71.178 1.00 95.44 671 LYS A CA 1
ATOM 5336 C C . LYS A 1 671 ? -30.013 0.789 70.426 1.00 95.44 671 LYS A C 1
ATOM 5338 O O . LYS A 1 671 ? -29.038 0.246 70.928 1.00 95.44 671 LYS A O 1
ATOM 5343 N N . LEU A 1 672 ? -30.512 0.493 69.231 1.00 94.50 672 LEU A N 1
ATOM 5344 C CA . LEU A 1 672 ? -29.982 -0.508 68.310 1.00 94.50 672 LEU A CA 1
ATOM 5345 C C . LEU A 1 672 ? -29.866 0.133 66.927 1.00 94.50 672 LEU A C 1
ATOM 5347 O O . LEU A 1 672 ? -30.831 0.732 66.444 1.00 94.50 672 LEU A O 1
ATOM 5351 N N . ILE A 1 673 ? -28.692 0.030 66.306 1.00 93.06 673 ILE A N 1
ATOM 5352 C CA . ILE A 1 673 ? -28.427 0.463 64.930 1.00 93.06 673 ILE A CA 1
ATOM 5353 C C . ILE A 1 673 ? -27.903 -0.747 64.151 1.00 93.06 673 ILE A C 1
ATOM 5355 O O . ILE A 1 673 ? -26.771 -1.164 64.404 1.00 93.06 673 ILE A O 1
ATOM 5359 N N . PRO A 1 674 ? -28.675 -1.302 63.198 1.00 91.62 674 PRO A N 1
ATOM 5360 C CA . PRO A 1 674 ? -28.202 -2.426 62.400 1.00 91.62 674 PRO A CA 1
ATOM 5361 C C . PRO A 1 674 ? -27.083 -2.015 61.427 1.00 91.62 674 PRO A C 1
ATOM 5363 O O . PRO A 1 674 ? -27.141 -0.933 60.843 1.00 91.62 674 PRO A O 1
ATOM 5366 N N . ALA A 1 675 ? -26.112 -2.897 61.177 1.00 89.75 675 ALA A N 1
ATOM 5367 C CA . ALA A 1 675 ? -25.043 -2.695 60.191 1.00 89.75 675 ALA A CA 1
ATOM 5368 C C . ALA A 1 675 ? -25.531 -2.840 58.741 1.00 89.75 675 ALA A C 1
ATOM 5370 O O . ALA A 1 675 ? -24.942 -2.304 57.802 1.00 89.75 675 ALA A O 1
ATOM 5371 N N . LYS A 1 676 ? -26.610 -3.603 58.537 1.00 87.19 676 LYS A N 1
ATOM 5372 C CA . LYS A 1 676 ? -27.275 -3.807 57.239 1.00 87.19 676 LYS A CA 1
ATOM 5373 C C . LYS A 1 676 ? -28.725 -3.329 57.308 1.00 87.19 676 LYS A C 1
ATOM 5375 O O . LYS A 1 676 ? -29.131 -2.676 58.254 1.00 87.19 676 LYS A O 1
ATOM 5380 N N . ALA A 1 677 ? -29.539 -3.659 56.304 1.00 86.56 677 ALA A N 1
ATOM 5381 C CA . ALA A 1 677 ? -30.967 -3.334 56.343 1.00 86.56 677 ALA A CA 1
ATOM 5382 C C . ALA A 1 677 ? -31.687 -3.958 57.558 1.00 86.56 677 ALA A C 1
ATOM 5384 O O . ALA A 1 677 ? -32.592 -3.350 58.107 1.00 86.56 677 ALA A O 1
ATOM 5385 N N . VAL A 1 678 ? -31.270 -5.146 57.998 1.00 88.56 678 VAL A N 1
ATOM 5386 C CA . VAL A 1 678 ? -31.765 -5.838 59.199 1.00 88.56 678 VAL A CA 1
ATOM 5387 C C . VAL A 1 678 ? -30.588 -6.500 59.922 1.00 88.56 678 VAL A C 1
ATOM 5389 O O . VAL A 1 678 ? -29.609 -6.870 59.262 1.00 88.56 678 VAL A O 1
ATOM 5392 N N . GLY A 1 679 ? -30.691 -6.639 61.243 1.00 90.19 679 GLY A N 1
ATOM 5393 C CA . GLY A 1 679 ? -29.611 -7.091 62.137 1.00 90.19 679 GLY A CA 1
ATOM 5394 C C . GLY A 1 679 ? -29.936 -8.343 62.966 1.00 90.19 679 GLY A C 1
ATOM 5395 O O . GLY A 1 679 ? -31.087 -8.771 62.990 1.00 90.19 679 GLY A O 1
ATOM 5396 N N . GLY A 1 680 ? -28.944 -8.937 63.622 1.00 91.75 680 GLY A N 1
ATOM 5397 C CA . GLY A 1 680 ? -29.058 -10.031 64.588 1.00 91.75 680 GLY A CA 1
ATOM 5398 C C . GLY A 1 680 ? -29.263 -9.586 66.039 1.00 91.75 680 GLY A C 1
ATOM 5399 O O . GLY A 1 680 ? -29.815 -10.357 66.824 1.00 91.75 680 GLY A O 1
ATOM 5400 N N . ASP A 1 681 ? -28.900 -8.351 66.380 1.00 95.62 681 ASP A N 1
ATOM 5401 C CA . ASP A 1 681 ? -29.034 -7.840 67.746 1.00 95.62 681 ASP A CA 1
ATOM 5402 C C . ASP A 1 681 ? -30.492 -7.748 68.231 1.00 95.62 681 ASP A C 1
ATOM 5404 O O . ASP A 1 681 ? -31.423 -7.427 67.480 1.00 95.62 681 ASP A O 1
ATOM 5408 N N . LEU A 1 682 ? -30.690 -7.955 69.535 1.00 94.94 682 LEU A N 1
ATOM 5409 C CA . LEU A 1 682 ? -31.943 -7.694 70.237 1.00 94.94 682 LEU A CA 1
ATOM 5410 C C . LEU A 1 682 ? -31.736 -7.139 71.635 1.00 94.94 682 LEU A C 1
ATOM 5412 O O . LEU A 1 682 ? -30.767 -7.440 72.320 1.00 94.94 682 LEU A O 1
ATOM 5416 N N . TYR A 1 683 ? -32.768 -6.451 72.108 1.00 96.38 683 TYR A N 1
ATOM 5417 C CA . TYR A 1 683 ? -33.006 -6.249 73.526 1.00 96.38 683 TYR A CA 1
ATOM 5418 C C . TYR A 1 683 ? -34.494 -6.376 73.839 1.00 96.38 683 TYR A C 1
ATOM 5420 O O . TYR A 1 683 ? -35.370 -6.240 72.972 1.00 96.38 683 TYR A O 1
ATOM 5428 N N . ASP A 1 684 ? -34.791 -6.644 75.102 1.00 94.94 684 ASP A N 1
ATOM 5429 C CA . ASP A 1 684 ? -36.151 -6.629 75.607 1.00 94.94 684 ASP A CA 1
ATOM 5430 C C . ASP A 1 684 ? -36.173 -6.314 77.097 1.00 94.94 684 ASP A C 1
ATOM 5432 O O . ASP A 1 684 ? -35.215 -6.580 77.820 1.00 94.94 684 ASP A O 1
ATOM 5436 N N . PHE A 1 685 ? -37.286 -5.769 77.567 1.00 94.19 685 PHE A N 1
ATOM 5437 C CA . PHE A 1 685 ? -37.488 -5.525 78.986 1.00 94.19 685 PHE A CA 1
ATOM 5438 C C . PHE A 1 685 ? -38.972 -5.563 79.342 1.00 94.19 685 PHE A C 1
ATOM 5440 O O . PHE A 1 685 ? -39.842 -5.199 78.541 1.00 94.19 685 PHE A O 1
ATOM 5447 N N . PHE A 1 686 ? -39.280 -6.084 80.526 1.00 92.56 686 PHE A N 1
ATOM 5448 C CA . PHE A 1 686 ? -40.645 -6.264 80.999 1.00 92.56 686 PHE A CA 1
ATOM 5449 C C . PHE A 1 686 ? -40.727 -6.627 82.468 1.00 92.56 686 PHE A C 1
ATOM 5451 O O . PHE A 1 686 ? -39.807 -7.180 83.054 1.00 92.56 686 PHE A O 1
ATOM 5458 N N . PHE A 1 687 ? -41.895 -6.375 83.038 1.00 91.81 687 PHE A N 1
ATOM 5459 C CA . PHE A 1 687 ? -42.241 -6.838 84.368 1.00 91.81 687 PHE A CA 1
ATOM 5460 C C . PHE A 1 687 ? -42.610 -8.322 84.358 1.00 91.81 687 PHE A C 1
ATOM 5462 O O . PHE A 1 687 ? -43.419 -8.757 83.534 1.00 91.81 687 PHE A O 1
ATOM 5469 N N . LEU A 1 688 ? -42.021 -9.079 85.283 1.00 89.38 688 LEU A N 1
ATOM 5470 C CA . LEU A 1 688 ? -42.424 -10.453 85.594 1.00 89.38 688 LEU A CA 1
ATOM 5471 C C . LEU A 1 688 ? -43.612 -10.462 86.564 1.00 89.38 688 LEU A C 1
ATOM 5473 O O . LEU A 1 688 ? -44.499 -11.304 86.446 1.00 89.38 688 LEU A O 1
ATOM 5477 N N . ASP A 1 689 ? -43.635 -9.492 87.481 1.00 89.06 689 ASP A N 1
ATOM 5478 C CA . ASP A 1 689 ? -44.735 -9.172 88.393 1.00 89.06 689 ASP A CA 1
ATOM 5479 C C . ASP A 1 689 ? -44.702 -7.671 88.780 1.00 89.06 689 ASP A C 1
ATOM 5481 O O . ASP A 1 689 ? -44.143 -6.852 88.054 1.00 89.06 689 ASP A O 1
ATOM 5485 N N . GLU A 1 690 ? -45.318 -7.269 89.897 1.00 87.50 690 GLU A N 1
ATOM 5486 C CA . GLU A 1 690 ? -45.364 -5.861 90.317 1.00 87.50 690 GLU A CA 1
ATOM 5487 C C . GLU A 1 690 ? -44.007 -5.254 90.725 1.00 87.50 690 GLU A C 1
ATOM 5489 O O . GLU A 1 690 ? -43.867 -4.030 90.631 1.00 87.50 690 GLU A O 1
ATOM 5494 N N . SER A 1 691 ? -43.018 -6.047 91.151 1.00 89.81 691 SER A N 1
ATOM 5495 C CA . SER A 1 691 ? -41.727 -5.553 91.666 1.00 89.81 691 SER A CA 1
ATOM 5496 C C . SER A 1 691 ? -40.510 -6.064 90.900 1.00 89.81 691 SER A C 1
ATOM 5498 O O . SER A 1 691 ? -39.459 -5.432 90.967 1.00 89.81 691 SER A O 1
ATOM 5500 N N . HIS A 1 692 ? -40.631 -7.164 90.159 1.00 92.50 692 HIS A N 1
ATOM 5501 C CA . HIS A 1 692 ? -39.525 -7.780 89.436 1.00 92.50 692 HIS A CA 1
ATOM 5502 C C . HIS A 1 692 ? -39.494 -7.322 87.983 1.00 92.50 692 HIS A C 1
ATOM 5504 O O . HIS A 1 692 ? -40.404 -7.591 87.190 1.00 92.50 692 HIS A O 1
ATOM 5510 N N . PHE A 1 693 ? -38.410 -6.644 87.633 1.00 94.12 693 PHE A N 1
ATOM 5511 C CA . PHE A 1 693 ? -38.171 -6.102 86.311 1.00 94.12 693 PHE A CA 1
ATOM 5512 C C . PHE A 1 693 ? -37.080 -6.900 85.596 1.00 94.12 693 PHE A C 1
ATOM 5514 O O . PHE A 1 693 ? -35.943 -6.983 86.054 1.00 94.12 693 PHE A O 1
ATOM 5521 N N . CYS A 1 694 ? -37.439 -7.500 84.467 1.00 94.94 694 CYS A N 1
ATOM 5522 C CA . CYS A 1 694 ? -36.543 -8.244 83.599 1.00 94.94 694 CYS A CA 1
ATOM 5523 C C . CYS A 1 694 ? -36.028 -7.336 82.482 1.00 94.94 694 CYS A C 1
ATOM 5525 O O . CYS A 1 694 ? -36.806 -6.627 81.844 1.00 94.94 694 CYS A O 1
ATOM 5527 N N . PHE A 1 695 ? -34.738 -7.423 82.185 1.00 95.62 695 PHE A N 1
ATOM 5528 C CA . PHE A 1 695 ? -34.104 -6.803 81.028 1.00 95.62 695 PHE A CA 1
ATOM 5529 C C . PHE A 1 695 ? -33.106 -7.777 80.407 1.00 95.62 695 PHE A C 1
ATOM 5531 O O . PHE A 1 695 ? -32.468 -8.564 81.105 1.00 95.62 695 PHE A O 1
ATOM 5538 N N . ALA A 1 696 ? -32.999 -7.756 79.086 1.00 96.06 696 ALA A N 1
ATOM 5539 C CA . ALA A 1 696 ? -32.159 -8.676 78.344 1.00 96.06 696 ALA A CA 1
ATOM 5540 C C . ALA A 1 696 ? -31.596 -8.021 77.087 1.00 96.06 696 ALA A C 1
ATOM 5542 O O . ALA A 1 696 ? -32.227 -7.139 76.498 1.00 96.06 696 ALA A O 1
ATOM 5543 N N . ILE A 1 697 ? -30.439 -8.509 76.663 1.00 97.50 697 ILE A N 1
ATOM 5544 C CA . ILE A 1 697 ? -29.790 -8.165 75.400 1.00 97.50 697 ILE A CA 1
ATOM 5545 C C . ILE A 1 697 ? -29.194 -9.440 74.803 1.00 97.50 697 ILE A C 1
ATOM 5547 O O . ILE A 1 697 ? -28.828 -10.367 75.532 1.00 97.50 697 ILE A O 1
ATOM 5551 N N . GLY A 1 698 ? -29.107 -9.501 73.484 1.00 95.31 698 GLY A N 1
ATOM 5552 C CA . GLY A 1 698 ? -28.384 -10.566 72.816 1.00 95.31 698 GLY A CA 1
ATOM 5553 C C . GLY A 1 698 ? -27.946 -10.182 71.420 1.00 95.31 698 GLY A C 1
ATOM 5554 O O . GLY A 1 698 ? -28.513 -9.271 70.822 1.00 95.31 698 GLY A O 1
ATOM 5555 N N . ASP A 1 699 ? -26.961 -10.917 70.929 1.00 95.69 699 ASP A N 1
ATOM 5556 C CA . ASP A 1 699 ? -26.393 -10.780 69.592 1.00 95.69 699 ASP A CA 1
ATOM 5557 C C . ASP A 1 699 ? -26.351 -12.157 68.918 1.00 95.69 699 ASP A C 1
ATOM 5559 O O . ASP A 1 699 ? -25.856 -13.142 69.476 1.00 95.69 699 ASP A O 1
ATOM 5563 N N . VAL A 1 700 ? -26.948 -12.230 67.732 1.00 93.12 700 VAL A N 1
ATOM 5564 C CA . VAL A 1 700 ? -27.059 -13.444 66.932 1.00 93.12 700 VAL A CA 1
ATOM 5565 C C . VAL A 1 700 ? -25.911 -13.505 65.936 1.00 93.12 700 VAL A C 1
ATOM 5567 O O . VAL A 1 700 ? -25.787 -12.650 65.068 1.00 93.12 700 VAL A O 1
ATOM 5570 N N . ALA A 1 701 ? -25.196 -14.627 65.927 1.00 88.19 701 ALA A N 1
ATOM 5571 C CA . ALA A 1 701 ? -24.123 -14.883 64.981 1.00 88.19 701 ALA A CA 1
ATOM 5572 C C . ALA A 1 701 ? -24.575 -14.728 63.519 1.00 88.19 701 ALA A C 1
ATOM 5574 O O . ALA A 1 701 ? -25.429 -15.470 63.033 1.00 88.19 701 ALA A O 1
ATOM 5575 N N . GLY A 1 702 ? -23.948 -13.811 62.785 1.00 83.00 702 GLY A N 1
ATOM 5576 C CA . GLY A 1 702 ? -24.272 -13.525 61.386 1.00 83.00 702 GLY A CA 1
ATOM 5577 C C . GLY A 1 702 ? -24.991 -12.188 61.217 1.00 83.00 702 GLY A C 1
ATOM 5578 O O . GLY A 1 702 ? -25.138 -11.423 62.152 1.00 83.00 702 GLY A O 1
ATOM 5579 N N . LYS A 1 703 ? -25.376 -11.841 59.981 1.00 79.94 703 LYS A N 1
ATOM 5580 C CA . LYS A 1 703 ? -25.907 -10.503 59.641 1.00 79.94 703 LYS A CA 1
ATOM 5581 C C . LYS A 1 703 ? -27.004 -10.599 58.595 1.00 79.94 703 LYS A C 1
ATOM 5583 O O . LYS A 1 703 ? -26.994 -11.507 57.759 1.00 79.94 703 LYS A O 1
ATOM 5588 N N . GLY A 1 704 ? -27.887 -9.606 58.545 1.00 84.31 704 GLY A N 1
ATOM 5589 C CA . GLY A 1 704 ? -28.966 -9.563 57.561 1.00 84.31 704 GLY A CA 1
ATOM 5590 C C . GLY A 1 704 ? -30.151 -10.460 57.932 1.00 84.31 704 GLY A C 1
ATOM 5591 O O . GLY A 1 704 ? -30.371 -10.790 59.094 1.00 84.31 704 GLY A O 1
ATOM 5592 N N . VAL A 1 705 ? -30.941 -10.843 56.924 1.00 83.88 705 VAL A N 1
ATOM 5593 C CA . VAL A 1 705 ? -32.259 -11.485 57.108 1.00 83.88 705 VAL A CA 1
ATOM 5594 C C . VAL A 1 705 ? -32.228 -12.775 57.951 1.00 83.88 705 VAL A C 1
ATOM 5596 O O . VAL A 1 705 ? -33.106 -12.937 58.793 1.00 83.88 705 VAL A O 1
ATOM 5599 N N . PRO A 1 706 ? -31.258 -13.701 57.798 1.00 83.06 706 PRO A N 1
ATOM 5600 C CA . PRO A 1 706 ? -31.230 -14.909 58.628 1.00 83.06 706 PRO A CA 1
ATOM 5601 C C . PRO A 1 706 ? -31.023 -14.615 60.121 1.00 83.06 706 PRO A C 1
ATOM 5603 O O . PRO A 1 706 ? -31.687 -15.224 60.959 1.00 83.06 706 PRO A O 1
ATOM 5606 N N . ALA A 1 707 ? -30.148 -13.657 60.446 1.00 86.81 707 ALA A N 1
ATOM 5607 C CA . ALA A 1 707 ? -29.874 -13.265 61.826 1.00 86.81 707 ALA A CA 1
ATOM 5608 C C . ALA A 1 707 ? -31.094 -12.577 62.460 1.00 86.81 707 ALA A C 1
ATOM 5610 O O . ALA A 1 707 ? -31.472 -12.922 63.576 1.00 86.81 707 ALA A O 1
ATOM 5611 N N . SER A 1 708 ? -31.799 -11.714 61.715 1.00 86.12 708 SER A N 1
ATOM 5612 C CA . SER A 1 708 ? -33.000 -11.027 62.221 1.00 86.12 708 SER A CA 1
ATOM 5613 C C . SER A 1 708 ? -34.189 -11.957 62.485 1.00 86.12 708 SER A C 1
ATOM 5615 O O . SER A 1 708 ? -34.987 -11.713 63.393 1.00 86.12 708 SER A O 1
ATOM 5617 N N . LEU A 1 709 ? -34.308 -13.061 61.741 1.00 85.00 709 LEU A N 1
ATOM 5618 C CA . LEU A 1 709 ? -35.307 -14.098 62.019 1.00 85.00 709 LEU A CA 1
ATOM 5619 C C . LEU A 1 709 ? -34.977 -14.866 63.302 1.00 85.00 709 LEU A C 1
ATOM 5621 O O . LEU A 1 709 ? -35.856 -15.088 64.135 1.00 85.00 709 LEU A O 1
ATOM 5625 N N . TYR A 1 710 ? -33.712 -15.245 63.482 1.00 85.06 710 TYR A N 1
ATOM 5626 C CA . TYR A 1 710 ? -33.258 -15.960 64.676 1.00 85.06 710 TYR A CA 1
ATOM 5627 C C . TYR A 1 710 ? -33.321 -15.074 65.934 1.00 85.06 710 TYR A C 1
ATOM 5629 O O . TYR A 1 710 ? -33.697 -15.534 67.015 1.00 85.06 710 TYR A O 1
ATOM 5637 N N . MET A 1 711 ? -33.074 -13.775 65.769 1.00 90.81 711 MET A N 1
ATOM 5638 C CA . MET A 1 711 ? -33.312 -12.726 66.758 1.00 90.81 711 MET A CA 1
ATOM 5639 C C . MET A 1 711 ? -34.779 -12.719 67.220 1.00 90.81 711 MET A C 1
ATOM 5641 O O . MET A 1 711 ? -35.061 -12.829 68.417 1.00 90.81 711 MET A O 1
ATOM 5645 N N . ALA A 1 712 ? -35.732 -12.670 66.279 1.00 84.69 712 ALA A N 1
ATOM 5646 C CA . ALA A 1 712 ? -37.162 -12.654 66.595 1.00 84.69 712 ALA A CA 1
ATOM 5647 C C . ALA A 1 712 ? -37.620 -13.938 67.314 1.00 84.69 712 ALA A C 1
ATOM 5649 O O . ALA A 1 712 ? -38.430 -13.876 68.246 1.00 84.69 712 ALA A O 1
ATOM 5650 N N . ILE A 1 713 ? -37.069 -15.097 66.927 1.00 86.25 713 ILE A N 1
ATOM 5651 C CA . ILE A 1 713 ? -37.285 -16.378 67.619 1.00 86.25 713 ILE A CA 1
ATOM 5652 C C . ILE A 1 713 ? -36.760 -16.296 69.056 1.00 86.25 713 ILE A C 1
ATOM 5654 O O . ILE A 1 713 ? -37.496 -16.615 69.989 1.00 86.25 713 ILE A O 1
ATOM 5658 N N . THR A 1 714 ? -35.533 -15.810 69.250 1.00 88.94 714 THR A N 1
ATOM 5659 C CA . THR A 1 714 ? -34.901 -15.679 70.574 1.00 88.94 714 THR A CA 1
ATOM 5660 C C . THR A 1 714 ? -35.716 -14.774 71.496 1.00 88.94 714 THR A C 1
ATOM 5662 O O . THR A 1 714 ? -36.029 -15.166 72.620 1.00 88.94 714 THR A O 1
ATOM 5665 N N . LYS A 1 715 ? -36.155 -13.605 71.012 1.00 89.00 715 LYS A N 1
ATOM 5666 C CA . LYS A 1 715 ? -37.035 -12.709 71.776 1.00 89.00 715 LYS A CA 1
ATOM 5667 C C . LYS A 1 715 ? -38.368 -13.375 72.134 1.00 89.00 715 LYS A C 1
ATOM 5669 O O . LYS A 1 715 ? -38.852 -13.247 73.259 1.00 89.00 715 LYS A O 1
ATOM 5674 N N . THR A 1 716 ? -38.977 -14.090 71.190 1.00 85.75 716 THR A N 1
ATOM 5675 C CA . THR A 1 716 ? -40.248 -14.792 71.430 1.00 85.75 716 THR A CA 1
ATOM 5676 C C . THR A 1 716 ? -40.082 -15.873 72.497 1.00 85.75 716 THR A C 1
ATOM 5678 O O . THR A 1 716 ? -40.929 -16.002 73.381 1.00 85.75 716 THR A O 1
ATOM 5681 N N . LEU A 1 717 ? -38.967 -16.609 72.467 1.00 88.12 717 LEU A N 1
ATOM 5682 C CA . LEU A 1 717 ? -38.625 -17.598 73.487 1.00 88.12 717 LEU A CA 1
ATOM 5683 C C . LEU A 1 717 ? -38.373 -16.953 74.850 1.00 88.12 717 LEU A C 1
ATOM 5685 O O . LEU A 1 717 ? -38.884 -17.471 75.839 1.00 88.12 717 LEU A O 1
ATOM 5689 N N . LEU A 1 718 ? -37.680 -15.812 74.912 1.00 90.06 718 LEU A N 1
ATOM 5690 C CA . LEU A 1 718 ? -37.518 -15.051 76.154 1.00 90.06 718 LEU A CA 1
ATOM 5691 C C . LEU A 1 718 ? -38.880 -14.719 76.769 1.00 90.06 718 LEU A C 1
ATOM 5693 O O . LEU A 1 718 ? -39.104 -14.974 77.948 1.00 90.06 718 LEU A O 1
ATOM 5697 N N . ARG A 1 719 ? -39.817 -14.194 75.974 1.00 86.75 719 ARG A N 1
ATOM 5698 C CA . ARG A 1 719 ? -41.167 -13.866 76.456 1.00 86.75 719 ARG A CA 1
ATOM 5699 C C . ARG A 1 719 ? -41.950 -15.104 76.889 1.00 86.75 719 ARG A C 1
ATOM 5701 O O . ARG A 1 719 ? -42.633 -15.059 77.907 1.00 86.75 719 ARG A O 1
ATOM 5708 N N . ALA A 1 720 ? -41.840 -16.204 76.146 1.00 85.19 720 ALA A N 1
ATOM 5709 C CA . ALA A 1 720 ? -42.563 -17.440 76.434 1.00 85.19 720 ALA A CA 1
ATOM 5710 C C . ALA A 1 720 ? -42.020 -18.196 77.659 1.00 85.19 720 ALA A C 1
ATOM 5712 O O . ALA A 1 720 ? -42.804 -18.786 78.398 1.00 85.19 720 ALA A O 1
ATOM 5713 N N . LYS A 1 721 ? -40.696 -18.207 77.863 1.00 83.56 721 LYS A N 1
ATOM 5714 C CA . LYS A 1 721 ? -40.016 -18.919 78.962 1.00 83.56 721 LYS A CA 1
ATOM 5715 C C . LYS A 1 721 ? -39.808 -18.052 80.201 1.00 83.56 721 LYS A C 1
ATOM 5717 O O . LYS A 1 721 ? -39.806 -18.572 81.310 1.00 83.56 721 LYS A O 1
ATOM 5722 N N . GLY A 1 722 ? -39.664 -16.742 80.016 1.00 77.94 722 GLY A N 1
ATOM 5723 C CA . GLY A 1 722 ? -39.545 -15.773 81.102 1.00 77.94 722 GLY A CA 1
ATOM 5724 C C . GLY A 1 722 ? -40.856 -15.549 81.851 1.00 77.94 722 GLY A C 1
ATOM 5725 O O . GLY A 1 722 ? -40.835 -15.257 83.041 1.00 77.94 722 GLY A O 1
ATOM 5726 N N . ALA A 1 723 ? -42.009 -15.733 81.197 1.00 68.50 723 ALA A N 1
ATOM 5727 C CA . ALA A 1 723 ? -43.311 -15.603 81.843 1.00 68.50 723 ALA A CA 1
ATOM 5728 C C . ALA A 1 723 ? -43.470 -16.613 83.001 1.00 68.50 723 ALA A C 1
ATOM 5730 O O . ALA A 1 723 ? -43.694 -17.802 82.784 1.00 68.50 723 ALA A O 1
ATOM 5731 N N . GLY A 1 724 ? -43.385 -16.124 84.243 1.00 67.44 724 GLY A N 1
ATOM 5732 C CA . GLY A 1 724 ? -43.638 -16.907 85.458 1.00 67.44 724 GLY A CA 1
ATOM 5733 C C . GLY A 1 724 ? -42.412 -17.551 86.118 1.00 67.44 724 GLY A C 1
ATOM 5734 O O . GLY A 1 724 ? -42.592 -18.382 87.010 1.00 67.44 724 GLY A O 1
ATOM 5735 N N . SER A 1 725 ? -41.184 -17.188 85.731 1.00 78.62 725 SER A N 1
ATOM 5736 C CA . SER A 1 725 ? -39.961 -17.620 86.424 1.00 78.62 725 SER A CA 1
ATOM 5737 C C . SER A 1 725 ? -39.141 -16.425 86.908 1.00 78.62 725 SER A C 1
ATOM 5739 O O . SER A 1 725 ? -38.924 -15.490 86.151 1.00 78.62 725 SER A O 1
ATOM 5741 N N . MET A 1 726 ? -38.667 -16.479 88.157 1.00 85.31 726 MET A N 1
ATOM 5742 C CA . MET A 1 726 ? -37.730 -15.498 88.733 1.00 85.31 726 MET A CA 1
ATOM 5743 C C . MET A 1 726 ? -36.272 -15.981 88.694 1.00 85.31 726 MET A C 1
ATOM 5745 O O . MET A 1 726 ? -35.399 -15.322 89.242 1.00 85.31 726 MET A O 1
ATOM 5749 N N . ASP A 1 727 ? -36.020 -17.148 88.092 1.00 90.56 727 ASP A N 1
ATOM 5750 C CA . ASP A 1 727 ? -34.696 -17.770 88.015 1.00 90.56 727 ASP A CA 1
ATOM 5751 C C . ASP A 1 727 ? -34.095 -17.503 86.631 1.00 90.56 727 ASP A C 1
ATOM 5753 O O . ASP A 1 727 ? -34.461 -18.131 85.629 1.00 90.56 727 ASP A O 1
ATOM 5757 N N . SER A 1 728 ? -33.173 -16.543 86.586 1.00 92.56 728 SER A N 1
ATOM 5758 C CA . SER A 1 728 ? -32.491 -16.111 85.359 1.00 92.56 728 SER A CA 1
ATOM 5759 C C . SER A 1 728 ? -31.747 -17.262 84.668 1.00 92.56 728 SER A C 1
ATOM 5761 O O . SER A 1 728 ? -31.817 -17.409 83.445 1.00 92.56 728 SER A O 1
ATOM 5763 N N . GLY A 1 729 ? -31.093 -18.132 85.444 1.00 91.38 729 GLY A N 1
ATOM 5764 C CA . GLY A 1 729 ? -30.357 -19.288 84.935 1.00 91.38 729 GLY A CA 1
ATOM 5765 C C . GLY A 1 729 ? -31.283 -20.346 84.339 1.00 91.38 729 GLY A C 1
ATOM 5766 O O . GLY A 1 729 ? -30.985 -20.930 83.291 1.00 91.38 729 GLY A O 1
ATOM 5767 N N . ARG A 1 730 ? -32.453 -20.566 84.949 1.00 90.69 730 ARG A N 1
ATOM 5768 C CA . ARG A 1 730 ? -33.481 -21.466 84.412 1.00 90.69 730 ARG A CA 1
ATOM 5769 C C . ARG A 1 730 ? -34.053 -20.955 83.094 1.00 90.69 730 ARG A C 1
ATOM 5771 O O . ARG A 1 730 ? -34.167 -21.753 82.164 1.00 90.69 730 ARG A O 1
ATOM 5778 N N . ILE A 1 731 ? -34.380 -19.665 82.997 1.00 92.69 731 ILE A N 1
ATOM 5779 C CA . ILE A 1 731 ? -34.914 -19.065 81.762 1.00 92.69 731 ILE A CA 1
ATOM 5780 C C . ILE A 1 731 ? -33.929 -19.277 80.612 1.00 92.69 731 ILE A C 1
ATOM 5782 O O . ILE A 1 731 ? -34.309 -19.832 79.580 1.00 92.69 731 ILE A O 1
ATOM 5786 N N . ILE A 1 732 ? -32.653 -18.928 80.813 1.00 92.25 732 ILE A N 1
ATOM 5787 C CA . ILE A 1 732 ? -31.611 -19.131 79.799 1.00 92.25 732 ILE A CA 1
ATOM 5788 C C . ILE A 1 732 ? -31.449 -20.616 79.449 1.00 92.25 732 ILE A C 1
ATOM 5790 O O . ILE A 1 732 ? -31.340 -20.958 78.274 1.00 92.25 732 ILE A O 1
ATOM 5794 N N . THR A 1 733 ? -31.494 -21.519 80.430 1.00 91.75 733 THR A N 1
ATOM 5795 C CA . THR A 1 733 ? -31.386 -22.968 80.181 1.00 91.75 733 THR A CA 1
ATOM 5796 C C . THR A 1 733 ? -32.538 -23.489 79.311 1.00 91.75 733 THR A C 1
ATOM 5798 O O . THR A 1 733 ? -32.316 -24.267 78.383 1.00 91.75 733 THR A O 1
ATOM 5801 N N . GLU A 1 734 ? -33.776 -23.061 79.571 1.00 90.44 734 GLU A N 1
ATOM 5802 C CA . GLU A 1 734 ? -34.942 -23.455 78.767 1.00 90.44 734 GLU A CA 1
ATOM 5803 C C . GLU A 1 734 ? -34.926 -22.829 77.362 1.00 90.44 734 GLU A C 1
ATOM 5805 O O . GLU A 1 734 ? -35.342 -23.475 76.391 1.00 90.44 734 GLU A O 1
ATOM 5810 N N . MET A 1 735 ? -34.414 -21.600 77.233 1.00 91.81 735 MET A N 1
ATOM 5811 C CA . MET A 1 735 ? -34.158 -20.971 75.936 1.00 91.81 735 MET A CA 1
ATOM 5812 C C . MET A 1 735 ? -33.099 -21.747 75.150 1.00 91.81 735 MET A C 1
ATOM 5814 O O . MET A 1 735 ? -33.348 -22.084 73.995 1.00 91.81 735 MET A O 1
ATOM 5818 N N . ASN A 1 736 ? -31.971 -22.107 75.775 1.00 92.50 736 ASN A N 1
ATOM 5819 C CA . ASN A 1 736 ? -30.906 -22.872 75.128 1.00 92.50 736 ASN A CA 1
ATOM 5820 C C . ASN A 1 736 ? -31.420 -24.203 74.578 1.00 92.50 736 ASN A C 1
ATOM 5822 O O . ASN A 1 736 ? -31.195 -24.489 73.413 1.00 92.50 736 ASN A O 1
ATOM 5826 N N . LYS A 1 737 ? -32.176 -24.971 75.377 1.00 89.31 737 LYS A N 1
ATOM 5827 C CA . LYS A 1 737 ? -32.782 -26.243 74.939 1.00 89.31 737 LYS A CA 1
ATOM 5828 C C . LYS A 1 737 ? -33.697 -26.080 73.728 1.00 89.31 737 LYS A C 1
ATOM 5830 O O . LYS A 1 737 ? -33.756 -26.952 72.869 1.00 89.31 737 LYS A O 1
ATOM 5835 N N . SER A 1 738 ? -34.423 -24.964 73.667 1.00 88.25 738 SER A N 1
ATOM 5836 C CA . SER A 1 738 ? -35.315 -24.668 72.542 1.00 88.25 738 SER A CA 1
ATOM 5837 C C . SER A 1 738 ? -34.533 -24.268 71.285 1.00 88.25 738 SER A C 1
ATOM 5839 O O . SER A 1 738 ? -34.961 -24.591 70.185 1.00 88.25 738 SER A O 1
ATOM 5841 N N . LEU A 1 739 ? -33.401 -23.575 71.448 1.00 88.19 739 LEU A N 1
ATOM 5842 C CA . LEU A 1 739 ? -32.555 -23.093 70.353 1.00 88.19 739 LEU A CA 1
ATOM 5843 C C . LEU A 1 739 ? -31.555 -24.142 69.842 1.00 88.19 739 LEU A C 1
ATOM 5845 O O . LEU A 1 739 ? -31.195 -24.110 68.672 1.00 88.19 739 LEU A O 1
ATOM 5849 N N . SER A 1 740 ? -31.088 -25.063 70.690 1.00 87.25 740 SER A N 1
ATOM 5850 C CA . SER A 1 740 ? -30.148 -26.127 70.312 1.00 87.25 740 SER A CA 1
ATOM 5851 C C . SER A 1 740 ? -30.840 -27.308 69.620 1.00 87.25 740 SER A C 1
ATOM 5853 O O . SER A 1 740 ? -30.212 -28.001 68.817 1.00 87.25 740 SER A O 1
ATOM 5855 N N . SER A 1 741 ? -32.133 -27.523 69.890 1.00 79.69 741 SER A N 1
ATOM 5856 C CA . SER A 1 741 ? -32.945 -28.552 69.234 1.00 79.69 741 SER A CA 1
ATOM 5857 C C . SER A 1 741 ? -33.094 -28.245 67.741 1.00 79.69 741 SER A C 1
ATOM 5859 O O . SER A 1 741 ? -33.637 -27.212 67.365 1.00 79.69 741 SER A O 1
ATOM 5861 N N . ASP A 1 742 ? -32.635 -29.156 66.879 1.00 67.06 742 ASP A N 1
ATOM 5862 C CA . ASP A 1 742 ? -32.742 -29.062 65.414 1.00 67.06 742 ASP A CA 1
ATOM 5863 C C . ASP A 1 742 ? -32.063 -27.830 64.763 1.00 67.06 742 ASP A C 1
ATOM 5865 O O . ASP A 1 742 ? -32.452 -27.391 63.675 1.00 67.06 742 ASP A O 1
ATOM 5869 N N . ASN A 1 743 ? -30.985 -27.305 65.364 1.00 76.81 743 ASN A N 1
ATOM 5870 C CA . ASN A 1 743 ? -30.198 -26.179 64.833 1.00 76.81 743 ASN A CA 1
ATOM 5871 C C . ASN A 1 743 ? -29.298 -26.554 63.631 1.00 76.81 743 ASN A C 1
ATOM 5873 O O . ASN A 1 743 ? -28.071 -26.435 63.662 1.00 76.81 743 ASN A O 1
ATOM 5877 N N . SER A 1 744 ? -29.909 -26.999 62.531 1.00 69.81 744 SER A N 1
ATOM 5878 C CA . SER A 1 744 ? -29.214 -27.330 61.271 1.00 69.81 744 SER A CA 1
ATOM 5879 C C . SER A 1 744 ? -28.496 -26.139 60.622 1.00 69.81 744 SER A C 1
ATOM 5881 O O . SER A 1 744 ? -27.594 -26.327 59.808 1.00 69.81 744 SER A O 1
ATOM 5883 N N . THR A 1 745 ? -28.884 -24.916 60.990 1.00 70.69 745 THR A N 1
ATOM 5884 C CA . THR A 1 745 ? -28.281 -23.665 60.521 1.00 70.69 745 THR A CA 1
ATOM 5885 C C . THR A 1 745 ? -27.001 -23.284 61.264 1.00 70.69 745 THR A C 1
ATOM 5887 O O . THR A 1 745 ? -26.328 -22.353 60.831 1.00 70.69 745 THR A O 1
ATOM 5890 N N . CYS A 1 746 ? -26.660 -23.978 62.360 1.00 80.44 746 CYS A N 1
ATOM 5891 C CA . CYS A 1 746 ? -25.515 -23.677 63.231 1.00 80.44 746 CYS A CA 1
ATOM 5892 C C . CYS A 1 746 ? -25.461 -22.208 63.703 1.00 80.44 746 CYS A C 1
ATOM 5894 O O . CYS A 1 746 ? -24.381 -21.672 63.949 1.00 80.44 746 CYS A O 1
ATOM 5896 N N . MET A 1 747 ? -26.624 -21.558 63.820 1.00 84.62 747 MET A N 1
ATOM 5897 C CA . MET A 1 747 ? -26.754 -20.185 64.314 1.00 84.62 747 MET A CA 1
ATOM 5898 C C . MET A 1 747 ? -26.721 -20.205 65.838 1.00 84.62 747 MET A C 1
ATOM 5900 O O . MET A 1 747 ? -27.227 -21.134 66.459 1.00 84.62 747 MET A O 1
ATOM 5904 N N . PHE A 1 748 ? -26.155 -19.188 66.464 1.00 91.50 748 PHE A N 1
ATOM 5905 C CA . PHE A 1 748 ? -26.136 -19.083 67.918 1.00 91.50 748 PHE A CA 1
ATOM 5906 C C . PHE A 1 748 ? -26.359 -17.640 68.339 1.00 91.50 748 PHE A C 1
ATOM 5908 O O . PHE A 1 748 ? -26.248 -16.734 67.517 1.00 91.50 748 PHE A O 1
ATOM 5915 N N . VAL A 1 749 ? -26.707 -17.437 69.605 1.00 93.81 749 VAL A N 1
ATOM 5916 C CA . VAL A 1 749 ? -26.940 -16.105 70.166 1.00 93.81 749 VAL A CA 1
ATOM 5917 C C . VAL A 1 749 ? -26.183 -15.957 71.477 1.00 93.81 749 VAL A C 1
ATOM 5919 O O . VAL A 1 749 ? -26.347 -16.770 72.393 1.00 93.81 749 VAL A O 1
ATOM 5922 N N . THR A 1 750 ? -25.323 -14.944 71.562 1.00 95.06 750 THR A N 1
ATOM 5923 C CA . THR A 1 750 ? -24.776 -14.497 72.843 1.00 95.06 750 THR A CA 1
ATOM 5924 C C . THR A 1 750 ? -25.892 -13.766 73.579 1.00 95.06 750 THR A C 1
ATOM 5926 O O . THR A 1 750 ? -26.637 -13.001 72.969 1.00 95.06 750 THR A O 1
ATOM 5929 N N . PHE A 1 751 ? -26.098 -14.046 74.864 1.00 95.31 751 PHE A N 1
ATOM 5930 C CA . PHE A 1 751 ? -27.294 -13.552 75.551 1.00 95.31 751 PHE A CA 1
ATOM 5931 C C . PHE A 1 751 ? -27.033 -13.203 77.010 1.00 95.31 751 PHE A C 1
ATOM 5933 O O . PHE A 1 751 ? -26.423 -13.980 77.741 1.00 95.31 751 PHE A O 1
ATOM 5940 N N . PHE A 1 752 ? -27.554 -12.064 77.451 1.00 96.25 752 PHE A N 1
ATOM 5941 C CA . PHE A 1 752 ? -27.554 -11.650 78.846 1.00 96.25 752 PHE A CA 1
ATOM 5942 C C . PHE A 1 752 ? -28.986 -11.373 79.307 1.00 96.25 752 PHE A C 1
ATOM 5944 O O . PHE A 1 752 ? -29.753 -10.708 78.610 1.00 96.25 752 PHE A O 1
ATOM 5951 N N . ILE A 1 753 ? -29.331 -11.842 80.508 1.00 95.69 753 ILE A N 1
ATOM 5952 C CA . ILE A 1 753 ? -30.590 -11.519 81.187 1.00 95.69 753 ILE A CA 1
ATOM 5953 C C . ILE A 1 753 ? -30.312 -11.053 82.617 1.00 95.69 753 ILE A C 1
ATOM 5955 O O . ILE A 1 753 ? -29.504 -11.654 83.327 1.00 95.69 753 ILE A O 1
ATOM 5959 N N . GLY A 1 754 ? -31.021 -10.015 83.048 1.00 95.38 754 GLY A N 1
ATOM 5960 C CA . GLY A 1 754 ? -31.056 -9.530 84.421 1.00 95.38 754 GLY A CA 1
ATOM 5961 C C . GLY A 1 754 ? -32.494 -9.402 84.916 1.00 95.38 754 GLY A C 1
ATOM 5962 O O . GLY A 1 754 ? -33.370 -8.944 84.185 1.00 95.38 754 GLY A O 1
ATOM 5963 N N . ILE A 1 755 ? -32.735 -9.809 86.158 1.00 96.19 755 ILE A N 1
ATOM 5964 C CA . ILE A 1 755 ? -34.005 -9.678 86.872 1.00 96.19 755 ILE A CA 1
ATOM 5965 C C . ILE A 1 755 ? -33.722 -8.904 88.156 1.00 96.19 755 ILE A C 1
ATOM 5967 O O . ILE A 1 755 ? -33.062 -9.418 89.060 1.00 96.19 755 ILE A O 1
ATOM 5971 N N . ILE A 1 756 ? -34.202 -7.664 88.224 1.00 95.75 756 ILE A N 1
ATOM 5972 C CA . ILE A 1 756 ? -34.057 -6.804 89.399 1.00 95.75 756 ILE A CA 1
ATOM 5973 C C . ILE A 1 756 ? -35.363 -6.734 90.184 1.00 95.75 756 ILE A C 1
ATOM 5975 O O . ILE A 1 756 ? -36.417 -6.427 89.632 1.00 95.75 756 ILE A O 1
ATOM 5979 N N . ASP A 1 757 ? -35.286 -6.981 91.486 1.00 95.12 757 ASP A N 1
ATOM 5980 C CA . ASP A 1 757 ? -36.329 -6.597 92.431 1.00 95.12 757 ASP A CA 1
ATOM 5981 C C . ASP A 1 757 ? -36.195 -5.097 92.728 1.00 95.12 757 ASP A C 1
ATOM 5983 O O . ASP A 1 757 ? -35.252 -4.652 93.387 1.00 95.12 757 ASP A O 1
ATOM 5987 N N . LEU A 1 758 ? -37.150 -4.307 92.240 1.00 93.38 758 LEU A N 1
ATOM 5988 C CA . LEU A 1 758 ? -37.143 -2.850 92.366 1.00 93.38 758 LEU A CA 1
ATOM 5989 C C . LEU A 1 758 ? -37.350 -2.356 93.807 1.00 93.38 758 LEU A C 1
ATOM 5991 O O . LEU A 1 758 ? -37.087 -1.185 94.087 1.00 93.38 758 LEU A O 1
ATOM 5995 N N . VAL A 1 759 ? -37.808 -3.216 94.723 1.00 91.44 759 VAL A N 1
ATOM 5996 C CA . VAL A 1 759 ? -37.979 -2.881 96.144 1.00 91.44 759 VAL A CA 1
ATOM 5997 C C . VAL A 1 759 ? -36.656 -2.998 96.889 1.00 91.44 759 VAL A C 1
ATOM 599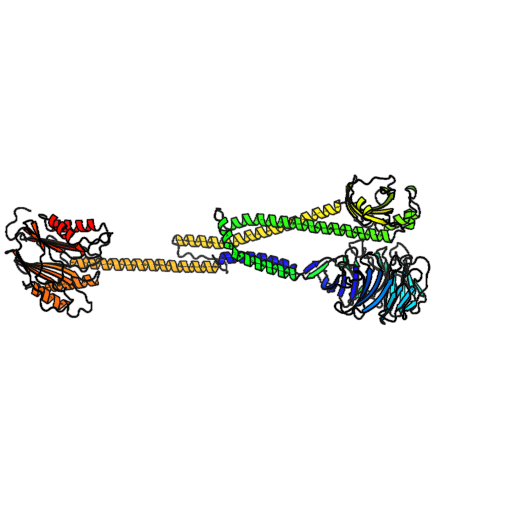9 O O . VAL A 1 759 ? -36.303 -2.113 97.669 1.00 91.44 759 VAL A O 1
ATOM 6002 N N . THR A 1 760 ? -35.920 -4.086 96.662 1.00 92.75 760 THR A N 1
ATOM 6003 C CA . THR A 1 760 ? -34.685 -4.389 97.404 1.00 92.75 760 THR A CA 1
ATOM 6004 C C . THR A 1 760 ? -33.410 -3.973 96.672 1.00 92.75 760 THR A C 1
ATOM 6006 O O . THR A 1 760 ? -32.358 -3.870 97.301 1.00 92.75 760 THR A O 1
ATOM 6009 N N . GLY A 1 761 ? -33.486 -3.741 95.360 1.00 93.31 761 GLY A N 1
ATOM 6010 C CA . GLY A 1 761 ? -32.326 -3.558 94.487 1.00 93.31 761 GLY A CA 1
ATOM 6011 C C . GLY A 1 761 ? -31.581 -4.862 94.185 1.00 93.31 761 GLY A C 1
ATOM 6012 O O . GLY A 1 761 ? -30.519 -4.819 93.565 1.00 93.31 761 GLY A O 1
ATOM 6013 N N . ALA A 1 762 ? -32.086 -6.021 94.622 1.00 95.75 762 ALA A N 1
ATOM 6014 C CA . ALA A 1 762 ? -31.455 -7.307 94.351 1.00 95.75 762 ALA A CA 1
ATOM 6015 C C . ALA A 1 762 ? -31.556 -7.646 92.857 1.00 95.75 762 ALA A C 1
ATOM 6017 O O . ALA A 1 762 ? -32.653 -7.732 92.311 1.00 95.75 762 ALA A O 1
ATOM 6018 N N . LEU A 1 763 ? -30.409 -7.852 92.211 1.00 95.62 763 LEU A N 1
ATOM 6019 C CA . LEU A 1 763 ? -30.293 -8.218 90.803 1.00 95.62 763 LEU A CA 1
ATOM 6020 C C . LEU A 1 763 ? -29.782 -9.656 90.696 1.00 95.62 763 LEU A C 1
ATOM 6022 O O . LEU A 1 763 ? -28.658 -9.955 91.107 1.00 95.62 763 LEU A O 1
ATOM 6026 N N . GLU A 1 764 ? -30.591 -10.530 90.106 1.00 95.00 764 GLU A N 1
ATOM 6027 C CA . GLU A 1 764 ? -30.161 -11.847 89.642 1.00 95.00 764 GLU A CA 1
ATOM 6028 C C . GLU A 1 764 ? -29.912 -11.803 88.132 1.00 95.00 764 GLU A C 1
ATOM 6030 O O . GLU A 1 764 ? -30.709 -11.232 87.391 1.00 95.00 764 GLU A O 1
ATOM 6035 N N . PHE A 1 765 ? -28.812 -12.379 87.658 1.00 95.06 765 PHE A N 1
ATOM 6036 C CA . PHE A 1 765 ? -28.445 -12.325 86.245 1.00 95.06 765 PHE A CA 1
ATOM 6037 C C . PHE A 1 765 ? -27.833 -13.629 85.750 1.00 95.06 765 PHE A C 1
ATOM 6039 O O . PHE A 1 765 ? -27.242 -14.393 86.511 1.00 95.06 765 PHE A O 1
ATOM 6046 N N . SER A 1 766 ? -27.912 -13.871 84.448 1.00 94.19 766 SER A N 1
ATOM 6047 C CA . SER A 1 766 ? -27.210 -14.978 83.807 1.00 94.19 766 SER A CA 1
ATOM 6048 C C . SER A 1 766 ? -26.674 -14.539 82.447 1.00 94.19 766 SER A C 1
ATOM 6050 O O . SER A 1 766 ? -27.323 -13.776 81.728 1.00 94.19 766 SER A O 1
ATOM 6052 N N . ASN A 1 767 ? -25.464 -14.993 82.123 1.00 93.75 767 ASN A N 1
ATOM 6053 C CA . ASN A 1 767 ? -24.745 -14.623 80.912 1.00 93.75 767 ASN A CA 1
ATOM 6054 C C . ASN A 1 767 ? -24.365 -15.888 80.123 1.00 93.75 767 ASN A C 1
ATOM 6056 O O . ASN A 1 767 ? -23.687 -16.781 80.635 1.00 93.75 767 ASN A O 1
ATOM 6060 N N . ALA A 1 768 ? -24.812 -15.950 78.872 1.00 93.31 768 ALA A N 1
ATOM 6061 C CA . ALA A 1 768 ? -24.525 -16.988 77.895 1.00 93.31 768 ALA A CA 1
ATOM 6062 C C . ALA A 1 768 ? -23.583 -16.449 76.808 1.00 93.31 768 ALA A C 1
ATOM 6064 O O . ALA A 1 768 ? -23.996 -16.212 75.674 1.00 93.31 768 ALA A O 1
ATOM 6065 N N . GLY A 1 769 ? -22.320 -16.227 77.173 1.00 90.62 769 GLY A N 1
ATOM 6066 C CA . GLY A 1 769 ? -21.253 -15.834 76.246 1.00 90.62 769 GLY A CA 1
ATOM 6067 C C . GLY A 1 769 ? -21.338 -14.401 75.709 1.00 90.62 769 GLY A C 1
ATOM 6068 O O . GLY A 1 769 ? -20.690 -14.105 74.713 1.00 90.62 769 GLY A O 1
ATOM 6069 N N . HIS A 1 770 ? -22.139 -13.536 76.330 1.00 94.38 770 HIS A N 1
ATOM 6070 C CA . HIS A 1 770 ? -22.284 -12.120 75.991 1.00 94.38 770 HIS A CA 1
ATOM 6071 C C . HIS A 1 770 ? -21.214 -11.258 76.685 1.00 94.38 770 HIS A C 1
ATOM 6073 O O . HIS A 1 770 ? -20.755 -11.645 77.769 1.00 94.38 770 HIS A O 1
ATOM 6079 N N . PRO A 1 771 ? -20.847 -10.076 76.146 1.00 92.69 771 PRO A N 1
ATOM 6080 C CA . PRO A 1 771 ? -20.027 -9.109 76.873 1.00 92.69 771 PRO A CA 1
ATOM 6081 C C . PRO A 1 771 ? -20.566 -8.832 78.284 1.00 92.69 771 PRO A C 1
ATOM 6083 O O . PRO A 1 771 ? -21.778 -8.747 78.505 1.00 92.69 771 PRO A O 1
ATOM 6086 N N . TYR A 1 772 ? -19.667 -8.734 79.269 1.00 93.31 772 TYR A N 1
ATOM 6087 C CA . TYR A 1 772 ? -20.072 -8.508 80.657 1.00 93.31 772 TYR A CA 1
ATOM 6088 C C . TYR A 1 772 ? -20.653 -7.093 80.826 1.00 93.31 772 TYR A C 1
ATOM 6090 O O . TYR A 1 772 ? -19.984 -6.122 80.457 1.00 93.31 772 TYR A O 1
ATOM 6098 N N . PRO A 1 773 ? -21.854 -6.945 81.420 1.00 94.94 773 PRO A N 1
ATOM 6099 C CA . PRO A 1 773 ? -22.407 -5.633 81.731 1.00 94.94 773 PRO A CA 1
ATOM 6100 C C . PRO A 1 773 ? -21.486 -4.819 82.641 1.00 94.94 773 PRO A C 1
ATOM 6102 O O . PRO A 1 773 ? -20.803 -5.368 83.508 1.00 94.94 773 PRO A O 1
ATOM 6105 N N . LEU A 1 774 ? -21.534 -3.499 82.502 1.00 96.44 774 LEU A N 1
ATOM 6106 C CA . LEU A 1 774 ? -20.817 -2.552 83.348 1.00 96.44 774 LEU A CA 1
ATOM 6107 C C . LEU A 1 774 ? -21.764 -1.943 84.377 1.00 96.44 774 LEU A C 1
ATOM 6109 O O . LEU A 1 774 ? -22.842 -1.475 84.027 1.00 96.44 774 LEU A O 1
ATOM 6113 N N . ILE A 1 775 ? -21.345 -1.888 85.637 1.00 96.88 775 ILE A N 1
ATOM 6114 C CA . ILE A 1 775 ? -22.037 -1.182 86.713 1.00 96.88 775 ILE A CA 1
ATOM 6115 C C . ILE A 1 775 ? -21.202 0.032 87.098 1.00 96.88 775 ILE A C 1
ATOM 6117 O O . ILE A 1 775 ? -20.100 -0.097 87.629 1.00 96.88 775 ILE A O 1
ATOM 6121 N N . LEU A 1 776 ? -21.748 1.220 86.868 1.00 96.38 776 LEU A N 1
ATOM 6122 C CA . LEU A 1 776 ? -21.224 2.466 87.402 1.00 96.38 776 LEU A CA 1
ATOM 6123 C C . LEU A 1 776 ? -21.946 2.765 88.715 1.00 96.38 776 LEU A C 1
ATOM 6125 O O . LEU A 1 776 ? -23.107 3.181 88.732 1.00 96.38 776 LEU A O 1
ATOM 6129 N N . ARG A 1 777 ? -21.249 2.541 89.828 1.00 94.44 777 ARG A N 1
ATOM 6130 C CA . ARG A 1 777 ? -21.763 2.839 91.164 1.00 94.44 777 ARG A CA 1
ATOM 6131 C C . ARG A 1 777 ? -21.923 4.340 91.350 1.00 94.44 777 ARG A C 1
ATOM 6133 O O . ARG A 1 777 ? -21.103 5.128 90.871 1.00 94.44 777 ARG A O 1
ATOM 6140 N N . ASN A 1 778 ? -22.882 4.752 92.173 1.00 88.50 778 ASN A N 1
ATOM 6141 C CA . ASN A 1 778 ? -23.030 6.163 92.548 1.00 88.50 778 ASN A CA 1
ATOM 6142 C C . ASN A 1 778 ? -21.755 6.732 93.228 1.00 88.50 778 ASN A C 1
ATOM 6144 O O . ASN A 1 778 ? -21.406 7.908 93.073 1.00 88.50 778 ASN A O 1
ATOM 6148 N N . SER A 1 779 ? -20.972 5.880 93.905 1.00 88.00 779 SER A N 1
ATOM 6149 C CA . SER A 1 779 ? -19.638 6.221 94.434 1.00 88.00 779 SER A CA 1
ATOM 6150 C C . SER A 1 779 ? -18.657 6.683 93.343 1.00 88.00 779 SER A C 1
ATOM 6152 O O . SER A 1 779 ? -17.775 7.497 93.608 1.00 88.00 779 SER A O 1
ATOM 6154 N N . GLY A 1 780 ? -18.856 6.254 92.093 1.00 87.50 780 GLY A N 1
ATOM 6155 C CA . GLY A 1 780 ? -17.969 6.471 90.953 1.00 87.50 780 GLY A CA 1
ATOM 6156 C C . GLY A 1 780 ? -17.069 5.281 90.618 1.00 87.50 780 GLY A C 1
ATOM 6157 O O . GLY A 1 780 ? -16.239 5.431 89.728 1.00 87.50 780 GLY A O 1
ATOM 6158 N N . SER A 1 781 ? -17.198 4.135 91.302 1.00 93.12 781 SER A N 1
ATOM 6159 C CA . SER A 1 781 ? -16.511 2.904 90.889 1.00 93.12 781 SER A CA 1
ATOM 6160 C C . SER A 1 781 ? -17.204 2.264 89.687 1.00 93.12 781 SER A C 1
ATOM 6162 O O . SER A 1 781 ? -18.432 2.221 89.626 1.00 93.12 781 SER A O 1
ATOM 6164 N N . LEU A 1 782 ? -16.400 1.768 88.745 1.00 95.38 782 LEU A N 1
ATOM 6165 C CA . LEU A 1 782 ? -16.850 0.964 87.615 1.00 95.38 782 LEU A CA 1
ATOM 6166 C C . LEU A 1 782 ? -16.548 -0.512 87.906 1.00 95.38 782 LEU A C 1
ATOM 6168 O O . LEU A 1 782 ? -15.417 -0.853 88.247 1.00 95.38 782 LEU A O 1
ATOM 6172 N N . GLU A 1 783 ? -17.553 -1.373 87.788 1.00 94.69 783 GLU A N 1
ATOM 6173 C CA . GLU A 1 783 ? -17.476 -2.813 88.060 1.00 94.69 783 GLU A CA 1
ATOM 6174 C C . GLU A 1 783 ? -18.004 -3.600 86.850 1.00 94.69 783 GLU A C 1
ATOM 6176 O O . GLU A 1 783 ? -19.027 -3.228 86.281 1.00 94.69 783 GLU A O 1
ATOM 6181 N N . LYS A 1 784 ? -17.345 -4.700 86.463 1.00 92.31 784 LYS A N 1
ATOM 6182 C CA . LYS A 1 784 ? -17.882 -5.656 85.477 1.00 92.31 784 LYS A CA 1
ATOM 6183 C C . LYS A 1 784 ? -18.754 -6.690 86.192 1.00 92.31 784 LYS A C 1
ATOM 6185 O O . LYS A 1 784 ? -18.366 -7.228 87.229 1.00 92.31 784 LYS A O 1
ATOM 6190 N N . LEU A 1 785 ? -19.939 -6.965 85.652 1.00 90.75 785 LEU A N 1
ATOM 6191 C CA . LEU A 1 785 ? -20.880 -7.941 86.197 1.00 90.75 785 LEU A CA 1
ATOM 6192 C C . LEU A 1 785 ? -20.546 -9.347 85.674 1.00 90.75 785 LEU A C 1
ATOM 6194 O O . LEU A 1 785 ? -21.136 -9.831 84.708 1.00 90.75 785 LEU A O 1
ATOM 6198 N N . GLU A 1 786 ? -19.557 -9.980 86.301 1.00 85.00 786 GLU A N 1
ATOM 6199 C CA . GLU A 1 786 ? -19.030 -11.289 85.901 1.00 85.00 786 GLU A CA 1
ATOM 6200 C C . GLU A 1 786 ? -19.774 -12.453 86.583 1.00 85.00 786 GLU A C 1
ATOM 6202 O O . GLU A 1 786 ? -20.100 -12.404 87.772 1.00 85.00 786 GLU A O 1
ATOM 6207 N N . ASN A 1 787 ? -20.021 -13.536 85.839 1.00 76.31 787 ASN A N 1
ATOM 6208 C CA . ASN A 1 787 ? -20.397 -14.830 86.413 1.00 76.31 787 ASN A CA 1
ATOM 6209 C C . ASN A 1 787 ? -19.124 -15.575 86.850 1.00 76.31 787 ASN A C 1
ATOM 6211 O O . ASN A 1 787 ? -18.094 -15.472 86.192 1.00 76.31 787 ASN A O 1
ATOM 6215 N N . GLU A 1 788 ? -19.206 -16.421 87.884 1.00 71.94 788 GLU A N 1
ATOM 6216 C CA . GLU A 1 788 ? -18.075 -17.273 88.311 1.00 71.94 788 GLU A CA 1
ATOM 6217 C C . GLU A 1 788 ? -17.549 -18.195 87.188 1.00 71.94 788 GLU A C 1
ATOM 6219 O O . GLU A 1 788 ? -16.396 -18.632 87.213 1.00 71.94 788 GLU A O 1
ATOM 6224 N N . HIS A 1 789 ? -18.392 -18.494 86.193 1.00 72.31 789 HIS A N 1
ATOM 6225 C CA . HIS A 1 789 ? -18.073 -19.337 85.047 1.00 72.31 789 HIS A CA 1
ATOM 6226 C C . HIS A 1 789 ? -18.580 -18.711 83.745 1.00 72.31 789 HIS A C 1
ATOM 6228 O O . HIS A 1 789 ? -19.748 -18.333 83.644 1.00 72.31 789 HIS A O 1
ATOM 6234 N N . THR A 1 790 ? -17.719 -18.666 82.728 1.00 72.25 790 THR A N 1
ATOM 6235 C CA . THR A 1 790 ? -18.105 -18.311 81.359 1.00 72.25 790 THR A CA 1
ATOM 6236 C C . THR A 1 790 ? -18.873 -19.471 80.727 1.00 72.25 790 THR A C 1
ATOM 6238 O O . THR A 1 790 ? -18.342 -20.576 80.604 1.00 72.25 790 THR A O 1
ATOM 6241 N N . MET A 1 791 ? -20.120 -19.228 80.324 1.00 86.94 791 MET A N 1
ATOM 6242 C CA . MET A 1 791 ? -20.966 -20.221 79.655 1.00 86.94 791 MET A CA 1
ATOM 6243 C C . MET A 1 791 ? -20.974 -20.025 78.133 1.00 86.94 791 MET A C 1
ATOM 6245 O O . MET A 1 791 ? -20.809 -18.895 77.671 1.00 86.94 791 MET A O 1
ATOM 6249 N N . PRO A 1 792 ? -21.193 -21.090 77.337 1.00 88.94 792 PRO A N 1
ATOM 6250 C CA . PRO A 1 792 ? -21.289 -20.972 75.887 1.00 88.94 792 PRO A CA 1
ATOM 6251 C C . PRO A 1 792 ? -22.539 -20.182 75.451 1.00 88.94 792 PRO A C 1
ATOM 6253 O O . PRO A 1 792 ? -23.555 -20.208 76.157 1.00 88.94 792 PRO A O 1
ATOM 6256 N N . PRO A 1 793 ? -22.507 -19.548 74.264 1.00 93.38 793 PRO A N 1
ATOM 6257 C CA . PRO A 1 793 ? -23.685 -18.945 73.645 1.00 93.38 793 PRO A CA 1
ATOM 6258 C C . PRO A 1 793 ? -24.833 -19.941 73.453 1.00 93.38 793 PRO A C 1
ATOM 6260 O O . PRO A 1 793 ? -24.618 -21.153 73.330 1.00 93.38 793 PRO A O 1
ATOM 6263 N N . LEU A 1 794 ? -26.063 -19.431 73.397 1.00 92.50 794 LEU A N 1
ATOM 6264 C CA . LEU A 1 794 ? -27.253 -20.263 73.241 1.00 92.50 794 LEU A CA 1
ATOM 6265 C C . LEU A 1 794 ? -27.338 -20.847 71.829 1.00 92.50 794 LEU A C 1
ATOM 6267 O O . LEU A 1 794 ? -27.065 -20.165 70.841 1.00 92.50 794 LEU A O 1
ATOM 6271 N N . GLY A 1 795 ? -27.765 -22.104 71.732 1.00 87.94 795 GLY A N 1
ATOM 6272 C CA . GLY A 1 795 ? -27.931 -22.833 70.471 1.00 87.94 795 GLY A CA 1
ATOM 6273 C C . GLY A 1 795 ? -26.685 -23.585 69.989 1.00 87.94 795 GLY A C 1
ATOM 6274 O O . GLY A 1 795 ? -26.794 -24.357 69.038 1.00 87.94 795 GLY A O 1
ATOM 6275 N N . VAL A 1 796 ? -25.526 -23.416 70.646 1.00 84.88 796 VAL A N 1
ATOM 6276 C CA . VAL A 1 796 ? -24.271 -24.107 70.275 1.00 84.88 796 VAL A CA 1
ATOM 6277 C C . VAL A 1 796 ? -24.230 -25.542 70.807 1.00 84.88 796 VAL A C 1
ATOM 6279 O O . VAL A 1 796 ? -23.960 -26.479 70.061 1.00 84.88 796 VAL A O 1
ATOM 6282 N N . PHE A 1 797 ? -24.497 -25.722 72.102 1.00 82.12 797 PHE A N 1
ATOM 6283 C CA . PHE A 1 797 ? -24.458 -27.018 72.780 1.00 82.12 797 PHE A CA 1
ATOM 6284 C C . PHE A 1 797 ? -25.717 -27.206 73.619 1.00 82.12 797 PHE A C 1
ATOM 6286 O O . PHE A 1 797 ? -26.195 -26.252 74.234 1.00 82.12 797 PHE A O 1
ATOM 6293 N N . ASP A 1 798 ? -26.215 -28.439 73.713 1.00 76.62 798 ASP A N 1
ATOM 6294 C CA . ASP A 1 798 ? -27.260 -28.801 74.673 1.00 76.62 798 ASP A CA 1
ATOM 6295 C C . ASP A 1 798 ? -26.665 -28.842 76.091 1.00 76.62 798 ASP A C 1
ATOM 6297 O O . ASP A 1 798 ? -26.225 -29.875 76.589 1.00 76.62 798 ASP A O 1
ATOM 6301 N N . SER A 1 799 ? -26.520 -27.658 76.689 1.00 71.25 799 SER A N 1
ATOM 6302 C CA . SER A 1 799 ? -25.972 -27.479 78.033 1.00 71.25 799 SER A CA 1
ATOM 6303 C C . SER A 1 799 ? -27.072 -27.663 79.073 1.00 71.25 799 SER A C 1
ATOM 6305 O O . SER A 1 799 ? -28.123 -27.024 78.991 1.00 71.25 799 SER A O 1
ATOM 6307 N N . ASP A 1 800 ? -26.806 -28.483 80.091 1.00 67.44 800 ASP A N 1
ATOM 6308 C CA . ASP A 1 800 ? -27.816 -28.861 81.084 1.00 67.44 800 ASP A CA 1
ATOM 6309 C C . ASP A 1 800 ? -28.243 -27.719 82.023 1.00 67.44 800 ASP A C 1
ATOM 6311 O O . ASP A 1 800 ? -29.387 -27.728 82.489 1.00 67.44 800 ASP A O 1
ATOM 6315 N N . LYS A 1 801 ? -27.359 -26.749 82.328 1.00 85.81 801 LYS A N 1
ATOM 6316 C CA . LYS A 1 801 ? -27.663 -25.639 83.251 1.00 85.81 801 LYS A CA 1
ATOM 6317 C C . LYS A 1 801 ? -26.759 -24.411 83.076 1.00 85.81 801 LYS A C 1
ATOM 6319 O O . LYS A 1 801 ? -25.539 -24.539 83.116 1.00 85.81 801 LYS A O 1
ATOM 6324 N N . TYR A 1 802 ? -27.366 -23.225 83.003 1.00 89.88 802 TYR A N 1
ATOM 6325 C CA . TYR A 1 802 ? -26.692 -21.924 83.121 1.00 89.88 802 TYR A CA 1
ATOM 6326 C C . TYR A 1 802 ? -26.761 -21.407 84.572 1.00 89.88 802 TYR A C 1
ATOM 6328 O O . TYR A 1 802 ? -27.844 -21.421 85.165 1.00 89.88 802 TYR A O 1
ATOM 6336 N N . PRO A 1 803 ? -25.637 -20.990 85.190 1.00 88.50 803 PRO A N 1
ATOM 6337 C CA . PRO A 1 803 ? -25.625 -20.460 86.547 1.00 88.50 803 PRO A CA 1
ATOM 6338 C C . PRO A 1 803 ? -26.177 -19.028 86.597 1.00 88.50 803 PRO A C 1
ATOM 6340 O O . PRO A 1 803 ? -25.975 -18.232 85.676 1.00 88.50 803 PRO A O 1
ATOM 6343 N N . ALA A 1 804 ? -26.839 -18.703 87.706 1.00 89.75 804 ALA A N 1
ATOM 6344 C CA . ALA A 1 804 ? -27.290 -17.355 88.026 1.00 89.75 804 ALA A CA 1
ATOM 6345 C C . ALA A 1 804 ? -26.281 -16.673 88.967 1.00 89.75 804 ALA A C 1
ATOM 6347 O O . ALA A 1 804 ? -25.923 -17.233 90.005 1.00 89.75 804 ALA A O 1
ATOM 6348 N N . GLY A 1 805 ? -25.821 -15.480 88.601 1.00 91.06 805 GLY A N 1
ATOM 6349 C CA . GLY A 1 805 ? -25.077 -14.562 89.457 1.00 91.06 805 GLY A CA 1
ATOM 6350 C C . GLY A 1 805 ? -26.026 -13.633 90.217 1.00 91.06 805 GLY A C 1
ATOM 6351 O O . GLY A 1 805 ? -27.177 -13.439 89.822 1.00 91.06 805 GLY A O 1
ATOM 6352 N N . ARG A 1 806 ? -25.559 -13.067 91.334 1.00 92.62 806 ARG A N 1
ATOM 6353 C CA . ARG A 1 806 ? -26.348 -12.154 92.175 1.00 92.62 806 ARG A CA 1
ATOM 6354 C C . ARG A 1 806 ? -25.528 -10.948 92.600 1.00 92.62 806 ARG A C 1
ATOM 6356 O O . ARG A 1 806 ? -24.378 -11.089 93.000 1.00 92.62 806 ARG A O 1
ATOM 6363 N N . THR A 1 807 ? -26.142 -9.774 92.559 1.00 94.00 807 THR A N 1
ATOM 6364 C CA . THR A 1 807 ? -25.596 -8.522 93.096 1.00 94.00 807 THR A CA 1
ATOM 6365 C C . THR A 1 807 ? -26.732 -7.659 93.652 1.00 94.00 807 THR A C 1
ATOM 6367 O O . THR A 1 807 ? -27.903 -8.014 93.537 1.00 94.00 807 THR A O 1
ATOM 6370 N N . VAL A 1 808 ? -26.405 -6.535 94.284 1.00 95.00 808 VAL A N 1
ATOM 6371 C CA . VAL A 1 808 ? -27.393 -5.556 94.761 1.00 95.00 808 VAL A CA 1
ATOM 6372 C C . VAL A 1 808 ? -27.037 -4.192 94.181 1.00 95.00 808 VAL A C 1
ATOM 6374 O O . VAL A 1 808 ? -25.895 -3.739 94.309 1.00 95.00 808 VAL A O 1
ATOM 6377 N N . LEU A 1 809 ? -28.002 -3.546 93.529 1.00 94.75 809 LEU A N 1
ATOM 6378 C CA . LEU A 1 809 ? -27.897 -2.166 93.067 1.00 94.75 809 LEU A CA 1
ATOM 6379 C C . LEU A 1 809 ? -28.386 -1.217 94.158 1.00 94.75 809 LEU A C 1
ATOM 6381 O O . LEU A 1 809 ? -29.433 -1.426 94.772 1.00 94.75 809 LEU A O 1
ATOM 6385 N N . SER A 1 810 ? -27.625 -0.154 94.391 1.00 94.50 810 SER A N 1
ATOM 6386 C CA . SER A 1 810 ? -28.042 0.952 95.251 1.00 94.50 810 SER A CA 1
ATOM 6387 C C . SER A 1 810 ? -28.722 2.045 94.423 1.00 94.50 810 SER A C 1
ATOM 6389 O O . SER A 1 810 ? -28.403 2.202 93.244 1.00 94.50 810 SER A O 1
ATOM 6391 N N . PRO A 1 811 ? -29.632 2.841 95.010 1.00 93.12 811 PRO A N 1
ATOM 6392 C CA . PRO A 1 811 ? -30.163 4.027 94.348 1.00 93.12 811 PRO A CA 1
ATOM 6393 C C . PRO A 1 811 ? -29.050 4.931 93.789 1.00 93.12 811 PRO A C 1
ATOM 6395 O O . PRO A 1 811 ? -28.145 5.350 94.516 1.00 93.12 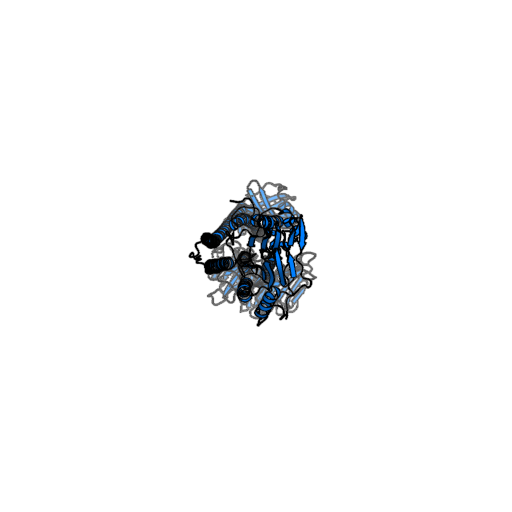811 PRO A O 1
ATOM 6398 N N . GLY A 1 812 ? -29.137 5.240 92.497 1.00 91.56 812 GLY A N 1
ATOM 6399 C CA . GLY A 1 812 ? -28.154 5.991 91.717 1.00 91.56 812 GLY A CA 1
ATOM 6400 C C . GLY A 1 812 ? -27.146 5.131 90.946 1.00 91.56 812 GLY A C 1
ATOM 6401 O O . GLY A 1 812 ? -26.374 5.695 90.176 1.00 91.56 812 GLY A O 1
ATOM 6402 N N . ASP A 1 813 ? -27.131 3.807 91.129 1.00 95.50 813 ASP A N 1
ATOM 6403 C CA . ASP A 1 813 ? -26.281 2.913 90.335 1.00 95.50 813 ASP A CA 1
ATOM 6404 C C . ASP A 1 813 ? -26.830 2.778 88.902 1.00 95.50 813 ASP A C 1
ATOM 6406 O O . ASP A 1 813 ? -28.039 2.628 88.696 1.00 95.50 813 ASP A O 1
ATOM 6410 N N . SER A 1 814 ? -25.929 2.804 87.916 1.00 96.06 814 SER A N 1
ATOM 6411 C CA . SER A 1 814 ? -26.242 2.647 86.489 1.00 96.06 814 SER A CA 1
ATOM 6412 C C . SER A 1 814 ? -25.645 1.346 85.970 1.00 96.06 814 SER A C 1
ATOM 6414 O O . SER A 1 814 ? -24.446 1.123 86.123 1.00 96.06 814 SER A O 1
ATOM 6416 N N . ILE A 1 815 ? -26.454 0.504 85.332 1.00 97.00 815 ILE A N 1
ATOM 6417 C CA . ILE A 1 815 ? -26.005 -0.693 84.621 1.00 97.00 815 ILE A CA 1
ATOM 6418 C C . ILE A 1 815 ? -26.103 -0.468 83.113 1.00 97.00 815 ILE A C 1
ATOM 6420 O O . ILE A 1 815 ? -27.160 -0.110 82.597 1.00 97.00 815 ILE A O 1
ATOM 6424 N N . LEU A 1 816 ? -24.998 -0.707 82.414 1.00 97.50 816 LEU A N 1
ATOM 6425 C CA . LEU A 1 816 ? -24.885 -0.618 80.968 1.00 97.50 816 LEU A CA 1
ATOM 6426 C C . LEU A 1 816 ? -24.577 -1.992 80.389 1.00 97.50 816 LEU A C 1
ATOM 6428 O O . LEU A 1 816 ? -23.641 -2.669 80.810 1.00 97.50 816 LEU A O 1
ATOM 6432 N N . ILE A 1 817 ? -25.355 -2.380 79.392 1.00 97.25 817 ILE A N 1
ATOM 6433 C CA . ILE A 1 817 ? -25.215 -3.639 78.670 1.00 97.25 817 ILE A CA 1
ATOM 6434 C C . ILE A 1 817 ? -25.128 -3.315 77.193 1.00 97.25 817 ILE A C 1
ATOM 6436 O O . ILE A 1 817 ? -25.871 -2.461 76.709 1.00 97.25 817 ILE A O 1
ATOM 6440 N N . TYR A 1 818 ? -24.215 -3.963 76.488 1.00 97.12 818 TYR A N 1
ATOM 6441 C CA . TYR A 1 818 ? -23.892 -3.630 75.110 1.00 97.12 818 TYR A CA 1
ATOM 6442 C C . TYR A 1 818 ? -23.432 -4.866 74.346 1.00 97.12 818 TYR A C 1
ATOM 6444 O O . TYR A 1 818 ? -22.917 -5.810 74.943 1.00 97.12 818 TYR A O 1
ATOM 6452 N N . THR A 1 819 ? -23.621 -4.832 73.030 1.00 96.19 819 THR A N 1
ATOM 6453 C CA . THR A 1 819 ? -23.121 -5.853 72.106 1.00 96.19 819 THR A CA 1
ATOM 6454 C C . THR A 1 819 ? -21.675 -5.556 71.720 1.00 96.19 819 THR A C 1
ATOM 6456 O O . THR A 1 819 ? -21.204 -4.418 71.829 1.00 96.19 819 THR A O 1
ATOM 6459 N N . ASP A 1 820 ? -20.948 -6.581 71.283 1.00 93.50 820 ASP A N 1
ATOM 6460 C CA . ASP A 1 820 ? -19.558 -6.445 70.835 1.00 93.50 820 ASP A CA 1
ATOM 6461 C C . ASP A 1 820 ? -19.421 -5.490 69.643 1.00 93.50 820 ASP A C 1
ATOM 6463 O O . ASP A 1 820 ? -18.398 -4.831 69.525 1.00 93.50 820 ASP A O 1
ATOM 6467 N N . GLY A 1 821 ? -20.471 -5.263 68.848 1.00 92.94 821 GLY A N 1
ATOM 6468 C CA . GLY A 1 821 ? -20.469 -4.226 67.818 1.00 92.94 821 GLY A CA 1
ATOM 6469 C C . GLY A 1 821 ? -20.147 -2.816 68.331 1.00 92.94 821 GLY A C 1
ATOM 6470 O O . GLY A 1 821 ? -19.661 -1.988 67.559 1.00 92.94 821 GLY A O 1
ATOM 6471 N N . VAL A 1 822 ? -20.327 -2.525 69.628 1.00 94.50 822 VAL A N 1
ATOM 6472 C CA . VAL A 1 822 ? -19.834 -1.281 70.247 1.00 94.50 822 VAL A CA 1
ATOM 6473 C C . VAL A 1 822 ? -18.307 -1.280 70.367 1.00 94.50 822 VAL A C 1
ATOM 6475 O O . VAL A 1 822 ? -17.664 -0.314 69.954 1.00 94.50 822 VAL A O 1
ATOM 6478 N N . THR A 1 823 ? -17.713 -2.331 70.935 1.00 94.69 823 THR A N 1
ATOM 6479 C CA . THR A 1 823 ? -16.267 -2.410 71.209 1.00 94.69 823 THR A CA 1
ATOM 6480 C C . THR A 1 823 ? -15.459 -2.805 69.973 1.00 94.69 823 THR A C 1
ATOM 6482 O O . THR A 1 823 ? -14.324 -2.362 69.816 1.00 94.69 823 THR A O 1
ATOM 6485 N N . GLU A 1 824 ? -16.049 -3.544 69.039 1.00 94.12 824 GLU A N 1
ATOM 6486 C CA . GLU A 1 824 ? -15.477 -3.931 67.748 1.00 94.12 824 GLU A CA 1
ATOM 6487 C C . GLU A 1 824 ? -15.741 -2.909 66.629 1.00 94.12 824 GLU A C 1
ATOM 6489 O O . GLU A 1 824 ? -15.325 -3.107 65.482 1.00 94.12 824 GLU A O 1
ATOM 6494 N N . ALA A 1 825 ? -16.390 -1.780 66.936 1.00 93.69 825 ALA A N 1
ATOM 6495 C CA . ALA A 1 825 ? -16.544 -0.684 65.990 1.00 93.69 825 ALA A CA 1
ATOM 6496 C C . ALA A 1 825 ? -15.163 -0.185 65.535 1.00 93.69 825 ALA A C 1
ATOM 6498 O O . ALA A 1 825 ? -14.388 0.354 66.327 1.00 93.69 825 ALA A O 1
ATOM 6499 N N . ALA A 1 826 ? -14.853 -0.362 64.249 1.00 93.38 826 ALA A N 1
ATOM 6500 C CA . ALA A 1 826 ? -13.540 -0.064 63.693 1.00 93.38 826 ALA A CA 1
ATOM 6501 C C . ALA A 1 826 ? -13.489 1.321 63.034 1.00 93.38 826 ALA A C 1
ATOM 6503 O O . ALA A 1 826 ? -14.388 1.707 62.285 1.00 93.38 826 ALA A O 1
ATOM 6504 N N . ASN A 1 827 ? -12.404 2.062 63.258 1.00 92.69 827 ASN A N 1
ATOM 6505 C CA . ASN A 1 827 ? -12.129 3.286 62.505 1.00 92.69 827 ASN A CA 1
ATOM 6506 C C . ASN A 1 827 ? -11.523 2.984 61.118 1.00 92.69 827 ASN A C 1
ATOM 6508 O O . ASN A 1 827 ? -11.223 1.840 60.776 1.00 92.69 827 ASN A O 1
ATOM 6512 N N . ILE A 1 828 ? -11.272 4.020 60.310 1.00 89.88 828 ILE A N 1
ATOM 6513 C CA . ILE A 1 828 ? -10.664 3.887 58.968 1.00 89.88 828 ILE A CA 1
ATOM 6514 C C . ILE A 1 828 ? -9.262 3.239 58.955 1.00 89.88 828 ILE A C 1
ATOM 6516 O O . ILE A 1 828 ? -8.763 2.875 57.889 1.00 89.88 828 ILE A O 1
ATOM 6520 N N . LYS A 1 829 ? -8.604 3.119 60.116 1.00 91.19 829 LYS A N 1
ATOM 6521 C CA . LYS A 1 829 ? -7.316 2.431 60.297 1.00 91.19 829 LYS A CA 1
ATOM 6522 C C . LYS A 1 829 ? -7.476 0.993 60.801 1.00 91.19 829 LYS A C 1
ATOM 6524 O O . LYS A 1 829 ? -6.462 0.342 61.036 1.00 91.19 829 LYS A O 1
ATOM 6529 N N . TYR A 1 830 ? -8.709 0.503 60.932 1.00 88.31 830 TYR A N 1
ATOM 6530 C CA . TYR A 1 830 ? -9.060 -0.790 61.524 1.00 88.31 830 TYR A CA 1
ATOM 6531 C C . TYR A 1 830 ? -8.677 -0.927 63.008 1.00 88.31 830 TYR A C 1
ATOM 6533 O O . TYR A 1 830 ? -8.486 -2.037 63.499 1.00 88.31 830 TYR A O 1
ATOM 6541 N N . GLU A 1 831 ? -8.560 0.189 63.733 1.00 92.56 831 GLU A N 1
ATOM 6542 C CA . GLU A 1 831 ? -8.446 0.170 65.194 1.00 92.56 831 GLU A CA 1
ATOM 6543 C C . GLU A 1 831 ? -9.857 0.043 65.782 1.00 92.56 831 GLU A C 1
ATOM 6545 O O . GLU A 1 831 ? -10.758 0.764 65.349 1.00 92.56 831 GLU A O 1
ATOM 6550 N N . LEU A 1 832 ? -10.047 -0.869 66.737 1.00 94.50 832 LEU A N 1
ATOM 6551 C CA . LEU A 1 832 ? -11.331 -1.107 67.405 1.00 94.50 832 LEU A CA 1
ATOM 6552 C C . LEU A 1 832 ? -11.582 -0.051 68.487 1.00 94.50 832 LEU A C 1
ATOM 6554 O O . LEU A 1 832 ? -10.619 0.457 69.061 1.00 94.50 832 LEU A O 1
ATOM 6558 N N . PHE A 1 833 ? -12.850 0.262 68.778 1.00 94.56 833 PHE A N 1
ATOM 6559 C CA . PHE A 1 833 ? -13.208 1.158 69.881 1.00 94.56 833 PHE A CA 1
ATOM 6560 C C . PHE A 1 833 ? -12.683 0.611 71.209 1.00 94.56 833 PHE A C 1
ATOM 6562 O O . PHE A 1 833 ? -12.156 1.405 71.968 1.00 94.56 833 PHE A O 1
ATOM 6569 N N . ASP A 1 834 ? -12.684 -0.714 71.378 1.00 94.06 834 ASP A N 1
ATOM 6570 C CA . ASP A 1 834 ? -12.167 -1.504 72.500 1.00 94.06 834 ASP A CA 1
ATOM 6571 C C . ASP A 1 834 ? -12.826 -1.252 73.869 1.00 94.06 834 ASP A C 1
ATOM 6573 O O . ASP A 1 834 ? -13.570 -0.290 74.085 1.00 94.06 834 ASP A O 1
ATOM 6577 N N . ASP A 1 835 ? -12.584 -2.185 74.793 1.00 91.81 835 ASP A N 1
ATOM 6578 C CA . ASP A 1 835 ? -13.127 -2.158 76.154 1.00 91.81 835 ASP A CA 1
ATOM 6579 C C . ASP A 1 835 ? -12.640 -0.934 76.946 1.00 91.81 835 ASP A C 1
ATOM 6581 O O . ASP A 1 835 ? -13.398 -0.356 77.724 1.00 91.81 835 ASP A O 1
ATOM 6585 N N . ASP A 1 836 ? -11.395 -0.490 76.735 1.00 93.56 836 ASP A N 1
ATOM 6586 C CA . ASP A 1 836 ? -10.824 0.632 77.483 1.00 93.56 836 ASP A CA 1
ATOM 6587 C C . ASP A 1 836 ? -11.539 1.942 77.126 1.00 93.56 836 ASP A C 1
ATOM 6589 O O . ASP A 1 836 ? -11.847 2.753 78.009 1.00 93.56 836 ASP A O 1
ATOM 6593 N N . ARG A 1 837 ? -11.832 2.198 75.841 1.00 94.31 837 ARG A N 1
ATOM 6594 C CA . ARG A 1 837 ? -12.609 3.398 75.471 1.00 94.31 837 ARG A CA 1
ATOM 6595 C C . ARG A 1 837 ? -14.066 3.277 75.887 1.00 94.31 837 ARG A C 1
ATOM 6597 O O . ARG A 1 837 ? -14.644 4.300 76.254 1.00 94.31 837 ARG A O 1
ATOM 6604 N N . MET A 1 838 ? -14.631 2.072 75.876 1.00 95.19 838 MET A N 1
ATOM 6605 C CA . MET A 1 838 ? -15.979 1.797 76.370 1.00 95.19 838 MET A CA 1
ATOM 6606 C C . MET A 1 838 ? -16.128 2.146 77.854 1.00 95.19 838 MET A C 1
ATOM 6608 O O . MET A 1 838 ? -16.984 2.961 78.214 1.00 95.19 838 MET A O 1
ATOM 6612 N N . ASP A 1 839 ? -15.234 1.630 78.697 1.00 94.38 839 ASP A N 1
ATOM 6613 C CA . ASP A 1 839 ? -15.192 1.913 80.133 1.00 94.38 839 ASP A CA 1
ATOM 6614 C C . ASP A 1 839 ? -15.038 3.424 80.386 1.00 94.38 839 ASP A C 1
ATOM 6616 O O . ASP A 1 839 ? -15.775 4.028 81.173 1.00 94.38 839 ASP A O 1
ATOM 6620 N N . ASN A 1 840 ? -14.130 4.080 79.654 1.00 93.94 840 ASN A N 1
ATOM 6621 C CA . ASN A 1 840 ? -13.917 5.526 79.744 1.00 93.94 840 ASN A CA 1
ATOM 6622 C C . ASN A 1 840 ? -15.129 6.353 79.292 1.00 93.94 840 ASN A C 1
ATOM 6624 O O . ASN A 1 840 ? -15.424 7.386 79.901 1.00 93.94 840 ASN A O 1
ATOM 6628 N N . ALA A 1 841 ? -15.816 5.940 78.226 1.00 94.62 841 ALA A N 1
ATOM 6629 C CA . ALA A 1 841 ? -17.015 6.606 77.738 1.00 94.62 841 ALA A CA 1
ATOM 6630 C C . ALA A 1 841 ? -18.144 6.495 78.767 1.00 94.62 841 ALA A C 1
ATOM 6632 O O . ALA A 1 841 ? -18.758 7.510 79.098 1.00 94.62 841 ALA A O 1
ATOM 6633 N N . PHE A 1 842 ? -18.359 5.309 79.341 1.00 95.69 842 PHE A N 1
ATOM 6634 C CA . PHE A 1 842 ? -19.410 5.102 80.331 1.00 95.69 842 PHE A CA 1
ATOM 6635 C C . PHE A 1 842 ? -19.137 5.850 81.642 1.00 95.69 842 PHE A C 1
ATOM 6637 O O . PHE A 1 842 ? -20.031 6.523 82.151 1.00 95.69 842 PHE A O 1
ATOM 6644 N N . MET A 1 843 ? -17.899 5.875 82.148 1.00 94.19 843 MET A N 1
ATOM 6645 C CA . MET A 1 843 ? -17.559 6.664 83.345 1.00 94.19 843 MET A CA 1
ATOM 6646 C C . MET A 1 843 ? -17.886 8.162 83.201 1.00 94.19 843 MET A C 1
ATOM 6648 O O . MET A 1 843 ? -18.257 8.810 84.182 1.00 94.19 843 MET A O 1
ATOM 6652 N N . ARG A 1 844 ? -17.795 8.726 81.986 1.00 93.19 844 ARG A N 1
ATOM 6653 C CA . ARG A 1 844 ? -18.143 10.136 81.707 1.00 93.19 844 ARG A CA 1
ATOM 6654 C C . ARG A 1 844 ? -19.642 10.423 81.765 1.00 93.19 844 ARG A C 1
ATOM 6656 O O . ARG A 1 844 ? -20.017 11.590 81.812 1.00 93.19 844 ARG A O 1
ATOM 6663 N N . THR A 1 845 ? -20.481 9.390 81.779 1.00 93.62 845 THR A N 1
ATOM 6664 C CA . THR A 1 845 ? -21.943 9.525 81.858 1.00 93.62 845 THR A CA 1
ATOM 6665 C C . THR A 1 845 ? -22.464 9.630 83.288 1.00 93.62 845 THR A C 1
ATOM 6667 O O . THR A 1 845 ? -23.668 9.748 83.497 1.00 93.62 845 THR A O 1
ATOM 6670 N N . LYS A 1 846 ? -21.580 9.632 84.297 1.00 92.19 846 LYS A N 1
ATOM 6671 C CA . LYS A 1 846 ? -21.983 9.743 85.700 1.00 92.19 846 LYS A CA 1
ATOM 6672 C C . LYS A 1 846 ? -22.907 10.948 85.925 1.00 92.19 846 LYS A C 1
ATOM 6674 O O . LYS A 1 846 ? -22.508 12.093 85.723 1.00 92.19 846 LYS A O 1
ATOM 6679 N N . GLY A 1 847 ? -24.111 10.676 86.425 1.00 87.31 847 GLY A N 1
ATOM 6680 C CA . GLY A 1 847 ? -25.118 11.693 86.740 1.00 87.31 847 GLY A CA 1
ATOM 6681 C C . GLY A 1 847 ? -25.996 12.126 85.563 1.00 87.31 847 GLY A C 1
ATOM 6682 O O . GLY A 1 847 ? -26.867 12.968 85.769 1.00 87.31 847 GLY A O 1
ATOM 6683 N N . LEU A 1 848 ? -25.787 11.567 84.369 1.00 94.12 848 LEU A N 1
ATOM 6684 C CA . LEU A 1 848 ? -26.700 11.704 83.235 1.00 94.12 848 LEU A CA 1
ATOM 6685 C C . LEU A 1 848 ? -27.888 10.744 83.383 1.00 94.12 848 LEU A C 1
ATOM 6687 O O . LEU A 1 848 ? -27.794 9.740 84.093 1.00 94.12 848 LEU A O 1
ATOM 6691 N N . ASP A 1 849 ? -28.999 11.039 82.708 1.00 93.88 849 ASP A N 1
ATOM 6692 C CA . ASP A 1 849 ? -30.103 10.078 82.589 1.00 93.88 849 ASP A CA 1
ATOM 6693 C C . ASP A 1 849 ? -29.801 8.977 81.552 1.00 93.88 849 ASP A C 1
ATOM 6695 O O . ASP A 1 849 ? -28.769 8.996 80.868 1.00 93.88 849 ASP A O 1
ATOM 6699 N N . SER A 1 850 ? -30.658 7.957 81.456 1.00 94.62 850 SER A N 1
ATOM 6700 C CA . SER A 1 850 ? -30.400 6.795 80.598 1.00 94.62 850 SER A CA 1
ATOM 6701 C C . SER A 1 850 ? -30.347 7.153 79.108 1.00 94.62 850 SER A C 1
ATOM 6703 O O . SER A 1 850 ? -29.565 6.563 78.356 1.00 94.62 850 SER A O 1
ATOM 6705 N N . VAL A 1 851 ? -31.114 8.162 78.685 1.00 95.81 851 VAL A N 1
ATOM 6706 C CA . VAL A 1 851 ? -31.152 8.657 77.304 1.00 95.81 851 VAL A CA 1
ATOM 6707 C C . VAL A 1 851 ? -29.864 9.402 76.975 1.00 95.81 851 VAL A C 1
ATOM 6709 O O . VAL A 1 851 ? -29.232 9.142 75.947 1.00 95.81 851 VAL A O 1
ATOM 6712 N N . GLU A 1 852 ? -29.457 10.324 77.844 1.00 96.12 852 GLU A N 1
ATOM 6713 C CA . GLU A 1 852 ? -28.208 11.073 77.723 1.00 96.12 852 GLU A CA 1
ATOM 6714 C C . GLU A 1 852 ? -26.990 10.139 77.743 1.00 96.12 852 GLU A C 1
ATOM 6716 O O . GLU A 1 852 ? -26.084 10.301 76.924 1.00 96.12 852 GLU A O 1
ATOM 6721 N N . THR A 1 853 ? -27.008 9.113 78.597 1.00 96.00 853 THR A N 1
ATOM 6722 C CA . THR A 1 853 ? -25.961 8.083 78.706 1.00 96.00 853 THR A CA 1
ATOM 6723 C C . THR A 1 853 ? -25.743 7.352 77.383 1.00 96.00 853 THR A C 1
ATOM 6725 O O . THR A 1 853 ? -24.633 7.339 76.845 1.00 96.00 853 THR A O 1
ATOM 6728 N N . ILE A 1 854 ? -26.807 6.786 76.808 1.00 97.25 854 ILE A N 1
ATOM 6729 C CA . ILE A 1 854 ? -26.722 6.044 75.544 1.00 97.25 854 ILE A CA 1
ATOM 6730 C C . ILE A 1 854 ? -26.383 6.974 74.377 1.00 97.25 854 ILE A C 1
ATOM 6732 O O . ILE A 1 854 ? -25.579 6.617 73.518 1.00 97.25 854 ILE A O 1
ATOM 6736 N N . ASN A 1 855 ? -26.941 8.185 74.326 1.00 96.25 855 ASN A N 1
ATOM 6737 C CA . ASN A 1 855 ? -26.612 9.129 73.257 1.00 96.25 855 ASN A CA 1
ATOM 6738 C C . ASN A 1 855 ? -25.148 9.575 73.307 1.00 96.25 855 ASN A C 1
ATOM 6740 O O . ASN A 1 855 ? -24.518 9.672 72.251 1.00 96.25 855 ASN A O 1
ATOM 6744 N N . LEU A 1 856 ? -24.595 9.804 74.502 1.00 95.69 856 LEU A N 1
ATOM 6745 C CA . LEU A 1 856 ? -23.177 10.110 74.666 1.00 95.69 856 LEU A CA 1
ATOM 6746 C C . LEU A 1 856 ? -22.327 8.945 74.163 1.00 95.69 856 LEU A C 1
ATOM 6748 O O . LEU A 1 856 ? -21.461 9.171 73.318 1.00 95.69 856 LEU A O 1
ATOM 6752 N N . LEU A 1 857 ? -22.625 7.716 74.590 1.00 95.94 857 LEU A N 1
ATOM 6753 C CA . LEU A 1 857 ? -21.909 6.520 74.150 1.00 95.94 857 LEU A CA 1
ATOM 6754 C C . LEU A 1 857 ? -21.906 6.379 72.620 1.00 95.94 857 LEU A C 1
ATOM 6756 O O . LEU A 1 857 ? -20.846 6.299 72.003 1.00 95.94 857 LEU A O 1
ATOM 6760 N N . PHE A 1 858 ? -23.080 6.429 71.987 1.00 95.62 858 PHE A N 1
ATOM 6761 C CA . PHE A 1 858 ? -23.193 6.325 70.529 1.00 95.62 858 PHE A CA 1
ATOM 6762 C C . PHE A 1 858 ? -22.475 7.475 69.810 1.00 95.62 858 PHE A C 1
ATOM 6764 O O . PHE A 1 858 ? -21.943 7.282 68.718 1.00 95.62 858 PHE A O 1
ATOM 6771 N N . SER A 1 859 ? -22.427 8.671 70.407 1.00 94.62 859 SER A N 1
ATOM 6772 C CA . SER A 1 859 ? -21.678 9.798 69.845 1.00 94.62 859 SER A CA 1
ATOM 6773 C C . SER A 1 859 ? -20.159 9.609 69.928 1.00 94.62 859 SER A C 1
ATOM 6775 O O . SER A 1 859 ? -19.454 10.048 69.021 1.00 94.62 859 SER A O 1
ATOM 6777 N N . GLU A 1 860 ? -19.646 8.954 70.976 1.00 95.06 860 GLU A N 1
ATOM 6778 C CA . GLU A 1 860 ? -18.225 8.602 71.100 1.00 95.06 860 GLU A CA 1
ATOM 6779 C C . GLU A 1 860 ? -17.835 7.565 70.039 1.00 95.06 860 GLU A C 1
ATOM 6781 O O . GLU A 1 860 ? -16.848 7.767 69.333 1.00 95.06 860 GLU A O 1
ATOM 6786 N N . VAL A 1 861 ? -18.656 6.525 69.850 1.00 94.81 861 VAL A N 1
ATOM 6787 C CA . VAL A 1 861 ? -18.449 5.495 68.814 1.00 94.81 861 VAL A CA 1
ATOM 6788 C C . VAL A 1 861 ? -18.500 6.107 67.409 1.00 94.81 861 VAL A C 1
ATOM 6790 O O . VAL A 1 861 ? -17.603 5.891 66.592 1.00 94.81 861 VAL A O 1
ATOM 6793 N N . ALA A 1 862 ? -19.503 6.943 67.120 1.00 92.69 862 ALA A N 1
ATOM 6794 C CA . ALA A 1 862 ? -19.621 7.626 65.829 1.00 92.69 862 ALA A CA 1
ATOM 6795 C C . ALA A 1 862 ? -18.441 8.576 65.553 1.00 92.69 862 ALA A C 1
ATOM 6797 O O . ALA A 1 862 ? -17.988 8.705 64.416 1.00 92.69 862 ALA A O 1
ATOM 6798 N N . ARG A 1 863 ? -17.918 9.241 66.591 1.00 93.12 863 ARG A N 1
ATOM 6799 C CA . ARG A 1 863 ? -16.747 10.117 66.467 1.00 93.12 863 ARG A CA 1
ATOM 6800 C C . ARG A 1 863 ? -15.467 9.324 66.232 1.00 93.12 863 ARG A C 1
ATOM 6802 O O . ARG A 1 863 ? -14.635 9.770 65.454 1.00 93.12 863 ARG A O 1
ATOM 6809 N N . PHE A 1 864 ? -15.314 8.179 66.892 1.00 93.88 864 PHE A N 1
ATOM 6810 C CA . PHE A 1 864 ? -14.151 7.309 66.741 1.00 93.88 864 PHE A CA 1
ATOM 6811 C C . PHE A 1 864 ? -14.077 6.662 65.353 1.00 93.88 864 PHE A C 1
ATOM 6813 O O . PHE A 1 864 ? -13.001 6.583 64.768 1.00 93.88 864 PHE A O 1
ATOM 6820 N N . THR A 1 865 ? -15.216 6.224 64.814 1.00 93.19 865 THR A N 1
ATOM 6821 C CA . THR A 1 865 ? -15.280 5.522 63.521 1.00 93.19 865 THR A CA 1
ATOM 6822 C C . THR A 1 865 ? -15.049 6.435 62.311 1.00 93.19 865 THR A C 1
ATOM 6824 O O . THR A 1 865 ? -14.694 5.942 61.243 1.00 93.19 865 THR A O 1
ATOM 6827 N N . GLU A 1 866 ? -15.209 7.758 62.450 1.00 88.25 866 GLU A N 1
ATOM 6828 C CA . GLU A 1 866 ? -14.978 8.767 61.394 1.00 88.25 866 GLU A CA 1
ATOM 6829 C C . GLU A 1 866 ? -15.713 8.480 60.063 1.00 88.25 866 GLU A C 1
ATOM 6831 O O . GLU A 1 866 ? -15.249 8.836 58.980 1.00 88.25 866 GLU A O 1
ATOM 6836 N N . GLY A 1 867 ? -16.886 7.842 60.131 1.00 82.88 867 GLY A N 1
ATOM 6837 C CA . GLY A 1 867 ? -17.670 7.472 58.948 1.00 82.88 867 GLY A CA 1
ATOM 6838 C C . GLY A 1 867 ? -17.188 6.206 58.230 1.00 82.88 867 GLY A C 1
ATOM 6839 O O . GLY A 1 867 ? -17.590 5.979 57.088 1.00 82.88 867 GLY A O 1
ATOM 6840 N N . ALA A 1 868 ? -16.345 5.390 58.874 1.00 88.56 868 ALA A N 1
ATOM 6841 C CA . ALA A 1 868 ? -16.080 4.021 58.442 1.00 88.56 868 ALA A CA 1
ATOM 6842 C C . ALA A 1 868 ? -17.383 3.203 58.360 1.00 88.56 868 ALA A C 1
ATOM 6844 O O . ALA A 1 868 ? -18.343 3.454 59.091 1.00 88.56 868 ALA A O 1
ATOM 6845 N N . GLU A 1 869 ? -17.421 2.233 57.443 1.00 87.12 869 GLU A N 1
ATOM 6846 C CA . GLU A 1 869 ? -18.571 1.340 57.295 1.00 87.12 869 GLU A CA 1
ATOM 6847 C C . GLU A 1 869 ? -18.727 0.480 58.554 1.00 87.12 869 GLU A C 1
ATOM 6849 O O . GLU A 1 869 ? -17.766 -0.139 59.013 1.00 87.12 869 GLU A O 1
ATOM 6854 N N . GLN A 1 870 ? -19.938 0.459 59.110 1.00 89.19 870 GLN A N 1
ATOM 6855 C CA . GLN A 1 870 ? -20.251 -0.303 60.311 1.00 89.19 870 GLN A CA 1
ATOM 6856 C C . GLN A 1 870 ? -20.074 -1.801 60.034 1.00 89.19 870 GLN A C 1
ATOM 6858 O O . GLN A 1 870 ? -20.704 -2.362 59.136 1.00 89.19 870 GLN A O 1
ATOM 6863 N N . SER A 1 871 ? -19.192 -2.443 60.797 1.00 85.38 871 SER A N 1
ATOM 6864 C CA . SER A 1 871 ? -18.877 -3.860 60.643 1.00 85.38 871 SER A CA 1
ATOM 6865 C C . SER A 1 871 ? -19.977 -4.748 61.212 1.00 85.38 871 SER A C 1
ATOM 6867 O O . SER A 1 871 ? -20.335 -5.713 60.537 1.00 85.38 871 SER A O 1
ATOM 6869 N N . ASP A 1 872 ? -20.512 -4.435 62.396 1.00 92.50 872 ASP A N 1
ATOM 6870 C CA . ASP A 1 872 ? -21.511 -5.220 63.144 1.00 92.50 872 ASP A CA 1
ATOM 6871 C C . ASP A 1 872 ? -22.655 -4.376 63.713 1.00 92.50 872 ASP A C 1
ATOM 6873 O O . ASP A 1 872 ? -22.541 -3.155 63.748 1.00 92.50 872 ASP A O 1
ATOM 6877 N N . ASP A 1 873 ? -23.762 -4.995 64.120 1.00 93.94 873 ASP A N 1
ATOM 6878 C CA . ASP A 1 873 ? -24.886 -4.301 64.755 1.00 93.94 873 ASP A CA 1
ATOM 6879 C C . ASP A 1 873 ? -24.453 -3.655 66.081 1.00 93.94 873 ASP A C 1
ATOM 6881 O O . ASP A 1 873 ? -23.690 -4.223 66.852 1.00 93.94 873 ASP A O 1
ATOM 6885 N N . ILE A 1 874 ? -24.900 -2.423 66.333 1.00 94.88 874 ILE A N 1
ATOM 6886 C CA . ILE A 1 874 ? -24.493 -1.658 67.518 1.00 94.88 874 ILE A CA 1
ATOM 6887 C C . ILE A 1 874 ? -25.703 -1.500 68.427 1.00 94.88 874 ILE A C 1
ATOM 6889 O O . ILE A 1 874 ? -26.607 -0.710 68.123 1.00 94.88 874 ILE A O 1
ATOM 6893 N N . THR A 1 875 ? -25.688 -2.191 69.566 1.00 96.31 875 THR A N 1
ATOM 6894 C CA . THR A 1 875 ? -26.763 -2.139 70.558 1.00 96.31 875 THR A CA 1
ATOM 6895 C C . THR A 1 875 ? -26.232 -1.831 71.944 1.00 96.31 875 THR A C 1
ATOM 6897 O O . THR A 1 875 ? -25.251 -2.414 72.397 1.00 96.31 875 THR A O 1
ATOM 6900 N N . ALA A 1 876 ? -26.922 -0.939 72.655 1.00 97.12 876 ALA A N 1
ATOM 6901 C CA . ALA A 1 876 ? -26.716 -0.769 74.086 1.00 97.12 876 ALA A CA 1
ATOM 6902 C C . ALA A 1 876 ? -28.020 -0.440 74.819 1.00 97.12 876 ALA A C 1
ATOM 6904 O O . ALA A 1 876 ? -28.923 0.201 74.272 1.00 97.12 876 ALA A O 1
ATOM 6905 N N . LEU A 1 877 ? -28.090 -0.868 76.076 1.00 97.62 877 LEU A N 1
ATOM 6906 C CA . LEU A 1 877 ? -29.182 -0.662 77.018 1.00 97.62 877 LEU A CA 1
ATOM 6907 C C . LEU A 1 877 ? -28.597 -0.158 78.334 1.00 97.62 877 LEU A C 1
ATOM 6909 O O . LEU A 1 877 ? -27.716 -0.797 78.905 1.00 97.62 877 LEU A O 1
ATOM 6913 N N . ASN A 1 878 ? -29.110 0.966 78.826 1.00 97.62 878 ASN A N 1
ATOM 6914 C CA . ASN A 1 878 ? -28.750 1.509 80.129 1.00 97.62 878 ASN A CA 1
ATOM 6915 C C . ASN A 1 878 ? -29.966 1.502 81.052 1.00 97.62 878 ASN A C 1
ATOM 6917 O O . ASN A 1 878 ? -31.030 1.992 80.668 1.00 97.62 878 ASN A O 1
ATOM 6921 N N . LEU A 1 879 ? -29.789 0.989 82.267 1.00 96.81 879 LEU A N 1
ATOM 6922 C CA . LEU A 1 879 ? -30.767 1.051 83.346 1.00 96.81 879 LEU A CA 1
ATOM 6923 C C . LEU A 1 879 ? -30.150 1.769 84.548 1.00 96.81 879 LEU A C 1
ATOM 6925 O O . LEU A 1 879 ? -29.083 1.393 85.021 1.00 96.81 879 LEU A O 1
ATOM 6929 N N . ILE A 1 880 ? -30.830 2.789 85.060 1.00 95.88 880 ILE A N 1
ATOM 6930 C CA . ILE A 1 880 ? -30.446 3.505 86.279 1.00 95.88 880 ILE A CA 1
ATOM 6931 C C . ILE A 1 880 ? -31.446 3.135 87.360 1.00 95.88 880 ILE A C 1
ATOM 6933 O O . ILE A 1 880 ? -32.647 3.337 87.194 1.00 95.88 880 ILE A O 1
ATOM 6937 N N . PHE A 1 881 ? -30.969 2.595 88.476 1.00 95.25 881 PHE A N 1
ATOM 6938 C CA . PHE A 1 881 ? -31.838 2.244 89.592 1.00 95.25 881 PHE A CA 1
ATOM 6939 C C . PHE A 1 881 ? -32.043 3.454 90.508 1.00 95.25 881 PHE A C 1
ATOM 6941 O O . PHE A 1 881 ? -31.082 4.077 90.949 1.00 95.25 881 PHE A O 1
ATOM 6948 N N . HIS A 1 882 ? -33.289 3.792 90.834 1.00 91.50 882 HIS A N 1
ATOM 6949 C CA . HIS A 1 882 ? -33.629 4.891 91.746 1.00 91.50 882 HIS A CA 1
ATOM 6950 C C . HIS A 1 882 ? -34.202 4.400 93.085 1.00 91.50 882 HIS A C 1
ATOM 6952 O O . HIS A 1 882 ? -34.152 5.125 94.080 1.00 91.50 882 HIS A O 1
ATOM 6958 N N . GLY A 1 883 ? -34.693 3.157 93.134 1.00 85.06 883 GLY A N 1
ATOM 6959 C CA . GLY A 1 883 ? -35.354 2.571 94.299 1.00 85.06 883 GLY A CA 1
ATOM 6960 C C . GLY A 1 883 ? -36.748 3.148 94.560 1.00 85.06 883 GLY A C 1
ATOM 6961 O O . GLY A 1 883 ? -37.206 4.076 93.901 1.00 85.06 883 GLY A O 1
ATOM 6962 N N . THR A 1 884 ? -37.451 2.615 95.559 1.00 76.62 884 THR A N 1
ATOM 6963 C CA . THR A 1 884 ? -38.834 3.020 95.898 1.00 76.62 884 THR A CA 1
ATOM 6964 C C . THR A 1 884 ? -38.935 4.372 96.625 1.00 76.62 884 THR A C 1
ATOM 6966 O O . THR A 1 884 ? -40.014 4.770 97.070 1.00 76.62 884 THR A O 1
ATOM 6969 N N . GLY A 1 885 ? -37.818 5.087 96.789 1.00 57.66 885 GLY A N 1
ATOM 6970 C CA . GLY A 1 885 ? -37.776 6.416 97.392 1.00 57.66 885 GLY A CA 1
ATOM 6971 C C . GLY A 1 885 ? -38.102 7.495 96.362 1.00 57.66 885 GLY A C 1
ATOM 6972 O O . GLY A 1 885 ? -37.443 7.581 95.334 1.00 57.66 885 GLY A O 1
ATOM 6973 N N . ARG A 1 886 ? -39.102 8.344 96.642 1.00 42.09 886 ARG A N 1
ATOM 6974 C CA . ARG A 1 886 ? -39.437 9.532 95.829 1.00 42.09 886 ARG A CA 1
ATOM 6975 C C . ARG A 1 886 ? -38.173 10.290 95.400 1.00 42.09 886 ARG A C 1
ATOM 6977 O O . ARG A 1 886 ? -37.512 10.893 96.246 1.00 42.09 886 ARG A O 1
ATOM 6984 N N . ILE A 1 887 ? -37.910 10.348 94.097 1.00 42.59 887 ILE A N 1
ATOM 6985 C CA . ILE A 1 887 ? -36.950 11.290 93.518 1.00 42.59 887 ILE A CA 1
ATOM 6986 C C . ILE A 1 887 ? -37.541 12.706 93.664 1.00 42.59 887 ILE A C 1
ATOM 6988 O O . ILE A 1 887 ? -38.651 12.954 93.182 1.00 42.59 887 ILE A O 1
ATOM 6992 N N . PRO A 1 888 ? -36.859 13.659 94.325 1.00 36.50 888 PRO A N 1
ATOM 6993 C CA . PRO A 1 888 ? -37.270 15.052 94.315 1.00 36.50 888 PRO A CA 1
ATOM 6994 C C . PRO A 1 888 ? -36.880 15.681 92.971 1.00 36.50 888 PRO A C 1
ATOM 6996 O O . PRO A 1 888 ? -35.704 15.908 92.710 1.00 36.50 888 PRO A O 1
ATOM 6999 N N . GLY A 1 889 ? -37.880 16.017 92.155 1.00 49.97 889 GLY A N 1
ATOM 7000 C CA . GLY A 1 889 ? -37.743 17.001 91.080 1.00 49.97 889 GLY A CA 1
ATOM 7001 C C . GLY A 1 889 ? -37.362 16.460 89.701 1.00 49.97 889 GLY A C 1
ATOM 7002 O O . GLY A 1 889 ? -36.224 16.594 89.272 1.00 49.97 889 GLY A O 1
ATOM 7003 N N . LYS A 1 890 ? -38.365 16.008 88.948 1.00 30.78 890 LYS A N 1
ATOM 7004 C CA . LYS A 1 890 ? -38.588 16.369 87.536 1.00 30.78 890 LYS A CA 1
ATOM 7005 C C . LYS A 1 890 ? -40.115 16.292 87.292 1.00 30.78 890 LYS A C 1
ATOM 7007 O O . LYS A 1 890 ? -40.763 15.508 87.984 1.00 30.78 890 LYS A O 1
ATOM 7012 N N . PRO A 1 891 ? -40.678 17.202 86.476 1.00 36.41 891 PRO A N 1
ATOM 7013 C CA . PRO A 1 891 ? -42.111 17.518 86.435 1.00 36.41 891 PRO A CA 1
ATOM 7014 C C . PRO A 1 891 ? -43.007 16.390 85.927 1.00 36.41 891 PRO A C 1
ATOM 7016 O O . PRO A 1 891 ? -42.528 15.586 85.097 1.00 36.41 891 PRO A O 1
#

Secondary structure (DSSP, 8-state):
-HHHHHHHHHHHHHHHHHHHHHHHTTSEEEEEP-SEEEEEEETTEEEEEETGGGEEEEEE---TTS-EEEEEEEE-S--BTTBEEEEEEEEEETTEEEEEEEEE-TTT--EEEEEEEEESSTTSPPEEEEEEE-SS-SSPPP-EEEE-TTS-EEEEEEETTEEEEEEE-SS-EEEETTPPPTTEEEES----TT--EEEEEE-TT--EEEEETTT--EEEE-TTS-EEEEE---SSSTT--SSEEEEEEE--TT-SS-EEEEEETTT--EEEE-TTS-EEEEE-TTTTT---TT--EEEEEE-TTS-EEEEETTTTEEEEESSSEEEE-EEEEE-HHHHHHHHHHHHHHHHHGGGGGGTTTTSTT--S-HHHHHHHHHHHHHHHHHHHHHHHHHHHHHHHHHHHHHHHHHHHHHHHHHHS-HHHHHH--SGGGTTSHHHHHHHHHHHHHS-SSSSTTPPEEEEEEEETTEEEEEEESSS--B-S-B---TT-HHHHHHHHH-S-EEEEEEETTEEEEEEEEEEE-TTS-EEEEEEEEEEHHHHHHHHHHHHHHHHHHHHHHHHHHHHHHHHHHHHHHHHHHHHHHHHHHHTTT--S-------SSHHHHHHHHHHHHHHHHHHHHHHHHHHHHHHHHHHHHHHHHHHHHHHHS---SSS-TT--SEEEEEEEE-SSSS-S-EEEEEESSSSEEEEEEEEESS-SHHHHHHHHHHHHHHHHHHTT---HHHHHHHHHHHHHTT-TT---EEEEEEEEETTT-EEEEEEESPPPPEEE-TTS-EEE---SSPPPPBTTS--S-PPPEEEEPPTT-EEEEE-HHHHS-B-TT--B-HHHHHHHHHHTTTT--HHHHHHHHHHHHHHHHTTPPP-S-EEEEEEEE--SS--S---

Radius of gyration: 62.39 Å; chains: 1; bounding box: 95×63×171 Å

Foldseek 3Di:
DVVVLVVVVVVVVVVLVVVLVVVVVVLWPWDFAQLWQEWADDDQWIWTFHQVQRKIFTWHDCDPVGFIATPDIDRDQGADPAFGKGWRYWYDDPQAIKTKIFTAGPPPRATQWIWIWGDNDRPDDIFTAETEGEPPDSHYADKEWDAEPVRWIWIQDPPPQFGFIWIAPDGPHYDYHPDDDPGIDTAADGDDPDFPWAEWDAYNQGWIWIAGQVQLKIWIAHNRRHTDDIAFDDDDDQQHGHRFRYWYFADAPPDDGTFIWTAHQQQQKIFTADPVRGTDDIDDQVVQPDADSQDDDDDWHAHPVRWIWGARSLLSWIWIDHPGIGIHRTYIDRDVVSSVVSVVVVVVVVVVSVVPPPVVVPPPPDPDDPLVVVLVVVLVVLLVVLVVVLVVVLVVVLVVVLVSVQSNQVVLVVQLLVQQDPVLVVVPDALVCPPPPSLVSSLVSSCSSQPCVPDPPRFWKWKFFDDPLWGQWIRTDPPPTDHHTDGDDVVPVQSVCCQVVVAKGWDWDADPVGIKTKIWHFDADPVRGGGIIMMTIDHCVVSVVVSVVSSVVSVVVSVVVSVVVSVVSVVCCVVVVVLVVLVVVQVVVVVVPPLVDQRDDPDPDVSVVVSVVVNVVSVVVVVVVVVVVVVVVVVVVVVVVLLVVLVVLCVLADDDPPPCPPDPQKGKDKDKDFLDSAALKGKHWDDLDDFKIKIKIKHKPDTDDVSSVVSSVLVVLLVVQVNPDPAQWRSLLSSLQVQQPPPPVLMFMWMKMWIARSAFQKIKIFTAQFAFKWKQALVLDIDTRDDPDHHHTRNNDNDNITDIDIDGHDAQMKIKGWGCLLQCLAAPVSDGCHPVVVSVQQSVCRPPGFVSSVVSSVVSSCVRNVPPRRPGMIMMMMMGGRGPDDDPDDD

Sequence (891 aa):
MKTRAITLQLFLILVAGISVYLAATRCFITSKYDIPVAFTYQDDKLFVVEKSANTLLQLSGVGKDGGLKLEKRSRIEGDDANGYYMVRQMHSYQEGIIVGSYLYDFKTQSQTGIRYRKYRTFDGKPEDILTLTMDKMKSAPDLAICTDDKGVRYVLNNIPGRRNIWKLNVSGIEMRDGTLPAGITELGDVNTENSNWMGIAVDSEGHIFVTSGATGKVNEYSPDGTKLREIGTVGFAKDELLAASNVYLIKLPGMEKPLLTVASSGNRTWVQYGQDGKVVKVIDPLASGYRFPDILVNKIKVGKDGLCYSFDLANSSAIVIGEKIKVFDNYFESRWLLFVACMLAIALAIGGFFVQKRILALTAKAKLNFFLKFTVLFIPMLAASSYITGLWSSDIVMKNIQDEYIRRSANIANAILCEISIPDLRRIGKPEDLGSSEYEKIFQTAKKIADISKVEQTPKWIIHKLHRGHYYFGINNWRGPIYEPFIVPREREMFFKVLAEKKPQSGRFKDDQGEWFSYLAPITGENGEVTNVLELYRPTEALDRANSEIRRKVGFVMLATSLAAALVLLCFSYVFTRPLKTLIQGTRLVSKGDFEHRIEVRSRDEFKDLADSFNKMIVDLKKYTTDLAETTSQKEKIESELRIAHDIQMSIIPNIFPAFPHRSEFDIYAKLIPAKAVGGDLYDFFFLDESHFCFAIGDVAGKGVPASLYMAITKTLLRAKGAGSMDSGRIITEMNKSLSSDNSTCMFVTFFIGIIDLVTGALEFSNAGHPYPLILRNSGSLEKLENEHTMPPLGVFDSDKYPAGRTVLSPGDSILIYTDGVTEAANIKYELFDDDRMDNAFMRTKGLDSVETINLLFSEVARFTEGAEQSDDITALNLIFHGTGRIPGKP